Protein AF-A0A4U0WT58-F1 (afdb_monomer)

Mean predicted aligned error: 18.49 Å

Foldseek 3Di:
DDDDDDDDDDDDDDDDDDDDDDDDDDDDDDDDDDDQCLFPPDDQQDPPPPPDVQLVVLLVQLVDPDPVSVVVSVVSVVVVVVVCVVDNDDDDPSSVSSVVVNDDDPVVVVVVCVVQVDPVSVQVVCLVCVQVLLVSLQCLQPPDDLCRNDPVVPDPSVRSRVVSLVSNLVSLQSLLCSLVRHDLVSCVVCVVSVLVRLLDLSLLLLCQPPDQSSVLSSLSSLLSCLVRVVVSCVVNLLSNLCNLQVRNLQHDCANNLVSSVVSVLSCCVRPVCSQPVSHPHPDHSLVSNVVSLVCANRPDPPVRPVCPLVNLVVCCVSPQLVLLLQQLPPDDPPDPDHCDDDCSVVVNLSSLVPCSCQVPVLVSLLVSLVVLLVLLVPQDDPPDPCNVVSLVSLLSSLLSNLQSLLSNVPDPHDPVSLVSSLVSLVSLLVSLLVSCQVRLNARLSSLSNNLSNCVRVVVVQCVDPVSVCSLVCCLQPPLLRSCLYPNVLSSLSSLVSCVPPPCSVVSVVSNVCSLLPDDDDPSSLVNVVSLQDDPDLVSNLVSCQVCLPSCEPDPNLLVLLQVLLVVLLVDDCVVPVPVNVSSVSSNVSSCVSYVCSVVSYDPVSVVSNVVSVLVVCLVCPVLVLVVVLLVLLCQVVVRGDDPVVEDLQDADAPPDPDPSVSVNNVSSNVVLCCCQPVVVSNLVSLVPPPDPSSSVSVQVNLLPRRQLVSLVVQLVLLVVLQVPDPDPQLGWDWDGDSVQSKIWTWDDDPNDIFIKMWGADSSPPSPFIFIDTPDDDPDDPVLVVVLRVVLSVQCVVVSNHNSSSVVSNSCSVVVVVVVVD

Nearest PDB structures (foldseek):
  8aaf-assembly1_e  TM=2.567E-01  e=2.750E-11  Saccharomyces cerevisiae
  5mu7-assembly1_A  TM=3.006E-01  e=4.398E-02  Thermochaetoides thermophila DSM 1495
  8v2d-assembly1_y  TM=2.603E-01  e=2.525E-01  synthetic construct

Radius of gyration: 47.32 Å; Cα contacts (8 Å, |Δi|>4): 865; chains: 1; bounding box: 120×92×134 Å

InterPro domains:
  IPR016024 Armadillo-type fold [SSF48371] (61-532)
  IPR039795 E3 ubiquitin-protein ligase listerin [PTHR12389] (622-819)
  IPR054476 E3 ubiquitin-protein ligase listerin, N-terminal domain [PF22958] (51-103)
  IPR054476 E3 ubiquitin-protein ligase listerin, N-terminal domain [PF22958] (107-306)
  IPR054477 E3 ubiquitin-protein ligase listerin, HEAT repeat region [PF22999] (620-717)
  IPR054478 E3 ubiquitin-protein ligase listerin, ubiquitin conjugating domain [PF23009] (732-813)

Secondary structure (DSSP, 8-state):
------------------------------------TTSTTSPPPP-TT-S-HHHHHHHHHHTSS-HHHHHHHHHHHHHHHHHHHHH-PPPPHHHHHHHHTT--HHHHHHHHHHHS-SHHHHHHHHHHTHHHHHHHHHHHHHT--HHHHS-TTTS-HHHHHHHHHHHHHHHHHHHHHHHHHS-HHHHHHTHHHHHHHHT-HHHHHGGG-SSHHHHHHHHHHHHHHHHH-HHHHHHTHHHHHIIIIIIITTS--TTTHHHHHHHHHHHHHH-GGGGTTT---SS-HHHHHHHHHHHTTSSS-GGG-S--HHHHHHHIIIIIHHHHHHHHSPPPTT-S----STTHHHHHHHHHTTSSSGGGHHHHHHHHHHHHHHHHHHPPPTTSTTHHHHHHHHHHHHHHHHHHHHHHTTS---HHHHHHHHHHHHHHHHHHHHHHHHTTT--HHHHHHHHHHHHHHHHHHHHSHHHHHHHHHIIIIIHHHHSSSTTHHHHHHHHHHTTTSTTHHHHHHHHHHHHHHSPS-HHHHHHHHHHH--S-HHHHHHHHHHTHHHHTT-HHHHHHHHHHHHHHHH--TTT-HHHHHHHHHHHHHHHHH-TTTTTTS-HHHHHHHHHHHHHHIIIIIHHHHHHHHHHHTTTTTT----GGGS-SS---TT-SSSHHHHHHHHHHHHHHHHHHHSHHHHHHHHHH-S-HHHHHHHHHHIIIIIHHHHHHHHHHHHHHHHHT-S-GGG--EEEEETTTTEEEEEEEETTEEEEEEEE--TTTTTSPPEEEEEE--SS-HHHHHHHHHHHHHHHHHTTT-HHHHHHHHHHHHHHHHTTT-

Organism: NCBI:txid331657

Structure (mmCIF, N/CA/C/O backbone):
data_AF-A0A4U0WT58-F1
#
_entry.id   AF-A0A4U0WT58-F1
#
loop_
_atom_site.group_PDB
_atom_site.id
_atom_site.type_symbol
_atom_site.label_atom_id
_atom_site.label_alt_id
_atom_site.label_comp_id
_atom_site.label_asym_id
_atom_site.label_entity_id
_atom_site.label_seq_id
_atom_site.pdbx_PDB_ins_code
_atom_site.Cartn_x
_atom_site.Cartn_y
_atom_site.Cartn_z
_atom_site.occupancy
_atom_site.B_iso_or_equiv
_atom_site.auth_seq_id
_atom_site.auth_comp_id
_atom_site.auth_asym_id
_atom_site.auth_atom_id
_atom_site.pdbx_PDB_model_num
ATOM 1 N N . MET A 1 1 ? -68.059 -13.177 6.221 1.00 30.25 1 MET A N 1
ATOM 2 C CA . MET A 1 1 ? -68.182 -14.614 5.859 1.00 30.25 1 MET A CA 1
ATOM 3 C C . MET A 1 1 ? -67.597 -14.813 4.470 1.00 30.25 1 MET A C 1
ATOM 5 O O . MET A 1 1 ? -67.672 -13.846 3.720 1.00 30.25 1 MET A O 1
ATOM 9 N N . PRO A 1 2 ? -67.068 -15.999 4.106 1.00 37.16 2 PRO A N 1
ATOM 10 C CA . PRO A 1 2 ? -67.041 -17.290 4.832 1.00 37.16 2 PRO A CA 1
ATOM 11 C C . PRO A 1 2 ? -65.618 -17.604 5.372 1.00 37.16 2 PRO A C 1
ATOM 13 O O . PRO A 1 2 ? -64.653 -17.118 4.806 1.00 37.16 2 PRO A O 1
ATOM 16 N N . ARG A 1 3 ? -65.322 -18.268 6.503 1.00 26.27 3 ARG A N 1
ATOM 17 C CA . ARG A 1 3 ? -65.897 -19.353 7.339 1.00 26.27 3 ARG A CA 1
ATOM 18 C C . ARG A 1 3 ? -65.916 -20.749 6.693 1.00 26.27 3 ARG A C 1
ATOM 20 O O . ARG A 1 3 ? -66.761 -20.991 5.840 1.00 26.27 3 ARG A O 1
ATOM 27 N N . LYS A 1 4 ? -65.053 -21.651 7.196 1.00 25.14 4 LYS A N 1
ATOM 28 C CA . LYS A 1 4 ? -65.244 -23.108 7.460 1.00 25.14 4 LYS A CA 1
ATOM 29 C C . LYS A 1 4 ? -63.921 -23.666 8.044 1.00 25.14 4 LYS A C 1
ATOM 31 O O . LYS A 1 4 ? -62.901 -23.508 7.394 1.00 25.14 4 LYS A O 1
ATOM 36 N N . GLN A 1 5 ? -63.784 -24.002 9.337 1.00 23.50 5 GLN A N 1
ATOM 37 C CA . GLN A 1 5 ? -64.259 -25.180 10.108 1.00 23.50 5 GLN A CA 1
ATOM 38 C C . GLN A 1 5 ? -63.820 -26.545 9.556 1.00 23.50 5 GLN A C 1
ATOM 40 O O . GLN A 1 5 ? -64.137 -26.823 8.410 1.00 23.50 5 GLN A O 1
ATOM 45 N N . PHE A 1 6 ? -63.160 -27.355 10.405 1.00 23.86 6 PHE A N 1
ATOM 46 C CA . PHE A 1 6 ? -63.408 -28.783 10.747 1.00 23.86 6 PHE A CA 1
ATOM 47 C C . PHE A 1 6 ? -62.258 -29.247 11.684 1.00 23.86 6 PHE A C 1
ATOM 49 O O . PHE A 1 6 ? -61.106 -29.220 11.273 1.00 23.86 6 PHE A O 1
ATOM 56 N N . THR A 1 7 ? -62.404 -29.305 13.015 1.00 23.08 7 THR A N 1
ATOM 57 C CA . THR A 1 7 ? -62.904 -30.390 13.904 1.00 23.08 7 THR A CA 1
ATOM 58 C C . THR A 1 7 ? -62.309 -31.798 13.737 1.00 23.08 7 THR A C 1
ATOM 60 O O . THR A 1 7 ? -62.298 -32.388 12.664 1.00 23.08 7 THR A O 1
ATOM 63 N N . SER A 1 8 ? -61.880 -32.303 14.898 1.00 25.06 8 SER A N 1
ATOM 64 C CA . SER A 1 8 ? -61.352 -33.611 15.310 1.00 25.06 8 SER A CA 1
ATOM 65 C C . SER A 1 8 ? -62.315 -34.800 15.179 1.00 25.06 8 SER A C 1
ATOM 67 O O . SER A 1 8 ? -63.503 -34.604 15.421 1.00 25.06 8 SER A O 1
ATOM 69 N N . GLN A 1 9 ? -61.799 -36.032 15.017 1.00 23.23 9 GLN A N 1
ATOM 70 C CA . GLN A 1 9 ? -61.766 -37.085 16.067 1.00 23.23 9 GLN A CA 1
ATOM 71 C C . GLN A 1 9 ? -61.331 -38.484 15.559 1.00 23.23 9 GLN A C 1
ATOM 73 O O . GLN A 1 9 ? -61.750 -38.903 14.488 1.00 23.23 9 GLN A O 1
ATOM 78 N N . ALA A 1 10 ? -60.632 -39.198 16.466 1.00 23.28 10 ALA A N 1
ATOM 79 C CA . ALA A 1 10 ? -60.582 -40.658 16.721 1.00 23.28 10 ALA A CA 1
ATOM 80 C C . ALA A 1 10 ? -59.935 -41.589 15.659 1.00 23.28 10 ALA A C 1
ATOM 82 O O . ALA A 1 10 ? -59.946 -41.289 14.479 1.00 23.28 10 ALA A O 1
ATOM 83 N N . SER A 1 11 ? -59.322 -42.738 15.989 1.00 22.12 11 SER A N 1
ATOM 84 C CA . SER A 1 11 ? -59.538 -43.677 17.104 1.00 22.12 11 SER A CA 1
ATOM 85 C C . SER A 1 11 ? -58.255 -44.482 17.426 1.00 22.12 11 SER A C 1
ATOM 87 O O . SER A 1 11 ? -57.470 -44.798 16.542 1.00 22.12 11 SER A O 1
ATOM 89 N N . SER A 1 12 ? -57.974 -44.732 18.708 1.00 23.98 12 SER A N 1
ATOM 90 C CA . SER A 1 12 ? -58.063 -46.037 19.407 1.00 23.98 12 SER A CA 1
ATOM 91 C C . SER A 1 12 ? -56.972 -47.086 19.120 1.00 23.98 12 SER A C 1
ATOM 93 O O . SER A 1 12 ? -56.911 -47.652 18.033 1.00 23.98 12 SER A O 1
ATOM 95 N N . GLY A 1 13 ? -56.241 -47.478 20.168 1.00 25.03 13 GLY A N 1
ATOM 96 C CA . GLY A 1 13 ? -55.407 -48.684 20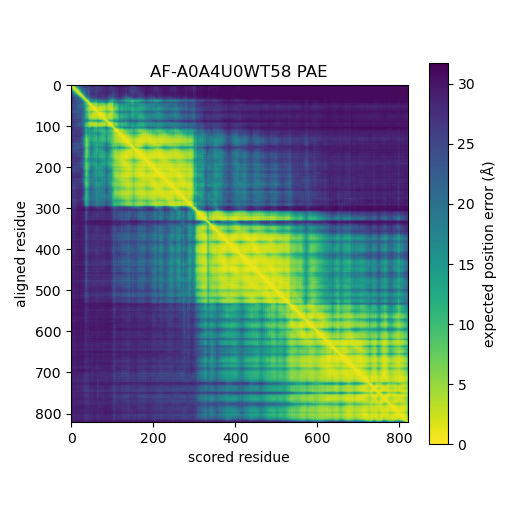.200 1.00 25.03 13 GLY A CA 1
ATOM 97 C C . GLY A 1 13 ? -55.026 -49.048 21.637 1.00 25.03 13 GLY A C 1
ATOM 98 O O . GLY A 1 13 ? -54.228 -48.359 22.255 1.00 25.03 13 GLY A O 1
ATOM 99 N N . ARG A 1 14 ? -55.677 -50.080 22.178 1.00 25.12 14 ARG A N 1
ATOM 100 C CA . ARG A 1 14 ? -55.649 -50.566 23.571 1.00 25.12 14 ARG A CA 1
ATOM 101 C C . ARG A 1 14 ? -54.278 -51.059 24.062 1.00 25.12 14 ARG A C 1
ATOM 103 O O . ARG A 1 14 ? -53.494 -51.610 23.302 1.00 25.12 14 ARG A O 1
ATOM 110 N N . ALA A 1 15 ? -54.110 -50.963 25.382 1.00 25.78 15 ALA A N 1
ATOM 111 C CA . ALA A 1 15 ? -53.078 -51.591 26.199 1.00 25.78 15 ALA A CA 1
ATOM 112 C C . ALA A 1 15 ? -53.101 -53.131 26.165 1.00 25.78 15 ALA A C 1
ATOM 114 O O . ALA A 1 15 ? -54.180 -53.722 26.098 1.00 25.78 15 ALA A O 1
ATOM 115 N N . VAL A 1 16 ? -51.930 -53.752 26.359 1.00 24.81 16 VAL A N 1
ATOM 116 C CA . VAL A 1 16 ? -51.785 -55.079 26.979 1.00 24.81 16 VAL A CA 1
ATOM 117 C C . VAL A 1 16 ? -50.571 -55.075 27.915 1.00 24.81 16 VAL A C 1
ATOM 119 O O . VAL A 1 16 ? -49.475 -54.648 27.566 1.00 24.81 16 VAL A O 1
ATOM 122 N N . THR A 1 17 ? -50.843 -55.543 29.124 1.00 25.23 17 THR A N 1
ATOM 123 C CA . THR A 1 17 ? -49.988 -55.851 30.271 1.00 25.23 17 THR A CA 1
ATOM 124 C C . THR A 1 17 ? -49.015 -57.007 30.021 1.00 25.23 17 THR A C 1
ATOM 126 O O . THR A 1 17 ? -49.393 -57.994 29.396 1.00 25.23 17 THR A O 1
ATOM 129 N N . GLY A 1 18 ? -47.830 -56.961 30.636 1.00 23.88 18 GLY A N 1
ATOM 130 C CA . GLY A 1 18 ? -46.926 -58.109 30.752 1.00 23.88 18 GLY A CA 1
ATOM 131 C C . GLY A 1 18 ? -46.077 -58.021 32.019 1.00 23.88 18 GLY A C 1
ATOM 132 O O . GLY A 1 18 ? -45.059 -57.341 32.036 1.00 23.88 18 GLY A O 1
ATOM 133 N N . PHE A 1 19 ? -46.533 -58.692 33.076 1.00 23.72 19 PHE A N 1
ATOM 134 C CA . PHE A 1 19 ? -45.812 -58.934 34.327 1.00 23.72 19 PHE A CA 1
ATOM 135 C C . PHE A 1 19 ? -45.051 -60.264 34.189 1.00 23.72 19 PHE A C 1
ATOM 137 O O . PHE A 1 19 ? -45.631 -61.242 33.718 1.00 23.72 19 PHE A O 1
ATOM 144 N N . GLY A 1 20 ? -43.786 -60.324 34.609 1.00 24.47 20 GLY A N 1
ATOM 145 C CA . GLY A 1 20 ? -42.996 -61.560 34.638 1.00 24.47 20 GLY A CA 1
ATOM 146 C C . GLY A 1 20 ? -41.584 -61.306 35.160 1.00 24.47 20 GLY A C 1
ATOM 147 O O . GLY A 1 20 ? -40.728 -60.843 34.416 1.00 24.47 20 GLY A O 1
ATOM 148 N N . GLY A 1 21 ? -41.367 -61.555 36.453 1.00 24.09 21 GLY A N 1
ATOM 149 C CA . GLY A 1 21 ? -40.080 -61.369 37.123 1.00 24.09 21 GLY A CA 1
ATOM 150 C C . GLY A 1 21 ? -39.164 -62.593 37.078 1.00 24.09 21 GLY A C 1
ATOM 151 O O . GLY A 1 21 ? -39.610 -63.700 36.789 1.00 24.09 21 GLY A O 1
ATOM 152 N N . ALA A 1 22 ? -37.898 -62.389 37.454 1.00 23.25 22 ALA A N 1
ATOM 153 C CA . ALA A 1 22 ? -37.068 -63.386 38.127 1.00 23.25 22 ALA A CA 1
ATOM 154 C C . ALA A 1 22 ? -35.892 -62.709 38.855 1.00 23.25 22 ALA A C 1
ATOM 156 O O . ALA A 1 22 ? -35.230 -61.821 38.326 1.00 23.25 22 ALA A O 1
ATOM 157 N N . PHE A 1 23 ? -35.697 -63.161 40.091 1.00 24.67 23 PHE A N 1
ATOM 158 C CA . PHE A 1 23 ? -34.719 -62.771 41.101 1.00 24.67 23 PHE A CA 1
ATOM 159 C C . PHE A 1 23 ? -33.257 -63.029 40.700 1.00 24.67 23 PHE A C 1
ATOM 161 O O . PHE A 1 23 ? -32.942 -64.057 40.105 1.00 24.67 23 PHE A O 1
ATOM 168 N N . GLY A 1 24 ? -32.357 -62.177 41.194 1.00 24.56 24 GLY A N 1
ATOM 169 C CA . GLY A 1 24 ? -30.925 -62.452 41.314 1.00 24.56 24 GLY A CA 1
ATOM 170 C C . GLY A 1 24 ? -30.290 -61.482 42.306 1.00 24.56 24 GLY A C 1
ATOM 171 O O . GLY A 1 24 ? -30.022 -60.337 41.967 1.00 24.56 24 GLY A O 1
ATOM 172 N N . ALA A 1 25 ? -30.115 -61.924 43.551 1.00 25.14 25 ALA A N 1
ATOM 173 C CA . ALA A 1 25 ? -29.484 -61.154 44.613 1.00 25.14 25 ALA A CA 1
ATOM 174 C C . ALA A 1 25 ? -27.955 -61.138 44.452 1.00 25.14 25 ALA A C 1
ATOM 176 O O . ALA A 1 25 ? -27.337 -62.192 44.310 1.00 25.14 25 ALA A O 1
ATOM 177 N N . SER A 1 26 ? -27.344 -59.962 44.584 1.00 23.30 26 SER A N 1
ATOM 178 C CA . SER A 1 26 ? -25.958 -59.828 45.030 1.00 23.30 26 SER A CA 1
ATOM 179 C C . SER A 1 26 ? -25.815 -58.554 45.855 1.00 23.30 26 SER A C 1
ATOM 181 O O . SER A 1 26 ? -25.978 -57.441 45.364 1.00 23.30 26 SER A O 1
ATOM 183 N N . THR A 1 27 ? -25.534 -58.757 47.133 1.00 27.47 27 THR A N 1
ATOM 184 C CA . THR A 1 27 ? -25.130 -57.765 48.125 1.00 27.47 27 THR A CA 1
ATOM 185 C C . THR A 1 27 ? -23.850 -57.050 47.695 1.00 27.47 27 THR A C 1
ATOM 187 O O . THR A 1 27 ? -22.835 -57.704 47.462 1.00 27.47 27 THR A O 1
ATOM 190 N N . GLY A 1 28 ? -23.879 -55.719 47.643 1.00 23.08 28 GLY A N 1
ATOM 191 C CA . GLY A 1 28 ? -22.695 -54.895 47.416 1.00 23.08 28 GLY A CA 1
ATOM 192 C C . GLY A 1 28 ? -23.049 -53.413 47.415 1.00 23.08 28 GLY A C 1
ATOM 193 O O . GLY A 1 28 ? -23.623 -52.908 46.459 1.00 23.08 28 GLY A O 1
ATOM 194 N N . SER A 1 29 ? -22.718 -52.727 48.507 1.00 31.50 29 SER A N 1
ATOM 195 C CA . SER A 1 29 ? -22.786 -51.273 48.657 1.00 31.50 29 SER A CA 1
ATOM 196 C C . SER A 1 29 ? -22.220 -50.547 47.436 1.00 31.50 29 SER A C 1
ATOM 198 O O . SER A 1 29 ? -21.038 -50.707 47.144 1.00 31.50 29 SER A O 1
ATOM 200 N N . THR A 1 30 ? -23.008 -49.717 46.756 1.00 22.92 30 THR A N 1
ATOM 201 C CA . THR A 1 30 ? -22.468 -48.674 45.872 1.00 22.92 30 THR A CA 1
ATOM 202 C C . THR A 1 30 ? -23.484 -47.549 45.694 1.00 22.92 30 THR A C 1
ATOM 204 O O . THR A 1 30 ? -24.559 -47.734 45.136 1.00 22.92 30 THR A O 1
ATOM 207 N N . PHE A 1 31 ? -23.109 -46.373 46.201 1.00 30.64 31 PHE A N 1
ATOM 208 C CA . PHE A 1 31 ? -23.599 -45.067 45.771 1.00 30.64 31 PHE A CA 1
ATOM 209 C C . PHE A 1 31 ? -23.680 -45.015 44.237 1.00 30.64 31 PHE A C 1
ATOM 211 O O . PHE A 1 31 ? -22.678 -45.274 43.570 1.00 30.64 31 PHE A O 1
ATOM 218 N N . GLY A 1 32 ? -24.828 -44.646 43.668 1.00 24.64 32 GLY A N 1
ATOM 219 C CA . GLY A 1 32 ? -24.929 -44.469 42.222 1.00 24.64 32 GLY A CA 1
ATOM 220 C C . GLY A 1 32 ? -26.280 -43.941 41.755 1.00 24.64 32 GLY A C 1
ATOM 221 O O . GLY A 1 32 ? -27.277 -44.643 41.850 1.00 24.64 32 GLY A O 1
ATOM 222 N N . ALA A 1 33 ? -26.244 -42.732 41.183 1.00 24.95 33 ALA A N 1
ATOM 223 C CA . ALA A 1 33 ? -27.317 -41.999 40.500 1.00 24.95 33 ALA A CA 1
ATOM 224 C C . ALA A 1 33 ? -28.401 -41.374 41.400 1.00 24.95 33 ALA A C 1
ATOM 226 O O . ALA A 1 33 ? -29.553 -41.799 41.421 1.00 24.95 33 ALA A O 1
ATOM 227 N N . THR A 1 34 ? -28.049 -40.285 42.089 1.00 27.83 34 THR A N 1
ATOM 228 C CA . THR A 1 34 ? -29.036 -39.371 42.673 1.00 27.83 34 THR A CA 1
ATOM 229 C C . THR A 1 34 ? -29.777 -38.621 41.559 1.00 27.83 34 THR A C 1
ATOM 231 O O . THR A 1 34 ? -29.222 -37.763 40.869 1.00 27.83 34 THR A O 1
ATOM 234 N N . LEU A 1 35 ? -31.056 -38.962 41.380 1.00 33.19 35 LEU A N 1
ATOM 235 C CA . LEU A 1 35 ? -32.053 -38.048 40.823 1.00 33.19 35 LEU A CA 1
ATOM 236 C C . LEU A 1 35 ? -32.008 -36.741 41.629 1.00 33.19 35 LEU A C 1
ATOM 238 O O . LEU A 1 35 ? -31.795 -36.769 42.841 1.00 33.19 35 LEU A O 1
ATOM 242 N N . SER A 1 36 ? -32.174 -35.598 40.964 1.00 36.94 36 SER A N 1
ATOM 243 C CA . SER A 1 36 ? -32.206 -34.312 41.658 1.00 36.94 36 SER A CA 1
ATOM 244 C C . SER A 1 36 ? -33.382 -34.295 42.655 1.00 36.94 36 SER A C 1
ATOM 246 O O . SER A 1 36 ? -34.514 -34.583 42.254 1.00 36.94 36 SER A O 1
ATOM 248 N N . PRO A 1 37 ? -33.156 -33.962 43.941 1.00 48.06 37 PRO A N 1
ATOM 249 C CA . PRO A 1 37 ? -34.187 -33.972 44.987 1.00 48.06 37 PRO A CA 1
ATOM 250 C C . PRO A 1 37 ? -35.271 -32.894 44.788 1.00 48.06 37 PRO A C 1
ATOM 252 O O . PRO A 1 37 ? -36.194 -32.776 45.589 1.00 48.06 37 PRO A O 1
ATOM 255 N N . LEU A 1 38 ? -35.156 -32.088 43.730 1.00 49.09 38 LEU A N 1
ATOM 256 C CA . LEU A 1 38 ? -36.085 -31.024 43.353 1.00 49.09 38 LEU A CA 1
ATOM 257 C C . LEU A 1 38 ? -37.219 -31.493 42.440 1.00 49.09 38 LEU A C 1
ATOM 259 O O . LEU A 1 38 ? -38.225 -30.786 42.313 1.00 49.09 38 LEU A O 1
ATOM 263 N N . GLY A 1 39 ? -37.060 -32.656 41.804 1.00 48.72 39 GLY A N 1
ATOM 264 C CA . GLY A 1 39 ? -38.068 -33.197 40.912 1.00 48.72 39 GLY A CA 1
ATOM 265 C C . GLY A 1 39 ? -39.330 -33.588 41.677 1.00 48.72 39 GLY A C 1
ATOM 266 O O . GLY A 1 39 ? -39.251 -34.147 42.767 1.00 48.72 39 GLY A O 1
ATOM 267 N N . TYR A 1 40 ? -40.515 -33.370 41.102 1.00 52.31 40 TYR A N 1
ATOM 268 C CA . TYR A 1 40 ? -41.777 -33.796 41.739 1.00 52.31 40 TYR A CA 1
ATOM 269 C C . TYR A 1 40 ? -41.895 -35.331 41.897 1.00 52.31 40 TYR A C 1
ATOM 271 O O . TYR A 1 40 ? -42.833 -35.824 42.517 1.00 52.31 40 TYR A O 1
ATOM 279 N N . VAL A 1 41 ? -40.957 -36.077 41.304 1.00 42.34 41 VAL A N 1
ATOM 280 C CA . VAL A 1 41 ? -40.849 -37.544 41.304 1.00 42.34 41 VAL A CA 1
ATOM 281 C C . VAL A 1 41 ? -40.094 -38.066 42.544 1.00 42.34 41 VAL A C 1
ATOM 283 O O . VAL A 1 41 ? -39.800 -39.255 42.626 1.00 42.34 41 VAL A O 1
ATOM 286 N N . THR A 1 42 ? -39.768 -37.212 43.520 1.00 46.72 42 THR A N 1
ATOM 287 C CA . THR A 1 42 ? -39.200 -37.652 44.803 1.00 46.72 42 THR A CA 1
ATOM 288 C C . THR A 1 42 ? -40.154 -38.584 45.556 1.00 46.72 42 THR A C 1
ATOM 290 O O . THR A 1 42 ? -41.377 -38.430 45.506 1.00 46.72 42 THR A O 1
ATOM 293 N N . GLU A 1 43 ? -39.592 -39.591 46.234 1.00 46.34 43 GLU A N 1
ATOM 294 C CA . GLU A 1 43 ? -40.369 -40.497 47.083 1.00 46.34 43 GLU A CA 1
ATOM 295 C C . GLU A 1 43 ? -41.104 -39.683 48.168 1.00 46.34 43 GLU A C 1
ATOM 297 O O . GLU A 1 43 ? -40.500 -38.797 48.779 1.00 46.34 43 GLU A O 1
ATOM 302 N N . PRO A 1 44 ? -42.413 -39.918 48.392 1.00 54.72 44 PRO A N 1
ATOM 303 C CA . PRO A 1 44 ? -43.159 -39.202 49.420 1.00 54.72 44 PRO A CA 1
ATOM 304 C C . PRO A 1 44 ? -42.526 -39.446 50.801 1.00 54.72 44 PRO A C 1
ATOM 306 O O . PRO A 1 44 ? -42.077 -40.565 51.052 1.00 54.72 44 PRO A O 1
ATOM 309 N N . PRO A 1 45 ? -42.509 -38.440 51.699 1.00 62.22 45 PRO A N 1
ATOM 310 C CA . PRO A 1 45 ? -41.876 -38.574 53.008 1.00 62.22 45 PRO A CA 1
ATOM 311 C C . PRO A 1 45 ? -42.461 -39.761 53.780 1.00 62.22 45 PRO A C 1
ATOM 313 O O . PRO A 1 45 ? -43.684 -39.899 53.891 1.00 62.22 45 PRO A O 1
ATOM 316 N N . ASP A 1 46 ? -41.582 -40.633 54.282 1.00 64.12 46 ASP A N 1
ATOM 317 C CA . ASP A 1 46 ? -41.986 -41.774 55.095 1.00 64.12 46 ASP A CA 1
ATOM 318 C C . ASP A 1 46 ? -42.360 -41.294 56.500 1.00 64.12 46 ASP A C 1
ATOM 320 O O . ASP A 1 46 ? -41.575 -40.663 57.201 1.00 64.12 46 ASP A O 1
ATOM 324 N N . PHE A 1 47 ? -43.590 -41.592 56.907 1.00 76.12 47 PHE A N 1
ATOM 325 C CA . PHE A 1 47 ? -44.117 -41.239 58.223 1.00 76.12 47 PHE A CA 1
ATOM 326 C C . PHE A 1 47 ? -44.139 -42.439 59.178 1.00 76.12 47 PHE A C 1
ATOM 328 O O . PHE A 1 47 ? -44.697 -42.333 60.269 1.00 76.12 47 PHE A O 1
ATOM 335 N N . SER A 1 48 ? -43.616 -43.598 58.756 1.00 73.81 48 SER A N 1
ATOM 336 C CA . SER A 1 48 ? -43.690 -44.856 59.508 1.00 73.81 48 SER A CA 1
ATOM 337 C C . SER A 1 48 ? -42.913 -44.827 60.828 1.00 73.81 48 SER A C 1
ATOM 339 O O . SER A 1 48 ? -43.252 -45.567 61.751 1.00 73.81 48 SER A O 1
ATOM 341 N N . SER A 1 49 ? -41.915 -43.950 60.924 1.00 73.81 49 SER A N 1
ATOM 342 C CA . SER A 1 49 ? -40.983 -43.801 62.043 1.00 73.81 49 SER A CA 1
ATOM 343 C C . SER A 1 49 ? -41.320 -42.653 63.007 1.00 73.81 49 SER A C 1
ATOM 345 O O . SER A 1 49 ? -40.588 -42.465 63.973 1.00 73.81 49 SER A O 1
ATOM 347 N N . ILE A 1 50 ? -42.411 -41.906 62.782 1.00 80.94 50 ILE A N 1
ATOM 348 C CA . ILE A 1 50 ? -42.861 -40.820 63.674 1.00 80.94 50 ILE A CA 1
ATOM 349 C C . ILE A 1 50 ? -43.756 -41.396 64.780 1.00 80.94 50 ILE A C 1
ATOM 351 O O . ILE A 1 50 ? -44.799 -41.991 64.487 1.00 80.94 50 ILE A O 1
ATOM 355 N N . SER A 1 51 ? -43.394 -41.184 66.047 1.00 78.56 51 SER A N 1
ATOM 356 C CA . SER A 1 51 ? -44.097 -41.803 67.181 1.00 78.56 51 SER A CA 1
ATOM 357 C C . SER A 1 51 ? -45.435 -41.144 67.512 1.00 78.56 51 SER A C 1
ATOM 359 O O . SER A 1 51 ? -46.344 -41.838 67.967 1.00 78.56 51 SER A O 1
ATOM 361 N N . ASP A 1 52 ? -45.580 -39.826 67.309 1.00 80.25 52 ASP A N 1
ATOM 362 C CA . ASP A 1 52 ? -46.826 -39.100 67.595 1.00 80.25 52 ASP A CA 1
ATOM 363 C C . ASP A 1 52 ? -47.820 -39.175 66.416 1.00 80.25 52 ASP A C 1
ATOM 365 O O . ASP A 1 52 ? -47.603 -38.554 65.365 1.00 80.25 52 ASP A O 1
ATOM 369 N N . PRO A 1 53 ? -48.971 -39.859 66.578 1.00 79.12 53 PRO A N 1
ATOM 370 C CA . PRO A 1 53 ? -49.971 -39.971 65.524 1.00 79.12 53 PRO A CA 1
ATOM 371 C C . PRO A 1 53 ? -50.569 -38.622 65.108 1.00 79.12 53 PRO A C 1
ATOM 373 O O . PRO A 1 53 ? -50.980 -38.476 63.955 1.00 79.12 53 PRO A O 1
ATOM 376 N N . ASN A 1 54 ? -50.627 -37.635 66.011 1.00 80.81 54 ASN A N 1
ATOM 377 C CA . ASN A 1 54 ? -51.163 -36.310 65.687 1.00 80.81 54 ASN A CA 1
ATOM 378 C C . ASN A 1 54 ? -50.210 -35.546 64.764 1.00 80.81 54 ASN A C 1
ATOM 380 O O . ASN A 1 54 ? -50.653 -34.981 63.764 1.00 80.81 54 ASN A O 1
ATOM 384 N N . THR A 1 55 ? -48.904 -35.628 65.022 1.00 81.25 55 THR A N 1
ATOM 385 C CA . THR A 1 55 ? -47.855 -35.118 64.129 1.00 81.25 55 THR A CA 1
ATOM 386 C C . THR A 1 55 ? -47.954 -35.742 62.730 1.00 81.25 55 THR A C 1
ATOM 388 O O . THR A 1 55 ? -47.960 -35.020 61.729 1.00 81.25 55 THR A O 1
ATOM 391 N N . VAL A 1 56 ? -48.161 -37.063 62.631 1.00 79.88 56 VAL A N 1
ATOM 392 C CA . VAL A 1 56 ? -48.386 -37.756 61.343 1.00 79.88 56 VAL A CA 1
ATOM 393 C C . VAL A 1 56 ? -49.637 -37.241 60.622 1.00 79.88 56 VAL A C 1
ATOM 395 O O . VAL A 1 56 ? -49.628 -37.053 59.401 1.00 79.88 56 VAL A O 1
ATOM 398 N N . VAL A 1 57 ? -50.736 -37.015 61.345 1.00 82.00 57 VAL A N 1
ATOM 399 C CA . VAL A 1 57 ? -51.981 -36.482 60.766 1.00 82.00 57 VAL A CA 1
ATOM 400 C C . VAL A 1 57 ? -51.777 -35.065 60.238 1.00 82.00 57 VAL A C 1
ATOM 402 O O . VAL A 1 57 ? -52.243 -34.763 59.135 1.00 82.00 57 VAL A O 1
ATOM 405 N N . SER A 1 58 ? -51.049 -34.217 60.961 1.00 81.25 58 SER A N 1
ATOM 406 C CA . SER A 1 58 ? -50.750 -32.857 60.516 1.00 81.25 58 SER A CA 1
ATOM 407 C C . SER A 1 58 ? -49.877 -32.845 59.257 1.00 81.25 58 SER A C 1
ATOM 409 O O . SER A 1 58 ? -50.232 -32.169 58.292 1.00 81.25 58 SER A O 1
ATOM 411 N N . PHE A 1 59 ? -48.837 -33.682 59.163 1.00 77.88 59 PHE A N 1
ATOM 412 C CA . PHE A 1 59 ? -48.056 -33.839 57.922 1.00 77.88 59 PHE A CA 1
ATOM 413 C C . PHE A 1 59 ? -48.883 -34.375 56.742 1.00 77.88 59 PHE A C 1
ATOM 415 O O . PHE A 1 59 ? -48.800 -33.869 55.615 1.00 77.88 59 PHE A O 1
ATOM 422 N N . LYS A 1 60 ? -49.773 -35.345 56.985 1.00 77.56 60 LYS A N 1
ATOM 423 C CA . LYS A 1 60 ? -50.723 -35.819 55.962 1.00 77.56 60 LYS A CA 1
ATOM 424 C C . LYS A 1 60 ? -51.691 -34.723 55.521 1.00 77.56 60 LYS A C 1
ATOM 426 O O . LYS A 1 60 ? -52.078 -34.685 54.355 1.00 77.56 60 LYS A O 1
ATOM 431 N N . ASN A 1 61 ? -52.085 -33.826 56.421 1.00 78.94 61 ASN A N 1
ATOM 432 C CA . ASN A 1 61 ? -52.946 -32.690 56.099 1.00 78.94 61 ASN A CA 1
ATOM 433 C C . ASN A 1 61 ? -52.200 -31.590 55.328 1.00 78.94 61 ASN A C 1
ATOM 435 O O . ASN A 1 61 ? -52.791 -31.010 54.417 1.00 78.94 61 ASN A O 1
ATOM 439 N N . LEU A 1 62 ? -50.904 -31.373 55.586 1.00 71.19 62 LEU A N 1
ATOM 440 C CA . LEU A 1 62 ? -50.046 -30.496 54.771 1.00 71.19 62 LEU A CA 1
ATOM 441 C C . LEU A 1 62 ? -49.909 -30.976 53.318 1.00 71.19 62 LEU A C 1
ATOM 443 O O . LEU A 1 62 ? -49.774 -30.163 52.400 1.00 71.19 62 LEU A O 1
ATOM 447 N N . SER A 1 63 ? -50.020 -32.288 53.102 1.00 68.62 63 SER A N 1
ATOM 448 C CA . SER A 1 63 ? -49.991 -32.921 51.775 1.00 68.62 63 SER A CA 1
ATOM 449 C C . SER A 1 63 ? -51.290 -32.749 50.970 1.00 68.62 63 SER A C 1
ATOM 451 O O . SER A 1 63 ? -51.320 -33.044 49.774 1.00 68.62 63 SER A O 1
ATOM 453 N N . LYS A 1 64 ? -52.391 -32.297 51.589 1.00 72.25 64 LYS A N 1
ATOM 454 C CA . LYS A 1 64 ? -53.698 -32.137 50.917 1.00 72.25 64 LYS A CA 1
ATOM 455 C C . LYS A 1 64 ? -53.746 -30.858 50.082 1.00 72.25 64 LYS A C 1
ATOM 457 O O . LYS A 1 64 ? -53.028 -29.912 50.350 1.00 72.25 64 LYS A O 1
ATOM 462 N N . LYS A 1 65 ? -54.616 -30.793 49.066 1.00 54.81 65 LYS A N 1
ATOM 463 C CA . LYS A 1 65 ? -54.711 -29.628 48.155 1.00 54.81 65 LYS A CA 1
ATOM 464 C C . LYS A 1 65 ? -55.357 -28.380 48.779 1.00 54.81 65 LYS A C 1
ATOM 466 O O . LYS A 1 65 ? -55.085 -27.275 48.328 1.00 54.81 65 LYS A O 1
ATOM 471 N N . ASP A 1 66 ? -56.202 -28.560 49.788 1.00 68.56 66 ASP A N 1
ATOM 472 C CA . ASP A 1 66 ? -57.024 -27.506 50.384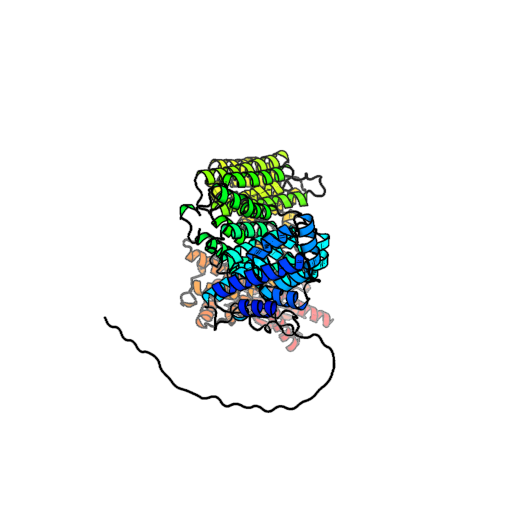 1.00 68.56 66 ASP A CA 1
ATOM 473 C C . ASP A 1 66 ? -56.211 -26.556 51.287 1.00 68.56 66 ASP A C 1
ATOM 475 O O . ASP A 1 66 ? -55.589 -26.990 52.258 1.00 68.56 66 ASP A O 1
ATOM 479 N N . SER A 1 67 ? -56.211 -25.255 50.978 1.00 61.06 67 SER A N 1
ATOM 480 C CA . SER A 1 67 ? -55.399 -24.249 51.683 1.00 61.06 67 SER A CA 1
ATOM 481 C C . SER A 1 67 ? -55.840 -24.029 53.131 1.00 61.06 67 SER A C 1
ATOM 483 O O . SER A 1 67 ? -54.990 -23.841 54.000 1.00 61.06 67 SER A O 1
ATOM 485 N N . THR A 1 68 ? -57.142 -24.121 53.418 1.00 72.75 68 THR A N 1
ATOM 486 C CA . THR A 1 68 ? -57.673 -24.023 54.785 1.00 72.75 68 THR A CA 1
ATOM 487 C C . THR A 1 68 ? -57.249 -25.204 55.658 1.00 72.75 68 THR A C 1
ATOM 489 O O . THR A 1 68 ? -56.912 -25.026 56.827 1.00 72.75 68 THR A O 1
ATOM 492 N N . THR A 1 69 ? -57.162 -26.400 55.075 1.00 76.19 69 THR A N 1
ATOM 493 C CA . THR A 1 69 ? -56.666 -27.614 55.737 1.00 76.19 69 THR A CA 1
ATOM 494 C C . THR A 1 69 ? -55.166 -27.531 56.015 1.00 76.19 69 THR A C 1
ATOM 496 O O . THR A 1 69 ? -54.725 -27.945 57.085 1.00 76.19 69 THR A O 1
ATOM 499 N N . LYS A 1 70 ? -54.381 -26.958 55.091 1.00 72.62 70 LYS A N 1
ATOM 500 C CA . LYS A 1 70 ? -52.944 -26.719 55.304 1.00 72.62 70 LYS A CA 1
ATOM 501 C C . LYS A 1 70 ? -52.682 -25.708 56.418 1.00 72.62 70 LYS A C 1
ATOM 503 O O . LYS A 1 70 ? -51.802 -25.945 57.233 1.00 72.62 70 LYS A O 1
ATOM 508 N N . ALA A 1 71 ? -53.441 -24.612 56.464 1.00 74.25 71 ALA A N 1
ATOM 509 C CA . ALA A 1 71 ? -53.292 -23.587 57.499 1.00 74.25 71 ALA A CA 1
ATOM 510 C C . ALA A 1 71 ? -53.529 -24.169 58.900 1.00 74.25 71 ALA A C 1
ATOM 512 O O . ALA A 1 71 ? -52.674 -24.035 59.770 1.00 74.25 71 ALA A O 1
ATOM 513 N N . LYS A 1 72 ? -54.622 -24.924 59.074 1.00 79.19 72 LYS A N 1
ATOM 514 C CA . LYS A 1 72 ? -54.904 -25.619 60.334 1.00 79.19 72 LYS A CA 1
ATOM 515 C C . LYS A 1 72 ? -53.822 -26.644 60.696 1.00 79.19 72 LYS A C 1
ATOM 517 O O . LYS A 1 72 ? -53.420 -26.728 61.845 1.00 79.19 72 LYS A O 1
ATOM 522 N N . ALA A 1 73 ? -53.302 -27.381 59.714 1.00 81.25 73 ALA A N 1
ATOM 523 C CA . ALA A 1 73 ? -52.219 -28.335 59.948 1.00 81.25 73 ALA A CA 1
ATOM 524 C C . ALA A 1 73 ? -50.906 -27.668 60.404 1.00 81.25 73 ALA A C 1
ATOM 526 O O . ALA A 1 73 ? -50.175 -28.256 61.198 1.00 81.25 73 ALA A O 1
ATOM 527 N N . LEU A 1 74 ? -50.609 -26.452 59.926 1.00 79.12 74 LEU A N 1
ATOM 528 C CA . LEU A 1 74 ? -49.472 -25.657 60.403 1.00 79.12 74 LEU A CA 1
ATOM 529 C C . LEU A 1 74 ? -49.690 -25.156 61.834 1.00 79.12 74 LEU A C 1
ATOM 531 O O . LEU A 1 74 ? -48.756 -25.215 62.625 1.00 79.12 74 LEU A O 1
ATOM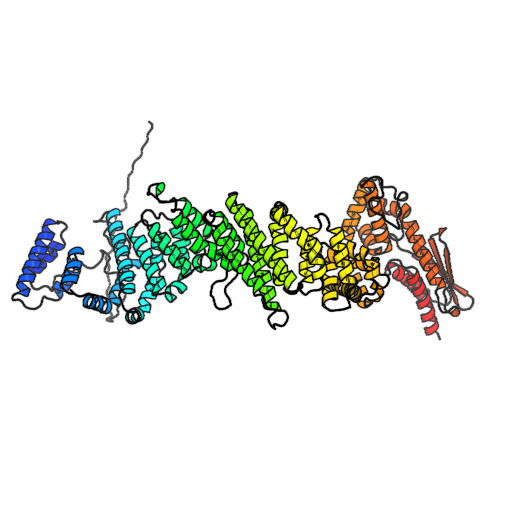 535 N N . GLU A 1 75 ? -50.901 -24.704 62.176 1.00 81.44 75 GLU A N 1
ATOM 536 C CA . GLU A 1 75 ? -51.261 -24.304 63.547 1.00 81.44 75 GLU A CA 1
ATOM 537 C C . GLU A 1 75 ? -51.156 -25.487 64.521 1.00 81.44 75 GLU A C 1
ATOM 539 O O . GLU A 1 75 ? -50.576 -25.354 65.600 1.00 81.44 75 GLU A O 1
ATOM 544 N N . ASP A 1 76 ? -51.640 -26.663 64.112 1.00 82.25 76 ASP A N 1
ATOM 545 C CA . ASP A 1 76 ? -51.551 -27.895 64.895 1.00 82.25 76 ASP A CA 1
ATOM 546 C C . ASP A 1 76 ? -50.076 -28.299 65.112 1.00 82.25 76 ASP A C 1
ATOM 548 O O . ASP A 1 76 ? -49.675 -28.579 66.242 1.00 82.25 76 ASP A O 1
ATOM 552 N N . LEU A 1 77 ? -49.231 -28.262 64.068 1.00 81.31 77 LEU A N 1
ATOM 553 C CA . LEU A 1 77 ? -47.785 -28.521 64.198 1.00 81.31 77 LEU A CA 1
ATOM 554 C C . LEU A 1 77 ? -47.082 -27.484 65.072 1.00 81.31 77 LEU A C 1
ATOM 556 O O . LEU A 1 77 ? -46.231 -27.847 65.881 1.00 81.31 77 LEU A O 1
ATOM 560 N N . GLN A 1 78 ? -47.443 -26.207 64.947 1.00 81.81 78 GLN A N 1
ATOM 561 C CA . GLN A 1 78 ? -46.897 -25.145 65.783 1.00 81.81 78 GLN A CA 1
ATOM 562 C C . GLN A 1 78 ? -47.242 -25.380 67.257 1.00 81.81 78 GLN A C 1
ATOM 564 O O . GLN A 1 78 ? -46.360 -25.277 68.105 1.00 81.81 78 GLN A O 1
ATOM 569 N N . SER A 1 79 ? -48.484 -25.758 67.568 1.00 81.31 79 SER A N 1
ATOM 570 C CA . SER A 1 79 ? -48.891 -26.076 68.939 1.00 81.31 79 SER A CA 1
ATOM 571 C C . SER A 1 79 ? -48.155 -27.299 69.494 1.00 81.31 79 SER A C 1
ATOM 573 O O . SER A 1 79 ? -47.783 -27.292 70.668 1.00 81.31 79 SER A O 1
ATOM 575 N N . ILE A 1 80 ? -47.926 -28.333 68.674 1.00 78.19 80 ILE A N 1
ATOM 576 C CA . ILE A 1 80 ? -47.170 -29.537 69.066 1.00 78.19 80 ILE A CA 1
ATOM 577 C C . ILE A 1 80 ? -45.702 -29.190 69.355 1.00 78.19 80 ILE A C 1
ATOM 579 O O . ILE A 1 80 ? -45.139 -29.660 70.347 1.00 78.19 80 ILE A O 1
ATOM 583 N N . LEU A 1 81 ? -45.095 -28.339 68.524 1.00 76.38 81 LEU A N 1
ATOM 584 C CA . LEU A 1 81 ? -43.719 -27.863 68.689 1.00 76.38 81 LEU A CA 1
ATOM 585 C C . LEU A 1 81 ? -43.571 -26.971 69.926 1.00 76.38 81 LEU A C 1
ATOM 587 O O . LEU A 1 81 ? -42.646 -27.167 70.709 1.00 76.38 81 LEU A O 1
ATOM 591 N N . SER A 1 82 ? -44.494 -26.031 70.149 1.00 77.50 82 SER A N 1
ATOM 592 C CA . SER A 1 82 ? -44.494 -25.182 71.347 1.00 77.50 82 SER A CA 1
ATOM 593 C C . SER A 1 82 ? -44.643 -26.002 72.631 1.00 77.50 82 SER A C 1
ATOM 595 O O . SER A 1 82 ? -43.928 -25.746 73.596 1.00 77.50 82 SER A O 1
ATOM 597 N N . ALA A 1 83 ? -45.486 -27.039 72.626 1.00 73.25 83 ALA A N 1
ATOM 598 C CA . ALA A 1 83 ? -45.620 -27.951 73.762 1.00 73.25 83 ALA A CA 1
ATOM 599 C C . ALA A 1 83 ? -44.345 -28.785 74.019 1.00 73.25 83 ALA A C 1
ATOM 601 O O . ALA A 1 83 ? -43.992 -29.019 75.176 1.00 73.25 83 ALA A O 1
ATOM 602 N N . HIS A 1 84 ? -43.626 -29.197 72.964 1.00 72.25 84 HIS A N 1
ATOM 603 C CA . HIS A 1 84 ? -42.333 -29.887 73.087 1.00 72.25 84 HIS A CA 1
ATOM 604 C C . HIS A 1 84 ? -41.228 -28.978 73.640 1.00 72.25 84 HIS A C 1
ATOM 606 O O . HIS A 1 84 ? -40.452 -29.424 74.480 1.00 72.25 84 HIS A O 1
ATOM 612 N N . ILE A 1 85 ? -41.179 -27.708 73.220 1.00 66.88 85 ILE A N 1
ATOM 613 C CA . ILE A 1 85 ? -40.189 -26.725 73.698 1.00 66.88 85 ILE A CA 1
ATOM 614 C C . ILE A 1 85 ? -40.344 -26.455 75.202 1.00 66.88 85 ILE A C 1
ATOM 616 O O . ILE A 1 85 ? -39.352 -26.206 75.885 1.00 66.88 85 ILE A O 1
ATOM 620 N N . GLU A 1 86 ? -41.570 -26.510 75.727 1.00 65.94 86 GLU A N 1
ATOM 621 C CA . GLU A 1 86 ? -41.829 -26.218 77.137 1.00 65.94 86 GLU A CA 1
ATOM 622 C C . GLU A 1 86 ? -41.568 -27.412 78.073 1.00 65.94 86 GLU A C 1
ATOM 624 O O . GLU A 1 86 ? -41.145 -27.170 79.200 1.00 65.94 86 GLU A O 1
ATOM 629 N N . ASN A 1 87 ? -41.791 -28.675 77.657 1.00 60.31 87 ASN A N 1
ATOM 630 C CA . ASN A 1 87 ? -41.704 -29.845 78.561 1.00 60.31 87 ASN A CA 1
ATOM 631 C C . ASN A 1 87 ? -41.378 -31.223 77.906 1.00 60.31 87 ASN A C 1
ATOM 633 O O . ASN A 1 87 ? -41.572 -32.252 78.558 1.00 60.31 87 ASN A O 1
ATOM 637 N N . GLY A 1 88 ? -40.933 -31.303 76.644 1.00 59.00 88 GLY A N 1
ATOM 638 C CA . GLY A 1 88 ? -40.744 -32.575 75.912 1.00 59.00 88 GLY A CA 1
ATOM 639 C C . GLY A 1 88 ? -39.281 -33.021 75.701 1.00 59.00 88 GLY A C 1
ATOM 640 O O . GLY A 1 88 ? -38.367 -32.215 75.870 1.00 59.00 88 GLY A O 1
ATOM 641 N N . PRO A 1 89 ? -39.030 -34.299 75.330 1.00 61.44 89 PRO A N 1
ATOM 642 C CA . PRO A 1 89 ? -37.733 -34.744 74.798 1.00 61.44 89 PRO A CA 1
ATOM 643 C C . PRO A 1 89 ? -37.412 -34.076 73.444 1.00 61.44 89 PRO A C 1
ATOM 645 O O . PRO A 1 89 ? -38.280 -33.443 72.842 1.00 61.44 89 PRO A O 1
ATOM 648 N N . GLU A 1 90 ? -36.163 -34.201 72.970 1.00 64.75 90 GLU A N 1
ATOM 649 C CA . GLU A 1 90 ? -35.746 -33.693 71.651 1.00 64.75 90 GLU A CA 1
ATOM 650 C C . GLU A 1 90 ? -36.686 -34.175 70.533 1.00 64.75 90 GLU A C 1
ATOM 652 O O . GLU A 1 90 ? -37.168 -35.308 70.552 1.00 64.75 90 GLU A O 1
ATOM 657 N N . ILE A 1 91 ? -36.949 -33.291 69.563 1.00 74.75 91 ILE A N 1
ATOM 658 C CA . ILE A 1 91 ? -37.799 -33.586 68.405 1.00 74.75 91 ILE A CA 1
ATOM 659 C C . ILE A 1 91 ? -37.200 -34.770 67.641 1.00 74.75 91 ILE A C 1
ATOM 661 O O . ILE A 1 91 ? -36.012 -34.770 67.324 1.00 74.75 91 ILE A O 1
ATOM 665 N N . GLU A 1 92 ? -38.036 -35.755 67.322 1.00 77.38 92 GLU A N 1
ATOM 666 C CA . GLU A 1 92 ? -37.620 -36.963 66.613 1.00 77.38 92 GLU A CA 1
ATOM 667 C C . GLU A 1 92 ? -37.018 -36.628 65.238 1.00 77.38 92 GLU A C 1
ATOM 669 O O . GLU A 1 92 ? -37.580 -35.851 64.465 1.00 77.38 92 GLU A O 1
ATOM 674 N N . GLU A 1 93 ? -35.890 -37.253 64.904 1.00 70.81 93 GLU A N 1
ATOM 675 C CA . GLU A 1 93 ? -35.213 -37.089 63.610 1.00 70.81 93 GLU A CA 1
ATOM 676 C C . GLU A 1 93 ? -36.150 -37.342 62.401 1.00 70.81 93 GLU A C 1
ATOM 678 O O . GLU A 1 93 ? -36.190 -36.493 61.508 1.00 70.81 93 GLU A O 1
ATOM 683 N N . PRO A 1 94 ? -37.042 -38.358 62.415 1.00 74.56 94 PRO A N 1
ATOM 684 C CA . PRO A 1 94 ? -38.090 -38.529 61.400 1.00 74.56 94 PRO A CA 1
ATOM 685 C C . PRO A 1 94 ? -39.055 -37.346 61.218 1.00 74.56 94 PRO A C 1
ATOM 687 O O . PRO A 1 94 ? -39.555 -37.107 60.118 1.00 74.56 94 PRO A O 1
ATOM 690 N N . VAL A 1 95 ? -39.343 -36.583 62.280 1.00 73.62 95 VAL A N 1
ATOM 691 C CA . VAL A 1 95 ? -40.198 -35.382 62.206 1.00 73.62 95 VAL A CA 1
ATOM 692 C C . VAL A 1 95 ? -39.463 -34.250 61.490 1.00 73.62 95 VAL A C 1
ATOM 694 O O . VAL A 1 95 ? -40.069 -33.520 60.701 1.00 73.62 95 VAL A O 1
ATOM 697 N N . LEU A 1 96 ? -38.155 -34.123 61.724 1.00 70.06 96 LEU A N 1
ATOM 698 C CA . LEU A 1 96 ? -37.299 -33.161 61.029 1.00 70.06 96 LEU A CA 1
ATOM 699 C C . LEU A 1 96 ? -37.153 -33.525 59.545 1.00 70.06 96 LEU A C 1
ATOM 701 O O . LEU A 1 96 ? -37.315 -32.653 58.691 1.00 70.06 96 LEU A O 1
ATOM 705 N N . GLU A 1 97 ? -36.934 -34.803 59.231 1.00 66.50 97 GLU A N 1
ATOM 706 C CA . GLU A 1 97 ? -36.879 -35.317 57.855 1.00 66.50 97 GLU A CA 1
ATOM 707 C C . GLU A 1 97 ? -38.193 -35.068 57.098 1.00 66.50 97 GLU A C 1
ATOM 709 O O . GLU A 1 97 ? -38.181 -34.557 55.974 1.00 66.50 97 GLU A O 1
ATOM 714 N N . ALA A 1 98 ? -39.339 -35.330 57.736 1.00 67.88 98 ALA A N 1
ATOM 715 C CA . ALA A 1 98 ? -40.653 -35.049 57.164 1.00 67.88 98 ALA A CA 1
ATOM 716 C C . ALA A 1 98 ? -40.882 -33.545 56.922 1.00 67.88 98 ALA A C 1
ATOM 718 O O . ALA A 1 98 ? -41.435 -33.167 55.888 1.00 67.88 98 ALA A O 1
ATOM 719 N N . TRP A 1 99 ? -40.439 -32.671 57.834 1.00 72.44 99 TRP A N 1
ATOM 720 C CA . TRP A 1 99 ? -40.594 -31.214 57.715 1.00 72.44 99 TRP A CA 1
ATOM 721 C C . TRP A 1 99 ? -39.815 -30.608 56.549 1.00 72.44 99 TRP A C 1
ATOM 723 O O . TRP A 1 99 ? -40.334 -29.730 55.851 1.00 72.44 99 TRP A O 1
ATOM 733 N N . VAL A 1 100 ? -38.604 -31.107 56.286 1.00 61.66 100 VAL A N 1
ATOM 734 C CA . VAL A 1 100 ? -37.776 -30.667 55.149 1.00 61.66 100 VAL A CA 1
ATOM 735 C C . VAL A 1 100 ? -38.519 -30.838 53.812 1.00 61.66 100 VAL A C 1
ATOM 737 O O . VAL A 1 100 ? -38.332 -30.027 52.904 1.00 61.66 100 VAL A O 1
ATOM 740 N N . GLY A 1 101 ? -39.450 -31.794 53.713 1.00 57.12 101 GLY A N 1
ATOM 741 C CA . GLY A 1 101 ? -40.294 -32.012 52.533 1.00 57.12 101 GLY A CA 1
ATOM 742 C C . GLY A 1 101 ? -41.412 -30.979 52.278 1.00 57.12 101 GLY A C 1
ATOM 743 O O . GLY A 1 101 ? -41.933 -30.934 51.165 1.00 57.12 101 GLY A O 1
ATOM 744 N N . PHE A 1 102 ? -41.793 -30.132 53.249 1.00 59.06 102 PHE A N 1
ATOM 745 C CA . PHE A 1 102 ? -42.973 -29.231 53.162 1.00 59.06 102 PHE A CA 1
ATOM 746 C C . PHE A 1 102 ? -42.652 -27.720 53.195 1.00 59.06 102 PHE A C 1
ATOM 748 O O . PHE A 1 102 ? -43.537 -26.890 53.407 1.00 59.06 102 PHE A O 1
ATOM 755 N N . TYR A 1 103 ? -41.391 -27.354 52.971 1.00 56.72 103 TYR A N 1
ATOM 756 C CA . TYR A 1 103 ? -40.803 -26.027 53.200 1.00 56.72 103 TYR A CA 1
ATOM 757 C C . TYR A 1 103 ? -41.592 -24.800 52.665 1.00 56.72 103 TYR A C 1
ATOM 759 O O . TYR A 1 103 ? -41.984 -24.750 51.497 1.00 56.72 103 TYR A O 1
ATOM 767 N N . ILE A 1 104 ? -41.741 -23.745 53.492 1.00 55.41 104 ILE A N 1
ATOM 768 C CA . ILE A 1 104 ? -42.392 -22.460 53.141 1.00 55.41 104 ILE A CA 1
ATOM 769 C C . ILE A 1 104 ? -41.366 -21.310 53.149 1.00 55.41 104 ILE A C 1
ATOM 771 O O . ILE A 1 104 ? -40.801 -20.954 54.181 1.00 55.41 104 ILE A O 1
ATOM 775 N N . LEU A 1 105 ? -41.163 -20.685 51.983 1.00 47.66 105 LEU A N 1
ATOM 776 C CA . LEU A 1 105 ? -40.046 -19.772 51.686 1.00 47.66 105 LEU A CA 1
ATOM 777 C C . LEU A 1 105 ? -40.004 -18.474 52.526 1.00 47.66 105 LEU A C 1
ATOM 779 O O . LEU A 1 105 ? -38.924 -17.986 52.851 1.00 47.66 105 LEU A O 1
ATOM 783 N N . GLY A 1 106 ? -41.165 -17.891 52.848 1.00 46.38 106 GLY A N 1
ATOM 784 C CA . GLY A 1 106 ? -41.253 -16.582 53.516 1.00 46.38 106 GLY A CA 1
ATOM 785 C C . GLY A 1 106 ? -40.932 -16.640 55.010 1.00 46.38 106 GLY A C 1
ATOM 786 O O . GLY A 1 106 ? -40.100 -15.877 55.493 1.00 46.38 106 GLY A O 1
ATOM 787 N N . ALA A 1 107 ? -41.526 -17.603 55.719 1.00 56.78 107 ALA A N 1
ATOM 788 C CA . ALA A 1 107 ? -41.258 -17.830 57.137 1.00 56.78 107 ALA A CA 1
ATOM 789 C C . ALA A 1 107 ? -39.789 -18.216 57.373 1.00 56.78 107 ALA A C 1
ATOM 791 O O . ALA A 1 107 ? -39.162 -17.730 58.306 1.00 56.78 107 ALA A O 1
ATOM 792 N N . ALA A 1 108 ? -39.201 -19.003 56.467 1.00 61.28 108 ALA A N 1
ATOM 793 C CA . ALA A 1 108 ? -37.815 -19.434 56.571 1.00 61.28 108 ALA A CA 1
ATOM 794 C C . ALA A 1 108 ? -36.793 -18.285 56.585 1.00 61.28 108 ALA A C 1
ATOM 796 O O . ALA A 1 108 ? -35.822 -18.346 57.335 1.00 61.28 108 ALA A O 1
ATOM 797 N N . GLN A 1 109 ? -36.988 -17.2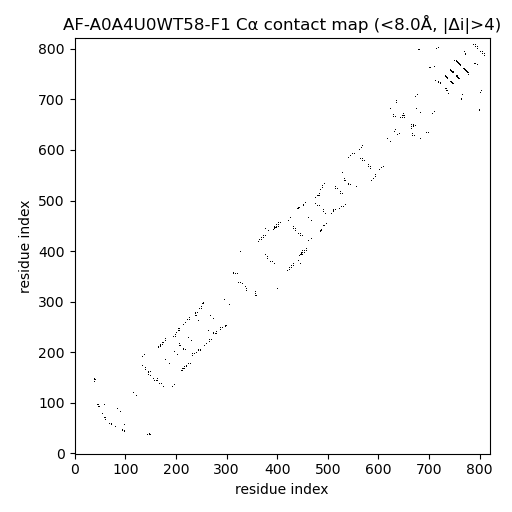32 55.782 1.00 58.53 109 GLN A N 1
ATOM 798 C CA . GLN A 1 109 ? -36.060 -16.093 55.771 1.00 58.53 109 GLN A CA 1
ATOM 799 C C . GLN A 1 109 ? -36.098 -15.304 57.082 1.00 58.53 109 GLN A C 1
ATOM 801 O O . GLN A 1 109 ? -35.060 -14.836 57.553 1.00 58.53 109 GLN A O 1
ATOM 806 N N . GLU A 1 110 ? -37.283 -15.152 57.667 1.00 61.97 110 GLU A N 1
ATOM 807 C CA . GLU A 1 110 ? -37.470 -14.436 58.925 1.00 61.97 110 GLU A CA 1
ATOM 808 C C . GLU A 1 110 ? -36.991 -15.273 60.115 1.00 61.97 110 GLU A C 1
ATOM 810 O O . GLU A 1 110 ? -36.225 -14.778 60.941 1.00 61.97 110 GLU A O 1
ATOM 815 N N . SER A 1 111 ? -37.300 -16.571 60.132 1.00 69.88 111 SER A N 1
ATOM 816 C CA . SER A 1 111 ? -36.776 -17.518 61.118 1.00 69.88 111 SER A CA 1
ATOM 817 C C . SER A 1 111 ? -35.251 -17.644 61.053 1.00 69.88 111 SER A C 1
ATOM 819 O O . SER A 1 111 ? -34.605 -17.646 62.095 1.00 69.88 111 SER A O 1
ATOM 821 N N . LEU A 1 112 ? -34.638 -17.666 59.862 1.00 71.19 112 LEU A N 1
ATOM 822 C CA . LEU A 1 112 ? -33.175 -17.717 59.729 1.00 71.19 112 LEU A CA 1
ATOM 823 C C . LEU A 1 112 ? -32.512 -16.474 60.341 1.00 71.19 112 LEU A C 1
ATOM 825 O O . LEU A 1 112 ? -31.498 -16.594 61.027 1.00 71.19 112 LEU A O 1
ATOM 829 N N . LYS A 1 113 ? -33.102 -15.288 60.142 1.00 70.88 113 LYS A N 1
ATOM 830 C CA . LYS A 1 113 ? -32.631 -14.039 60.765 1.00 70.88 113 LYS A CA 1
ATOM 831 C C . LYS A 1 113 ? -32.862 -14.018 62.276 1.00 70.88 113 LYS A C 1
ATOM 833 O O . LYS A 1 113 ? -32.038 -13.468 62.995 1.00 70.88 113 LYS A O 1
ATOM 838 N N . GLN A 1 114 ? -33.949 -14.612 62.764 1.00 75.75 114 GLN A N 1
ATOM 839 C CA . GLN A 1 114 ? -34.215 -14.723 64.202 1.00 75.75 114 GLN A CA 1
ATOM 840 C C . GLN A 1 114 ? -33.238 -15.687 64.896 1.00 75.75 114 GLN A C 1
ATOM 842 O O . GLN A 1 114 ? -32.729 -15.369 65.969 1.00 75.75 114 GLN A O 1
ATOM 847 N N . VAL A 1 115 ? -32.927 -16.830 64.275 1.00 80.75 115 VAL A N 1
ATOM 848 C CA . VAL A 1 115 ? -31.986 -17.833 64.813 1.00 80.75 115 VAL A CA 1
ATOM 849 C C . VAL A 1 115 ? -30.533 -17.349 64.720 1.00 80.75 115 VAL A C 1
ATOM 851 O O . VAL A 1 115 ? -29.737 -17.560 65.638 1.00 80.75 115 VAL A O 1
ATOM 854 N N . PHE A 1 116 ? -30.180 -16.648 63.640 1.00 81.38 116 PHE A N 1
ATOM 855 C CA . PHE A 1 116 ? -28.846 -16.091 63.413 1.00 81.38 116 PHE A CA 1
ATOM 856 C C . PHE A 1 116 ? -28.913 -14.556 63.298 1.00 81.38 116 PHE A C 1
ATOM 858 O O . PHE A 1 116 ? -28.857 -14.013 62.196 1.00 81.38 116 PHE A O 1
ATOM 865 N N . PRO A 1 117 ? -29.001 -13.832 64.432 1.00 76.25 117 PRO A N 1
ATOM 866 C CA . PRO A 1 117 ? -29.304 -12.398 64.444 1.00 76.25 117 PRO A CA 1
ATOM 867 C C . PRO A 1 117 ? -28.146 -11.497 64.002 1.00 76.25 117 PRO A C 1
ATOM 869 O O . PRO A 1 117 ? -28.356 -10.314 63.746 1.00 76.25 117 PRO A O 1
ATOM 872 N N . THR A 1 118 ? -26.917 -12.019 63.931 1.00 81.94 118 THR A N 1
ATOM 873 C CA . THR A 1 118 ? -25.738 -11.248 63.520 1.00 81.94 118 THR A CA 1
ATOM 874 C C . THR A 1 118 ? -25.259 -11.663 62.135 1.00 81.94 118 THR A C 1
ATOM 876 O O . THR A 1 118 ? -25.296 -12.842 61.775 1.00 81.94 118 THR A O 1
ATOM 879 N N . GLN A 1 119 ? -24.739 -10.693 61.378 1.00 75.50 119 GLN A N 1
ATOM 880 C CA . GLN A 1 119 ? -24.188 -10.939 60.046 1.00 75.50 119 GLN A CA 1
ATOM 881 C C . GLN A 1 119 ? -23.043 -11.965 60.078 1.00 75.50 119 GLN A C 1
ATOM 883 O O . GLN A 1 119 ? -22.964 -12.817 59.200 1.00 75.50 119 GLN A O 1
ATOM 888 N N . ASP A 1 120 ? -22.217 -11.963 61.129 1.00 80.19 120 ASP A N 1
ATOM 889 C CA . ASP A 1 120 ? -21.127 -12.934 61.293 1.00 80.19 120 ASP A CA 1
ATOM 890 C C . ASP A 1 120 ? -21.633 -14.371 61.444 1.00 80.19 120 ASP A C 1
ATOM 892 O O . ASP A 1 120 ? -21.064 -15.301 60.874 1.00 80.19 120 ASP A O 1
ATOM 896 N N . LYS A 1 121 ? -22.738 -14.576 62.175 1.00 82.88 121 LYS A N 1
ATOM 897 C CA . LYS A 1 121 ? -23.351 -15.903 62.310 1.00 82.88 121 LYS A CA 1
ATOM 898 C C . LYS A 1 121 ? -23.942 -16.373 60.984 1.00 82.88 121 LYS A C 1
ATOM 900 O O . LYS A 1 121 ? -23.745 -17.528 60.622 1.00 82.88 121 LYS A O 1
ATOM 905 N N . LEU A 1 122 ? -24.595 -15.484 60.235 1.00 80.69 122 LEU A N 1
ATOM 906 C CA . LEU A 1 122 ? -25.094 -15.792 58.891 1.00 80.69 122 LEU A CA 1
ATOM 907 C C . LEU A 1 122 ? -23.952 -16.126 57.920 1.00 80.69 122 LEU A C 1
ATOM 909 O O . LEU A 1 122 ? -24.055 -17.090 57.164 1.00 80.69 122 LEU A O 1
ATOM 913 N N . ASN A 1 123 ? -22.839 -15.393 57.980 1.00 82.88 123 ASN A N 1
ATOM 914 C CA . ASN A 1 123 ? -21.645 -15.684 57.186 1.00 82.88 123 ASN A CA 1
ATOM 915 C C . ASN A 1 123 ? -21.032 -17.041 57.565 1.00 82.88 123 ASN A C 1
ATOM 917 O O . ASN A 1 123 ? -20.632 -17.796 56.682 1.00 82.88 123 ASN A O 1
ATOM 921 N N . ASN A 1 124 ? -21.029 -17.403 58.851 1.00 85.31 124 ASN A N 1
ATOM 922 C CA . ASN A 1 124 ? -20.587 -18.725 59.302 1.00 85.31 124 ASN A CA 1
ATOM 923 C C . ASN A 1 124 ? -21.490 -19.853 58.783 1.00 85.31 124 ASN A C 1
ATOM 925 O O . ASN A 1 124 ? -20.972 -20.897 58.398 1.00 85.31 124 ASN A O 1
ATOM 929 N N . VAL A 1 125 ? -22.810 -19.645 58.708 1.00 86.19 125 VAL A N 1
ATOM 930 C CA . VAL A 1 125 ? -23.737 -20.605 58.078 1.00 86.19 125 VAL A CA 1
ATOM 931 C C . VAL A 1 125 ? -23.423 -20.747 56.587 1.00 86.19 125 VAL A C 1
ATOM 933 O O . VAL A 1 125 ? -23.258 -21.863 56.099 1.00 86.19 125 VAL A O 1
ATOM 936 N N . LYS A 1 126 ? -23.261 -19.628 55.869 1.00 86.06 126 LYS A N 1
ATOM 937 C CA . LYS A 1 126 ? -22.886 -19.632 54.444 1.00 86.06 126 LYS A CA 1
ATOM 938 C C . LYS A 1 126 ? -21.564 -20.354 54.197 1.00 86.06 126 LYS A C 1
ATOM 940 O O . LYS A 1 126 ? -21.460 -21.094 53.230 1.00 86.06 126 LYS A O 1
ATOM 945 N N . LYS A 1 127 ? -20.584 -20.167 55.080 1.00 88.19 127 LYS A N 1
ATOM 946 C CA . LYS A 1 127 ? -19.280 -20.834 55.035 1.00 88.19 127 LYS A CA 1
ATOM 947 C C . LYS A 1 127 ? -19.384 -22.333 55.320 1.00 88.19 127 LYS A C 1
ATOM 949 O O . LYS A 1 127 ? -18.797 -23.126 54.594 1.00 88.19 127 LYS A O 1
ATOM 954 N N . ALA A 1 128 ? -20.126 -22.726 56.355 1.00 88.44 128 ALA A N 1
ATOM 955 C CA . ALA A 1 128 ? -20.269 -24.126 56.754 1.00 88.44 128 ALA A CA 1
ATOM 956 C C . ALA A 1 128 ? -20.991 -24.967 55.691 1.00 88.44 128 ALA A C 1
ATOM 958 O O . ALA A 1 128 ? -20.598 -26.100 55.434 1.00 88.44 128 ALA A O 1
ATOM 959 N N . TYR A 1 129 ? -22.008 -24.394 55.042 1.00 89.50 129 TYR A N 1
ATOM 960 C CA . TYR A 1 129 ? -22.838 -25.084 54.051 1.00 89.50 129 TYR A CA 1
ATOM 961 C C . TYR A 1 129 ? -22.555 -24.651 52.608 1.00 89.50 129 TYR A C 1
ATOM 963 O O . TYR A 1 129 ? -23.356 -24.925 51.717 1.00 89.50 129 TYR A O 1
ATOM 971 N N . GLN A 1 130 ? -21.418 -23.996 52.353 1.00 92.19 130 GLN A N 1
ATOM 972 C CA . GLN A 1 130 ? -21.083 -23.448 51.036 1.00 92.19 130 GLN A CA 1
ATOM 973 C C . GLN A 1 130 ? -21.149 -24.513 49.936 1.00 92.19 130 GLN A C 1
ATOM 975 O O . GLN A 1 130 ? -21.824 -24.311 48.931 1.00 92.19 130 GLN A O 1
ATOM 980 N N . GLN A 1 131 ? -20.483 -25.653 50.138 1.00 91.69 131 GLN A N 1
ATOM 981 C CA . GLN A 1 131 ? -20.429 -26.729 49.150 1.00 91.69 131 GLN A CA 1
ATOM 982 C C . GLN A 1 131 ? -21.818 -27.332 48.856 1.00 91.69 131 GLN A C 1
ATOM 984 O O . GLN A 1 131 ? -22.211 -27.301 47.690 1.00 91.69 131 GLN A O 1
ATOM 989 N N . PRO A 1 132 ? -22.615 -27.774 49.856 1.00 90.50 132 PRO A N 1
ATOM 990 C CA . PRO A 1 132 ? -23.980 -28.248 49.611 1.00 90.50 132 PRO A CA 1
ATOM 991 C C . PRO A 1 132 ? -24.874 -27.232 48.890 1.00 90.50 132 PRO A C 1
ATOM 993 O O . PRO A 1 132 ? -25.648 -27.600 48.009 1.00 90.50 132 PRO A O 1
ATOM 996 N N . ILE A 1 133 ? -24.761 -25.942 49.232 1.00 90.62 133 ILE A N 1
ATOM 997 C CA . ILE A 1 133 ? -25.539 -24.881 48.576 1.00 90.62 133 ILE A CA 1
ATOM 998 C C . ILE A 1 133 ? -25.143 -24.757 47.099 1.00 90.62 133 ILE A C 1
ATOM 1000 O O . ILE A 1 133 ? -26.017 -24.624 46.240 1.00 90.62 133 ILE A O 1
ATOM 1004 N N . LEU A 1 134 ? -23.844 -24.799 46.791 1.00 92.38 134 LEU A N 1
ATOM 1005 C CA . LEU A 1 134 ? -23.350 -24.727 45.415 1.00 92.38 134 LEU A CA 1
ATOM 1006 C C . LEU A 1 134 ? -23.763 -25.955 44.599 1.00 92.38 134 LEU A C 1
ATOM 1008 O O . LEU A 1 134 ? -24.243 -25.791 43.481 1.00 92.38 134 LEU A O 1
ATOM 1012 N N . GLU A 1 135 ? -23.643 -27.158 45.159 1.00 90.62 135 GLU A N 1
ATOM 1013 C CA . GLU A 1 135 ? -24.063 -28.406 44.508 1.00 90.62 135 GLU A CA 1
ATOM 1014 C C . GLU A 1 135 ? -25.569 -28.414 44.221 1.00 90.62 135 GLU A C 1
ATOM 1016 O O . GLU A 1 135 ? -25.987 -28.777 43.120 1.00 90.62 135 GLU A O 1
ATOM 1021 N N . TYR A 1 136 ? -26.381 -27.921 45.160 1.00 87.69 136 TYR A N 1
ATOM 1022 C CA . TYR A 1 136 ? -27.814 -27.730 44.951 1.00 87.69 136 TYR A CA 1
ATOM 1023 C C . TYR A 1 136 ? -28.100 -26.740 43.814 1.00 87.69 136 TYR A C 1
ATOM 1025 O O . TYR A 1 136 ? -28.901 -27.028 42.925 1.00 87.69 136 TYR A O 1
ATOM 1033 N N . CYS A 1 137 ? -27.426 -25.583 43.800 1.00 91.06 137 CYS A N 1
ATOM 1034 C CA . CYS A 1 137 ? -27.607 -24.586 42.742 1.00 91.06 137 CYS A CA 1
ATOM 1035 C C . CYS A 1 137 ? -27.162 -25.121 41.373 1.00 91.06 137 CYS A C 1
ATOM 1037 O O . CYS A 1 137 ? -27.833 -24.870 40.373 1.00 91.06 137 CYS A O 1
ATOM 1039 N N . ARG A 1 138 ? -26.053 -25.870 41.321 1.00 91.94 138 ARG A N 1
ATOM 1040 C CA . ARG A 1 138 ? -25.562 -26.533 40.107 1.00 91.94 138 ARG A CA 1
ATOM 1041 C C . ARG A 1 138 ? -26.616 -27.480 39.557 1.00 91.94 138 ARG A C 1
ATOM 1043 O O . ARG A 1 138 ? -26.950 -27.399 38.377 1.00 91.94 138 ARG A O 1
ATOM 1050 N N . ASP A 1 139 ? -27.141 -28.364 40.396 1.00 87.44 139 ASP A N 1
ATOM 1051 C CA . ASP A 1 139 ? -28.112 -29.373 39.985 1.00 87.44 139 ASP A CA 1
ATOM 1052 C C . ASP A 1 139 ? -29.428 -28.720 39.535 1.00 87.44 139 ASP A C 1
ATOM 1054 O O . ASP A 1 139 ? -29.949 -29.071 38.477 1.00 87.44 139 ASP A O 1
ATOM 1058 N N . ALA A 1 140 ? -29.891 -27.684 40.241 1.00 87.38 140 ALA A N 1
ATOM 1059 C CA . ALA A 1 140 ? -31.050 -26.892 39.832 1.00 87.38 140 ALA A CA 1
ATOM 1060 C C . ALA A 1 140 ? -30.857 -26.204 38.467 1.00 87.38 140 ALA A C 1
ATOM 1062 O O . ALA A 1 140 ? -31.792 -26.121 37.681 1.00 87.38 140 ALA A O 1
ATOM 1063 N N . ILE A 1 141 ? -29.653 -25.712 38.162 1.00 89.31 141 ILE A N 1
ATOM 1064 C CA . ILE A 1 141 ? -29.361 -25.026 36.892 1.00 89.31 141 ILE A CA 1
ATOM 1065 C C . ILE A 1 141 ? -29.157 -26.007 35.728 1.00 89.31 141 ILE A C 1
ATOM 1067 O O . ILE A 1 141 ? -29.482 -25.688 34.585 1.00 89.31 141 ILE A O 1
ATOM 1071 N N . THR A 1 142 ? -28.572 -27.175 35.989 1.00 85.62 142 THR A N 1
ATOM 1072 C CA . THR A 1 142 ? -28.115 -28.097 34.934 1.00 85.62 142 THR A CA 1
ATOM 1073 C C . THR A 1 142 ? -29.068 -29.254 34.666 1.00 85.62 142 THR A C 1
ATOM 1075 O O . THR A 1 142 ? -29.087 -29.761 33.545 1.00 85.62 142 THR A O 1
ATOM 1078 N N . LYS A 1 143 ? -29.842 -29.687 35.667 1.00 84.56 143 LYS A N 1
ATOM 1079 C CA . LYS A 1 143 ? -30.676 -30.896 35.589 1.00 84.56 143 LYS A CA 1
ATOM 1080 C C . LYS A 1 143 ? -32.172 -30.595 35.590 1.00 84.56 143 LYS A C 1
ATOM 1082 O O . LYS A 1 143 ? -32.935 -31.405 35.071 1.00 84.56 143 LYS A O 1
ATOM 1087 N N . GLU A 1 144 ? -32.597 -29.467 36.160 1.00 84.31 144 GLU A N 1
ATOM 1088 C CA . GLU A 1 144 ? -34.018 -29.133 36.258 1.00 84.31 144 GLU A CA 1
ATOM 1089 C C . GLU A 1 144 ? -34.553 -28.399 35.027 1.00 84.31 144 GLU A C 1
ATOM 1091 O O . GLU A 1 144 ? -33.871 -27.622 34.365 1.00 84.31 144 GLU A O 1
ATOM 1096 N N . THR A 1 145 ? -35.828 -28.636 34.749 1.00 86.19 145 THR A N 1
ATOM 1097 C CA . THR A 1 145 ? -36.642 -28.010 33.708 1.00 86.19 145 THR A CA 1
ATOM 1098 C C . THR A 1 145 ? -38.032 -27.715 34.289 1.00 86.19 145 THR A C 1
ATOM 1100 O O . THR A 1 145 ? -38.378 -28.251 35.349 1.00 86.19 145 THR A O 1
ATOM 1103 N N . PRO A 1 146 ? -38.885 -26.925 33.610 1.00 82.69 146 PRO A N 1
ATOM 1104 C CA . PRO A 1 146 ? -40.262 -26.698 34.059 1.00 82.69 146 PRO A CA 1
ATOM 1105 C C . PRO A 1 146 ? -41.037 -27.996 34.344 1.00 82.69 146 PRO A C 1
ATOM 1107 O O . PRO A 1 146 ? -41.782 -28.066 35.322 1.00 82.69 146 PRO A O 1
ATOM 1110 N N . HIS A 1 147 ? -40.797 -29.035 33.537 1.00 79.12 147 HIS A N 1
ATOM 1111 C CA . HIS A 1 147 ? -41.477 -30.330 33.617 1.00 79.12 147 HIS A CA 1
ATOM 1112 C C . HIS A 1 147 ? -40.924 -31.259 34.700 1.00 79.12 147 HIS A C 1
ATOM 1114 O O . HIS A 1 147 ? -41.650 -32.105 35.205 1.00 79.12 147 HIS A O 1
ATOM 1120 N N . THR A 1 148 ? -39.643 -31.150 35.057 1.00 82.81 148 THR A N 1
ATOM 1121 C CA . THR A 1 148 ? -39.076 -31.979 36.136 1.00 82.81 148 THR A CA 1
ATOM 1122 C C . THR A 1 148 ? -39.427 -31.398 37.500 1.00 82.81 148 THR A C 1
ATOM 1124 O O . THR A 1 148 ? -39.730 -32.145 38.427 1.00 82.81 148 THR A O 1
ATOM 1127 N N . LEU A 1 149 ? -39.488 -30.068 37.604 1.00 76.38 149 LEU A N 1
ATOM 1128 C CA . LEU A 1 149 ? -39.728 -29.345 38.853 1.00 76.38 149 LEU A CA 1
ATOM 1129 C C . LEU A 1 149 ? -41.221 -29.238 39.235 1.00 76.38 149 LEU A C 1
ATOM 1131 O O . LEU A 1 149 ? -41.554 -28.892 40.378 1.00 76.38 149 LEU A O 1
ATOM 1135 N N . SER A 1 150 ? -42.132 -29.492 38.288 1.00 74.81 150 SER A N 1
ATOM 1136 C CA . SER A 1 150 ? -43.588 -29.406 38.476 1.00 74.81 150 SER A CA 1
ATOM 1137 C C . SER A 1 150 ? -44.319 -30.536 37.750 1.00 74.81 150 SER A C 1
ATOM 1139 O O . SER A 1 150 ? -44.025 -30.817 36.595 1.00 74.81 150 SER A O 1
ATOM 1141 N N . ASP A 1 151 ? -45.316 -31.143 38.402 1.00 74.50 151 ASP A N 1
ATOM 1142 C CA . ASP A 1 151 ? -46.182 -32.144 37.765 1.00 74.50 151 ASP A CA 1
ATOM 1143 C C . ASP A 1 151 ? -47.209 -31.457 36.850 1.00 74.50 151 ASP A C 1
ATOM 1145 O O . ASP A 1 151 ? -48.135 -30.794 37.329 1.00 74.50 151 ASP A O 1
ATOM 1149 N N . GLU A 1 152 ? -47.086 -31.656 35.536 1.00 68.69 152 GLU A N 1
ATOM 1150 C CA . GLU A 1 152 ? -48.008 -31.114 34.524 1.00 68.69 152 GLU A CA 1
ATOM 1151 C C . GLU A 1 152 ? -49.463 -31.567 34.706 1.00 68.69 152 GLU A C 1
ATOM 1153 O O . GLU A 1 152 ? -50.391 -30.939 34.196 1.00 68.69 152 GLU A O 1
ATOM 1158 N N . ARG A 1 153 ? -49.699 -32.664 35.437 1.00 68.88 153 ARG A N 1
ATOM 1159 C CA . ARG A 1 153 ? -51.058 -33.138 35.742 1.00 68.88 153 ARG A CA 1
ATOM 1160 C C . ARG A 1 153 ? -51.766 -32.244 36.756 1.00 68.88 153 ARG A C 1
ATOM 1162 O O . ARG A 1 153 ? -52.984 -32.348 36.909 1.00 68.88 153 ARG A O 1
ATOM 1169 N N . VAL A 1 154 ? -51.011 -31.431 37.494 1.00 67.00 154 VAL A N 1
ATOM 1170 C CA . VAL A 1 154 ? -51.494 -30.658 38.646 1.00 67.00 154 VAL A CA 1
ATOM 1171 C C . VAL A 1 154 ? -51.225 -29.163 38.494 1.00 67.00 154 VAL A C 1
ATOM 1173 O O . VAL A 1 154 ? -51.992 -28.370 39.036 1.00 67.00 154 VAL A O 1
ATOM 1176 N N . VAL A 1 155 ? -50.176 -28.783 37.766 1.00 72.56 155 VAL A N 1
ATOM 1177 C CA . VAL A 1 155 ? -49.722 -27.399 37.591 1.00 72.56 155 VAL A CA 1
ATOM 1178 C C . VAL A 1 155 ? -49.818 -27.024 36.116 1.00 72.56 155 VAL A C 1
ATOM 1180 O O . VAL A 1 155 ? -49.421 -27.800 35.248 1.00 72.56 155 VAL A O 1
ATOM 1183 N N . SER A 1 156 ? -50.358 -25.841 35.820 1.00 75.94 156 SER A N 1
ATOM 1184 C CA . SER A 1 156 ? -50.410 -25.356 34.438 1.00 75.94 156 SER A CA 1
ATOM 1185 C C . SER A 1 156 ? -49.005 -25.076 33.890 1.00 75.94 156 SER A C 1
ATOM 1187 O O . SER A 1 156 ? -48.075 -24.798 34.646 1.00 75.94 156 SER A O 1
ATOM 1189 N N . SER A 1 157 ? -48.843 -25.107 32.563 1.00 78.56 157 SER A N 1
ATOM 1190 C CA . SER A 1 157 ? -47.547 -24.825 31.922 1.00 78.56 157 SER A CA 1
ATOM 1191 C C . SER A 1 157 ? -46.971 -23.462 32.332 1.00 78.56 157 SER A C 1
ATOM 1193 O O . SER A 1 157 ? -45.765 -23.350 32.535 1.00 78.56 157 SER A O 1
ATOM 1195 N N . ASP A 1 158 ? -47.820 -22.442 32.484 1.00 72.19 158 ASP A N 1
ATOM 1196 C CA . ASP A 1 158 ? -47.390 -21.090 32.857 1.00 72.19 158 ASP A CA 1
ATOM 1197 C C . ASP A 1 158 ? -46.930 -21.021 34.324 1.00 72.19 158 ASP A C 1
ATOM 1199 O O . ASP A 1 158 ? -45.938 -20.367 34.645 1.00 72.19 158 ASP A O 1
ATOM 1203 N N . GLU A 1 159 ? -47.606 -21.734 35.228 1.00 69.00 159 GLU A N 1
ATOM 1204 C CA . GLU A 1 159 ? -47.212 -21.823 36.640 1.00 69.00 159 GLU A CA 1
ATOM 1205 C C . GLU A 1 159 ? -45.927 -22.641 36.830 1.00 69.00 159 GLU A C 1
ATOM 1207 O O . GLU A 1 159 ? -45.089 -22.290 37.667 1.00 69.00 159 GLU A O 1
ATOM 1212 N N . ALA A 1 160 ? -45.749 -23.708 36.045 1.00 75.38 160 ALA A N 1
ATOM 1213 C CA . ALA A 1 160 ? -44.537 -24.521 36.045 1.00 75.38 160 ALA A CA 1
ATOM 1214 C C . ALA A 1 160 ? -43.320 -23.704 35.577 1.00 75.38 160 ALA A C 1
ATOM 1216 O O . ALA A 1 160 ? -42.276 -23.720 36.236 1.00 75.38 160 ALA A O 1
ATOM 1217 N N . GLU A 1 161 ? -43.480 -22.927 34.501 1.00 81.56 161 GLU A N 1
ATOM 1218 C CA . GLU A 1 161 ? -42.459 -22.003 33.995 1.00 81.56 161 GLU A CA 1
ATOM 1219 C C . GLU A 1 161 ? -42.130 -20.918 35.031 1.00 81.56 161 GLU A C 1
ATOM 1221 O O . GLU A 1 161 ? -40.962 -20.694 35.349 1.00 81.56 161 GLU A O 1
ATOM 1226 N N . ALA A 1 162 ? -43.144 -20.287 35.633 1.00 71.44 162 ALA A N 1
ATOM 1227 C CA . ALA A 1 162 ? -42.942 -19.258 36.653 1.00 71.44 162 ALA A CA 1
ATOM 1228 C C . ALA A 1 162 ? -42.190 -19.790 37.888 1.00 71.44 162 ALA A C 1
ATOM 1230 O O . ALA A 1 162 ? -41.325 -19.102 38.444 1.00 71.44 162 ALA A O 1
ATOM 1231 N N . LYS A 1 163 ? -42.486 -21.026 38.315 1.00 78.44 163 LYS A N 1
ATOM 1232 C CA . LYS A 1 163 ? -41.769 -21.695 39.410 1.00 78.44 163 LYS A CA 1
ATOM 1233 C C . LYS A 1 163 ? -40.313 -21.960 39.028 1.00 78.44 163 LYS A C 1
ATOM 1235 O O . LYS A 1 163 ? -39.422 -21.621 39.807 1.00 78.44 163 LYS A O 1
ATOM 1240 N N . TYR A 1 164 ? -40.070 -22.509 37.839 1.00 85.88 164 TYR A N 1
ATOM 1241 C CA . TYR A 1 164 ? -38.727 -22.781 37.325 1.00 85.88 164 TYR A CA 1
ATOM 1242 C C . TYR A 1 164 ? -37.874 -21.509 37.250 1.00 85.88 164 TYR A C 1
ATOM 1244 O O . TYR A 1 164 ? -36.808 -21.434 37.860 1.00 85.88 164 TYR A O 1
ATOM 1252 N N . VAL A 1 165 ? -38.389 -20.463 36.604 1.00 82.44 165 VAL A N 1
ATOM 1253 C CA . VAL A 1 165 ? -37.742 -19.150 36.480 1.00 82.44 165 VAL A CA 1
ATOM 1254 C C . VAL A 1 165 ? -37.349 -18.581 37.847 1.00 82.44 165 VAL A C 1
ATOM 1256 O O . VAL A 1 165 ? -36.212 -18.138 38.030 1.00 82.44 165 VAL A O 1
ATOM 1259 N N . ARG A 1 166 ? -38.249 -18.638 38.840 1.00 79.94 166 ARG A N 1
ATOM 1260 C CA . ARG A 1 166 ? -37.965 -18.171 40.206 1.00 79.94 166 ARG A CA 1
ATOM 1261 C C . ARG A 1 166 ? -36.852 -18.986 40.870 1.00 79.94 166 ARG A C 1
ATOM 1263 O O . ARG A 1 166 ? -36.000 -18.395 41.537 1.00 79.94 166 ARG A O 1
ATOM 1270 N N . VAL A 1 167 ? -36.841 -20.310 40.702 1.00 85.56 167 VAL A N 1
ATOM 1271 C CA . VAL A 1 167 ? -35.779 -21.182 41.237 1.00 85.56 167 VAL A CA 1
ATOM 1272 C C . VAL A 1 167 ? -34.431 -20.821 40.620 1.00 85.56 167 VAL A C 1
ATOM 1274 O O . VAL A 1 167 ? -33.483 -20.560 41.361 1.00 85.56 167 VAL A O 1
ATOM 1277 N N . ILE A 1 168 ? -34.354 -20.699 39.293 1.00 90.56 168 ILE A N 1
ATOM 1278 C CA . ILE A 1 168 ? -33.117 -20.341 38.585 1.00 90.56 168 ILE A CA 1
ATOM 1279 C C . ILE A 1 168 ? -32.608 -18.959 39.005 1.00 90.56 168 ILE A C 1
ATOM 1281 O O . ILE A 1 168 ? -31.445 -18.819 39.390 1.00 90.56 168 ILE A O 1
ATOM 1285 N N . ALA A 1 169 ? -33.472 -17.938 39.006 1.00 82.81 169 ALA A N 1
ATOM 1286 C CA . ALA A 1 169 ? -33.097 -16.585 39.418 1.00 82.81 169 ALA A CA 1
ATOM 1287 C C . ALA A 1 169 ? -32.561 -16.545 40.860 1.00 82.81 169 ALA A C 1
ATOM 1289 O O . ALA A 1 169 ? -31.632 -15.782 41.153 1.00 82.81 169 ALA A O 1
ATOM 1290 N N . THR A 1 170 ? -33.120 -17.379 41.745 1.00 85.56 170 THR A N 1
ATOM 1291 C CA . THR A 1 170 ? -32.689 -17.505 43.143 1.00 85.56 170 THR A CA 1
ATOM 1292 C C . THR A 1 170 ? -31.345 -18.219 43.247 1.00 85.56 170 THR A C 1
ATOM 1294 O O . THR A 1 170 ? -30.459 -17.705 43.922 1.00 85.56 170 THR A O 1
ATOM 1297 N N . CYS A 1 171 ? -31.144 -19.334 42.538 1.00 91.19 171 CYS A N 1
ATOM 1298 C CA . CYS A 1 171 ? -29.874 -20.070 42.535 1.00 91.19 171 CYS A CA 1
ATOM 1299 C C . CYS A 1 171 ? -28.715 -19.179 42.070 1.00 91.19 171 CYS A C 1
ATOM 1301 O O . CYS A 1 171 ? -27.702 -19.059 42.757 1.00 91.19 171 CYS A O 1
ATOM 1303 N N . LEU A 1 172 ? -28.899 -18.461 40.958 1.00 92.44 172 LEU A N 1
ATOM 1304 C CA . LEU A 1 172 ? -27.913 -17.504 40.445 1.00 92.44 172 LEU A CA 1
ATOM 1305 C C . LEU A 1 172 ? -27.608 -16.387 41.457 1.00 92.44 172 LEU A C 1
ATOM 1307 O O . LEU A 1 172 ? -26.451 -16.011 41.643 1.00 92.44 172 LEU A O 1
ATOM 1311 N N . SER A 1 173 ? -28.635 -15.881 42.148 1.00 86.94 173 SER A N 1
ATOM 1312 C CA . SER A 1 173 ? -28.476 -14.847 43.179 1.00 86.94 173 SER A CA 1
ATOM 1313 C C . SER A 1 173 ? -27.759 -15.359 44.428 1.00 86.94 173 SER A C 1
ATOM 1315 O O . SER A 1 173 ? -26.979 -14.620 45.027 1.00 86.94 173 SER A O 1
ATOM 1317 N N . VAL A 1 174 ? -28.001 -16.611 44.825 1.00 90.25 174 VAL A N 1
ATOM 1318 C CA . VAL A 1 174 ? -27.319 -17.254 45.955 1.00 90.25 174 VAL A CA 1
ATOM 1319 C C . VAL A 1 174 ? -25.841 -17.444 45.635 1.00 90.25 174 VAL A C 1
ATOM 1321 O O . VAL A 1 174 ? -25.005 -17.044 46.441 1.00 90.25 174 VAL A O 1
ATOM 1324 N N . ILE A 1 175 ? -25.504 -17.942 44.441 1.00 94.31 175 ILE A N 1
ATOM 1325 C CA . ILE A 1 175 ? -24.107 -18.055 43.986 1.00 94.31 175 ILE A CA 1
ATOM 1326 C C . ILE A 1 175 ? -23.428 -16.676 44.008 1.00 94.31 175 ILE A C 1
ATOM 1328 O O . ILE A 1 175 ? -22.344 -16.523 44.573 1.00 94.31 175 ILE A O 1
ATOM 1332 N N . ALA A 1 176 ? -24.091 -15.654 43.457 1.00 92.00 176 ALA A N 1
ATOM 1333 C CA . ALA A 1 176 ? -23.606 -14.275 43.453 1.00 92.00 176 ALA A CA 1
ATOM 1334 C C . ALA A 1 176 ? -23.393 -13.714 44.876 1.00 92.00 176 ALA A C 1
ATOM 1336 O O . ALA A 1 176 ? -22.391 -13.048 45.132 1.00 92.00 176 ALA A O 1
ATOM 1337 N N . SER A 1 177 ? -24.307 -13.995 45.813 1.00 89.94 177 SER A N 1
ATOM 1338 C CA . SER A 1 177 ? -24.191 -13.597 47.226 1.00 89.94 177 SER A CA 1
ATOM 1339 C C . SER A 1 177 ? -23.019 -14.294 47.916 1.00 89.94 177 SER A C 1
ATOM 1341 O O . SER A 1 177 ? -22.248 -13.624 48.599 1.00 89.94 177 SER A O 1
ATOM 1343 N N . LEU A 1 178 ? -22.824 -15.601 47.698 1.00 92.25 178 LEU A N 1
ATOM 1344 C CA . LEU A 1 178 ? -21.691 -16.340 48.267 1.00 92.25 178 LEU A CA 1
ATOM 1345 C C . LEU A 1 178 ? -20.349 -15.765 47.794 1.00 92.25 178 LEU A C 1
ATOM 1347 O O . LEU A 1 178 ? -19.473 -15.527 48.620 1.00 92.25 178 LEU A O 1
ATOM 1351 N N . LEU A 1 179 ? -20.211 -15.472 46.496 1.00 93.25 179 LEU A N 1
ATOM 1352 C CA . LEU A 1 179 ? -19.000 -14.856 45.933 1.00 93.25 179 LEU A CA 1
ATOM 1353 C C . LEU A 1 179 ? -18.753 -13.425 46.437 1.00 93.25 179 LEU A C 1
ATOM 1355 O O . LEU A 1 179 ? -17.610 -12.973 46.478 1.00 93.25 179 LEU A O 1
ATOM 1359 N N . SER A 1 180 ? -19.813 -12.696 46.790 1.00 90.00 180 SER A N 1
ATOM 1360 C CA . SER A 1 180 ? -19.706 -11.312 47.258 1.00 90.00 180 SER A CA 1
ATOM 1361 C C . SER A 1 180 ? -19.419 -11.195 48.753 1.00 90.00 180 SER A C 1
ATOM 1363 O O . SER A 1 180 ? -18.791 -10.219 49.159 1.00 90.00 180 SER A O 1
ATOM 1365 N N . GLU A 1 181 ? -19.941 -12.112 49.568 1.00 86.75 181 GLU A N 1
ATOM 1366 C CA . GLU A 1 181 ? -19.982 -11.970 51.031 1.00 86.75 181 GLU A CA 1
ATOM 1367 C C . GLU A 1 181 ? -18.969 -12.856 51.768 1.00 86.75 181 GLU A C 1
ATOM 1369 O O . GLU A 1 181 ? -18.590 -12.528 52.893 1.00 86.75 181 GLU A O 1
ATOM 1374 N N . LEU A 1 182 ? -18.519 -13.965 51.167 1.00 89.50 182 LEU A N 1
ATOM 1375 C CA . LEU A 1 182 ? -17.490 -14.819 51.763 1.00 89.50 182 LEU A CA 1
ATOM 1376 C C . LEU A 1 182 ? -16.080 -14.270 51.518 1.00 89.50 182 LEU A C 1
ATOM 1378 O O . LEU A 1 182 ? -15.818 -13.557 50.548 1.00 89.50 182 LEU A O 1
ATOM 1382 N N . GLN A 1 183 ? -15.159 -14.623 52.416 1.00 88.38 183 GLN A N 1
ATOM 1383 C CA . GLN A 1 183 ? -13.755 -14.244 52.291 1.00 88.38 183 GLN A CA 1
ATOM 1384 C C . GLN A 1 183 ? -13.067 -15.035 51.161 1.00 88.38 183 GLN A C 1
ATOM 1386 O O . GLN A 1 183 ? -13.444 -16.187 50.910 1.00 88.38 183 GLN A O 1
ATOM 1391 N N . PRO A 1 184 ? -12.049 -14.464 50.488 1.00 87.50 184 PRO A N 1
ATOM 1392 C CA . PRO A 1 184 ? -11.367 -15.113 49.365 1.00 87.50 184 PRO A CA 1
ATOM 1393 C C . PRO A 1 184 ? -10.811 -16.505 49.693 1.00 87.50 184 PRO A C 1
ATOM 1395 O O . PRO A 1 184 ? -10.868 -17.410 48.857 1.00 87.50 184 PRO A O 1
ATOM 1398 N N . GLU A 1 185 ? -10.327 -16.718 50.920 1.00 88.00 185 GLU A N 1
ATOM 1399 C CA . GLU A 1 185 ? -9.772 -18.002 51.361 1.00 88.00 185 GLU A CA 1
ATOM 1400 C C . GLU A 1 185 ? -10.839 -19.099 51.427 1.00 88.00 185 GLU A C 1
ATOM 1402 O O . GLU A 1 185 ? -10.541 -20.268 51.193 1.00 88.00 185 GLU A O 1
ATOM 1407 N N . ASP A 1 186 ? -12.083 -18.741 51.748 1.00 89.25 186 ASP A N 1
ATOM 1408 C CA . ASP A 1 186 ? -13.193 -19.692 51.815 1.00 89.25 186 ASP A CA 1
ATOM 1409 C C . ASP A 1 186 ? -13.766 -19.983 50.424 1.00 89.25 186 ASP A C 1
ATOM 1411 O O . ASP A 1 186 ? -14.072 -21.133 50.117 1.00 89.25 186 ASP A O 1
ATOM 1415 N N . ILE A 1 187 ? -13.810 -18.980 49.542 1.00 90.50 187 ILE A N 1
ATOM 1416 C CA . ILE A 1 187 ? -14.169 -19.164 48.127 1.00 90.50 187 ILE A CA 1
ATOM 1417 C C . ILE A 1 187 ? -13.199 -20.145 47.452 1.00 90.50 187 ILE A C 1
ATOM 1419 O O . ILE A 1 187 ? -13.637 -21.101 46.814 1.00 90.50 187 ILE A O 1
ATOM 1423 N N . THR A 1 188 ? -11.893 -19.968 47.675 1.00 90.75 188 THR A N 1
ATOM 1424 C CA . THR A 1 188 ? -10.840 -20.793 47.058 1.00 90.75 188 THR A CA 1
ATOM 1425 C C . THR A 1 188 ? -10.934 -22.272 47.462 1.00 90.75 188 THR A C 1
ATOM 1427 O O . THR A 1 188 ? -10.634 -23.153 46.660 1.00 90.75 188 THR A O 1
ATOM 1430 N N . LYS A 1 189 ? -11.409 -22.587 48.677 1.00 92.50 189 LYS A N 1
ATOM 1431 C CA . LYS A 1 189 ? -11.600 -23.986 49.122 1.00 92.50 189 LYS A CA 1
ATOM 1432 C C . LYS A 1 189 ? -12.612 -24.750 48.272 1.00 92.50 189 LYS A C 1
ATOM 1434 O O . LYS A 1 189 ? -12.512 -25.967 48.178 1.00 92.50 189 LYS A O 1
ATOM 1439 N N . GLN A 1 190 ? -13.573 -24.044 47.680 1.00 92.94 190 GLN A N 1
ATOM 1440 C CA . GLN A 1 190 ? -14.641 -24.614 46.858 1.00 92.94 190 GLN A CA 1
ATOM 1441 C C . GLN A 1 190 ? -14.484 -24.254 45.373 1.00 92.94 190 GLN A C 1
ATOM 1443 O O . GLN A 1 190 ? -15.444 -24.338 44.608 1.00 92.94 190 GLN A O 1
ATOM 1448 N N . GLN A 1 191 ? -13.272 -23.870 44.949 1.00 93.00 191 GLN A N 1
ATOM 1449 C CA . GLN A 1 191 ? -12.999 -23.386 43.594 1.00 93.00 191 GLN A CA 1
ATOM 1450 C C . GLN A 1 191 ? -13.414 -24.389 42.511 1.00 93.00 191 GLN A C 1
ATOM 1452 O O . GLN A 1 191 ? -14.031 -23.993 41.531 1.00 93.00 191 GLN A O 1
ATOM 1457 N N . ALA A 1 192 ? -13.183 -25.689 42.726 1.00 93.00 192 ALA A N 1
ATOM 1458 C CA . ALA A 1 192 ? -13.564 -26.729 41.769 1.00 93.00 192 ALA A CA 1
ATOM 1459 C C . ALA A 1 192 ? -15.073 -26.735 41.456 1.00 93.00 192 ALA A C 1
ATOM 1461 O O . ALA A 1 192 ? -15.463 -26.925 40.306 1.00 93.00 192 ALA A O 1
ATOM 1462 N N . VAL A 1 193 ? -15.923 -26.485 42.460 1.00 92.31 193 VAL A N 1
ATOM 1463 C CA . VAL A 1 193 ? -17.383 -26.431 42.278 1.00 92.31 193 VAL A CA 1
ATOM 1464 C C . VAL A 1 193 ? -17.790 -25.134 41.574 1.00 92.31 193 VAL A C 1
ATOM 1466 O O . VAL A 1 193 ? -18.669 -25.148 40.713 1.00 92.31 193 VAL A O 1
ATOM 1469 N N . TYR A 1 194 ? -17.131 -24.011 41.883 1.00 94.31 194 TYR A N 1
ATOM 1470 C CA . TYR A 1 194 ? -17.338 -22.761 41.146 1.00 94.31 194 TYR A CA 1
ATOM 1471 C C . TYR A 1 194 ? -16.935 -22.890 39.677 1.00 94.31 194 TYR A C 1
ATOM 1473 O O . TYR A 1 194 ? -17.706 -22.480 38.815 1.00 94.31 194 TYR A O 1
ATOM 1481 N N . ASP A 1 195 ? -15.781 -23.488 39.385 1.00 92.94 195 ASP A N 1
ATOM 1482 C CA . ASP A 1 195 ? -15.307 -23.711 38.018 1.00 92.94 195 ASP A CA 1
ATOM 1483 C C . ASP A 1 195 ? -16.257 -24.625 37.241 1.00 92.94 195 ASP A C 1
ATOM 1485 O O . ASP A 1 195 ? -16.572 -24.344 36.084 1.00 92.94 195 ASP A O 1
ATOM 1489 N N . GLU A 1 196 ? -16.779 -25.675 37.884 1.00 92.06 196 GLU A N 1
ATOM 1490 C CA . GLU A 1 196 ? -17.777 -26.560 37.282 1.00 92.06 196 GLU A CA 1
ATOM 1491 C C . GLU A 1 196 ? -19.050 -25.794 36.903 1.00 92.06 196 GLU A C 1
ATOM 1493 O O . GLU A 1 196 ? -19.536 -25.957 35.785 1.00 92.06 196 GLU A O 1
ATOM 1498 N N . ILE A 1 197 ? -19.575 -24.948 37.800 1.00 93.19 197 ILE A N 1
ATOM 1499 C CA . ILE A 1 197 ? -20.788 -24.149 37.562 1.00 93.19 197 ILE A CA 1
ATOM 1500 C C . ILE A 1 197 ? -20.537 -23.086 36.488 1.00 93.19 197 ILE A C 1
ATOM 1502 O O . ILE A 1 197 ? -21.284 -23.003 35.516 1.00 93.19 197 ILE A O 1
ATOM 1506 N N . LEU A 1 198 ? -19.493 -22.270 36.648 1.00 94.06 198 LEU A N 1
ATOM 1507 C CA . LEU A 1 198 ? -19.174 -21.150 35.755 1.00 94.06 198 LEU A CA 1
ATOM 1508 C C . LEU A 1 198 ? -18.690 -21.624 34.374 1.00 94.06 198 LEU A C 1
ATOM 1510 O O . LEU A 1 198 ? -18.785 -20.871 33.404 1.00 94.06 198 LEU A O 1
ATOM 1514 N N . GLY A 1 199 ? -18.222 -22.867 34.260 1.00 91.88 199 GLY A N 1
ATOM 1515 C CA . GLY A 1 199 ? -17.917 -23.516 32.986 1.00 91.88 199 GLY A CA 1
ATOM 1516 C C . GLY A 1 199 ? -19.152 -23.969 32.199 1.00 91.88 199 GLY A C 1
ATOM 1517 O O . GLY A 1 199 ? -19.054 -24.206 30.993 1.00 91.88 199 GLY A O 1
ATOM 1518 N N . GLN A 1 200 ? -20.330 -24.067 32.828 1.00 91.38 200 GLN A N 1
ATOM 1519 C CA . GLN A 1 200 ? -21.550 -24.468 32.125 1.00 91.38 200 GLN A CA 1
ATOM 1520 C C . GLN A 1 200 ? -22.056 -23.355 31.208 1.00 91.38 200 GLN A C 1
ATOM 1522 O O . GLN A 1 200 ? -22.310 -22.225 31.627 1.00 91.38 200 GLN A O 1
ATOM 1527 N N . SER A 1 201 ? -22.309 -23.699 29.947 1.00 92.00 201 SER A N 1
ATOM 1528 C CA . SER A 1 201 ? -22.914 -22.774 28.983 1.00 92.00 201 SER A CA 1
ATOM 1529 C C . SER A 1 201 ? -24.328 -22.348 29.381 1.00 92.00 201 SER A C 1
ATOM 1531 O O . SER A 1 201 ? -24.682 -21.185 29.185 1.00 92.00 201 SER A O 1
ATOM 1533 N N . SER A 1 202 ? -25.106 -23.242 30.002 1.00 89.69 202 SER A N 1
ATOM 1534 C CA . SER A 1 202 ? -26.486 -22.976 30.432 1.00 89.69 202 SER A CA 1
ATOM 1535 C C . SER A 1 202 ? -26.596 -21.774 31.372 1.00 89.69 202 SER A C 1
ATOM 1537 O O . SER A 1 202 ? -27.517 -20.973 31.222 1.00 89.69 202 SER A O 1
ATOM 1539 N N . VAL A 1 203 ? -25.621 -21.587 32.272 1.00 93.81 203 VAL A N 1
ATOM 1540 C CA . VAL A 1 203 ? -25.558 -20.442 33.197 1.00 93.81 203 VAL A CA 1
ATOM 1541 C C . VAL A 1 203 ? -25.557 -19.120 32.435 1.00 93.81 203 VAL A C 1
ATOM 1543 O O . VAL A 1 203 ? -26.302 -18.204 32.775 1.00 93.81 203 VAL A O 1
ATOM 1546 N N . TRP A 1 204 ? -24.736 -19.014 31.391 1.00 95.69 204 TRP A N 1
ATOM 1547 C CA . TRP A 1 204 ? -24.565 -17.771 30.641 1.00 95.69 204 TRP A CA 1
ATOM 1548 C C . TRP A 1 204 ? -25.676 -17.554 29.616 1.00 95.69 204 TRP A C 1
ATOM 1550 O O . TRP A 1 204 ? -26.058 -16.415 29.354 1.00 95.69 204 TRP A O 1
ATOM 1560 N N . GLU A 1 205 ? -26.247 -18.626 29.062 1.00 94.25 205 GLU A N 1
ATOM 1561 C CA . GLU A 1 205 ? -27.343 -18.552 28.087 1.00 94.25 205 GLU A CA 1
ATOM 1562 C C . GLU A 1 205 ? -28.616 -17.905 28.642 1.00 94.25 205 GLU A C 1
ATOM 1564 O O . GLU A 1 205 ? -29.377 -17.291 27.889 1.00 94.25 205 GLU A O 1
ATOM 1569 N N . PHE A 1 206 ? -28.801 -17.930 29.961 1.00 94.44 206 PHE A N 1
ATOM 1570 C CA . PHE A 1 206 ? -29.855 -17.192 30.655 1.00 94.44 206 PHE A CA 1
ATOM 1571 C C . PHE A 1 206 ? -29.780 -15.664 30.471 1.00 94.44 206 PHE A C 1
ATOM 1573 O O . PHE A 1 206 ? -30.783 -14.991 30.702 1.00 94.44 206 PHE A O 1
ATOM 1580 N N . ALA A 1 207 ? -28.671 -15.106 29.965 1.00 94.38 207 ALA A N 1
ATOM 1581 C CA . ALA A 1 207 ? -28.602 -13.721 29.481 1.00 94.38 207 ALA A CA 1
ATOM 1582 C C . ALA A 1 207 ? -29.630 -13.421 28.368 1.00 94.38 207 ALA A C 1
ATOM 1584 O O . ALA A 1 207 ? -30.067 -12.285 28.199 1.00 94.38 207 ALA A O 1
ATOM 1585 N N . ALA A 1 208 ? -30.057 -14.438 27.616 1.00 93.25 208 ALA A N 1
ATOM 1586 C CA . ALA A 1 208 ? -31.092 -14.330 26.589 1.00 93.25 208 ALA A CA 1
ATOM 1587 C C . ALA A 1 208 ? -32.465 -14.871 27.048 1.00 93.25 208 ALA A C 1
ATOM 1589 O O . ALA A 1 208 ? -33.334 -15.120 26.210 1.00 93.25 208 ALA A O 1
ATOM 1590 N N . SER A 1 209 ? -32.667 -15.080 28.358 1.00 91.69 209 SER A N 1
ATOM 1591 C CA . SER A 1 209 ? -33.924 -15.600 28.921 1.00 91.69 209 SER A CA 1
ATOM 1592 C C . SER A 1 209 ? -35.113 -14.678 28.633 1.00 91.69 209 SER A C 1
ATOM 1594 O O . SER A 1 209 ? -34.968 -13.459 28.558 1.00 91.69 209 SER A O 1
ATOM 1596 N N . LYS A 1 210 ? -36.320 -15.244 28.525 1.00 87.50 210 LYS A N 1
ATOM 1597 C CA . LYS A 1 210 ? -37.558 -14.459 28.383 1.00 87.50 210 LYS A CA 1
ATOM 1598 C C . LYS A 1 210 ? -37.899 -13.683 29.658 1.00 87.50 210 LYS A C 1
ATOM 1600 O O . LYS A 1 210 ? -38.459 -12.594 29.574 1.00 87.50 210 LYS A O 1
ATOM 1605 N N . ASP A 1 211 ? -37.514 -14.204 30.820 1.00 87.38 211 ASP A N 1
ATOM 1606 C CA . ASP A 1 211 ? -37.824 -13.590 32.107 1.00 87.38 211 ASP A CA 1
ATOM 1607 C C . ASP A 1 211 ? -36.773 -12.560 32.556 1.00 87.38 211 ASP A C 1
ATOM 1609 O O . ASP A 1 211 ? -35.564 -12.803 32.520 1.00 87.38 211 ASP A O 1
ATOM 1613 N N . VAL A 1 212 ? -37.252 -11.409 33.033 1.00 83.50 212 VAL A N 1
ATOM 1614 C CA . VAL A 1 212 ? -36.421 -10.265 33.443 1.00 83.50 212 VAL A CA 1
ATOM 1615 C C . VAL A 1 212 ? -35.590 -10.572 34.691 1.00 83.50 212 VAL A C 1
ATOM 1617 O O . VAL A 1 212 ? -34.441 -10.135 34.788 1.00 83.50 212 VAL A O 1
ATOM 1620 N N . SER A 1 213 ? -36.152 -11.308 35.653 1.00 81.12 213 SER A N 1
ATOM 1621 C CA . SER A 1 213 ? -35.486 -11.598 36.926 1.00 81.12 213 SER A CA 1
ATOM 1622 C C . SER A 1 213 ? -34.283 -12.517 36.729 1.00 81.12 213 SER A C 1
ATOM 1624 O O . SER A 1 213 ? -33.212 -12.242 37.266 1.00 81.12 213 SER A O 1
ATOM 1626 N N . VAL A 1 214 ? -34.413 -13.530 35.867 1.00 90.31 214 VAL A N 1
ATOM 1627 C CA . VAL A 1 214 ? -33.314 -14.437 35.505 1.00 90.31 214 VAL A CA 1
ATOM 1628 C C . VAL A 1 214 ? -32.184 -13.684 34.801 1.00 90.31 214 VAL A C 1
ATOM 1630 O O . VAL A 1 214 ? -31.023 -13.834 35.188 1.00 90.31 214 VAL A O 1
ATOM 1633 N N . ARG A 1 215 ? -32.510 -12.821 33.824 1.00 93.44 215 ARG A N 1
ATOM 1634 C CA . ARG A 1 215 ? -31.504 -12.006 33.119 1.00 93.44 215 ARG A CA 1
ATOM 1635 C C . ARG A 1 215 ? -30.717 -11.123 34.089 1.00 93.44 215 ARG A C 1
ATOM 1637 O O . ARG A 1 215 ? -29.489 -11.168 34.103 1.00 93.44 215 ARG A O 1
ATOM 1644 N N . ARG A 1 216 ? -31.411 -10.382 34.962 1.00 85.88 216 ARG A N 1
ATOM 1645 C CA . ARG A 1 216 ? -30.773 -9.528 35.982 1.00 85.88 216 ARG A CA 1
ATOM 1646 C C . ARG A 1 216 ? -29.865 -10.317 36.930 1.00 85.88 216 ARG A C 1
ATOM 1648 O O . ARG A 1 216 ? -28.770 -9.846 37.241 1.00 85.88 216 ARG A O 1
ATOM 1655 N N . SER A 1 217 ? -30.278 -11.513 37.355 1.00 89.69 217 SER A N 1
ATOM 1656 C CA . SER A 1 217 ? -29.459 -12.371 38.221 1.00 89.69 217 SER A CA 1
ATOM 1657 C C . SER A 1 217 ? -28.160 -12.812 37.543 1.00 89.69 217 SER A C 1
ATOM 1659 O O . SER A 1 217 ? -27.101 -12.730 38.165 1.00 89.69 217 SER A O 1
ATOM 1661 N N . VAL A 1 218 ? -28.201 -13.200 36.262 1.00 96.44 218 VAL A N 1
ATOM 1662 C CA . VAL A 1 218 ? -26.985 -13.536 35.493 1.00 96.44 218 VAL A CA 1
ATOM 1663 C C . VAL A 1 218 ? -26.073 -12.330 35.302 1.00 96.44 218 VAL A C 1
ATOM 1665 O O . VAL A 1 218 ? -24.861 -12.446 35.458 1.00 96.44 218 VAL A O 1
ATOM 1668 N N . TYR A 1 219 ? -26.630 -11.159 34.998 1.00 94.56 219 TYR A N 1
ATOM 1669 C CA . TYR A 1 219 ? -25.854 -9.927 34.807 1.00 94.56 219 TYR A CA 1
ATOM 1670 C C . TYR A 1 219 ? -25.111 -9.521 36.072 1.00 94.56 219 TYR A C 1
ATOM 1672 O O . TYR A 1 219 ? -23.929 -9.174 36.041 1.00 94.56 219 TYR A O 1
ATOM 1680 N N . ARG A 1 220 ? -25.789 -9.618 37.217 1.00 92.19 220 ARG A N 1
ATOM 1681 C CA . ARG A 1 220 ? -25.166 -9.414 38.523 1.00 92.19 220 ARG A CA 1
ATOM 1682 C C . ARG A 1 220 ? -24.083 -10.455 38.800 1.00 92.19 220 ARG A C 1
ATOM 1684 O O . ARG A 1 220 ? -23.002 -10.078 39.244 1.00 92.19 220 ARG A O 1
ATOM 1691 N N . LEU A 1 221 ? -24.351 -11.733 38.526 1.00 95.81 221 LEU A N 1
ATOM 1692 C CA . LEU A 1 221 ? -23.376 -12.806 38.719 1.00 95.81 221 LEU A CA 1
ATOM 1693 C C . LEU A 1 221 ? -22.107 -12.563 37.893 1.00 95.81 221 LEU A C 1
ATOM 1695 O O . LEU A 1 221 ? -21.015 -12.602 38.456 1.00 95.81 221 LEU A O 1
ATOM 1699 N N . LEU A 1 222 ? -22.235 -12.244 36.599 1.00 96.25 222 LEU A N 1
ATOM 1700 C CA . LEU A 1 222 ? -21.085 -11.980 35.731 1.00 96.25 222 LEU A CA 1
ATOM 1701 C C . LEU A 1 222 ? -20.257 -10.794 36.236 1.00 96.25 222 LEU A C 1
ATOM 1703 O O . LEU A 1 222 ? -19.040 -10.911 36.342 1.00 96.25 222 LEU A O 1
ATOM 1707 N N . ARG A 1 223 ? -20.900 -9.680 36.612 1.00 92.69 223 ARG A N 1
ATOM 1708 C CA . ARG A 1 223 ? -20.199 -8.508 37.168 1.00 92.69 223 ARG A CA 1
ATOM 1709 C C . ARG A 1 223 ? -19.375 -8.855 38.409 1.00 92.69 223 ARG A C 1
ATOM 1711 O O . ARG A 1 223 ? -18.240 -8.407 38.530 1.00 92.69 223 ARG A O 1
ATOM 1718 N N . ILE A 1 224 ? -19.912 -9.681 39.306 1.00 92.69 224 ILE A N 1
ATOM 1719 C CA . ILE A 1 224 ? -19.177 -10.136 40.496 1.00 92.69 224 ILE A CA 1
ATOM 1720 C C . ILE A 1 224 ? -18.019 -11.050 40.089 1.00 92.69 224 ILE A C 1
ATOM 1722 O O . ILE A 1 224 ? -16.897 -10.851 40.560 1.00 92.69 224 ILE A O 1
ATOM 1726 N N . CYS A 1 225 ? -18.251 -11.995 39.175 1.00 94.69 225 CYS A N 1
ATOM 1727 C CA . CYS A 1 225 ? -17.220 -12.920 38.705 1.00 94.69 225 CYS A CA 1
ATOM 1728 C C . CYS A 1 225 ? -16.051 -12.198 38.023 1.00 94.69 225 CYS A C 1
ATOM 1730 O O . CYS A 1 225 ? -14.908 -12.559 38.272 1.00 94.69 225 CYS A O 1
ATOM 1732 N N . LEU A 1 226 ? -16.303 -11.128 37.262 1.00 90.44 226 LEU A N 1
ATOM 1733 C CA . LEU A 1 226 ? -15.240 -10.311 36.657 1.00 90.44 226 LEU A CA 1
ATOM 1734 C C . LEU A 1 226 ? -14.273 -9.722 37.697 1.00 90.44 226 LEU A C 1
ATOM 1736 O O . LEU A 1 226 ? -13.110 -9.496 37.383 1.00 90.44 226 LEU A O 1
ATOM 1740 N N . SER A 1 227 ? -14.735 -9.500 38.932 1.00 87.94 227 SER A N 1
ATOM 1741 C CA . SER A 1 227 ? -13.908 -8.967 40.025 1.00 87.94 227 SER A CA 1
ATOM 1742 C C . SER A 1 227 ? -13.328 -10.030 40.967 1.00 87.94 227 SER A C 1
ATOM 1744 O O . SER A 1 227 ? -12.287 -9.799 41.575 1.00 87.94 227 SER A O 1
ATOM 1746 N N . LYS A 1 228 ? -14.003 -11.175 41.131 1.00 89.38 228 LYS A N 1
ATOM 1747 C CA . LYS A 1 228 ? -13.670 -12.195 42.148 1.00 89.38 228 LYS A CA 1
ATOM 1748 C C . LYS A 1 228 ? -13.170 -13.522 41.576 1.00 89.38 228 LYS A C 1
ATOM 1750 O O . LYS A 1 228 ? -12.599 -14.303 42.322 1.00 89.38 228 LYS A O 1
ATOM 1755 N N . GLN A 1 229 ? -13.427 -13.790 40.300 1.00 90.06 229 GLN A N 1
ATOM 1756 C CA . GLN A 1 229 ? -13.221 -15.078 39.628 1.00 90.06 229 GLN A CA 1
ATOM 1757 C C . GLN A 1 229 ? -12.672 -14.867 38.205 1.00 90.06 229 GLN A C 1
ATOM 1759 O O . GLN A 1 229 ? -13.157 -15.448 37.234 1.00 90.06 229 GLN A O 1
ATOM 1764 N N . TYR A 1 230 ? -11.684 -13.975 38.067 1.00 88.94 230 TYR A N 1
ATOM 1765 C CA . TYR A 1 230 ? -11.144 -13.558 36.768 1.00 88.94 230 TYR A CA 1
ATOM 1766 C C . TYR A 1 230 ? -10.596 -14.739 35.950 1.00 88.94 230 TYR A C 1
ATOM 1768 O O . TYR A 1 230 ? -10.955 -14.896 34.782 1.00 88.94 230 TYR A O 1
ATOM 1776 N N . ASP A 1 231 ? -9.801 -15.615 36.571 1.00 88.31 231 ASP A N 1
ATOM 1777 C CA . ASP A 1 231 ? -9.173 -16.752 35.888 1.00 88.31 231 ASP A CA 1
ATOM 1778 C C . ASP A 1 231 ? -10.222 -17.702 35.286 1.00 88.31 231 ASP A C 1
ATOM 1780 O O . ASP A 1 231 ? -10.170 -18.024 34.099 1.00 88.31 231 ASP A O 1
ATOM 1784 N N . THR A 1 232 ? -11.259 -18.057 36.048 1.00 89.38 232 THR A N 1
ATOM 1785 C CA . THR A 1 232 ? -12.361 -18.907 35.569 1.00 89.38 232 THR A CA 1
ATOM 1786 C C . THR A 1 232 ? -13.136 -18.265 34.416 1.00 89.38 232 THR A C 1
ATOM 1788 O O . THR A 1 232 ? -13.532 -18.951 33.467 1.00 89.38 232 THR A O 1
ATOM 1791 N N . ILE A 1 233 ? -13.350 -16.945 34.464 1.00 92.00 233 ILE A N 1
ATOM 1792 C CA . ILE A 1 233 ? -14.042 -16.205 33.401 1.00 92.00 233 ILE A CA 1
ATOM 1793 C C . ILE A 1 233 ? -13.210 -16.179 32.120 1.00 92.00 233 ILE A C 1
ATOM 1795 O O . ILE A 1 233 ? -13.763 -16.416 31.045 1.00 92.00 233 ILE A O 1
ATOM 1799 N N . THR A 1 234 ? -11.899 -15.946 32.213 1.00 88.88 234 THR A N 1
ATOM 1800 C CA . THR A 1 234 ? -11.031 -15.890 31.026 1.00 88.88 234 THR A CA 1
ATOM 1801 C C . THR A 1 234 ? -10.963 -17.222 30.283 1.00 88.88 234 THR A C 1
ATOM 1803 O O . THR A 1 234 ? -11.047 -17.237 29.055 1.00 88.88 234 THR A O 1
ATOM 1806 N N . VAL A 1 235 ? -10.939 -18.349 31.003 1.00 92.38 235 VAL A N 1
ATOM 1807 C CA . VAL A 1 235 ? -10.996 -19.699 30.407 1.00 92.38 235 VAL A CA 1
ATOM 1808 C C . VAL A 1 235 ? -12.298 -19.927 29.626 1.00 92.38 235 VAL A C 1
ATOM 1810 O O . VAL A 1 235 ? -12.299 -20.601 28.596 1.00 92.38 235 VAL A O 1
ATOM 1813 N N . ASN A 1 236 ? -13.405 -19.328 30.071 1.00 92.38 236 ASN A N 1
ATOM 1814 C CA . ASN A 1 236 ? -14.740 -19.529 29.502 1.00 92.38 236 ASN A CA 1
ATOM 1815 C C . ASN A 1 236 ? -15.226 -18.364 28.617 1.00 92.38 236 ASN A C 1
ATOM 1817 O O . ASN A 1 236 ? -16.406 -18.304 28.251 1.00 92.38 236 ASN A O 1
ATOM 1821 N N . LEU A 1 237 ? -14.331 -17.453 28.216 1.00 92.38 237 LEU A N 1
ATOM 1822 C CA . LEU A 1 237 ? -14.666 -16.238 27.460 1.00 92.38 237 LEU A CA 1
ATOM 1823 C C . LEU A 1 237 ? -15.404 -16.506 26.147 1.00 92.38 237 LEU A C 1
ATOM 1825 O O . LEU A 1 237 ? -16.299 -15.747 25.788 1.00 92.38 237 LEU A O 1
ATOM 1829 N N . THR A 1 238 ? -15.085 -17.591 25.440 1.00 92.88 238 THR A N 1
ATOM 1830 C CA . THR A 1 238 ? -15.766 -17.965 24.187 1.00 92.88 238 THR A CA 1
ATOM 1831 C C . THR A 1 238 ? -17.243 -18.300 24.422 1.00 92.88 238 THR A C 1
ATOM 1833 O O . THR A 1 238 ? -18.117 -17.896 23.649 1.00 92.88 238 THR A O 1
ATOM 1836 N N . THR A 1 239 ? -17.549 -18.986 25.526 1.00 93.62 239 THR A N 1
ATOM 1837 C CA . THR A 1 239 ? -18.922 -19.313 25.934 1.00 93.62 239 THR A CA 1
ATOM 1838 C C . THR A 1 239 ? -19.681 -18.048 26.330 1.00 93.62 239 THR A C 1
ATOM 1840 O O . THR A 1 239 ? -20.804 -17.829 25.871 1.00 93.62 239 THR A O 1
ATOM 1843 N N . ILE A 1 240 ? -19.041 -17.172 27.110 1.00 95.00 240 ILE A N 1
ATOM 1844 C CA . ILE A 1 240 ? -19.614 -15.893 27.553 1.00 95.00 240 ILE A CA 1
ATOM 1845 C C . ILE A 1 240 ? -19.843 -14.956 26.358 1.00 95.00 240 ILE A C 1
ATOM 1847 O O . ILE A 1 240 ? -20.918 -14.371 26.241 1.00 95.00 240 ILE A O 1
ATOM 1851 N N . SER A 1 241 ? -18.893 -14.868 25.422 1.00 93.00 241 SER A N 1
ATOM 1852 C CA . SER A 1 241 ? -19.020 -14.097 24.177 1.00 93.00 241 SER A CA 1
ATOM 1853 C C . SER A 1 241 ? -20.210 -14.580 23.349 1.00 93.00 241 SER A C 1
ATOM 1855 O O . SER A 1 241 ? -21.056 -13.789 22.929 1.00 93.00 241 SER A O 1
ATOM 1857 N N . SER A 1 242 ? -20.351 -15.896 23.172 1.00 93.62 242 SER A N 1
ATOM 1858 C CA . SER A 1 242 ? -21.503 -16.475 22.478 1.00 93.62 242 SER A CA 1
ATOM 1859 C C . SER A 1 242 ? -22.826 -16.123 23.174 1.00 93.62 242 SER A C 1
ATOM 1861 O O . SER A 1 242 ? -23.775 -15.677 22.523 1.00 93.62 242 SER A O 1
ATOM 1863 N N . ALA A 1 243 ? -22.890 -16.244 24.500 1.00 94.75 243 ALA A N 1
ATOM 1864 C CA . ALA A 1 243 ? -24.095 -15.942 25.264 1.00 94.75 243 ALA A CA 1
ATOM 1865 C C . ALA A 1 243 ? -24.472 -14.450 25.228 1.00 94.75 243 ALA A C 1
ATOM 1867 O O . ALA A 1 243 ? -25.608 -14.117 24.891 1.00 94.75 243 ALA A O 1
ATOM 1868 N N . PHE A 1 244 ? -23.534 -13.545 25.511 1.00 94.19 244 PHE A N 1
ATOM 1869 C CA . PHE A 1 244 ? -23.811 -12.111 25.625 1.00 94.19 244 PHE A CA 1
ATOM 1870 C C . PHE A 1 244 ? -23.852 -11.407 24.263 1.00 94.19 244 PHE A C 1
ATOM 1872 O O . PHE A 1 244 ? -24.770 -10.632 23.993 1.00 94.19 244 PHE A O 1
ATOM 1879 N N . LEU A 1 245 ? -22.904 -11.699 23.370 1.00 89.81 245 LEU A N 1
ATOM 1880 C CA . LEU A 1 245 ? -22.747 -10.966 22.110 1.00 89.81 245 LEU A CA 1
ATOM 1881 C C . LEU A 1 245 ? -23.494 -11.615 20.938 1.00 89.81 245 LEU A C 1
ATOM 1883 O O . LEU A 1 245 ? -24.059 -10.919 20.095 1.00 89.81 245 LEU A O 1
ATOM 1887 N N . SER A 1 246 ? -23.529 -12.948 20.857 1.00 87.38 246 SER A N 1
ATOM 1888 C CA . SER A 1 246 ? -24.226 -13.631 19.751 1.00 87.38 246 SER A CA 1
ATOM 1889 C C . SER A 1 246 ? -25.721 -13.810 20.029 1.00 87.38 246 SER A C 1
ATOM 1891 O O . SER A 1 246 ? -26.542 -13.588 19.131 1.00 87.38 246 SER A O 1
ATOM 1893 N N . LYS A 1 247 ? -26.083 -14.191 21.264 1.00 91.31 247 LYS A N 1
ATOM 1894 C CA . LYS A 1 247 ? -27.470 -14.483 21.666 1.00 91.31 247 LYS A CA 1
ATOM 1895 C C . LYS A 1 247 ? -28.159 -13.278 22.321 1.00 91.31 247 LYS A C 1
ATOM 1897 O O . LYS A 1 247 ? -29.159 -12.806 21.781 1.00 91.31 247 LYS A O 1
ATOM 1902 N N . ALA A 1 248 ? -27.631 -12.747 23.427 1.00 90.31 248 ALA A N 1
ATOM 1903 C CA . ALA A 1 248 ? -28.332 -11.751 24.247 1.00 90.31 248 ALA A CA 1
ATOM 1904 C C . ALA A 1 248 ? -28.477 -10.368 23.584 1.00 90.31 248 ALA A C 1
ATOM 1906 O O . ALA A 1 248 ? -29.525 -9.743 23.729 1.00 90.31 248 ALA A O 1
ATOM 1907 N N . LEU A 1 249 ? -27.505 -9.921 22.771 1.00 83.56 249 LEU A N 1
ATOM 1908 C CA . LEU A 1 249 ? -27.651 -8.707 21.939 1.00 83.56 249 LEU A CA 1
ATOM 1909 C C . LEU A 1 249 ? -28.839 -8.794 20.959 1.00 83.56 249 LEU A C 1
ATOM 1911 O O . LEU A 1 249 ? -29.366 -7.780 20.506 1.00 83.56 249 LEU A O 1
ATOM 1915 N N . VAL A 1 250 ? -29.255 -10.006 20.590 1.00 85.25 250 VAL A N 1
ATOM 1916 C CA . VAL A 1 250 ? -30.310 -10.252 19.595 1.00 85.25 250 VAL A CA 1
ATOM 1917 C C . VAL A 1 250 ? -31.622 -10.662 20.254 1.00 85.25 250 VAL A C 1
ATOM 1919 O O . VAL A 1 250 ? -32.658 -10.667 19.581 1.00 85.25 250 VAL A O 1
ATOM 1922 N N . SER A 1 251 ? -31.612 -10.993 21.542 1.00 86.12 251 SER A N 1
ATOM 1923 C CA . SER A 1 251 ? -32.816 -11.321 22.296 1.00 86.12 251 SER A CA 1
ATOM 1924 C C . SER A 1 251 ? -33.556 -10.058 22.739 1.00 86.12 251 SER A C 1
ATOM 1926 O O . SER A 1 251 ? -33.091 -8.933 22.545 1.00 86.12 251 SER A O 1
ATOM 1928 N N . ASP A 1 252 ? -34.755 -10.249 23.278 1.00 80.94 252 ASP A N 1
ATOM 1929 C CA . ASP A 1 252 ? -35.487 -9.185 23.951 1.00 80.94 252 ASP A CA 1
ATOM 1930 C C . ASP A 1 252 ? -34.846 -8.908 25.321 1.00 80.94 252 ASP A C 1
ATOM 1932 O O . ASP A 1 252 ? -34.560 -9.835 26.081 1.00 80.94 252 ASP A O 1
ATOM 1936 N N . GLN A 1 253 ? -34.580 -7.634 25.601 1.00 81.12 253 GLN A N 1
ATOM 1937 C CA . GLN A 1 253 ? -33.969 -7.156 26.843 1.00 81.12 253 GLN A CA 1
ATOM 1938 C C . GLN A 1 253 ? -34.895 -6.197 27.610 1.00 81.12 253 GLN A C 1
ATOM 1940 O O . GLN A 1 253 ? -34.439 -5.486 28.510 1.00 81.12 253 GLN A O 1
ATOM 1945 N N . SER A 1 254 ? -36.195 -6.193 27.292 1.00 75.56 254 SER A N 1
ATOM 1946 C CA . SER A 1 254 ? -37.230 -5.394 27.964 1.00 75.56 254 SER A CA 1
ATOM 1947 C C . SER A 1 254 ? -37.153 -5.530 29.485 1.00 75.56 254 SER A C 1
ATOM 1949 O O . SER A 1 254 ? -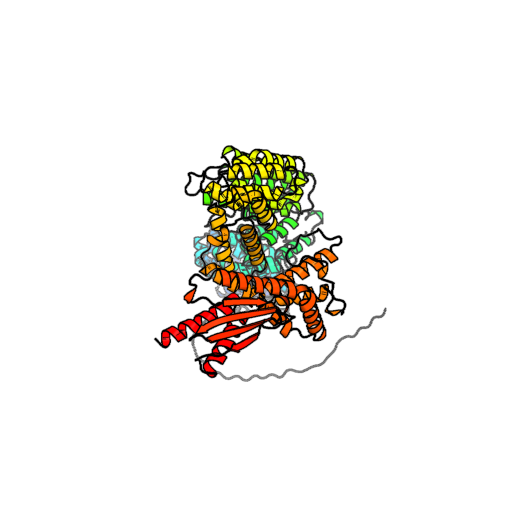37.205 -6.632 30.027 1.00 75.56 254 SER A O 1
ATOM 1951 N N . GLY A 1 255 ? -36.986 -4.414 30.197 1.00 69.50 255 GLY A N 1
ATOM 1952 C CA . GLY A 1 255 ? -36.874 -4.396 31.661 1.00 69.50 255 GLY A CA 1
ATOM 1953 C C . GLY A 1 255 ? -35.503 -4.782 32.244 1.00 69.50 255 GLY A C 1
ATOM 1954 O O . GLY A 1 255 ? -35.324 -4.681 33.455 1.00 69.50 255 GLY A O 1
ATOM 1955 N N . SER A 1 256 ? -34.512 -5.178 31.440 1.00 79.81 256 SER A N 1
ATOM 1956 C CA . SER A 1 256 ? -33.139 -5.488 31.901 1.00 79.81 256 SER A CA 1
ATOM 1957 C C . SER A 1 256 ? -32.040 -4.852 31.044 1.00 79.81 256 SER A C 1
ATOM 1959 O O . SER A 1 256 ? -30.870 -5.193 31.194 1.00 79.81 256 SER A O 1
ATOM 1961 N N . SER A 1 257 ? -32.406 -3.965 30.120 1.00 72.25 257 SER A N 1
ATOM 1962 C CA . SER A 1 257 ? -31.497 -3.341 29.156 1.00 72.25 257 SER A CA 1
ATOM 1963 C C . SER A 1 257 ? -30.386 -2.533 29.826 1.00 72.25 257 SER A C 1
ATOM 1965 O O . SER A 1 257 ? -29.234 -2.647 29.419 1.00 72.25 257 SER A O 1
ATOM 1967 N N . TYR A 1 258 ? -30.704 -1.784 30.886 1.00 68.00 258 TYR A N 1
ATOM 1968 C CA . TYR A 1 258 ? -29.713 -1.036 31.665 1.00 68.00 258 TYR A CA 1
ATOM 1969 C C . TYR A 1 258 ? -28.673 -1.964 32.310 1.00 68.00 258 TYR A C 1
ATOM 1971 O O . TYR A 1 258 ? -27.482 -1.832 32.043 1.00 68.00 258 TYR A O 1
ATOM 1979 N N . ASP A 1 259 ? -29.125 -2.958 33.086 1.00 75.81 259 ASP A N 1
ATOM 1980 C CA . ASP A 1 259 ? -28.242 -3.942 33.726 1.00 75.81 259 ASP A CA 1
ATOM 1981 C C . ASP A 1 259 ? -27.386 -4.703 32.704 1.00 75.81 259 ASP A C 1
ATOM 1983 O O . ASP A 1 259 ? -26.230 -5.039 32.975 1.00 75.81 259 ASP A O 1
ATOM 1987 N N . PHE A 1 260 ? -27.946 -4.977 31.523 1.00 84.38 260 PHE A N 1
ATOM 1988 C CA . PHE A 1 260 ? -27.240 -5.638 30.434 1.00 84.38 260 PHE A CA 1
ATOM 1989 C C . PHE A 1 260 ? -26.119 -4.763 29.871 1.00 84.38 260 PHE A C 1
ATOM 1991 O O . PHE A 1 260 ? -24.995 -5.238 29.738 1.00 84.38 260 PHE A O 1
ATOM 1998 N N . VAL A 1 261 ? -26.393 -3.485 29.588 1.00 74.25 261 VAL A N 1
ATOM 1999 C CA . VAL A 1 261 ? -25.381 -2.538 29.095 1.00 74.25 261 VAL A CA 1
ATOM 2000 C C . VAL A 1 261 ? -24.292 -2.318 30.137 1.00 74.25 261 VAL A C 1
ATOM 2002 O O . VAL A 1 261 ? -23.116 -2.396 29.799 1.00 74.25 261 VAL A O 1
ATOM 2005 N N . GLU A 1 262 ? -24.652 -2.138 31.406 1.00 76.25 262 GLU A N 1
ATOM 2006 C CA . GLU A 1 262 ? -23.680 -2.004 32.496 1.00 76.25 262 GLU A CA 1
ATOM 2007 C C . GLU A 1 262 ? -22.770 -3.241 32.596 1.00 76.25 262 GLU A C 1
ATOM 2009 O O . GLU A 1 262 ? -21.557 -3.135 32.778 1.00 76.25 262 GLU A O 1
ATOM 2014 N N . THR A 1 263 ? -23.344 -4.429 32.401 1.00 85.06 263 THR A N 1
ATOM 2015 C CA . THR A 1 263 ? -22.593 -5.688 32.388 1.00 85.06 263 THR A CA 1
ATOM 2016 C C . THR A 1 263 ? -21.706 -5.816 31.153 1.00 85.06 263 THR A C 1
ATOM 2018 O O . THR A 1 263 ? -20.566 -6.256 31.281 1.00 85.06 263 THR A O 1
ATOM 2021 N N . LEU A 1 264 ? -22.176 -5.404 29.972 1.00 83.38 264 LEU A N 1
ATOM 2022 C CA . LEU A 1 264 ? -21.362 -5.368 28.756 1.00 83.38 264 LEU A CA 1
ATOM 2023 C C . LEU A 1 264 ? -20.189 -4.399 28.897 1.00 83.38 264 LEU A C 1
ATOM 2025 O O . LEU A 1 264 ? -19.086 -4.739 28.481 1.00 83.38 264 LEU A O 1
ATOM 2029 N N . VAL A 1 265 ? -20.389 -3.231 29.510 1.00 70.75 265 VAL A N 1
ATOM 2030 C CA . VAL A 1 265 ? -19.312 -2.269 29.790 1.00 70.75 265 VAL A CA 1
ATOM 2031 C C . VAL A 1 265 ? -18.291 -2.884 30.741 1.00 70.75 265 VAL A C 1
ATOM 2033 O O . VAL A 1 265 ? -17.103 -2.894 30.432 1.00 70.75 265 VAL A O 1
ATOM 2036 N N . ALA A 1 266 ? -18.739 -3.470 31.856 1.00 76.25 266 ALA A N 1
ATOM 2037 C CA . ALA A 1 266 ? -17.847 -4.147 32.795 1.00 76.25 266 ALA A CA 1
ATOM 2038 C C . ALA A 1 266 ? -17.048 -5.272 32.113 1.00 76.25 266 ALA A C 1
ATOM 2040 O O . ALA A 1 266 ? -15.833 -5.356 32.275 1.00 76.25 266 ALA A O 1
ATOM 2041 N N . LEU A 1 267 ? -17.713 -6.091 31.295 1.00 84.88 267 LEU A N 1
ATOM 2042 C CA . LEU A 1 267 ? -17.083 -7.167 30.533 1.00 84.88 267 LEU A CA 1
ATOM 2043 C C . LEU A 1 267 ? -16.094 -6.635 29.490 1.00 84.88 267 LEU A C 1
ATOM 2045 O O . LEU A 1 267 ? -15.041 -7.227 29.307 1.00 84.88 267 LEU A O 1
ATOM 2049 N N . THR A 1 268 ? -16.398 -5.517 28.834 1.00 78.25 268 THR A N 1
ATOM 2050 C CA . THR A 1 268 ? -15.518 -4.890 27.833 1.00 78.25 268 THR A CA 1
ATOM 2051 C C . THR A 1 268 ? -14.282 -4.282 28.477 1.00 78.25 268 THR A C 1
ATOM 2053 O O . THR A 1 268 ? -13.184 -4.426 27.949 1.00 78.25 268 THR A O 1
ATOM 2056 N N . ASN A 1 269 ? -14.450 -3.635 29.630 1.00 70.62 269 ASN A N 1
ATOM 2057 C CA . ASN A 1 269 ? -13.353 -3.013 30.362 1.00 70.62 269 ASN A CA 1
ATOM 2058 C C . ASN A 1 269 ? -12.369 -4.054 30.902 1.00 70.62 269 ASN A C 1
ATOM 2060 O O . ASN A 1 269 ? -11.167 -3.806 30.914 1.00 70.62 269 ASN A O 1
ATOM 2064 N N . VAL A 1 270 ? -12.876 -5.210 31.343 1.00 78.69 270 VAL A N 1
ATOM 2065 C CA . VAL A 1 270 ? -12.061 -6.276 31.944 1.00 78.69 270 VAL A CA 1
ATOM 2066 C C . VAL A 1 270 ? -11.551 -7.272 30.892 1.00 78.69 270 VAL A C 1
ATOM 2068 O O . VAL A 1 270 ? -10.378 -7.628 30.918 1.00 78.69 270 VAL A O 1
ATOM 2071 N N . CYS A 1 271 ? -12.392 -7.684 29.937 1.00 81.75 271 CYS A N 1
ATOM 2072 C CA . CYS A 1 271 ? -12.093 -8.697 28.913 1.00 81.75 271 CYS A CA 1
ATOM 2073 C C . CYS A 1 271 ? -12.495 -8.243 27.488 1.00 81.75 271 CYS A C 1
ATOM 2075 O O . CYS A 1 271 ? -13.407 -8.802 26.880 1.00 81.75 271 CYS A O 1
ATOM 2077 N N . PRO A 1 272 ? -11.812 -7.257 26.897 1.00 67.94 272 PRO A N 1
ATOM 2078 C CA . PRO A 1 272 ? -12.169 -6.661 25.602 1.00 67.94 272 PRO A CA 1
ATOM 2079 C C . PRO A 1 272 ? -12.029 -7.619 24.408 1.00 67.94 272 PRO A C 1
ATOM 2081 O O . PRO A 1 272 ? -12.755 -7.479 23.421 1.00 67.94 272 PRO A O 1
ATOM 2084 N N . THR A 1 273 ? -11.174 -8.645 24.506 1.00 76.69 273 THR A N 1
ATOM 2085 C CA . THR A 1 273 ? -11.039 -9.717 23.497 1.00 76.69 273 THR A CA 1
ATOM 2086 C C . THR A 1 273 ? -12.330 -10.515 23.291 1.00 76.69 273 THR A C 1
ATOM 2088 O O . THR A 1 273 ? -12.479 -11.215 22.286 1.00 76.69 273 THR A O 1
ATOM 2091 N N . VAL A 1 274 ? -13.311 -10.374 24.194 1.00 80.88 274 VAL A N 1
ATOM 2092 C CA . VAL A 1 274 ? -14.655 -10.947 24.053 1.00 80.88 274 VAL A CA 1
ATOM 2093 C C . VAL A 1 274 ? -15.338 -10.527 22.744 1.00 80.88 274 VAL A C 1
ATOM 2095 O O . VAL A 1 274 ? -16.100 -11.316 22.184 1.00 80.88 274 VAL A O 1
ATOM 2098 N N . TRP A 1 275 ? -15.041 -9.321 22.238 1.00 77.06 275 TRP A N 1
ATOM 2099 C CA . TRP A 1 275 ? -15.607 -8.755 21.006 1.00 77.06 275 TRP A CA 1
ATOM 2100 C C . TRP A 1 275 ? -14.876 -9.201 19.734 1.00 77.06 275 TRP A C 1
ATOM 2102 O O . TRP A 1 275 ? -15.411 -9.018 18.639 1.00 77.06 275 TRP A O 1
ATOM 2112 N N . THR A 1 276 ? -13.668 -9.756 19.863 1.00 76.38 276 THR A N 1
ATOM 2113 C CA . THR A 1 276 ? -12.778 -10.078 18.741 1.00 76.38 276 THR A CA 1
ATOM 2114 C C . THR A 1 276 ? -12.455 -11.571 18.711 1.00 76.38 276 THR A C 1
ATOM 2116 O O . THR A 1 276 ? -13.212 -12.341 18.128 1.00 76.38 276 THR A O 1
ATOM 2119 N N . GLU A 1 277 ? -11.368 -11.995 19.354 1.00 80.56 277 GLU A N 1
ATOM 2120 C CA . GLU A 1 277 ? -10.807 -13.352 19.290 1.00 80.56 277 GLU A CA 1
ATOM 2121 C C . GLU A 1 277 ? -11.798 -14.429 19.739 1.00 80.56 277 GLU A C 1
ATOM 2123 O O . GLU A 1 277 ? -11.874 -15.506 19.147 1.00 80.56 277 GLU A O 1
ATOM 2128 N N . HIS A 1 278 ? -12.591 -14.126 20.766 1.00 81.94 278 HIS A N 1
ATOM 2129 C CA . HIS A 1 278 ? -13.533 -15.077 21.354 1.00 81.94 278 HIS A CA 1
ATOM 2130 C C . HIS A 1 278 ? -14.911 -15.061 20.690 1.00 81.94 278 HIS A C 1
ATOM 2132 O O . HIS A 1 278 ? -15.747 -15.923 20.980 1.00 81.94 278 HIS A O 1
ATOM 2138 N N . TYR A 1 279 ? -15.170 -14.112 19.788 1.00 82.31 279 TYR A N 1
ATOM 2139 C CA . TYR A 1 279 ? -16.437 -14.059 19.081 1.00 82.31 279 TYR A CA 1
ATOM 2140 C C . TYR A 1 279 ? -16.420 -14.932 17.825 1.00 82.31 279 TYR A C 1
ATOM 2142 O O . TYR A 1 279 ? -15.720 -14.669 16.852 1.00 82.31 279 TYR A O 1
ATOM 2150 N N . THR A 1 280 ? -17.284 -15.945 17.807 1.00 83.50 280 THR A N 1
ATOM 2151 C CA . THR A 1 280 ? -17.380 -16.930 16.713 1.00 83.50 280 THR A CA 1
ATOM 2152 C C . THR A 1 280 ? -18.695 -16.842 15.927 1.00 83.50 280 THR A C 1
ATOM 2154 O O . THR A 1 280 ? -19.053 -17.743 15.163 1.00 83.50 280 THR A O 1
ATOM 2157 N N . GLY A 1 281 ? -19.465 -15.763 16.104 1.00 77.69 281 GLY A N 1
ATOM 2158 C CA . GLY A 1 281 ? -20.772 -15.611 15.468 1.00 77.69 281 GLY A CA 1
ATOM 2159 C C . GLY A 1 281 ? -20.694 -15.323 13.962 1.00 77.69 281 GLY A C 1
ATOM 2160 O O . GLY A 1 281 ? -19.884 -14.529 13.499 1.00 77.69 281 GLY A O 1
ATOM 2161 N N . LYS A 1 282 ? -21.616 -15.914 13.184 1.00 77.25 282 LYS A N 1
ATOM 2162 C CA . LYS A 1 282 ? -21.682 -15.759 11.711 1.00 77.25 282 LYS A CA 1
ATOM 2163 C C . LYS A 1 282 ? -21.877 -14.315 11.220 1.00 77.25 282 LYS A C 1
ATOM 2165 O O . LYS A 1 282 ? -21.512 -14.005 10.094 1.00 77.25 282 LYS A O 1
ATOM 2170 N N . LYS A 1 283 ? -22.534 -13.461 12.012 1.00 74.00 283 LYS A N 1
ATOM 2171 C CA . LYS A 1 283 ? -22.719 -12.026 11.717 1.00 74.00 283 LYS A CA 1
ATOM 2172 C C . LYS A 1 283 ? -21.758 -11.226 12.584 1.00 74.00 283 LYS A C 1
ATOM 2174 O O . LYS A 1 283 ? -21.564 -11.632 13.722 1.00 74.00 283 LYS A O 1
ATOM 2179 N N . SER A 1 284 ? -21.226 -10.101 12.108 1.00 71.00 284 SER A N 1
ATOM 2180 C CA . SER A 1 284 ? -20.310 -9.286 12.918 1.00 71.00 284 SER A CA 1
ATOM 2181 C C . SER A 1 284 ? -20.955 -8.836 14.233 1.00 71.00 284 SER A C 1
ATOM 2183 O O . SER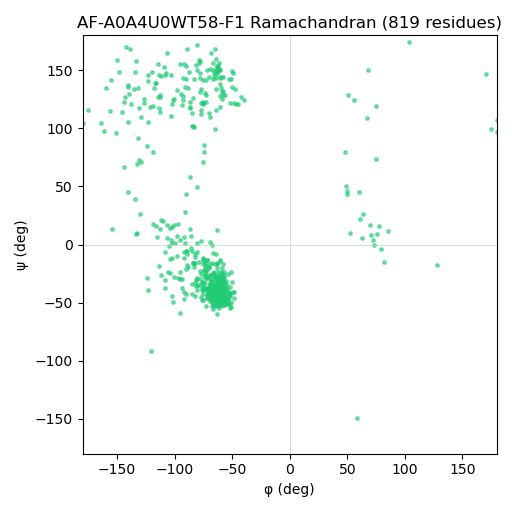 A 1 284 ? -22.160 -8.555 14.282 1.00 71.00 284 SER A O 1
ATOM 2185 N N . VAL A 1 285 ? -20.160 -8.770 15.306 1.00 70.50 285 VAL A N 1
ATOM 2186 C CA . VAL A 1 285 ? -20.643 -8.322 16.622 1.00 70.50 285 VAL A CA 1
ATOM 2187 C C . VAL A 1 285 ? -21.192 -6.910 16.551 1.00 70.50 285 VAL A C 1
ATOM 2189 O O . VAL A 1 285 ? -22.247 -6.621 17.099 1.00 70.50 285 VAL A O 1
ATOM 2192 N N . THR A 1 286 ? -20.519 -6.040 15.814 1.00 53.09 286 THR A N 1
ATOM 2193 C CA . THR A 1 286 ? -20.925 -4.658 15.558 1.00 53.09 286 THR A CA 1
ATOM 2194 C C . THR A 1 286 ? -22.282 -4.569 14.868 1.00 53.09 286 THR A C 1
ATOM 2196 O O . THR A 1 286 ? -23.096 -3.723 15.232 1.00 53.09 286 THR A O 1
ATOM 2199 N N . SER A 1 287 ? -22.607 -5.482 13.944 1.00 65.88 287 SER A N 1
ATOM 2200 C CA . SER A 1 287 ? -23.957 -5.583 13.373 1.00 65.88 287 SER A CA 1
ATOM 2201 C C . SER A 1 287 ? -24.997 -5.957 14.435 1.00 65.88 287 SER A C 1
ATOM 2203 O O . SER A 1 287 ? -26.090 -5.384 14.448 1.00 65.88 287 SER A O 1
ATOM 2205 N N . ARG A 1 288 ? -24.660 -6.878 15.350 1.00 72.44 288 ARG A N 1
ATOM 2206 C CA . ARG A 1 288 ? -25.533 -7.260 16.474 1.00 72.44 288 ARG A CA 1
ATOM 2207 C C . ARG A 1 288 ? -25.713 -6.114 17.465 1.00 72.44 288 ARG A C 1
ATOM 2209 O O . ARG A 1 288 ? -26.845 -5.829 17.834 1.00 72.44 288 ARG A O 1
ATOM 2216 N N . LEU A 1 289 ? -24.636 -5.419 17.819 1.00 67.62 289 LEU A N 1
ATOM 2217 C CA . LEU A 1 289 ? -24.653 -4.257 18.703 1.00 67.62 289 LEU A CA 1
ATOM 2218 C C . LEU A 1 289 ? -25.477 -3.124 18.094 1.00 67.62 289 LEU A C 1
ATOM 2220 O O . LEU A 1 289 ? -26.365 -2.587 18.742 1.00 67.62 289 LEU A O 1
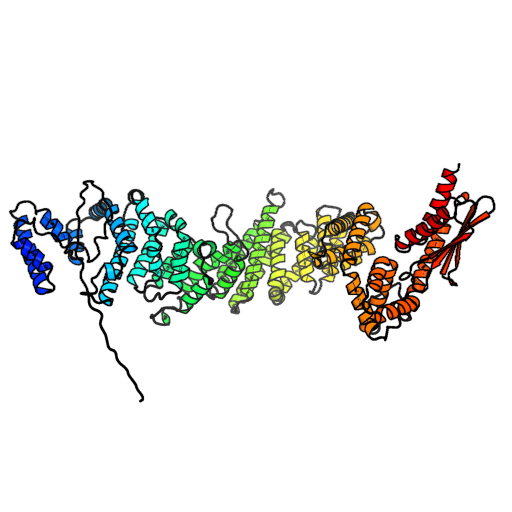ATOM 2224 N N . ARG A 1 290 ? -25.280 -2.826 16.807 1.00 59.38 290 ARG A N 1
ATOM 2225 C CA . ARG A 1 290 ? -26.104 -1.857 16.078 1.00 59.38 290 ARG A CA 1
ATOM 2226 C C . ARG A 1 290 ? -27.577 -2.266 16.069 1.00 59.38 290 ARG A C 1
ATOM 2228 O O . ARG A 1 290 ? -28.441 -1.412 16.217 1.00 59.38 290 ARG A O 1
ATOM 2235 N N . GLN A 1 291 ? -27.885 -3.552 15.888 1.00 66.12 291 GLN A N 1
ATOM 2236 C CA . GLN A 1 291 ? -29.263 -4.048 15.943 1.00 66.12 291 GLN A CA 1
ATOM 2237 C C . GLN A 1 291 ? -29.870 -3.898 17.343 1.00 66.12 291 GLN A C 1
ATOM 2239 O O . GLN A 1 291 ? -31.027 -3.500 17.444 1.00 66.12 291 GLN A O 1
ATOM 2244 N N . PHE A 1 292 ? -29.107 -4.200 18.391 1.00 69.62 292 PHE A N 1
ATOM 2245 C CA . PHE A 1 292 ? -29.508 -4.005 19.781 1.00 69.62 292 PHE A CA 1
ATOM 2246 C C . PHE A 1 292 ? -29.815 -2.528 20.057 1.00 69.62 292 PHE A C 1
ATOM 2248 O O . PHE A 1 292 ? -30.926 -2.196 20.458 1.00 69.62 292 PHE A O 1
ATOM 2255 N N . LEU A 1 293 ? -28.883 -1.636 19.712 1.00 58.75 293 LEU A N 1
ATOM 2256 C CA . LEU A 1 293 ? -29.040 -0.188 19.868 1.00 58.75 293 LEU A CA 1
ATOM 2257 C C . LEU A 1 293 ? -30.236 0.354 19.063 1.00 58.75 293 LEU A C 1
ATOM 2259 O O . LEU A 1 293 ? -30.960 1.219 19.544 1.00 58.75 293 LEU A O 1
ATOM 2263 N N . LYS A 1 294 ? -30.513 -0.204 17.874 1.00 55.53 294 LYS A N 1
ATOM 2264 C CA . LYS A 1 294 ? -31.689 0.153 17.056 1.00 55.53 294 LYS A CA 1
ATOM 2265 C C . LYS A 1 294 ? -33.033 -0.219 17.686 1.00 55.53 294 LYS A C 1
ATOM 2267 O O . LYS A 1 294 ? -34.037 0.376 17.308 1.00 55.53 294 LYS A O 1
ATOM 2272 N N . ARG A 1 295 ? -33.090 -1.215 18.577 1.00 56.12 295 ARG A N 1
ATOM 2273 C CA . ARG A 1 295 ? -34.346 -1.644 19.224 1.00 56.12 295 ARG A CA 1
ATOM 2274 C C . ARG A 1 295 ? -34.776 -0.724 20.365 1.00 56.12 295 ARG A C 1
ATOM 2276 O O . ARG A 1 295 ? -35.935 -0.775 20.762 1.00 56.12 295 ARG A O 1
ATOM 2283 N N . GLY A 1 296 ? -33.879 0.132 20.852 1.00 49.56 296 GLY A N 1
ATOM 2284 C CA . GLY A 1 296 ? -34.186 1.088 21.909 1.00 49.56 296 GLY A CA 1
ATOM 2285 C C . GLY A 1 296 ? -34.676 0.423 23.201 1.00 49.56 296 GLY A C 1
ATOM 2286 O O . GLY A 1 296 ? -34.290 -0.698 23.534 1.00 49.56 296 GLY A O 1
ATOM 2287 N N . SER A 1 297 ? -35.542 1.129 23.931 1.00 49.09 297 SER A N 1
ATOM 2288 C CA . SER A 1 297 ? -35.978 0.799 25.296 1.00 49.09 297 SER A CA 1
ATOM 2289 C C . SER A 1 297 ? -36.663 -0.556 25.462 1.00 49.09 297 SER A C 1
ATOM 2291 O O . SER A 1 297 ? -36.640 -1.076 26.574 1.00 49.09 297 SER A O 1
ATOM 2293 N N . SER A 1 298 ? -37.239 -1.114 24.388 1.00 48.16 298 SER A N 1
ATOM 2294 C CA . SER A 1 298 ? -38.104 -2.301 24.425 1.00 48.16 298 SER A CA 1
ATOM 2295 C C . SER A 1 298 ? -39.180 -2.156 25.527 1.00 48.16 298 SER A C 1
ATOM 2297 O O . SER A 1 298 ? -39.029 -2.648 26.642 1.00 48.16 298 SER A O 1
ATOM 2299 N N . ASP A 1 299 ? -40.237 -1.395 25.199 1.00 42.84 299 ASP A N 1
ATOM 2300 C CA . ASP A 1 299 ? -41.390 -1.005 26.045 1.00 42.84 299 ASP A CA 1
ATOM 2301 C C . ASP A 1 299 ? -41.189 0.118 27.095 1.00 42.84 299 ASP A C 1
ATOM 2303 O O . ASP A 1 299 ? -42.040 0.344 27.955 1.00 42.84 299 ASP A O 1
ATOM 2307 N N . GLY A 1 300 ? -40.120 0.915 26.995 1.00 44.91 300 GLY A N 1
ATOM 2308 C CA . GLY A 1 300 ? -40.036 2.234 27.655 1.00 44.91 300 GLY A CA 1
ATOM 2309 C C . GLY A 1 300 ? -40.446 3.384 26.715 1.00 44.91 300 GLY A C 1
ATOM 2310 O O . GLY A 1 300 ? -40.302 3.226 25.500 1.00 44.91 300 GLY A O 1
ATOM 2311 N N . PRO A 1 301 ? -40.902 4.549 27.224 1.00 38.28 301 PRO A N 1
ATOM 2312 C CA . PRO A 1 301 ? -41.207 5.712 26.390 1.00 38.28 301 PRO A CA 1
ATOM 2313 C C . PRO A 1 301 ? -40.063 6.043 25.411 1.00 38.28 301 PRO A C 1
ATOM 2315 O O . PRO A 1 301 ? -38.894 5.844 25.764 1.00 38.28 301 PRO A O 1
ATOM 2318 N N . PRO A 1 302 ? -40.350 6.572 24.205 1.00 37.47 302 PRO A N 1
ATOM 2319 C CA . PRO A 1 302 ? -39.329 6.971 23.231 1.00 37.47 302 PRO A CA 1
ATOM 2320 C C . PRO A 1 302 ? -38.288 7.942 23.807 1.00 37.47 302 PRO A C 1
ATOM 2322 O O . PRO A 1 302 ? -37.152 7.979 23.334 1.00 37.47 302 PRO A O 1
ATOM 2325 N N . GLU A 1 303 ? -38.651 8.697 24.851 1.00 42.44 303 GLU A N 1
ATOM 2326 C CA . GLU A 1 303 ? -37.743 9.603 25.554 1.00 42.44 303 GLU A CA 1
ATOM 2327 C C . GLU A 1 303 ? -36.647 8.891 26.372 1.00 42.44 303 GLU A C 1
ATOM 2329 O O . GLU A 1 303 ? -35.645 9.517 26.694 1.00 42.44 303 GLU A O 1
ATOM 2334 N N . VAL A 1 304 ? -36.779 7.592 26.677 1.00 39.28 304 VAL A N 1
ATOM 2335 C CA . VAL A 1 304 ? -35.874 6.863 27.595 1.00 39.28 304 VAL A CA 1
ATOM 2336 C C . VAL A 1 304 ? -34.593 6.344 26.916 1.00 39.28 304 VAL A C 1
ATOM 2338 O O . VAL A 1 304 ? -33.639 6.008 27.608 1.00 39.28 304 VAL A O 1
ATOM 2341 N N . TRP A 1 305 ? -34.529 6.293 25.577 1.00 45.16 305 TRP A N 1
ATOM 2342 C CA . TRP A 1 305 ? -33.310 5.906 24.831 1.00 45.16 305 TRP A CA 1
ATOM 2343 C C . TRP A 1 305 ? -32.902 6.869 23.711 1.00 45.16 305 TRP A C 1
ATOM 2345 O O . TRP A 1 305 ? -32.093 6.520 22.849 1.00 45.16 305 TRP A O 1
ATOM 2355 N N . ARG A 1 306 ? -33.270 8.149 23.813 1.00 44.69 306 ARG A N 1
ATOM 2356 C CA . ARG A 1 306 ? -32.169 9.098 23.638 1.00 44.69 306 ARG A CA 1
ATOM 2357 C C . ARG A 1 306 ? -31.271 8.814 24.833 1.00 44.69 306 ARG A C 1
ATOM 2359 O O . ARG A 1 306 ? -31.615 9.229 25.933 1.00 44.69 306 ARG A O 1
ATOM 2366 N N . LEU A 1 307 ? -30.192 8.036 24.643 1.00 48.16 307 LEU A N 1
ATOM 2367 C CA . LEU A 1 307 ? -29.060 8.114 25.570 1.00 48.16 307 LEU A CA 1
ATOM 2368 C C . LEU A 1 307 ? -28.927 9.609 25.863 1.00 48.16 307 LEU A C 1
ATOM 2370 O O . LEU A 1 307 ? -28.906 10.395 24.903 1.00 48.16 307 LEU A O 1
ATOM 2374 N N . SER A 1 308 ? -28.971 10.000 27.137 1.00 55.16 308 SER A N 1
ATOM 2375 C CA . SER A 1 308 ? -28.756 11.402 27.479 1.00 55.16 308 SER A CA 1
ATOM 2376 C C . SER A 1 308 ? -27.473 11.851 26.770 1.00 55.16 308 SER A C 1
ATOM 2378 O O . SER A 1 308 ? -26.591 11.021 26.526 1.00 55.16 308 SER A O 1
ATOM 2380 N N . GLU A 1 309 ? -27.350 13.120 26.379 1.00 56.94 309 GLU A N 1
ATOM 2381 C CA . GLU A 1 309 ? -26.083 13.591 25.789 1.00 56.94 309 GLU A CA 1
ATOM 2382 C C . GLU A 1 309 ? -24.888 13.189 26.673 1.00 56.94 309 GLU A C 1
ATOM 2384 O O . GLU A 1 309 ? -23.829 12.820 26.171 1.00 56.94 309 GLU A O 1
ATOM 2389 N N . GLU A 1 310 ? -25.109 13.130 27.988 1.00 59.75 310 GLU A N 1
ATOM 2390 C CA . GLU A 1 310 ? -24.164 12.641 28.982 1.00 59.75 310 GLU A CA 1
ATOM 2391 C C . GLU A 1 310 ? -23.822 11.146 28.840 1.00 59.75 310 GLU A C 1
ATOM 2393 O O . GLU A 1 310 ? -22.646 10.792 28.867 1.00 59.75 310 GLU A O 1
ATOM 2398 N N . ASP A 1 311 ? -24.788 10.253 28.624 1.00 58.28 311 ASP A N 1
ATOM 2399 C CA . ASP A 1 311 ? -24.515 8.822 28.437 1.00 58.28 311 ASP A CA 1
ATOM 2400 C C . ASP A 1 311 ? -23.950 8.500 27.045 1.00 58.28 311 ASP A C 1
ATOM 2402 O O . ASP A 1 311 ? -23.094 7.622 26.930 1.00 58.28 311 ASP A O 1
ATOM 2406 N N . GLN A 1 312 ? -24.351 9.231 25.994 1.00 59.62 312 GLN A N 1
ATOM 2407 C CA . GLN A 1 312 ? -23.702 9.142 24.672 1.00 59.62 312 GLN A CA 1
ATOM 2408 C C . GLN A 1 312 ? -22.232 9.530 24.784 1.00 59.62 312 GLN A C 1
ATOM 2410 O O . GLN A 1 312 ? -21.355 8.777 24.354 1.00 59.62 312 GLN A O 1
ATOM 2415 N N . ARG A 1 313 ? -21.969 10.654 25.460 1.00 65.81 313 ARG A N 1
ATOM 2416 C CA . ARG A 1 313 ? -20.624 11.119 25.786 1.00 65.81 313 ARG A CA 1
ATOM 2417 C C . ARG A 1 313 ? -19.866 10.072 26.591 1.00 65.81 313 ARG A C 1
ATOM 2419 O O . ARG A 1 313 ? -18.750 9.732 26.223 1.00 65.81 313 ARG A O 1
ATOM 2426 N N . ARG A 1 314 ? -20.453 9.482 27.634 1.00 64.12 314 ARG A N 1
ATOM 2427 C CA . ARG A 1 314 ? -19.786 8.437 28.432 1.00 64.12 314 ARG A CA 1
ATOM 2428 C C . ARG A 1 314 ? -19.413 7.214 27.601 1.00 64.12 314 ARG A C 1
ATOM 2430 O O . ARG A 1 314 ? -18.292 6.737 27.729 1.00 64.12 314 ARG A O 1
ATOM 2437 N N . VAL A 1 315 ? -20.300 6.727 26.736 1.00 61.66 315 VAL A N 1
ATOM 2438 C CA . VAL A 1 315 ? -20.019 5.574 25.863 1.00 61.66 315 VAL A CA 1
ATOM 2439 C C . VAL A 1 315 ? -18.918 5.905 24.851 1.00 61.66 315 VAL A C 1
ATOM 2441 O O . VAL A 1 315 ? -17.993 5.111 24.672 1.00 61.66 315 VAL A O 1
ATOM 2444 N N . ALA A 1 316 ? -18.970 7.085 24.232 1.00 69.69 316 ALA A N 1
ATOM 2445 C CA . ALA A 1 316 ? -17.930 7.549 23.320 1.00 69.69 316 ALA A CA 1
ATOM 2446 C C . ALA A 1 316 ? -16.564 7.637 24.019 1.00 69.69 316 ALA A C 1
ATOM 2448 O O . ALA A 1 316 ? -15.594 7.034 23.557 1.00 69.69 316 ALA A O 1
ATOM 2449 N N . VAL A 1 317 ? -16.512 8.309 25.171 1.00 71.81 317 VAL A N 1
ATOM 2450 C CA . VAL A 1 317 ? -15.305 8.537 25.985 1.00 71.81 317 VAL A CA 1
ATOM 2451 C C . VAL A 1 317 ? -14.720 7.247 26.540 1.00 71.81 317 VAL A C 1
ATOM 2453 O O . VAL A 1 317 ? -13.509 7.056 26.493 1.00 71.81 317 VAL A O 1
ATOM 2456 N N . GLN A 1 318 ? -15.553 6.353 27.067 1.00 69.12 318 GLN A N 1
ATOM 2457 C CA . GLN A 1 318 ? -15.071 5.177 27.795 1.00 69.12 318 GLN A CA 1
ATOM 2458 C C . GLN A 1 318 ? -14.850 3.960 26.899 1.00 69.12 318 GLN A C 1
ATOM 2460 O O . GLN A 1 318 ? -14.099 3.072 27.289 1.00 69.12 318 GLN A O 1
ATOM 2465 N N . MET A 1 319 ? -15.474 3.898 25.717 1.00 63.41 319 MET A N 1
ATOM 2466 C CA . MET A 1 319 ? -15.390 2.713 24.855 1.00 63.41 319 MET A CA 1
ATOM 2467 C C . MET A 1 319 ? -14.849 2.994 23.456 1.00 63.41 319 MET A C 1
ATOM 2469 O O . MET A 1 319 ? -14.102 2.169 22.940 1.00 63.41 319 MET A O 1
ATOM 2473 N N . LEU A 1 320 ? -15.207 4.116 22.820 1.00 71.38 320 LEU A N 1
ATOM 2474 C CA . LEU A 1 320 ? -14.870 4.351 21.409 1.00 71.38 320 LEU A CA 1
ATOM 2475 C C . LEU A 1 320 ? -13.542 5.099 21.230 1.00 71.38 320 LEU A C 1
ATOM 2477 O O . LEU A 1 320 ? -12.694 4.644 20.463 1.00 71.38 320 LEU A O 1
ATOM 2481 N N . PHE A 1 321 ? -13.301 6.183 21.973 1.00 80.38 321 PHE A N 1
ATOM 2482 C CA . PHE A 1 321 ? -12.018 6.898 21.919 1.00 80.38 321 PHE A CA 1
ATOM 2483 C C . PHE A 1 321 ? -10.813 6.045 22.343 1.00 80.38 321 PHE A C 1
ATOM 2485 O O . PHE A 1 321 ? -9.779 6.142 21.679 1.00 80.38 321 PHE A O 1
ATOM 2492 N N . PRO A 1 322 ? -10.907 5.146 23.345 1.00 81.06 322 PRO A N 1
ATOM 2493 C CA . PRO A 1 322 ? -9.816 4.226 23.656 1.00 81.06 322 PRO A CA 1
ATOM 2494 C C . PRO A 1 322 ? -9.435 3.317 22.481 1.00 81.06 322 PRO A C 1
ATOM 2496 O O . PRO A 1 322 ? -8.258 3.010 22.321 1.00 81.06 322 PRO A O 1
ATOM 2499 N N . LEU A 1 323 ? -10.382 2.927 21.616 1.00 75.88 323 LEU A N 1
ATOM 2500 C CA . LEU A 1 323 ? -10.069 2.153 20.405 1.00 75.88 323 LEU A CA 1
ATOM 2501 C C . LEU A 1 323 ? -9.218 2.973 19.428 1.00 75.88 323 LEU A C 1
ATOM 2503 O O . LEU A 1 323 ? -8.231 2.461 18.899 1.00 75.88 323 LEU A O 1
ATOM 2507 N N . LEU A 1 324 ? -9.571 4.248 19.222 1.00 82.31 324 LEU A N 1
ATOM 2508 C CA . LEU A 1 324 ? -8.795 5.166 18.382 1.00 82.31 324 LEU A CA 1
ATOM 2509 C C . LEU A 1 324 ? -7.399 5.397 18.980 1.00 82.31 324 LEU A C 1
ATOM 2511 O O . LEU A 1 324 ? -6.403 5.307 18.265 1.00 82.31 324 LEU A O 1
ATOM 2515 N N . ALA A 1 325 ? -7.315 5.628 20.293 1.00 84.25 325 ALA A N 1
ATOM 2516 C CA . ALA A 1 325 ? -6.058 5.903 20.990 1.00 84.25 325 ALA A CA 1
ATOM 2517 C C . ALA A 1 325 ? -5.092 4.725 20.891 1.00 84.25 325 ALA A C 1
ATOM 2519 O O . ALA A 1 325 ? -3.929 4.904 20.545 1.00 84.25 325 ALA A O 1
ATOM 2520 N N . GLN A 1 326 ? -5.586 3.510 21.112 1.00 79.06 326 GLN A N 1
ATOM 2521 C CA . GLN A 1 326 ? -4.760 2.309 21.057 1.00 79.06 326 GLN A CA 1
ATOM 2522 C C . GLN A 1 326 ? -4.373 1.893 19.639 1.00 79.06 326 GLN A C 1
ATOM 2524 O O . GLN A 1 326 ? -3.329 1.267 19.449 1.00 79.06 326 GLN A O 1
ATOM 2529 N N . TYR A 1 327 ? -5.177 2.245 18.633 1.00 83.31 327 TYR A N 1
ATOM 2530 C CA . TYR A 1 327 ? -4.751 2.108 17.246 1.00 83.31 327 TYR A CA 1
ATOM 2531 C C . TYR A 1 327 ? -3.578 3.043 16.947 1.00 83.31 327 TYR A C 1
ATOM 2533 O O . TYR A 1 327 ? -2.536 2.586 16.470 1.00 83.31 327 TYR A O 1
ATOM 2541 N N . ILE A 1 328 ? -3.727 4.333 17.268 1.00 87.50 328 ILE A N 1
ATOM 2542 C CA . ILE A 1 328 ? -2.712 5.360 17.005 1.00 87.50 328 ILE A CA 1
ATOM 2543 C C . ILE A 1 328 ? -1.420 5.033 17.757 1.00 87.50 328 ILE A C 1
ATOM 2545 O O . ILE A 1 328 ? -0.369 4.900 17.127 1.00 87.50 328 ILE A O 1
ATOM 2549 N N . LYS A 1 329 ? -1.521 4.778 19.064 1.00 84.94 329 LYS A N 1
ATOM 2550 C CA . LYS A 1 329 ? -0.393 4.482 19.948 1.00 84.94 329 LYS A CA 1
ATOM 2551 C C . LYS A 1 329 ? -0.669 3.235 20.804 1.00 84.94 329 LYS A C 1
ATOM 2553 O O . LYS A 1 329 ? -1.231 3.338 21.894 1.00 84.94 329 LYS A O 1
ATOM 2558 N N . PRO A 1 330 ? -0.280 2.036 20.336 1.00 75.94 330 PRO A N 1
ATOM 2559 C CA . PRO A 1 330 ? -0.404 0.811 21.118 1.00 75.94 330 PRO A CA 1
ATOM 2560 C C . PRO A 1 330 ? 0.476 0.874 22.367 1.00 75.94 330 PRO A C 1
ATOM 2562 O O . PRO A 1 330 ? 1.594 1.390 22.314 1.00 75.94 330 PRO A O 1
ATOM 2565 N N . ALA A 1 331 ? -0.002 0.313 23.476 1.00 61.94 331 ALA A N 1
ATOM 2566 C CA . ALA A 1 331 ? 0.796 0.196 24.692 1.00 61.94 331 ALA A CA 1
ATOM 2567 C C . ALA A 1 331 ? 2.022 -0.717 24.468 1.00 61.94 331 ALA A C 1
ATOM 2569 O O . ALA A 1 331 ? 1.989 -1.632 23.642 1.00 61.94 331 ALA A O 1
ATOM 2570 N N . SER A 1 332 ? 3.118 -0.465 25.194 1.00 51.78 332 SER A N 1
ATOM 2571 C CA . SER A 1 332 ? 4.366 -1.233 25.080 1.00 51.78 332 SER A CA 1
ATOM 2572 C C . SER A 1 332 ? 4.189 -2.718 25.436 1.00 51.78 332 SER A C 1
ATOM 2574 O O . SER A 1 332 ? 3.268 -3.090 26.169 1.00 51.78 332 SER A O 1
ATOM 2576 N N . GLU A 1 333 ? 5.091 -3.559 24.913 1.00 40.94 333 GLU A N 1
ATOM 2577 C CA . GLU A 1 333 ? 5.123 -5.015 25.121 1.00 40.94 333 GLU A CA 1
ATOM 2578 C C . GLU A 1 333 ? 4.944 -5.383 26.604 1.00 40.94 333 GLU A C 1
ATOM 2580 O O . GLU A 1 333 ? 5.717 -4.959 27.461 1.00 40.94 333 GLU A O 1
ATOM 2585 N N . GLY A 1 334 ? 3.893 -6.157 26.896 1.00 44.50 334 GLY A N 1
ATOM 2586 C CA . GLY A 1 334 ? 3.493 -6.552 28.254 1.00 44.50 334 GLY A CA 1
ATOM 2587 C C . GLY A 1 334 ? 2.023 -6.268 28.576 1.00 44.50 334 GLY A C 1
ATOM 2588 O O . GLY A 1 334 ? 1.467 -6.872 29.489 1.00 44.50 334 GLY A O 1
ATOM 2589 N N . THR A 1 335 ? 1.364 -5.414 27.795 1.00 42.34 335 THR A N 1
ATOM 2590 C CA . THR A 1 335 ? -0.083 -5.168 27.896 1.00 42.34 335 THR A CA 1
ATOM 2591 C C . THR A 1 335 ? -0.829 -6.098 26.932 1.00 42.34 335 THR A C 1
ATOM 2593 O O . THR A 1 335 ? -0.548 -6.088 25.738 1.00 42.34 335 THR A O 1
ATOM 2596 N N . GLN A 1 336 ? -1.781 -6.902 27.427 1.00 40.88 336 GLN A N 1
ATOM 2597 C CA . GLN A 1 336 ? -2.575 -7.903 26.673 1.00 40.88 336 GLN A CA 1
ATOM 2598 C C . GLN A 1 336 ? -3.482 -7.320 25.557 1.00 40.88 336 GLN A C 1
ATOM 2600 O O . GLN A 1 336 ? -4.364 -8.001 25.043 1.00 40.88 336 GLN A O 1
ATOM 2605 N N . TRP A 1 337 ? -3.301 -6.052 25.187 1.00 43.53 337 TRP A N 1
ATOM 2606 C CA . TRP A 1 337 ? -4.206 -5.261 24.358 1.00 43.53 337 TRP A CA 1
ATOM 2607 C C . TRP A 1 337 ? -3.418 -4.614 23.222 1.00 43.53 337 TRP A C 1
ATOM 2609 O O . TRP A 1 337 ? -2.633 -3.698 23.451 1.00 43.53 337 TRP A O 1
ATOM 2619 N N . THR A 1 338 ? -3.625 -5.062 21.983 1.00 50.38 338 THR A N 1
ATOM 2620 C CA . THR A 1 338 ? -3.201 -4.301 20.802 1.00 50.38 338 THR A CA 1
ATOM 2621 C C . THR A 1 338 ? -4.233 -4.492 19.685 1.00 50.38 338 THR A C 1
ATOM 2623 O O . THR A 1 338 ? -4.528 -5.617 19.288 1.00 50.38 338 THR A O 1
ATOM 2626 N N . LEU A 1 339 ? -4.818 -3.400 19.174 1.00 60.06 339 LEU A N 1
ATOM 2627 C CA . LEU A 1 339 ? -5.712 -3.436 18.006 1.00 60.06 339 LEU A CA 1
ATOM 2628 C C . LEU A 1 339 ? -4.857 -3.613 16.734 1.00 60.06 339 LEU A C 1
ATOM 2630 O O . LEU A 1 339 ? -4.645 -2.668 15.976 1.00 60.06 339 LEU A O 1
ATOM 2634 N N . GLN A 1 340 ? -4.279 -4.802 16.553 1.00 53.94 340 GLN A N 1
ATOM 2635 C CA . GLN A 1 340 ? -3.375 -5.137 15.446 1.00 53.94 340 GLN A CA 1
ATOM 2636 C C . GLN A 1 340 ? -4.047 -6.091 14.455 1.00 53.94 340 GLN A C 1
ATOM 2638 O O . GLN A 1 340 ? -4.929 -6.872 14.805 1.00 53.94 340 GLN A O 1
ATOM 2643 N N . GLY A 1 341 ? -3.608 -6.039 13.197 1.00 57.44 341 GLY A N 1
ATOM 2644 C CA . GLY A 1 341 ? -4.055 -6.948 12.142 1.00 57.44 341 GLY A CA 1
ATOM 2645 C C . GLY A 1 341 ? -5.062 -6.346 11.149 1.00 57.44 341 GLY A C 1
ATOM 2646 O O . GLY A 1 341 ? -5.516 -5.210 11.303 1.00 57.44 341 GLY A O 1
ATOM 2647 N N . PRO A 1 342 ? -5.421 -7.104 10.096 1.00 52.84 342 PRO A N 1
ATOM 2648 C CA . PRO A 1 342 ? -6.134 -6.588 8.921 1.00 52.84 342 PRO A CA 1
ATOM 2649 C C . PRO A 1 342 ? -7.554 -6.072 9.209 1.00 52.84 342 PRO A C 1
ATOM 2651 O O . PRO A 1 342 ? -8.112 -5.335 8.400 1.00 52.84 342 PRO A O 1
ATOM 2654 N N . GLN A 1 343 ? -8.149 -6.429 10.353 1.00 56.19 343 GLN A N 1
ATOM 2655 C CA . GLN A 1 343 ? -9.506 -6.011 10.721 1.00 56.19 343 GLN A CA 1
ATOM 2656 C C . GLN A 1 343 ? -9.564 -4.720 11.553 1.00 56.19 343 GLN A C 1
ATOM 2658 O O . GLN A 1 343 ? -10.647 -4.150 11.675 1.00 56.19 343 GLN A O 1
ATOM 2663 N N . ALA A 1 344 ? -8.436 -4.209 12.066 1.00 64.94 344 ALA A N 1
ATOM 2664 C CA . ALA A 1 344 ? -8.407 -3.040 12.954 1.00 64.94 344 ALA A CA 1
ATOM 2665 C C . ALA A 1 344 ? -9.111 -1.815 12.342 1.00 64.94 344 ALA A C 1
ATOM 2667 O O . ALA A 1 344 ? -10.027 -1.256 12.940 1.00 64.94 344 ALA A O 1
ATOM 2668 N N . MET A 1 345 ? -8.783 -1.468 11.094 1.00 67.19 345 MET A N 1
ATOM 2669 C CA . MET A 1 345 ? -9.434 -0.354 10.391 1.00 67.19 345 MET A CA 1
ATOM 2670 C C . MET A 1 345 ? -10.918 -0.588 10.097 1.00 67.19 345 MET A C 1
ATOM 2672 O O . MET A 1 345 ? -11.681 0.371 10.006 1.00 67.19 345 MET A O 1
ATOM 2676 N N . THR A 1 346 ? -11.349 -1.844 9.967 1.00 65.00 346 THR A N 1
ATOM 2677 C CA . THR A 1 346 ? -12.773 -2.163 9.779 1.00 65.00 346 THR A CA 1
ATOM 2678 C C . THR A 1 346 ? -13.547 -1.865 11.059 1.00 65.00 346 THR A C 1
ATOM 2680 O O . THR A 1 346 ? -14.564 -1.179 11.009 1.00 65.00 346 THR A O 1
ATOM 2683 N N . VAL A 1 347 ? -13.014 -2.287 12.210 1.00 62.50 347 VAL A N 1
ATOM 2684 C CA . VAL A 1 347 ? -13.595 -2.000 13.530 1.00 62.50 347 VAL A CA 1
ATOM 2685 C C . VAL A 1 347 ? -13.647 -0.492 13.792 1.00 62.50 347 VAL A C 1
ATOM 2687 O O . VAL A 1 347 ? -14.673 0.011 14.243 1.00 62.50 347 VAL A O 1
ATOM 2690 N N . LEU A 1 348 ? -12.586 0.249 13.455 1.00 70.62 348 LEU A N 1
ATOM 2691 C CA . LEU A 1 348 ? -12.546 1.705 13.640 1.00 70.62 348 LEU A CA 1
ATOM 2692 C C . LEU A 1 348 ? -13.557 2.437 12.758 1.00 70.62 348 LEU A C 1
ATOM 2694 O O . LEU A 1 348 ? -14.271 3.304 13.253 1.00 70.62 348 LEU A O 1
ATOM 2698 N N . ARG A 1 349 ? -13.679 2.070 11.477 1.00 66.62 349 ARG A N 1
ATOM 2699 C CA . ARG A 1 349 ? -14.713 2.643 10.598 1.00 66.62 349 ARG A CA 1
ATOM 2700 C C . ARG A 1 349 ? -16.112 2.378 11.131 1.00 66.62 349 ARG A C 1
ATOM 2702 O O . ARG A 1 349 ? -16.957 3.266 11.112 1.00 66.62 349 ARG A O 1
ATOM 2709 N N . GLU A 1 350 ? -16.363 1.170 11.623 1.00 61.38 350 GLU A N 1
ATOM 2710 C CA . GLU A 1 350 ? -17.659 0.825 12.201 1.00 61.38 350 GLU A CA 1
ATOM 2711 C C . GLU A 1 350 ? -17.946 1.595 13.496 1.00 61.38 350 GLU A C 1
ATOM 2713 O O . GLU A 1 350 ? -19.092 1.998 13.702 1.00 61.38 350 GLU A O 1
ATOM 2718 N N . ALA A 1 351 ? -16.927 1.841 14.327 1.00 64.94 351 ALA A N 1
ATOM 2719 C CA . ALA A 1 351 ? -17.021 2.687 15.516 1.00 64.94 351 ALA A CA 1
ATOM 2720 C C . ALA A 1 351 ? -17.329 4.149 15.148 1.00 64.94 351 ALA A C 1
ATOM 2722 O O . ALA A 1 351 ? -18.247 4.745 15.713 1.00 64.94 351 ALA A O 1
ATOM 2723 N N . LEU A 1 352 ? -16.622 4.700 14.158 1.00 68.50 352 LEU A N 1
ATOM 2724 C CA . LEU A 1 352 ? -16.828 6.054 13.630 1.00 68.50 352 LEU A CA 1
ATOM 2725 C C . LEU A 1 352 ? -18.240 6.248 13.056 1.00 68.50 352 LEU A C 1
ATOM 2727 O O . LEU A 1 352 ? -18.867 7.273 13.282 1.00 68.50 352 LEU A O 1
ATOM 2731 N N . GLN A 1 353 ? -18.800 5.227 12.408 1.00 67.62 353 GLN A N 1
ATOM 2732 C CA . GLN A 1 353 ? -20.157 5.257 11.844 1.00 67.62 353 GLN A CA 1
ATOM 2733 C C . GLN A 1 353 ? -21.286 5.097 12.878 1.00 67.62 353 GLN A C 1
ATOM 2735 O O . GLN A 1 353 ? -22.454 4.990 12.496 1.00 67.62 353 GLN A O 1
ATOM 2740 N N . THR A 1 354 ? -20.980 5.010 14.176 1.00 64.88 354 THR A N 1
ATOM 2741 C CA . THR A 1 354 ? -22.023 4.910 15.213 1.00 64.88 354 THR A CA 1
ATOM 2742 C C . THR A 1 354 ? -22.742 6.232 15.477 1.00 64.88 354 THR A C 1
ATOM 2744 O O . THR A 1 354 ? -23.853 6.193 16.000 1.00 64.88 354 THR A O 1
ATOM 2747 N N . GLY A 1 355 ? -22.127 7.374 15.141 1.00 66.50 355 GLY A N 1
ATOM 2748 C CA . GLY A 1 355 ? -22.633 8.720 15.449 1.00 66.50 355 GLY A CA 1
ATOM 2749 C C . GLY A 1 355 ? -22.516 9.123 16.927 1.00 66.50 355 GLY A C 1
ATOM 2750 O O . GLY A 1 355 ? -22.902 10.221 17.308 1.00 66.50 355 GLY A O 1
ATOM 2751 N N . LEU A 1 356 ? -21.995 8.242 17.792 1.00 66.88 356 LEU A N 1
ATOM 2752 C CA . LEU A 1 356 ? -21.901 8.487 19.238 1.00 66.88 356 LEU A CA 1
ATOM 2753 C C . LEU A 1 356 ? -20.747 9.425 19.610 1.00 66.88 356 LEU A C 1
ATOM 2755 O O . LEU A 1 356 ? -20.790 10.063 20.656 1.00 66.88 356 LEU A O 1
ATOM 2759 N N . MET A 1 357 ? -19.704 9.482 18.777 1.00 70.25 357 MET A N 1
ATOM 2760 C CA . MET A 1 357 ? -18.540 10.336 19.020 1.00 70.25 357 MET A CA 1
ATOM 2761 C C . MET A 1 357 ? -18.764 11.773 18.561 1.00 70.25 357 MET A C 1
ATOM 2763 O O . MET A 1 357 ? -18.060 12.649 19.053 1.00 70.25 357 MET A O 1
ATOM 2767 N N . ASP A 1 358 ? -19.734 12.018 17.675 1.00 74.62 358 ASP A N 1
ATOM 2768 C CA . ASP A 1 358 ? -19.912 13.278 16.951 1.00 74.62 358 ASP A CA 1
ATOM 2769 C C . ASP A 1 358 ? -19.913 14.479 17.906 1.00 74.62 358 ASP A C 1
ATOM 2771 O O . ASP A 1 358 ? -19.128 15.408 17.735 1.00 74.62 358 ASP A O 1
ATOM 2775 N N . ALA A 1 359 ? -20.704 14.434 18.980 1.00 73.44 359 ALA A N 1
ATOM 2776 C CA . ALA A 1 359 ? -20.836 15.540 19.934 1.00 73.44 359 ALA A CA 1
ATOM 2777 C C . ALA A 1 359 ? -19.545 15.900 20.701 1.00 73.44 359 ALA A C 1
ATOM 2779 O O . ALA A 1 359 ? -19.481 16.965 21.304 1.00 73.44 359 ALA A O 1
ATOM 2780 N N . THR A 1 360 ? -18.542 15.020 20.717 1.00 80.56 360 THR A N 1
ATOM 2781 C CA . THR A 1 360 ? -17.302 15.197 21.499 1.00 80.56 360 THR A CA 1
ATOM 2782 C C . THR A 1 360 ? -16.029 14.926 20.707 1.00 80.56 360 THR A C 1
ATOM 2784 O O . THR A 1 360 ? -14.948 14.789 21.292 1.00 80.56 360 THR A O 1
ATOM 2787 N N . ILE A 1 361 ? -16.165 14.767 19.389 1.00 84.62 361 ILE A N 1
ATOM 2788 C CA . ILE A 1 361 ? -15.070 14.373 18.508 1.00 84.62 361 ILE A CA 1
ATOM 2789 C C . ILE A 1 361 ? -14.010 15.457 18.438 1.00 84.62 361 ILE A C 1
ATOM 2791 O O . ILE A 1 361 ? -12.834 15.136 18.468 1.00 84.62 361 ILE A O 1
ATOM 2795 N N . ASP A 1 362 ? -14.407 16.722 18.431 1.00 81.88 362 ASP A N 1
ATOM 2796 C CA . ASP A 1 362 ? -13.514 17.873 18.431 1.00 81.88 362 ASP A CA 1
ATOM 2797 C C . ASP A 1 362 ? -12.622 17.922 19.683 1.00 81.88 362 ASP A C 1
ATOM 2799 O O . ASP A 1 362 ? -11.400 17.995 19.557 1.00 81.88 362 ASP A O 1
ATOM 2803 N N . GLU A 1 363 ? -13.205 17.805 20.880 1.00 83.75 363 GLU A N 1
ATOM 2804 C CA . GLU A 1 363 ? -12.488 17.857 22.162 1.00 83.75 363 GLU A CA 1
ATOM 2805 C C . GLU A 1 363 ? -11.476 16.709 22.293 1.00 83.75 363 GLU A C 1
ATOM 2807 O O . GLU A 1 363 ? -10.296 16.928 22.574 1.00 83.75 363 GLU A O 1
ATOM 2812 N N . HIS A 1 364 ? -11.920 15.470 22.075 1.00 87.62 364 HIS A N 1
ATOM 2813 C CA . HIS A 1 364 ? -11.074 14.294 22.293 1.00 87.62 364 HIS A CA 1
ATOM 2814 C C . HIS A 1 364 ? -10.048 14.125 21.180 1.00 87.62 364 HIS A C 1
ATOM 2816 O O . HIS A 1 364 ? -8.907 13.746 21.444 1.00 87.62 364 HIS A O 1
ATOM 2822 N N . TRP A 1 365 ? -10.409 14.453 19.940 1.00 92.69 365 TRP A N 1
ATOM 2823 C CA . TRP A 1 365 ? -9.453 14.423 18.844 1.00 92.69 365 TRP A CA 1
ATOM 2824 C C . TRP A 1 365 ? -8.353 15.473 19.019 1.00 92.69 365 TRP A C 1
ATOM 2826 O O . TRP A 1 365 ? -7.185 15.182 18.744 1.00 92.69 365 TRP A O 1
ATOM 2836 N N . ALA A 1 366 ? -8.679 16.653 19.557 1.00 92.56 366 ALA A N 1
ATOM 2837 C CA . ALA A 1 366 ? -7.677 17.648 19.927 1.00 92.56 366 ALA A CA 1
ATOM 2838 C C . ALA A 1 366 ? -6.696 17.105 20.983 1.00 92.56 366 ALA A C 1
ATOM 2840 O O . ALA A 1 366 ? -5.489 17.249 20.806 1.00 92.56 366 ALA A O 1
ATOM 2841 N N . GLN A 1 367 ? -7.174 16.403 22.018 1.00 91.88 367 GLN A N 1
ATOM 2842 C CA . GLN A 1 367 ? -6.311 15.779 23.041 1.00 91.88 367 GLN A CA 1
ATOM 2843 C C . GLN A 1 367 ? -5.389 14.690 22.465 1.00 91.88 367 GLN A C 1
ATOM 2845 O O . GLN A 1 367 ? -4.211 14.592 22.819 1.00 91.88 367 GLN A O 1
ATOM 2850 N N . MET A 1 368 ? -5.902 13.865 21.551 1.00 92.56 368 MET A N 1
ATOM 2851 C CA . MET A 1 368 ? -5.096 12.846 20.867 1.00 92.56 368 MET A CA 1
ATOM 2852 C C . MET A 1 368 ? -4.036 13.486 19.964 1.00 92.56 368 MET A C 1
ATOM 2854 O O . MET A 1 368 ? -2.900 13.020 19.906 1.00 92.56 368 MET A O 1
ATOM 2858 N N . SER A 1 369 ? -4.392 14.588 19.303 1.00 96.50 369 SER A N 1
ATOM 2859 C CA . SER A 1 369 ? -3.464 15.388 18.501 1.00 96.50 369 SER A CA 1
ATOM 2860 C C . SER A 1 369 ? -2.385 16.037 19.371 1.00 96.50 369 SER A C 1
ATOM 2862 O O . SER A 1 369 ? -1.222 16.063 18.979 1.00 96.50 369 SER A O 1
ATOM 2864 N N . ASP A 1 370 ? -2.735 16.495 20.576 1.00 96.00 370 ASP A N 1
ATOM 2865 C CA . ASP A 1 370 ? -1.783 17.042 21.552 1.00 96.00 370 ASP A CA 1
ATOM 2866 C C . ASP A 1 370 ? -0.771 16.001 22.020 1.00 96.00 370 ASP A C 1
ATOM 2868 O O . ASP A 1 370 ? 0.409 16.316 22.168 1.00 96.00 370 ASP A O 1
ATOM 2872 N N . THR A 1 371 ? -1.217 14.756 22.191 1.00 94.94 371 THR A N 1
ATOM 2873 C CA . THR A 1 371 ? -0.334 13.636 22.536 1.00 94.94 371 THR A CA 1
ATOM 2874 C C . THR A 1 371 ? 0.706 13.415 21.435 1.00 94.94 371 THR A C 1
ATOM 2876 O O . THR A 1 371 ? 1.902 13.458 21.718 1.00 94.94 371 THR A O 1
ATOM 2879 N N . LEU A 1 372 ? 0.271 13.318 20.172 1.00 97.19 372 LEU A N 1
ATOM 2880 C CA . LEU A 1 372 ? 1.179 13.190 19.026 1.00 97.19 372 LEU A CA 1
ATOM 2881 C C . LEU A 1 372 ? 2.143 14.384 18.915 1.00 97.19 372 LEU A C 1
ATOM 2883 O O . LEU A 1 372 ? 3.329 14.208 18.637 1.00 97.19 372 LEU A O 1
ATOM 2887 N N . ILE A 1 373 ? 1.653 15.610 19.128 1.00 98.00 373 ILE A N 1
ATOM 2888 C CA . ILE A 1 373 ? 2.485 16.822 19.120 1.00 98.00 373 ILE A CA 1
ATOM 2889 C C . ILE A 1 373 ? 3.580 16.734 20.186 1.00 98.00 373 ILE A C 1
ATOM 2891 O O . ILE A 1 373 ? 4.726 17.103 19.915 1.00 98.00 373 ILE A O 1
ATOM 2895 N N . GLU A 1 374 ? 3.247 16.263 21.386 1.00 97.38 374 GLU A N 1
ATOM 2896 C CA . GLU A 1 374 ? 4.224 16.092 22.456 1.00 97.38 374 GLU A CA 1
ATOM 2897 C C . GLU A 1 374 ? 5.255 15.021 22.091 1.00 97.38 374 GLU A C 1
ATOM 2899 O O . GLU A 1 374 ? 6.453 15.282 22.189 1.00 97.38 374 GLU A O 1
ATOM 2904 N N . ASP A 1 375 ? 4.828 13.877 21.549 1.00 96.25 375 ASP A N 1
ATOM 2905 C CA . ASP A 1 375 ? 5.728 12.814 21.081 1.00 96.25 375 ASP A CA 1
ATOM 2906 C C . ASP A 1 375 ? 6.696 13.297 19.988 1.00 96.25 375 ASP A C 1
ATOM 2908 O O . ASP A 1 375 ? 7.893 12.986 20.010 1.00 96.25 375 ASP A O 1
ATOM 2912 N N . VAL A 1 376 ? 6.217 14.133 19.062 1.00 97.25 376 VAL A N 1
ATOM 2913 C CA . VAL A 1 376 ? 7.053 14.798 18.050 1.00 97.25 376 VAL A CA 1
ATOM 2914 C C . VAL A 1 376 ? 8.109 15.694 18.706 1.00 97.25 376 VAL A C 1
ATOM 2916 O O . VAL A 1 376 ? 9.287 15.642 18.324 1.00 97.25 376 VAL A O 1
ATOM 2919 N N . LYS A 1 377 ? 7.722 16.491 19.711 1.00 96.44 377 LYS A N 1
ATOM 2920 C CA . LYS A 1 377 ? 8.616 17.417 20.429 1.00 96.44 377 LYS A CA 1
ATOM 2921 C C . LYS A 1 377 ? 9.691 16.694 21.231 1.00 96.44 377 LYS A C 1
ATOM 2923 O O . LYS A 1 377 ? 10.856 17.092 21.160 1.00 96.44 377 LYS A O 1
ATOM 2928 N N . ILE A 1 378 ? 9.319 15.638 21.952 1.00 94.62 378 ILE A N 1
ATOM 2929 C CA . ILE A 1 378 ? 10.229 14.884 22.830 1.00 94.62 378 ILE A CA 1
ATOM 2930 C C . ILE A 1 378 ? 11.020 13.794 22.096 1.00 94.62 378 ILE A C 1
ATOM 2932 O O . ILE A 1 378 ? 11.867 13.139 22.705 1.00 94.62 378 ILE A O 1
ATOM 2936 N N . SER A 1 379 ? 10.772 13.598 20.795 1.00 94.00 379 SER A N 1
ATOM 2937 C CA . SER A 1 379 ? 11.477 12.613 19.973 1.00 94.00 379 SER A CA 1
ATOM 2938 C C . SER A 1 379 ? 13.001 12.734 20.108 1.00 94.00 379 SER A C 1
ATOM 2940 O O . SER A 1 379 ? 13.571 13.834 20.081 1.00 94.00 379 SER A O 1
ATOM 2942 N N . LEU A 1 380 ? 13.691 11.599 20.260 1.00 92.44 380 LEU A N 1
ATOM 2943 C CA . LEU A 1 380 ? 15.093 11.589 20.688 1.00 92.44 380 LEU A CA 1
ATOM 2944 C C . LEU A 1 380 ? 16.015 12.324 19.695 1.00 92.44 380 LEU A C 1
ATOM 2946 O O . LEU A 1 380 ? 15.720 12.387 18.497 1.00 92.44 380 LEU A O 1
ATOM 2950 N N . PRO A 1 381 ? 17.127 12.922 20.162 1.00 90.69 381 PRO A N 1
ATOM 2951 C CA . PRO A 1 381 ? 18.122 13.552 19.302 1.00 90.69 381 PRO A CA 1
ATOM 2952 C C . PRO A 1 381 ? 19.042 12.545 18.624 1.00 90.69 381 PRO A C 1
ATOM 2954 O O . PRO A 1 381 ? 19.210 11.430 19.101 1.00 90.69 381 PRO A O 1
ATOM 2957 N N . GLU A 1 382 ? 19.649 12.969 17.513 1.00 86.56 382 GLU A N 1
ATOM 2958 C CA . GLU A 1 382 ? 20.517 12.143 16.659 1.00 86.56 382 GLU A CA 1
ATOM 2959 C C . GLU A 1 382 ? 21.707 11.538 17.425 1.00 86.56 382 GLU A C 1
ATOM 2961 O O . GLU A 1 382 ? 22.227 10.501 17.039 1.00 86.56 382 GLU A O 1
ATOM 2966 N N . GLN A 1 383 ? 22.126 12.145 18.545 1.00 89.00 383 GLN A N 1
ATOM 2967 C CA . GLN A 1 383 ? 23.181 11.585 19.398 1.00 89.00 383 GLN A CA 1
ATOM 2968 C C . GLN A 1 383 ? 22.725 10.380 20.241 1.00 89.00 383 GLN A C 1
ATOM 2970 O O . GLN A 1 383 ? 23.561 9.700 20.837 1.00 89.00 383 GLN A O 1
ATOM 2975 N N . SER A 1 384 ? 21.418 10.130 20.345 1.00 92.25 384 SER A N 1
ATOM 2976 C CA . SER A 1 384 ? 20.876 9.005 21.104 1.00 92.25 384 SER A CA 1
ATOM 2977 C C . SER A 1 384 ? 21.069 7.688 20.356 1.00 92.25 384 SER A C 1
ATOM 2979 O O . SER A 1 384 ? 20.859 7.611 19.149 1.00 92.25 384 SER A O 1
ATOM 2981 N N . LYS A 1 385 ? 21.382 6.616 21.089 1.00 92.06 385 LYS A N 1
ATOM 2982 C CA . LYS A 1 385 ? 21.482 5.259 20.523 1.00 92.06 385 LYS A CA 1
ATOM 2983 C C . LYS A 1 385 ? 20.142 4.736 20.003 1.00 92.06 385 LYS A C 1
ATOM 2985 O O . LYS A 1 385 ? 20.122 3.967 19.052 1.00 92.06 385 LYS A O 1
ATOM 2990 N N . ASP A 1 386 ? 19.042 5.187 20.602 1.00 92.00 386 ASP A N 1
ATOM 2991 C CA . ASP A 1 386 ? 17.677 4.805 20.227 1.00 92.00 386 ASP A CA 1
ATOM 2992 C C . ASP A 1 386 ? 17.017 5.835 19.298 1.00 92.00 386 ASP A C 1
ATOM 2994 O O . ASP A 1 386 ? 15.791 5.855 19.167 1.00 92.00 386 ASP A O 1
ATOM 2998 N N . PHE A 1 387 ? 17.810 6.712 18.668 1.00 92.56 387 PHE A N 1
ATOM 2999 C CA . PHE A 1 387 ? 17.311 7.739 17.756 1.00 92.56 387 PHE A CA 1
ATOM 3000 C C . PHE A 1 387 ? 16.391 7.140 16.692 1.00 92.56 387 PHE A C 1
ATOM 3002 O O . PHE A 1 387 ? 15.234 7.545 16.594 1.00 92.56 387 PHE A O 1
ATOM 3009 N N . ASP A 1 388 ? 16.859 6.120 15.968 1.00 91.25 388 ASP A N 1
ATOM 3010 C CA . ASP A 1 388 ? 16.085 5.552 14.866 1.00 91.25 388 ASP A CA 1
ATOM 3011 C C . ASP A 1 388 ? 14.785 4.891 15.322 1.00 91.25 388 ASP A C 1
ATOM 3013 O O . ASP A 1 388 ? 13.727 5.060 14.711 1.00 91.25 388 ASP A O 1
ATOM 3017 N N . LYS A 1 389 ? 14.838 4.186 16.454 1.00 92.94 389 LYS A N 1
ATOM 3018 C CA . LYS A 1 389 ? 13.659 3.568 17.064 1.00 92.94 389 LYS A CA 1
ATOM 3019 C C . LYS A 1 389 ? 12.631 4.627 17.468 1.00 92.94 389 LYS A C 1
ATOM 3021 O O . LYS A 1 389 ? 11.446 4.460 17.191 1.00 92.94 389 LYS A O 1
ATOM 3026 N N . SER A 1 390 ? 13.081 5.720 18.086 1.00 95.00 390 SER A N 1
ATOM 3027 C CA . SER A 1 390 ? 12.220 6.833 18.499 1.00 95.00 390 SER A CA 1
ATOM 3028 C C . SER A 1 390 ? 11.585 7.537 17.301 1.00 95.00 390 SER A C 1
ATOM 3030 O O . SER A 1 390 ? 10.372 7.724 17.280 1.00 95.00 390 SER A O 1
ATOM 3032 N N . GLN A 1 391 ? 12.369 7.881 16.281 1.00 95.81 391 GLN A N 1
ATOM 3033 C CA . GLN A 1 391 ? 11.859 8.579 15.100 1.00 95.81 391 GLN A CA 1
ATOM 3034 C C . GLN A 1 391 ? 10.900 7.700 14.281 1.00 95.81 391 GLN A C 1
ATOM 3036 O O . GLN A 1 391 ? 9.849 8.175 13.854 1.00 95.81 391 GLN A O 1
ATOM 3041 N N . THR A 1 392 ? 11.202 6.406 14.128 1.00 94.06 392 THR A N 1
ATOM 3042 C CA . THR A 1 392 ? 10.313 5.443 13.453 1.00 94.06 392 THR A CA 1
ATOM 3043 C C . THR A 1 392 ? 8.990 5.269 14.201 1.00 94.06 392 THR A C 1
ATOM 3045 O O . THR A 1 392 ? 7.933 5.204 13.569 1.00 94.06 392 THR A O 1
ATOM 3048 N N . ALA A 1 393 ? 9.023 5.227 15.538 1.00 93.25 393 ALA A N 1
ATOM 3049 C CA . ALA A 1 393 ? 7.814 5.151 16.355 1.00 93.25 393 ALA A CA 1
ATOM 3050 C C . ALA A 1 393 ? 6.913 6.375 16.133 1.00 93.25 393 ALA A C 1
ATOM 3052 O O . ALA A 1 393 ? 5.737 6.203 15.821 1.00 93.25 393 ALA A O 1
ATOM 3053 N N . VAL A 1 394 ? 7.483 7.585 16.174 1.00 96.12 394 VAL A N 1
ATOM 3054 C CA . VAL A 1 394 ? 6.745 8.840 15.936 1.00 96.12 394 VAL A CA 1
ATOM 3055 C C . VAL A 1 394 ? 6.186 8.912 14.510 1.00 96.12 394 VAL A C 1
ATOM 3057 O O . VAL A 1 394 ? 5.025 9.264 14.328 1.00 96.12 394 VAL A O 1
ATOM 3060 N N . ALA A 1 395 ? 6.960 8.528 13.487 1.00 95.25 395 ALA A N 1
ATOM 3061 C CA . ALA A 1 395 ? 6.463 8.481 12.106 1.00 95.25 395 ALA A CA 1
ATOM 3062 C C . ALA A 1 395 ? 5.290 7.496 11.944 1.00 95.25 395 ALA A C 1
ATOM 3064 O O . ALA A 1 395 ? 4.312 7.779 11.245 1.00 95.25 395 ALA A O 1
ATOM 3065 N N . THR A 1 396 ? 5.378 6.335 12.599 1.00 93.75 396 THR A N 1
ATOM 3066 C CA . THR A 1 396 ? 4.331 5.305 12.569 1.00 93.75 396 THR A CA 1
ATOM 3067 C C . THR A 1 396 ? 3.067 5.791 13.271 1.00 93.75 396 THR A C 1
ATOM 3069 O O . THR A 1 396 ? 1.970 5.633 12.734 1.00 93.75 396 THR A O 1
ATOM 3072 N N . GLU A 1 397 ? 3.214 6.415 14.439 1.00 94.44 397 GLU A N 1
ATOM 3073 C CA . GLU A 1 397 ? 2.116 7.034 15.183 1.00 94.44 397 GLU A CA 1
ATOM 3074 C C . GLU A 1 397 ? 1.426 8.121 14.347 1.00 94.44 397 GLU A C 1
ATOM 3076 O O . GLU A 1 397 ? 0.212 8.068 14.149 1.00 94.44 397 GLU A O 1
ATOM 3081 N N . GLY A 1 398 ? 2.205 9.026 13.744 1.00 96.06 398 GLY A N 1
ATOM 3082 C CA . GLY A 1 398 ? 1.711 10.059 12.831 1.00 96.06 398 GLY A CA 1
ATOM 3083 C C . GLY A 1 398 ? 0.943 9.504 11.636 1.00 96.06 398 GLY A C 1
ATOM 3084 O O . GLY A 1 398 ? -0.122 10.009 11.288 1.00 96.06 398 GLY A O 1
ATOM 3085 N N . THR A 1 399 ? 1.435 8.416 11.040 1.00 95.00 399 THR A N 1
ATOM 3086 C CA . THR A 1 399 ? 0.755 7.744 9.921 1.00 95.00 399 THR A CA 1
ATOM 3087 C C . THR A 1 399 ? -0.607 7.195 10.336 1.00 95.00 399 THR A C 1
ATOM 3089 O O . THR A 1 399 ? -1.597 7.343 9.614 1.00 95.00 399 THR A O 1
ATOM 3092 N N . ARG A 1 400 ? -0.689 6.573 11.516 1.00 92.88 400 ARG A N 1
ATOM 3093 C CA . ARG A 1 400 ? -1.948 6.029 12.040 1.00 92.88 400 ARG A CA 1
ATOM 3094 C C . ARG A 1 400 ? -2.922 7.134 12.421 1.00 92.88 400 ARG A C 1
ATOM 3096 O O . ARG A 1 400 ? -4.102 7.015 12.099 1.00 92.88 400 ARG A O 1
ATOM 3103 N N . TRP A 1 401 ? -2.429 8.211 13.027 1.00 95.75 401 TRP A N 1
ATOM 3104 C CA . TRP A 1 401 ? -3.219 9.403 13.322 1.00 95.75 401 TRP A CA 1
ATOM 3105 C C . TRP A 1 401 ? -3.815 10.008 12.044 1.00 95.75 401 TRP A C 1
ATOM 3107 O O . TRP A 1 401 ? -5.032 10.157 11.958 1.00 95.75 401 TRP A O 1
ATOM 3117 N N . ALA A 1 402 ? -3.000 10.237 11.008 1.00 95.31 402 ALA A N 1
ATOM 3118 C CA . ALA A 1 402 ? -3.458 10.785 9.728 1.00 95.31 402 ALA A CA 1
ATOM 3119 C C . ALA A 1 402 ? -4.447 9.849 9.009 1.00 95.31 402 ALA A C 1
ATOM 3121 O O . ALA A 1 402 ? -5.402 10.303 8.383 1.00 95.31 402 ALA A O 1
ATOM 3122 N N . THR A 1 403 ? -4.278 8.531 9.153 1.00 92.69 403 THR A N 1
ATOM 3123 C CA . THR A 1 403 ? -5.238 7.544 8.631 1.00 92.69 403 THR A CA 1
ATOM 3124 C C . THR A 1 403 ? -6.607 7.694 9.293 1.00 92.69 403 THR A C 1
ATOM 3126 O O . THR A 1 403 ? -7.627 7.699 8.608 1.00 92.69 403 THR A O 1
ATOM 3129 N N . VAL A 1 404 ? -6.647 7.824 10.621 1.00 91.12 404 VAL A N 1
ATOM 3130 C CA . VAL A 1 404 ? -7.906 8.008 11.355 1.00 91.12 404 VAL A CA 1
ATOM 3131 C C . VAL A 1 404 ? -8.517 9.379 11.048 1.00 91.12 404 VAL A C 1
ATOM 3133 O O . VAL A 1 404 ? -9.713 9.437 10.778 1.00 91.12 404 VAL A O 1
ATOM 3136 N N . GLN A 1 405 ? -7.714 10.448 10.980 1.00 93.38 405 GLN A N 1
ATOM 3137 C CA . GLN A 1 405 ? -8.146 11.782 10.536 1.00 93.38 405 GLN A CA 1
ATOM 3138 C C . GLN A 1 405 ? -8.863 11.712 9.179 1.00 93.38 405 GLN A C 1
ATOM 3140 O O . GLN A 1 405 ? -9.978 12.213 9.040 1.00 93.38 405 GLN A O 1
ATOM 3145 N N . ALA A 1 406 ? -8.250 11.059 8.188 1.00 92.06 406 ALA A N 1
ATOM 3146 C CA . ALA A 1 406 ? -8.815 10.925 6.849 1.00 92.06 406 ALA A CA 1
ATOM 3147 C C . ALA A 1 406 ? -10.138 10.142 6.838 1.00 92.06 406 ALA A C 1
ATOM 3149 O O . ALA A 1 406 ? -11.009 10.420 6.019 1.00 92.06 406 ALA A O 1
ATOM 3150 N N . GLU A 1 407 ? -10.318 9.166 7.732 1.00 87.88 407 GLU A N 1
ATOM 3151 C CA . GLU A 1 407 ? -11.588 8.444 7.878 1.00 87.88 407 GLU A CA 1
ATOM 3152 C C . GLU A 1 407 ? -12.653 9.268 8.615 1.00 87.88 407 GLU A C 1
ATOM 3154 O O . GLU A 1 407 ? -13.814 9.235 8.212 1.00 87.88 407 GLU A O 1
ATOM 3159 N N . ILE A 1 408 ? -12.278 10.050 9.634 1.00 88.69 408 ILE A N 1
ATOM 3160 C CA . ILE A 1 408 ? -13.194 10.965 10.334 1.00 88.69 408 ILE A CA 1
ATOM 3161 C C . ILE A 1 408 ? -13.733 12.029 9.369 1.00 88.69 408 ILE A C 1
ATOM 3163 O O . ILE A 1 408 ? -14.927 12.314 9.372 1.00 88.69 408 ILE A O 1
ATOM 3167 N N . LEU A 1 409 ? -12.883 12.590 8.502 1.00 88.38 409 LEU A N 1
ATOM 3168 C CA . LEU A 1 409 ? -13.276 13.634 7.545 1.00 88.38 409 LEU A CA 1
ATOM 3169 C C . LEU A 1 409 ? -14.314 13.173 6.503 1.00 88.38 409 LEU A C 1
ATOM 3171 O O . LEU A 1 409 ? -14.945 14.022 5.870 1.00 88.38 409 LEU A O 1
ATOM 3175 N N . LYS A 1 410 ? -14.514 11.854 6.350 1.00 86.75 410 LYS A N 1
ATOM 3176 C CA . LYS A 1 410 ? -15.547 11.249 5.489 1.00 86.75 410 LYS A CA 1
ATOM 3177 C C . LYS A 1 410 ? -16.929 11.182 6.150 1.00 86.75 410 LYS A C 1
ATOM 3179 O O . LYS A 1 410 ? -17.879 10.780 5.484 1.00 86.75 410 LYS A O 1
ATOM 3184 N N . LEU A 1 411 ? -17.041 11.495 7.443 1.00 81.38 411 LEU A N 1
ATOM 3185 C CA . LEU A 1 411 ? -18.312 11.505 8.168 1.00 81.38 411 LEU A CA 1
ATOM 3186 C C . LEU A 1 411 ? -19.120 12.778 7.866 1.00 81.38 411 LEU A C 1
ATOM 3188 O O . LEU A 1 411 ? -18.567 13.814 7.480 1.00 81.38 411 LEU A O 1
ATOM 3192 N N . ASP A 1 412 ? -20.432 12.708 8.101 1.00 80.50 412 ASP A N 1
ATOM 3193 C CA . ASP A 1 412 ? -21.346 13.853 8.017 1.00 80.50 412 ASP A CA 1
ATOM 3194 C C . ASP A 1 412 ? -21.164 14.773 9.237 1.00 80.50 412 ASP A C 1
ATOM 3196 O O . ASP A 1 412 ? -21.912 14.726 10.211 1.00 80.50 412 ASP A O 1
ATOM 3200 N N . LEU A 1 413 ? -20.115 15.595 9.191 1.00 81.75 413 LEU A N 1
ATOM 3201 C CA . LEU A 1 413 ? -19.719 16.504 10.268 1.00 81.75 413 LEU A CA 1
ATOM 3202 C C . LEU A 1 413 ? -20.373 17.885 10.130 1.00 81.75 413 LEU A C 1
ATOM 3204 O O . LEU A 1 413 ? -20.447 18.445 9.034 1.00 81.75 413 LEU A O 1
ATOM 3208 N N . THR A 1 414 ? -20.747 18.480 11.263 1.00 84.50 414 THR A N 1
ATOM 3209 C CA . THR A 1 414 ? -21.121 19.901 11.365 1.00 84.50 414 THR A CA 1
ATOM 3210 C C . THR A 1 414 ? -19.934 20.816 11.039 1.00 84.50 414 THR A C 1
ATOM 3212 O O . THR A 1 414 ? -18.772 20.420 11.163 1.00 84.50 414 THR A O 1
ATOM 3215 N N . GLU A 1 415 ? -20.207 22.074 10.677 1.00 85.25 415 GLU A N 1
ATOM 3216 C CA . GLU A 1 415 ? -19.157 23.070 10.406 1.00 85.25 415 GLU A CA 1
ATOM 3217 C C . GLU A 1 415 ? -18.208 23.263 11.600 1.00 85.25 415 GLU A C 1
ATOM 3219 O O . GLU A 1 415 ? -16.995 23.316 11.413 1.00 85.25 415 GLU A O 1
ATOM 3224 N N . SER A 1 416 ? -18.739 23.279 12.830 1.00 85.00 416 SER A N 1
ATOM 3225 C CA . SER A 1 416 ? -17.936 23.415 14.055 1.00 85.00 416 SER A CA 1
ATOM 3226 C C . SER A 1 416 ? -16.974 22.240 14.250 1.00 85.00 416 SER A C 1
ATOM 3228 O O . SER A 1 416 ? -15.795 22.441 14.536 1.00 85.00 416 SER A O 1
ATOM 3230 N N . GLN A 1 417 ? -17.445 21.006 14.048 1.00 85.06 417 GLN A N 1
ATOM 3231 C CA . GLN A 1 417 ? -16.599 19.812 14.154 1.00 85.06 417 GLN A CA 1
ATOM 3232 C C . GLN A 1 417 ? -15.528 19.799 13.061 1.00 85.06 417 GLN A C 1
ATOM 3234 O O . GLN A 1 417 ? -14.360 19.528 13.339 1.00 85.06 417 GLN A O 1
ATOM 3239 N N . ARG A 1 418 ? -15.899 20.141 11.819 1.00 88.06 418 ARG A N 1
ATOM 3240 C CA . ARG A 1 418 ? -14.947 20.239 10.704 1.00 88.06 418 ARG A CA 1
ATOM 3241 C C . ARG A 1 418 ? -13.876 21.295 10.980 1.00 88.06 418 ARG A C 1
ATOM 3243 O O . ARG A 1 418 ? -12.701 21.035 10.723 1.00 88.06 418 ARG A O 1
ATOM 3250 N N . ALA A 1 419 ? -14.252 22.433 11.561 1.00 87.69 419 ALA A N 1
ATOM 3251 C CA . ALA A 1 419 ? -13.311 23.464 11.988 1.00 87.69 419 ALA A CA 1
ATOM 3252 C C . ALA A 1 419 ? -12.360 22.956 13.087 1.00 87.69 419 ALA A C 1
ATOM 3254 O O . ALA A 1 419 ? -11.150 23.131 12.961 1.00 87.69 419 ALA A O 1
ATOM 3255 N N . GLY A 1 420 ? -12.862 22.255 14.112 1.00 88.81 420 GLY A N 1
ATOM 3256 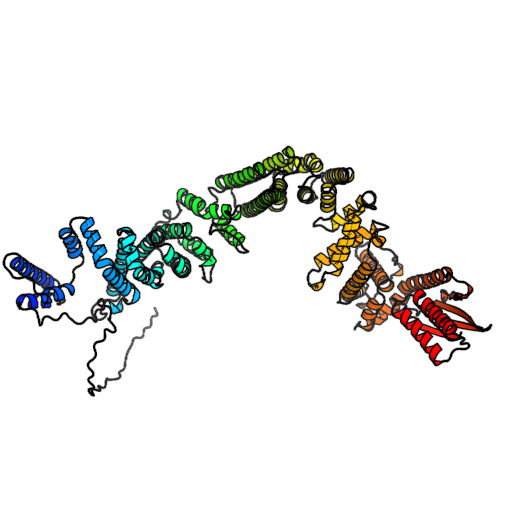C CA . GLY A 1 420 ? -12.027 21.677 15.180 1.00 88.81 420 GLY A CA 1
ATOM 3257 C C . GLY A 1 420 ? -11.034 20.616 14.681 1.00 88.81 420 GLY A C 1
ATOM 3258 O O . GLY A 1 420 ? -9.868 20.587 15.087 1.00 88.81 420 GLY A O 1
ATOM 3259 N N . LEU A 1 421 ? -11.455 19.778 13.731 1.00 90.50 421 LEU A N 1
ATOM 3260 C CA . LEU A 1 421 ? -10.583 18.799 13.075 1.00 90.50 421 LEU A CA 1
ATOM 3261 C C . LEU A 1 421 ? -9.523 19.468 12.193 1.00 90.50 421 LEU A C 1
ATOM 3263 O O . LEU A 1 421 ? -8.368 19.045 12.199 1.00 90.50 421 LEU A O 1
ATOM 3267 N N . THR A 1 422 ? -9.898 20.522 11.467 1.00 90.62 422 THR A N 1
ATOM 3268 C CA . THR A 1 422 ? -8.970 21.310 10.641 1.00 90.62 422 THR A CA 1
ATOM 3269 C C . THR A 1 422 ? -7.944 22.025 11.512 1.00 90.62 422 THR A C 1
ATOM 3271 O O . THR A 1 422 ? -6.748 21.939 11.248 1.00 90.62 422 THR A O 1
ATOM 3274 N N . GLN A 1 423 ? -8.379 22.608 12.631 1.00 92.12 423 GLN A N 1
ATOM 3275 C CA . GLN A 1 423 ? -7.494 23.207 13.627 1.00 92.12 423 GLN A CA 1
ATOM 3276 C C . GLN A 1 423 ? -6.520 22.178 14.222 1.00 92.12 423 GLN A C 1
ATOM 3278 O O . GLN A 1 423 ? -5.347 22.484 14.433 1.00 92.12 423 GLN A O 1
ATOM 3283 N N . SER A 1 424 ? -6.974 20.948 14.478 1.00 94.19 424 SER A N 1
ATOM 3284 C CA . SER A 1 424 ? -6.102 19.871 14.961 1.00 94.19 424 SER A CA 1
ATOM 3285 C C . SER A 1 424 ? -5.022 19.514 13.931 1.00 94.19 424 SER A C 1
ATOM 3287 O O . SER A 1 424 ? -3.845 19.453 14.290 1.00 94.19 424 SER A O 1
ATOM 3289 N N . MET A 1 425 ? -5.385 19.381 12.646 1.00 93.75 425 MET A N 1
ATOM 3290 C CA . MET A 1 425 ? -4.418 19.189 11.551 1.00 93.75 425 MET A CA 1
ATOM 3291 C C . MET A 1 425 ? -3.419 20.348 11.454 1.00 93.75 425 MET A C 1
ATOM 3293 O O . MET A 1 425 ? -2.213 20.112 11.358 1.00 93.75 425 MET A O 1
ATOM 3297 N N . GLU A 1 426 ? -3.896 21.592 11.530 1.00 95.50 426 GLU A N 1
ATOM 3298 C CA . GLU A 1 426 ? -3.045 22.785 11.485 1.00 95.50 426 GLU A CA 1
ATOM 3299 C C . GLU A 1 426 ? -2.011 22.778 12.613 1.00 95.50 426 GLU A C 1
ATOM 3301 O O . GLU A 1 426 ? -0.825 23.018 12.379 1.00 95.50 426 GLU A O 1
ATOM 3306 N N . ARG A 1 427 ? -2.438 22.468 13.843 1.00 96.62 427 ARG A N 1
ATOM 3307 C CA . ARG A 1 427 ? -1.559 22.411 15.020 1.00 96.62 427 ARG A CA 1
ATOM 3308 C C . ARG A 1 427 ? -0.493 21.329 14.869 1.00 96.62 427 ARG A C 1
ATOM 3310 O O . ARG A 1 427 ? 0.680 21.614 15.110 1.00 96.62 427 ARG A O 1
ATOM 3317 N N . VAL A 1 428 ? -0.876 20.130 14.427 1.00 97.75 428 VAL A N 1
ATOM 3318 C CA . VAL A 1 428 ? 0.058 19.015 14.192 1.00 97.75 428 VAL A CA 1
ATOM 3319 C C . VAL A 1 428 ? 1.115 19.397 13.153 1.00 97.75 428 VAL A C 1
ATOM 3321 O O . VAL A 1 428 ? 2.312 19.231 13.409 1.00 97.75 428 VAL A O 1
ATOM 3324 N N . LEU A 1 429 ? 0.710 19.977 12.018 1.00 97.75 429 LEU A N 1
ATOM 3325 C CA . LEU A 1 429 ? 1.643 20.425 10.979 1.00 97.75 429 LEU A CA 1
ATOM 3326 C C . LEU A 1 429 ? 2.541 21.560 11.469 1.00 97.75 429 LEU A C 1
ATOM 3328 O O . LEU A 1 429 ? 3.762 21.482 11.344 1.00 97.75 429 LEU A O 1
ATOM 3332 N N . ARG A 1 430 ? 1.964 22.594 12.086 1.00 97.81 430 ARG A N 1
ATOM 3333 C CA . ARG A 1 430 ? 2.696 23.769 12.576 1.00 97.81 430 ARG A CA 1
ATOM 3334 C C . ARG A 1 430 ? 3.767 23.389 13.597 1.00 97.81 430 ARG A C 1
ATOM 3336 O O . ARG A 1 430 ? 4.887 23.896 13.515 1.00 97.81 430 ARG A O 1
ATOM 3343 N N . GLU A 1 431 ? 3.454 22.512 14.547 1.00 98.25 431 GLU A N 1
ATOM 3344 C CA . GLU A 1 431 ? 4.425 22.053 15.546 1.00 98.25 431 GLU A CA 1
ATOM 3345 C C . GLU A 1 431 ? 5.477 21.117 14.933 1.00 98.25 431 GLU A C 1
ATOM 3347 O O . GLU A 1 431 ? 6.664 21.267 15.230 1.00 98.25 431 GLU A O 1
ATOM 3352 N N . SER A 1 432 ? 5.091 20.242 13.999 1.00 98.19 432 SER A N 1
ATOM 3353 C CA . SER A 1 432 ? 6.043 19.393 13.264 1.00 98.19 432 SER A CA 1
ATOM 3354 C C . SER A 1 432 ? 7.028 20.226 12.435 1.00 98.19 432 SER A C 1
ATOM 3356 O O . SER A 1 432 ? 8.238 19.996 12.495 1.00 98.19 432 SER A O 1
ATOM 3358 N N . PHE A 1 433 ? 6.557 21.273 11.747 1.00 98.12 433 PHE A N 1
ATOM 3359 C CA . PHE A 1 433 ? 7.412 22.221 11.025 1.00 98.12 433 PHE A CA 1
ATOM 3360 C C . PHE A 1 433 ? 8.371 22.970 11.955 1.00 98.12 433 PHE A C 1
ATOM 3362 O O . PHE A 1 433 ? 9.544 23.143 11.619 1.00 98.12 433 PHE A O 1
ATOM 3369 N N . LYS A 1 434 ? 7.919 23.395 13.144 1.00 97.56 434 LYS A N 1
ATOM 3370 C CA . LYS A 1 434 ? 8.797 24.025 14.149 1.00 97.56 434 LYS A CA 1
ATOM 3371 C C . LYS A 1 434 ? 9.903 23.075 14.608 1.00 97.56 434 LYS A C 1
ATOM 3373 O O . LYS A 1 434 ? 11.057 23.496 14.716 1.00 97.56 434 LYS A O 1
ATOM 3378 N N . VAL A 1 435 ? 9.582 21.805 14.856 1.00 97.25 435 VAL A N 1
ATOM 3379 C CA . VAL A 1 435 ? 10.567 20.788 15.262 1.00 97.25 435 VAL A CA 1
ATOM 3380 C C . VAL A 1 435 ? 11.567 20.511 14.139 1.00 97.25 435 VAL A C 1
ATOM 3382 O O . VAL A 1 435 ? 12.772 20.502 14.392 1.00 97.25 435 VAL A O 1
ATOM 3385 N N . LEU A 1 436 ? 11.103 20.379 12.893 1.00 97.12 436 LEU A N 1
ATOM 3386 C CA . LEU A 1 436 ? 11.979 20.200 11.731 1.00 97.12 436 LEU A CA 1
ATOM 3387 C C . LEU A 1 436 ? 12.940 21.376 11.556 1.00 97.12 436 LEU A C 1
ATOM 3389 O O . LEU A 1 436 ? 14.140 21.158 11.407 1.00 97.12 436 LEU A O 1
ATOM 3393 N N . LYS A 1 437 ? 12.447 22.614 11.648 1.00 96.44 437 LYS A N 1
ATOM 3394 C CA . LYS A 1 437 ? 13.284 23.816 11.537 1.00 96.44 437 LYS A CA 1
ATOM 3395 C C . LYS A 1 437 ? 14.290 23.947 12.672 1.00 96.44 437 LYS A C 1
ATOM 3397 O O . LYS A 1 437 ? 15.483 24.071 12.427 1.00 96.44 437 LYS A O 1
ATOM 3402 N N . SER A 1 438 ? 13.825 23.881 13.918 1.00 95.44 438 SER A N 1
ATOM 3403 C CA . SER A 1 438 ? 14.688 24.062 15.098 1.00 95.44 438 SER A CA 1
ATOM 3404 C C . SER A 1 438 ? 15.794 23.012 15.207 1.00 95.44 438 SER A C 1
ATOM 3406 O O . SER A 1 438 ? 16.842 23.275 15.794 1.00 95.44 438 SER A O 1
ATOM 3408 N N . ARG A 1 439 ? 15.580 21.824 14.631 1.00 94.94 439 ARG A N 1
ATOM 3409 C CA . ARG A 1 439 ? 16.529 20.706 14.660 1.00 94.94 439 ARG A CA 1
ATOM 3410 C C . ARG A 1 439 ? 17.135 20.403 13.286 1.00 94.94 439 ARG A C 1
ATOM 3412 O O . ARG A 1 439 ? 17.650 19.301 13.096 1.00 94.94 439 ARG A O 1
ATOM 3419 N N . ASN A 1 440 ? 17.112 21.365 12.357 1.00 94.56 440 ASN A N 1
ATOM 3420 C CA . ASN A 1 440 ? 17.748 21.304 11.030 1.00 94.56 440 ASN A CA 1
ATOM 3421 C C . ASN A 1 440 ? 17.423 20.021 10.242 1.00 94.56 440 ASN A C 1
ATOM 3423 O O . ASN A 1 440 ? 18.312 19.343 9.731 1.00 94.56 440 ASN A O 1
ATOM 3427 N N . GLY A 1 441 ? 16.149 19.630 10.218 1.00 93.81 441 GLY A N 1
ATOM 3428 C CA . GLY A 1 441 ? 15.653 18.484 9.458 1.00 93.81 441 GLY A CA 1
ATOM 3429 C C . GLY A 1 441 ? 16.051 17.122 10.029 1.00 93.81 441 GLY A C 1
ATOM 3430 O O . GLY A 1 441 ? 15.724 16.099 9.444 1.00 93.81 441 GLY A O 1
ATOM 3431 N N . LYS A 1 442 ? 16.733 17.048 11.177 1.00 94.56 442 LYS A N 1
ATOM 3432 C CA . LYS A 1 442 ? 17.141 15.760 11.763 1.00 94.56 442 LYS A CA 1
ATOM 3433 C C . LYS A 1 442 ? 15.971 14.858 12.178 1.00 94.56 442 LYS A C 1
ATOM 3435 O O . LYS A 1 442 ? 16.065 13.663 11.919 1.00 94.56 442 LYS A O 1
ATOM 3440 N N . PRO A 1 443 ? 14.887 15.359 12.804 1.00 96.00 443 PRO A N 1
ATOM 3441 C CA . PRO A 1 443 ? 13.804 14.501 13.289 1.00 96.00 443 PRO A CA 1
ATOM 3442 C C . PRO A 1 443 ? 12.912 13.967 12.156 1.00 96.00 443 PRO A C 1
ATOM 3444 O O . PRO A 1 443 ? 11.866 14.542 11.851 1.00 96.00 443 PRO A O 1
ATOM 3447 N N . TYR A 1 444 ? 13.296 12.849 11.538 1.00 95.06 444 TYR A N 1
ATOM 3448 C CA . TYR A 1 444 ? 12.519 12.254 10.444 1.00 95.06 444 TYR A CA 1
ATOM 3449 C C . TYR A 1 444 ? 11.157 11.697 10.877 1.00 95.06 444 TYR A C 1
ATOM 3451 O O . TYR A 1 444 ? 10.278 11.531 10.035 1.00 95.06 444 TYR A O 1
ATOM 3459 N N . GLY A 1 445 ? 10.935 11.492 12.178 1.00 96.38 445 GLY A N 1
ATOM 3460 C CA . GLY A 1 445 ? 9.618 11.229 12.754 1.00 96.38 445 GLY A CA 1
ATOM 3461 C C . GLY A 1 445 ? 8.649 12.388 12.522 1.00 96.38 445 GLY A C 1
ATOM 3462 O O . GLY A 1 445 ? 7.538 12.175 12.044 1.00 96.38 445 GLY A O 1
ATOM 3463 N N . ALA A 1 446 ? 9.102 13.624 12.763 1.00 97.69 446 ALA A N 1
ATOM 3464 C CA . ALA A 1 446 ? 8.320 14.834 12.501 1.00 97.69 446 ALA A CA 1
ATOM 3465 C C . ALA A 1 446 ? 8.045 15.016 10.999 1.00 97.69 446 ALA A C 1
ATOM 3467 O O . ALA A 1 446 ? 6.932 15.363 10.611 1.00 97.69 446 ALA A O 1
ATOM 3468 N N . ALA A 1 447 ? 9.034 14.728 10.143 1.00 97.38 447 ALA A N 1
ATOM 3469 C CA . ALA A 1 447 ? 8.824 14.715 8.695 1.00 97.38 447 ALA A CA 1
ATOM 3470 C C . ALA A 1 447 ? 7.791 13.652 8.289 1.00 97.38 447 ALA A C 1
ATOM 3472 O O . ALA A 1 447 ? 6.950 13.922 7.440 1.00 97.38 447 ALA A O 1
ATOM 3473 N N . GLY A 1 448 ? 7.817 12.472 8.919 1.00 97.00 448 GLY A N 1
ATOM 3474 C CA . GLY A 1 448 ? 6.859 11.389 8.672 1.00 97.00 448 GLY A CA 1
ATOM 3475 C C . GLY A 1 448 ? 5.420 11.775 9.006 1.00 97.00 448 GLY A C 1
ATOM 3476 O O . GLY A 1 448 ? 4.511 11.454 8.246 1.00 97.00 448 GLY A O 1
ATOM 3477 N N . VAL A 1 449 ? 5.214 12.518 10.096 1.00 98.06 449 VAL A N 1
ATOM 3478 C CA . VAL A 1 449 ? 3.897 13.064 10.469 1.00 98.06 449 VAL A CA 1
ATOM 3479 C C . VAL A 1 449 ? 3.378 14.025 9.396 1.00 98.06 449 VAL A C 1
ATOM 3481 O O . VAL A 1 449 ? 2.223 13.916 8.979 1.00 98.06 449 VAL A O 1
ATOM 3484 N N . VAL A 1 450 ? 4.229 14.940 8.917 1.00 97.75 450 VAL A N 1
ATOM 3485 C CA . VAL A 1 450 ? 3.881 15.886 7.842 1.00 97.75 450 VAL A CA 1
ATOM 3486 C C . VAL A 1 450 ? 3.527 15.141 6.556 1.00 97.75 450 VAL A C 1
ATOM 3488 O O . VAL A 1 450 ? 2.456 15.370 5.998 1.00 97.75 450 VAL A O 1
ATOM 3491 N N . ASP A 1 451 ? 4.400 14.237 6.109 1.00 95.69 451 ASP A N 1
ATOM 3492 C CA . ASP A 1 451 ? 4.209 13.453 4.887 1.00 95.69 451 ASP A CA 1
ATOM 3493 C C . ASP A 1 451 ? 2.897 12.664 4.914 1.00 95.69 451 ASP A C 1
ATOM 3495 O O . ASP A 1 451 ? 2.091 12.764 3.989 1.00 95.69 451 ASP A O 1
ATOM 3499 N N . ALA A 1 452 ? 2.638 11.931 5.999 1.00 96.12 452 ALA A N 1
ATOM 3500 C CA . ALA A 1 452 ? 1.412 11.156 6.129 1.00 96.12 452 ALA A CA 1
ATOM 3501 C C . ALA A 1 452 ? 0.160 12.045 6.121 1.00 96.12 452 ALA A C 1
ATOM 3503 O O . ALA A 1 452 ? -0.840 11.684 5.503 1.00 96.12 452 ALA A O 1
ATOM 3504 N N . THR A 1 453 ? 0.219 13.213 6.764 1.00 96.25 453 THR A N 1
ATOM 3505 C CA . THR A 1 453 ? -0.900 14.165 6.787 1.00 96.25 453 THR A CA 1
ATOM 3506 C C . THR A 1 453 ? -1.190 14.709 5.387 1.00 96.25 453 THR A C 1
ATOM 3508 O O . THR A 1 453 ? -2.344 14.710 4.968 1.00 96.25 453 THR A O 1
ATOM 3511 N N . ILE A 1 454 ? -0.164 15.105 4.626 1.00 93.81 454 ILE A N 1
ATOM 3512 C CA . ILE A 1 454 ? -0.333 15.607 3.251 1.00 93.81 454 ILE A CA 1
ATOM 3513 C C . ILE A 1 454 ? -0.859 14.499 2.330 1.00 93.81 454 ILE A C 1
ATOM 3515 O O . ILE A 1 454 ? -1.831 14.714 1.610 1.00 93.81 454 ILE A O 1
ATOM 3519 N N . ARG A 1 455 ? -0.277 13.294 2.372 1.00 92.12 455 ARG A N 1
ATOM 3520 C CA . ARG A 1 455 ? -0.686 12.197 1.478 1.00 92.12 455 ARG A CA 1
ATOM 3521 C C . ARG A 1 455 ? -2.095 11.677 1.756 1.00 92.12 455 ARG A C 1
ATOM 3523 O O . ARG A 1 455 ? -2.794 11.308 0.818 1.00 92.12 455 ARG A O 1
ATOM 3530 N N . LEU A 1 456 ? -2.510 11.612 3.023 1.00 93.69 456 LEU A N 1
ATOM 3531 C CA . LEU A 1 456 ? -3.800 11.021 3.407 1.00 93.69 456 LEU A CA 1
ATOM 3532 C C . LEU A 1 456 ? -4.935 12.047 3.507 1.00 93.69 456 LEU A C 1
ATOM 3534 O O . LEU A 1 456 ? -6.085 11.690 3.256 1.00 93.69 456 LEU A O 1
ATOM 3538 N N . CYS A 1 457 ? -4.628 13.304 3.841 1.00 93.56 457 CYS A N 1
ATOM 3539 C CA . CYS A 1 457 ? -5.617 14.369 4.040 1.00 93.56 457 CYS A CA 1
ATOM 3540 C C . CYS A 1 457 ? -5.498 15.517 3.020 1.00 93.56 457 CYS A C 1
ATOM 3542 O O . CYS A 1 457 ? -6.204 16.514 3.160 1.00 93.56 457 CYS A O 1
ATOM 3544 N N . GLY A 1 458 ? -4.642 15.392 1.997 1.00 89.25 458 GLY A N 1
ATOM 3545 C CA . GLY A 1 458 ? -4.297 16.465 1.056 1.00 89.25 458 GLY A CA 1
ATOM 3546 C C . GLY A 1 458 ? -5.493 17.167 0.414 1.00 89.25 458 GLY A C 1
ATOM 3547 O O . GLY A 1 458 ? -5.522 18.388 0.378 1.00 89.25 458 GLY A O 1
ATOM 3548 N N . HIS A 1 459 ? -6.520 16.422 -0.008 1.00 87.31 459 HIS A N 1
ATOM 3549 C CA . HIS A 1 459 ? -7.720 17.015 -0.614 1.00 87.31 459 HIS A CA 1
ATOM 3550 C C . HIS A 1 459 ? -8.385 18.053 0.300 1.00 87.31 459 HIS A C 1
ATOM 3552 O O . HIS A 1 459 ? -8.640 19.168 -0.126 1.00 87.31 459 HIS A O 1
ATOM 3558 N N . THR A 1 460 ? -8.634 17.710 1.566 1.00 87.12 460 THR A N 1
ATOM 3559 C CA . THR A 1 460 ? -9.244 18.637 2.535 1.00 87.12 460 THR A CA 1
ATOM 3560 C C . THR A 1 460 ? -8.256 19.701 3.004 1.00 87.12 460 THR A C 1
ATOM 3562 O O . THR A 1 460 ? -8.649 20.827 3.284 1.00 87.12 460 THR A O 1
ATOM 3565 N N . LEU A 1 461 ? -6.971 19.351 3.098 1.00 90.31 461 LEU A N 1
ATOM 3566 C CA . LEU A 1 461 ? -5.916 20.267 3.518 1.00 90.31 461 LEU A CA 1
ATOM 3567 C C . LEU A 1 461 ? -5.763 21.433 2.539 1.00 90.31 461 LEU A C 1
ATOM 3569 O O . LEU A 1 461 ? -5.708 22.576 2.975 1.00 90.31 461 LEU A O 1
ATOM 3573 N N . PHE A 1 462 ? -5.695 21.147 1.238 1.00 90.19 462 PHE A N 1
ATOM 3574 C CA . PHE A 1 462 ? -5.456 22.154 0.202 1.00 90.19 462 PHE A CA 1
ATOM 3575 C C . PHE A 1 462 ? -6.726 22.916 -0.219 1.00 90.19 462 PHE A C 1
ATOM 3577 O O . PHE A 1 462 ? -6.631 23.928 -0.905 1.00 90.19 462 PHE A O 1
ATOM 3584 N N . GLU A 1 463 ? -7.912 22.469 0.207 1.00 89.56 463 GLU A N 1
ATOM 3585 C CA . GLU A 1 463 ? -9.153 23.253 0.108 1.00 89.56 463 GLU A CA 1
ATOM 3586 C C . GLU A 1 463 ? -9.204 24.403 1.129 1.00 89.56 463 GLU A C 1
ATOM 3588 O O . GLU A 1 463 ? -9.867 25.412 0.879 1.00 89.56 463 GLU A O 1
ATOM 3593 N N . ASP A 1 464 ? -8.515 24.272 2.270 1.00 89.94 464 ASP A N 1
ATOM 3594 C CA . ASP A 1 464 ? -8.433 25.316 3.292 1.00 89.94 464 ASP A CA 1
ATOM 3595 C C . ASP A 1 464 ? -7.282 26.300 2.982 1.00 89.94 464 ASP A C 1
ATOM 3597 O O . ASP A 1 464 ? -6.111 25.904 2.983 1.00 89.94 464 ASP A O 1
ATOM 3601 N N . PRO A 1 465 ? -7.563 27.602 2.761 1.00 90.94 465 PRO A N 1
ATOM 3602 C CA . PRO A 1 465 ? -6.535 28.564 2.359 1.00 90.94 465 PRO A CA 1
ATOM 3603 C C . PRO A 1 465 ? -5.423 28.783 3.393 1.00 90.94 465 PRO A C 1
ATOM 3605 O O . PRO A 1 465 ? -4.293 29.116 3.030 1.00 90.94 465 PRO A O 1
ATOM 3608 N N . ALA A 1 466 ? -5.721 28.645 4.689 1.00 90.44 466 ALA A N 1
ATOM 3609 C CA . ALA A 1 466 ? -4.729 28.848 5.741 1.00 90.44 466 ALA A CA 1
ATOM 3610 C C . ALA A 1 466 ? -3.762 27.658 5.816 1.00 90.44 466 ALA A C 1
ATOM 3612 O O . ALA A 1 466 ? -2.554 27.850 5.993 1.00 90.44 466 ALA A O 1
ATOM 3613 N N . MET A 1 467 ? -4.283 26.444 5.641 1.00 91.81 467 MET A N 1
ATOM 3614 C CA . MET A 1 467 ? -3.506 25.208 5.572 1.00 91.81 467 MET A CA 1
ATOM 3615 C C . MET A 1 467 ? -2.666 25.117 4.299 1.00 91.81 467 MET A C 1
ATOM 3617 O O . MET A 1 467 ? -1.478 24.796 4.389 1.00 91.81 467 MET A O 1
ATOM 3621 N N . ASP A 1 468 ? -3.242 25.451 3.142 1.00 92.44 468 ASP A N 1
ATOM 3622 C CA . ASP A 1 468 ? -2.515 25.512 1.871 1.00 92.44 468 ASP A CA 1
ATOM 3623 C C . ASP A 1 468 ? -1.337 26.490 1.962 1.00 92.44 468 ASP A C 1
ATOM 3625 O O . ASP A 1 468 ? -0.196 26.122 1.681 1.00 92.44 468 ASP A O 1
ATOM 3629 N N . HIS A 1 469 ? -1.565 27.700 2.484 1.00 93.31 469 HIS A N 1
ATOM 3630 C CA . HIS A 1 469 ? -0.491 28.666 2.717 1.00 93.31 469 HIS A CA 1
ATOM 3631 C C . HIS A 1 469 ? 0.569 28.137 3.700 1.00 93.31 469 HIS A C 1
ATOM 3633 O O . HIS A 1 469 ? 1.768 28.347 3.498 1.00 93.31 469 HIS A O 1
ATOM 3639 N N . LEU A 1 470 ? 0.160 27.457 4.778 1.00 94.88 470 LEU A N 1
ATOM 3640 C CA . LEU A 1 470 ? 1.081 26.892 5.770 1.00 94.88 470 LEU A CA 1
ATOM 3641 C C . LEU A 1 470 ? 2.019 25.846 5.145 1.00 94.88 470 LEU A C 1
ATOM 3643 O O . LEU A 1 470 ? 3.226 25.891 5.396 1.00 94.88 470 LEU A O 1
ATOM 3647 N N . VAL A 1 471 ? 1.482 24.925 4.339 1.00 94.75 471 VAL A N 1
ATOM 3648 C CA . VAL A 1 471 ? 2.270 23.881 3.663 1.00 94.75 471 VAL A CA 1
ATOM 3649 C C . VAL A 1 471 ? 3.105 24.472 2.531 1.00 94.75 471 VAL A C 1
ATOM 3651 O O . VAL A 1 471 ? 4.308 24.216 2.485 1.00 94.75 471 VAL A O 1
ATOM 3654 N N . SER A 1 472 ? 2.517 25.321 1.685 1.00 94.56 472 SER A N 1
ATOM 3655 C CA . SER A 1 472 ? 3.211 25.994 0.579 1.00 94.56 472 SER A CA 1
ATOM 3656 C C . SER A 1 472 ? 4.410 26.801 1.076 1.00 94.56 472 SER A C 1
ATOM 3658 O O . SER A 1 472 ? 5.521 26.646 0.569 1.00 94.56 472 SER A O 1
ATOM 3660 N N . SER A 1 473 ? 4.239 27.581 2.150 1.00 95.12 473 SER A N 1
ATOM 3661 C CA . SER A 1 473 ? 5.336 28.340 2.760 1.00 95.12 473 SER A CA 1
ATOM 3662 C C . SER A 1 473 ? 6.471 27.437 3.247 1.00 95.12 473 SER A C 1
ATOM 3664 O O . SER A 1 473 ? 7.635 27.810 3.102 1.00 95.12 473 SER A O 1
ATOM 3666 N N . PHE A 1 474 ? 6.167 26.279 3.842 1.00 96.50 474 PHE A N 1
ATOM 3667 C CA . PHE A 1 474 ? 7.196 25.343 4.296 1.00 96.50 474 PHE A CA 1
ATOM 3668 C C . PHE A 1 474 ? 7.932 24.705 3.112 1.00 96.50 474 PHE A C 1
ATOM 3670 O O . PHE A 1 474 ? 9.164 24.679 3.096 1.00 96.50 474 PHE A O 1
ATOM 3677 N N . VAL A 1 475 ? 7.194 24.217 2.112 1.00 96.00 475 VAL A N 1
ATOM 3678 C CA . VAL A 1 475 ? 7.769 23.555 0.932 1.00 96.00 475 VAL A CA 1
ATOM 3679 C C . VAL A 1 475 ? 8.665 24.517 0.156 1.00 96.00 475 VAL A C 1
ATOM 3681 O O . VAL A 1 475 ? 9.788 24.155 -0.176 1.00 96.00 475 VAL A O 1
ATOM 3684 N N . MET A 1 476 ? 8.229 25.756 -0.066 1.00 95.00 476 MET A N 1
ATOM 3685 C CA . MET A 1 476 ? 8.972 26.725 -0.876 1.00 95.00 476 MET A CA 1
ATOM 3686 C C . MET A 1 476 ? 10.179 27.342 -0.167 1.00 95.00 476 MET A C 1
ATOM 3688 O O . MET A 1 476 ? 11.208 27.579 -0.798 1.00 95.00 476 MET A O 1
ATOM 3692 N N . HIS A 1 477 ? 10.065 27.644 1.130 1.00 94.56 477 HIS A N 1
ATOM 3693 C CA . HIS A 1 477 ? 11.066 28.461 1.827 1.00 94.56 477 HIS A CA 1
ATOM 3694 C C . HIS A 1 477 ? 11.929 27.681 2.817 1.00 94.56 477 HIS A C 1
ATOM 3696 O O . HIS A 1 477 ? 13.089 28.038 3.017 1.00 94.56 477 HIS A O 1
ATOM 3702 N N . ASP A 1 478 ? 11.397 26.619 3.424 1.00 96.19 478 ASP A N 1
ATOM 3703 C CA . ASP A 1 478 ? 12.093 25.882 4.478 1.00 96.19 478 ASP A CA 1
ATOM 3704 C C . ASP A 1 478 ? 12.708 24.579 3.936 1.00 96.19 478 ASP A C 1
ATOM 3706 O O . ASP A 1 478 ? 13.900 24.328 4.134 1.00 96.19 478 ASP A O 1
ATOM 3710 N N . LEU A 1 479 ? 11.929 23.766 3.209 1.00 96.69 479 LEU A N 1
ATOM 3711 C CA . LEU A 1 479 ? 12.304 22.418 2.756 1.00 96.69 479 LEU A CA 1
ATOM 3712 C C . LEU A 1 479 ? 13.650 22.346 2.010 1.00 96.69 479 LEU A C 1
ATOM 3714 O O . LEU A 1 479 ? 14.435 21.456 2.358 1.00 96.69 479 LEU A O 1
ATOM 3718 N N . PRO A 1 480 ? 13.995 23.252 1.066 1.00 95.25 480 PRO A N 1
ATOM 3719 C CA . PRO A 1 480 ? 15.270 23.172 0.351 1.00 95.25 480 PRO A CA 1
ATOM 3720 C C . PRO A 1 480 ? 16.486 23.221 1.280 1.00 95.25 480 PRO A C 1
ATOM 3722 O O . PRO A 1 480 ? 17.453 22.494 1.071 1.00 95.25 480 PRO A O 1
ATOM 3725 N N . SER A 1 481 ? 16.412 24.002 2.362 1.00 95.19 481 SER A N 1
ATOM 3726 C CA . SER A 1 481 ? 17.488 24.099 3.357 1.00 95.19 481 SER A CA 1
ATOM 3727 C C . SER A 1 481 ? 17.599 22.867 4.265 1.00 95.19 481 SER A C 1
ATOM 3729 O O . SER A 1 481 ? 18.647 22.625 4.863 1.00 95.19 481 SER A O 1
ATOM 3731 N N . LEU A 1 482 ? 16.532 22.067 4.355 1.00 96.56 482 LEU A N 1
ATOM 3732 C CA . LEU A 1 482 ? 16.434 20.897 5.228 1.00 96.56 482 LEU A CA 1
ATOM 3733 C C . LEU A 1 482 ? 16.729 19.579 4.501 1.00 96.56 482 LEU A C 1
ATOM 3735 O O . LEU A 1 482 ? 16.863 18.545 5.159 1.00 96.56 482 LEU A O 1
ATOM 3739 N N . ILE A 1 483 ? 16.835 19.583 3.166 1.00 94.50 483 ILE A N 1
ATOM 3740 C CA . ILE A 1 483 ? 16.922 18.350 2.370 1.00 94.50 483 ILE A CA 1
ATOM 3741 C C . ILE A 1 483 ? 18.189 17.533 2.647 1.00 94.50 483 ILE A C 1
ATOM 3743 O O . ILE A 1 483 ? 18.181 16.312 2.531 1.00 94.50 483 ILE A O 1
ATOM 3747 N N . LEU A 1 484 ? 19.275 18.181 3.074 1.00 93.75 484 LEU A N 1
ATOM 3748 C CA . LEU A 1 484 ? 20.525 17.525 3.464 1.00 93.75 484 LEU A CA 1
ATOM 3749 C C . LEU A 1 484 ? 20.490 17.108 4.941 1.00 93.75 484 LEU A C 1
ATOM 3751 O O . LEU A 1 484 ? 21.330 17.512 5.745 1.00 93.75 484 LEU A O 1
ATOM 3755 N N . SER A 1 485 ? 19.511 16.280 5.298 1.00 94.31 485 SER A N 1
ATOM 3756 C CA . SER A 1 485 ? 19.308 15.768 6.656 1.00 94.31 485 SER A CA 1
ATOM 3757 C C . SER A 1 485 ? 18.839 14.304 6.646 1.00 94.31 485 SER A C 1
ATOM 3759 O O . SER A 1 485 ? 18.462 13.784 5.592 1.00 94.31 485 SER A O 1
ATOM 3761 N N . PRO A 1 486 ? 18.806 13.618 7.806 1.00 92.31 486 PRO A N 1
ATOM 3762 C CA . PRO A 1 486 ? 18.163 12.308 7.936 1.00 92.31 486 PRO A CA 1
ATOM 3763 C C . PRO A 1 486 ? 16.719 12.240 7.404 1.00 92.31 486 PRO A C 1
ATOM 3765 O O . PRO A 1 486 ? 16.279 11.169 7.004 1.00 92.31 486 PRO A O 1
ATOM 3768 N N . SER A 1 487 ? 15.997 13.367 7.329 1.00 95.12 487 SER A N 1
ATOM 3769 C CA . SER A 1 487 ? 14.634 13.425 6.775 1.00 95.12 487 SER A CA 1
ATOM 3770 C C . SER A 1 487 ? 14.565 13.484 5.245 1.00 95.12 487 SER A C 1
ATOM 3772 O O . SER A 1 487 ? 13.464 13.587 4.712 1.00 95.12 487 SER A O 1
ATOM 3774 N N . CYS A 1 488 ? 15.693 13.446 4.525 1.00 92.19 488 CYS A N 1
ATOM 3775 C CA . CYS A 1 488 ? 15.755 13.666 3.072 1.00 92.19 488 CYS A CA 1
ATOM 3776 C C . CYS A 1 488 ? 14.725 12.858 2.265 1.00 92.19 488 CYS A C 1
ATOM 3778 O O . CYS A 1 488 ? 14.030 13.427 1.428 1.00 92.19 488 CYS A O 1
ATOM 3780 N N . THR A 1 489 ? 14.563 11.564 2.555 1.00 89.06 489 THR A N 1
ATOM 3781 C CA . THR A 1 489 ? 13.594 10.694 1.872 1.00 89.06 489 THR A CA 1
ATOM 3782 C C . THR A 1 489 ? 12.159 11.178 2.059 1.00 89.06 489 THR A C 1
ATOM 3784 O O . THR A 1 489 ? 11.405 11.302 1.097 1.00 89.06 489 THR A O 1
ATOM 3787 N N . THR A 1 490 ? 11.789 11.506 3.294 1.00 92.31 490 THR A N 1
ATOM 3788 C CA . THR A 1 490 ? 10.439 11.959 3.629 1.00 92.31 490 THR A CA 1
ATOM 3789 C C . THR A 1 490 ? 10.166 13.371 3.112 1.00 92.31 490 THR A C 1
ATOM 3791 O O . THR A 1 490 ? 9.085 13.645 2.604 1.00 92.31 490 THR A O 1
ATOM 3794 N N . LEU A 1 491 ? 11.158 14.263 3.170 1.00 94.62 491 LEU A N 1
ATOM 3795 C CA . LEU A 1 491 ? 11.067 15.607 2.592 1.00 94.62 491 LEU A CA 1
ATOM 3796 C C . LEU A 1 491 ? 10.915 15.558 1.065 1.00 94.62 491 LEU A C 1
ATOM 3798 O O . LEU A 1 491 ? 10.145 16.337 0.514 1.00 94.62 491 LEU A O 1
ATOM 3802 N N . MET A 1 492 ? 11.576 14.619 0.381 1.00 90.31 492 MET A N 1
ATOM 3803 C CA . MET A 1 492 ? 11.345 14.400 -1.050 1.00 90.31 492 MET A CA 1
ATOM 3804 C C . MET A 1 492 ? 9.921 13.919 -1.342 1.00 90.31 492 MET A C 1
ATOM 3806 O O . MET A 1 492 ? 9.304 14.408 -2.284 1.00 90.31 492 MET A O 1
ATOM 3810 N N . SER A 1 493 ? 9.374 13.013 -0.524 1.00 89.31 493 SER A N 1
ATOM 3811 C CA . SER A 1 493 ? 7.973 12.576 -0.641 1.00 89.31 493 SER A CA 1
ATOM 3812 C C . SER A 1 493 ? 6.989 13.745 -0.482 1.00 89.31 493 SER A C 1
ATOM 3814 O O . SER A 1 493 ? 6.061 13.895 -1.280 1.00 89.31 493 SER A O 1
ATOM 3816 N N . ILE A 1 494 ? 7.244 14.639 0.481 1.00 92.00 494 ILE A N 1
ATOM 3817 C CA . ILE A 1 494 ? 6.467 15.874 0.674 1.00 92.00 494 ILE A CA 1
ATOM 3818 C C . ILE A 1 494 ? 6.558 16.778 -0.562 1.00 92.00 494 ILE A C 1
ATOM 3820 O O . ILE A 1 494 ? 5.530 17.236 -1.057 1.00 92.00 494 ILE A O 1
ATOM 3824 N N . LEU A 1 495 ? 7.766 17.007 -1.087 1.00 90.69 495 LEU A N 1
ATOM 3825 C CA . LEU A 1 495 ? 7.980 17.835 -2.277 1.00 90.69 495 LEU A CA 1
ATOM 3826 C C . LEU A 1 495 ? 7.220 17.289 -3.493 1.00 90.69 495 LEU A C 1
ATOM 3828 O O . LEU A 1 495 ? 6.582 18.057 -4.206 1.00 90.69 495 LEU A O 1
ATOM 3832 N N . TYR A 1 496 ? 7.246 15.974 -3.724 1.00 85.88 496 TYR A N 1
ATOM 3833 C CA . TYR A 1 496 ? 6.518 15.363 -4.840 1.00 85.88 496 TYR A CA 1
ATOM 3834 C C . TYR A 1 496 ? 5.005 15.329 -4.630 1.00 85.88 496 TYR A C 1
ATOM 3836 O O . TYR A 1 496 ? 4.259 15.461 -5.596 1.00 85.88 496 TYR A O 1
ATOM 3844 N N . SER A 1 497 ? 4.534 15.244 -3.386 1.00 86.00 497 SER A N 1
ATOM 3845 C CA . SER A 1 497 ? 3.107 15.422 -3.084 1.00 86.00 497 SER A CA 1
ATOM 3846 C C . SER A 1 497 ? 2.619 16.840 -3.423 1.00 86.00 497 SER A C 1
ATOM 3848 O O . SER A 1 497 ? 1.431 17.041 -3.646 1.00 86.00 497 SER A O 1
ATOM 3850 N N . PHE A 1 498 ? 3.539 17.807 -3.524 1.00 84.88 498 PHE A N 1
ATOM 3851 C CA . PHE A 1 498 ? 3.290 19.190 -3.934 1.00 84.88 498 PHE A CA 1
ATOM 3852 C C . PHE A 1 498 ? 3.460 19.423 -5.454 1.00 84.88 498 PHE A C 1
ATOM 3854 O O . PHE A 1 498 ? 3.375 20.557 -5.914 1.00 84.88 498 PHE A O 1
ATOM 3861 N N . ALA A 1 499 ? 3.683 18.379 -6.267 1.00 83.50 499 ALA A N 1
ATOM 3862 C CA . ALA A 1 499 ? 4.056 18.520 -7.685 1.00 83.50 499 ALA A CA 1
ATOM 3863 C C . ALA A 1 499 ? 3.041 19.271 -8.564 1.00 83.50 499 ALA A C 1
ATOM 3865 O O . ALA A 1 499 ? 3.415 19.847 -9.584 1.00 83.50 499 ALA A O 1
ATOM 3866 N N . VAL A 1 500 ? 1.763 19.262 -8.179 1.00 83.00 500 VAL A N 1
ATOM 3867 C CA . VAL A 1 500 ? 0.674 19.930 -8.913 1.00 83.00 500 VAL A CA 1
ATOM 3868 C C . VAL A 1 500 ? 0.453 21.387 -8.493 1.00 83.00 500 VAL A C 1
ATOM 3870 O O . VAL A 1 500 ? -0.364 22.070 -9.107 1.00 83.00 500 VAL A O 1
ATOM 3873 N N . HIS A 1 501 ? 1.153 21.865 -7.462 1.00 84.38 501 HIS A N 1
ATOM 3874 C CA . HIS A 1 501 ? 0.970 23.204 -6.908 1.00 84.38 501 HIS A CA 1
ATOM 3875 C C . HIS A 1 501 ? 1.906 24.233 -7.554 1.00 84.38 501 HIS A C 1
ATOM 3877 O O . HIS A 1 501 ? 2.981 23.909 -8.074 1.00 84.38 501 HIS A O 1
ATOM 3883 N N . GLU A 1 502 ? 1.499 25.503 -7.505 1.00 85.00 502 GLU A N 1
ATOM 3884 C CA . GLU A 1 502 ? 2.307 26.604 -8.023 1.00 85.00 502 GLU A CA 1
ATOM 3885 C C . GLU A 1 502 ? 3.655 26.697 -7.295 1.00 85.00 502 GLU A C 1
ATOM 3887 O O . GLU A 1 502 ? 3.751 26.544 -6.080 1.00 85.00 502 GLU A O 1
ATOM 3892 N N . GLY A 1 503 ? 4.717 26.938 -8.066 1.00 83.88 503 GLY A N 1
ATOM 3893 C CA . GLY A 1 503 ? 6.084 27.094 -7.575 1.00 83.88 503 GLY A CA 1
ATOM 3894 C C . GLY A 1 503 ? 6.813 25.807 -7.165 1.00 83.88 503 GLY A C 1
ATOM 3895 O O . GLY A 1 503 ? 7.934 25.861 -6.637 1.00 83.88 503 GLY A O 1
ATOM 3896 N N . PHE A 1 504 ? 6.227 24.638 -7.448 1.00 87.31 504 PHE A N 1
ATOM 3897 C CA . PHE A 1 504 ? 6.952 23.367 -7.432 1.00 87.31 504 PHE A CA 1
ATOM 3898 C C . PHE A 1 504 ? 8.219 23.392 -8.311 1.00 87.31 504 PHE A C 1
ATOM 3900 O O . PHE A 1 504 ? 9.265 23.000 -7.794 1.00 87.31 504 PHE A O 1
ATOM 3907 N N . PRO A 1 505 ? 8.208 23.868 -9.578 1.00 82.56 505 PRO A N 1
ATOM 3908 C CA . PRO A 1 505 ? 9.401 23.836 -10.431 1.00 82.56 505 PRO A CA 1
ATOM 3909 C C . PRO A 1 505 ? 10.599 24.594 -9.843 1.00 82.56 505 PRO A C 1
ATOM 3911 O O . PRO A 1 505 ? 11.729 24.102 -9.868 1.00 82.56 505 PRO A O 1
ATOM 3914 N N . GLU A 1 506 ? 10.360 25.775 -9.276 1.00 88.00 506 GLU A N 1
ATOM 3915 C CA . GLU A 1 506 ? 11.367 26.631 -8.647 1.00 88.00 506 GLU A CA 1
ATOM 3916 C C . GLU A 1 506 ? 11.915 25.991 -7.370 1.00 88.00 506 GLU A C 1
ATOM 3918 O O . GLU A 1 506 ? 13.132 25.947 -7.156 1.00 88.00 506 GLU A O 1
ATOM 3923 N N . THR A 1 507 ? 11.023 25.449 -6.539 1.00 90.31 507 THR A N 1
ATOM 3924 C CA . THR A 1 507 ? 11.393 24.756 -5.299 1.00 90.31 507 THR A CA 1
ATOM 3925 C C . THR A 1 507 ? 12.201 23.500 -5.603 1.00 90.31 507 THR A C 1
ATOM 3927 O O . THR A 1 507 ? 13.269 23.286 -5.028 1.00 90.31 507 THR A O 1
ATOM 3930 N N . TRP A 1 508 ? 11.730 22.694 -6.554 1.00 87.62 508 TRP A N 1
ATOM 3931 C CA . TRP A 1 508 ? 12.386 21.475 -7.004 1.00 87.62 508 TRP A CA 1
ATOM 3932 C C . TRP A 1 508 ? 13.783 21.770 -7.550 1.00 87.62 508 TRP A C 1
ATOM 3934 O O . TRP A 1 508 ? 14.755 21.143 -7.127 1.00 87.62 508 TRP A O 1
ATOM 3944 N N . LYS A 1 509 ? 13.917 22.796 -8.399 1.00 84.12 509 LYS A N 1
ATOM 3945 C CA . LYS A 1 509 ? 15.222 23.262 -8.882 1.00 84.12 509 LYS A CA 1
ATOM 3946 C C . LYS A 1 509 ? 16.148 23.658 -7.727 1.00 84.12 509 LYS A C 1
ATOM 3948 O O . LYS A 1 509 ? 17.297 23.232 -7.696 1.00 84.12 509 LYS A O 1
ATOM 3953 N N . THR A 1 510 ? 15.646 24.414 -6.752 1.00 90.62 510 THR A N 1
ATOM 3954 C CA . THR A 1 510 ? 16.436 24.850 -5.585 1.00 90.62 510 THR A CA 1
ATOM 3955 C C . THR A 1 510 ? 16.921 23.665 -4.746 1.00 90.62 510 THR A C 1
ATOM 3957 O O . THR A 1 510 ? 18.075 23.634 -4.313 1.00 90.62 510 THR A O 1
ATOM 3960 N N . VAL A 1 511 ? 16.064 22.661 -4.535 1.00 90.81 511 VAL A N 1
ATOM 3961 C CA . VAL A 1 511 ? 16.410 21.410 -3.840 1.00 90.81 511 VAL A CA 1
ATOM 3962 C C . VAL A 1 511 ? 17.526 20.675 -4.577 1.00 90.81 511 VAL A C 1
ATOM 3964 O O . VAL A 1 511 ? 18.520 20.275 -3.970 1.00 90.81 511 VAL A O 1
ATOM 3967 N N . VAL A 1 512 ? 17.388 20.537 -5.891 1.00 85.06 512 VAL A N 1
ATOM 3968 C CA . VAL A 1 512 ? 18.376 19.888 -6.751 1.00 85.06 512 VAL A CA 1
ATOM 3969 C C . VAL A 1 512 ? 19.723 20.606 -6.705 1.00 85.06 512 VAL A C 1
ATOM 3971 O O . VAL A 1 512 ? 20.743 19.965 -6.447 1.00 85.06 512 VAL A O 1
ATOM 3974 N N . ASP A 1 513 ? 19.730 21.928 -6.882 1.00 85.06 513 ASP A N 1
ATOM 3975 C CA . ASP A 1 513 ? 20.946 22.745 -6.828 1.00 85.06 513 ASP A CA 1
ATOM 3976 C C . ASP A 1 513 ? 21.638 22.607 -5.461 1.00 85.06 513 ASP A C 1
ATOM 3978 O O . ASP A 1 513 ? 22.864 22.472 -5.389 1.00 85.06 513 ASP A O 1
ATOM 3982 N N . THR A 1 514 ? 20.855 22.550 -4.378 1.00 90.44 514 THR A N 1
ATOM 3983 C CA . THR A 1 514 ? 21.349 22.351 -3.007 1.00 90.44 514 THR A CA 1
ATOM 3984 C C . THR A 1 514 ? 22.013 20.984 -2.832 1.00 90.44 514 THR A C 1
ATOM 3986 O O . THR A 1 514 ? 23.119 20.896 -2.294 1.00 90.44 514 THR A O 1
ATOM 3989 N N . VAL A 1 515 ? 21.377 19.906 -3.305 1.00 88.31 515 VAL A N 1
ATOM 3990 C CA . VAL A 1 515 ? 21.919 18.542 -3.181 1.00 88.31 515 VAL A CA 1
ATOM 3991 C C . VAL A 1 515 ? 23.174 18.357 -4.032 1.00 88.31 515 VAL A C 1
ATOM 3993 O O . VAL A 1 515 ? 24.145 17.747 -3.576 1.00 88.31 515 VAL A O 1
ATOM 3996 N N . LEU A 1 516 ? 23.188 18.889 -5.255 1.00 83.19 516 LEU A N 1
ATOM 3997 C CA . LEU A 1 516 ? 24.329 18.763 -6.164 1.00 83.19 516 LEU A CA 1
ATOM 3998 C C . LEU A 1 516 ? 25.545 19.560 -5.689 1.00 83.19 516 LEU A C 1
ATOM 4000 O O . LEU A 1 516 ? 26.669 19.063 -5.783 1.00 83.19 516 LEU A O 1
ATOM 4004 N N . SER A 1 517 ? 25.315 20.750 -5.131 1.00 86.56 517 SER A N 1
ATOM 4005 C CA . SER A 1 517 ? 26.373 21.637 -4.627 1.00 86.56 517 SER A CA 1
ATOM 4006 C C . SER A 1 517 ? 26.974 21.180 -3.291 1.00 86.56 517 SER A C 1
ATOM 4008 O O . SER A 1 517 ? 28.011 21.695 -2.871 1.00 86.56 517 SER A O 1
ATOM 4010 N N . ALA A 1 518 ? 26.353 20.215 -2.607 1.00 86.75 518 ALA A N 1
ATOM 4011 C CA . ALA A 1 518 ? 26.846 19.681 -1.342 1.00 86.75 518 ALA A CA 1
ATOM 4012 C C . ALA A 1 518 ? 28.138 18.863 -1.507 1.00 86.75 518 ALA A C 1
ATOM 4014 O O . ALA A 1 518 ? 28.358 18.189 -2.519 1.00 86.75 518 ALA A O 1
ATOM 4015 N N . SER A 1 519 ? 28.975 18.841 -0.468 1.00 84.75 519 SER A N 1
ATOM 4016 C CA . SER A 1 519 ? 30.123 17.935 -0.401 1.00 84.75 519 SER A CA 1
ATOM 4017 C C . SER A 1 519 ? 29.677 16.472 -0.293 1.00 84.75 519 SER A C 1
ATOM 4019 O O . SER A 1 519 ? 28.614 16.152 0.250 1.00 84.75 519 SER A O 1
ATOM 4021 N N . ASP A 1 520 ? 30.494 15.563 -0.828 1.00 80.31 520 ASP A N 1
ATOM 4022 C CA . ASP A 1 520 ? 30.194 14.133 -0.796 1.00 80.31 520 ASP A CA 1
ATOM 4023 C C . ASP A 1 520 ? 30.078 13.624 0.645 1.00 80.31 520 ASP A C 1
ATOM 4025 O O . ASP A 1 520 ? 31.016 13.673 1.438 1.00 80.31 520 ASP A O 1
ATOM 4029 N N . SER A 1 521 ? 28.887 13.131 0.978 1.00 83.12 521 SER A N 1
ATOM 4030 C CA . SER A 1 521 ? 28.527 12.636 2.302 1.00 83.12 521 SER A CA 1
ATOM 4031 C C . SER A 1 521 ? 27.464 11.537 2.184 1.00 83.12 521 SER A C 1
ATOM 4033 O O . SER A 1 521 ? 26.738 11.491 1.185 1.00 83.12 521 SER A O 1
ATOM 4035 N N . PRO A 1 522 ? 27.310 10.660 3.195 1.00 83.25 522 PRO A N 1
ATOM 4036 C CA . PRO A 1 522 ? 26.225 9.677 3.217 1.00 83.25 522 PRO A CA 1
ATOM 4037 C C . PRO A 1 522 ? 24.835 10.314 3.076 1.00 83.25 522 PRO A C 1
ATOM 4039 O O . PRO A 1 522 ? 23.963 9.742 2.430 1.00 83.25 522 PRO A O 1
ATOM 4042 N N . VAL A 1 523 ? 24.651 11.524 3.619 1.00 85.62 523 VAL A N 1
ATOM 4043 C CA . VAL A 1 523 ? 23.394 12.283 3.546 1.00 85.62 523 VAL A CA 1
ATOM 4044 C C . VAL A 1 523 ? 23.137 12.809 2.134 1.00 85.62 523 VAL A C 1
ATOM 4046 O O . VAL A 1 523 ? 22.032 12.642 1.628 1.00 85.62 523 VAL A O 1
ATOM 4049 N N . LYS A 1 524 ? 24.153 13.352 1.444 1.00 85.38 524 LYS A N 1
ATOM 4050 C CA . LYS A 1 524 ? 24.041 13.713 0.018 1.00 85.38 524 LYS A CA 1
ATOM 4051 C C . LYS A 1 524 ? 23.681 12.496 -0.831 1.00 85.38 524 LYS A C 1
ATOM 4053 O O . LYS A 1 524 ? 22.817 12.589 -1.695 1.00 85.38 524 LYS A O 1
ATOM 4058 N N . LEU A 1 525 ? 24.310 11.345 -0.578 1.00 81.38 525 LEU A N 1
ATOM 4059 C CA . LEU A 1 525 ? 23.985 10.100 -1.283 1.00 81.38 525 LEU A CA 1
ATOM 4060 C C . LEU A 1 525 ? 22.538 9.656 -1.023 1.00 81.38 525 LEU A C 1
ATOM 4062 O O . LEU A 1 525 ? 21.871 9.216 -1.956 1.00 81.38 525 LEU A O 1
ATOM 4066 N N . ALA A 1 526 ? 22.048 9.780 0.213 1.00 83.44 526 ALA A N 1
ATOM 4067 C CA . ALA A 1 526 ? 20.660 9.483 0.558 1.00 83.44 526 ALA A CA 1
ATOM 4068 C C . ALA A 1 526 ? 19.675 10.452 -0.122 1.00 83.44 526 ALA A C 1
ATOM 4070 O O . ALA A 1 526 ? 18.705 9.997 -0.720 1.00 83.44 526 ALA A O 1
ATOM 4071 N N . ALA A 1 527 ? 19.967 11.756 -0.131 1.00 85.31 527 ALA A N 1
ATOM 4072 C CA . ALA A 1 527 ? 19.152 12.767 -0.804 1.00 85.31 527 ALA A CA 1
ATOM 4073 C C . ALA A 1 527 ? 19.135 12.584 -2.332 1.00 85.31 527 ALA A C 1
ATOM 4075 O O . ALA A 1 527 ? 18.071 12.630 -2.943 1.00 85.31 527 ALA A O 1
ATOM 4076 N N . LEU A 1 528 ? 20.287 12.294 -2.952 1.00 80.44 528 LEU A N 1
ATOM 4077 C CA . LEU A 1 528 ? 20.364 11.951 -4.377 1.00 80.44 528 LEU A CA 1
ATOM 4078 C C . LEU A 1 528 ? 19.547 10.701 -4.698 1.00 80.44 528 LEU A C 1
ATOM 4080 O O . LEU A 1 528 ? 18.876 10.664 -5.720 1.00 80.44 528 LEU A O 1
ATOM 4084 N N . ARG A 1 529 ? 19.564 9.683 -3.832 1.00 79.25 529 ARG A N 1
ATOM 4085 C CA . ARG A 1 529 ? 18.684 8.522 -4.004 1.00 79.25 529 ARG A CA 1
ATOM 4086 C C . ARG A 1 529 ? 17.219 8.907 -3.888 1.00 79.25 529 ARG A C 1
ATOM 4088 O O . ARG A 1 529 ? 16.454 8.536 -4.755 1.00 79.25 529 ARG A O 1
ATOM 4095 N N . ALA A 1 530 ? 16.828 9.666 -2.874 1.00 81.31 530 ALA A N 1
ATOM 4096 C CA . ALA A 1 530 ? 15.441 10.095 -2.725 1.00 81.31 530 ALA A CA 1
ATOM 4097 C C . ALA A 1 530 ? 14.943 10.925 -3.929 1.00 81.31 530 ALA A C 1
ATOM 4099 O O . ALA A 1 530 ? 13.788 10.806 -4.322 1.00 81.31 530 ALA A O 1
ATOM 4100 N N . LEU A 1 531 ? 15.824 11.715 -4.555 1.00 78.00 531 LEU A N 1
ATOM 4101 C CA . LEU A 1 531 ? 15.548 12.411 -5.817 1.00 78.00 531 LEU A CA 1
ATOM 4102 C C . LEU A 1 531 ? 15.363 11.447 -7.001 1.00 78.00 531 LEU A C 1
ATOM 4104 O O . LEU A 1 531 ? 14.489 11.674 -7.833 1.00 78.00 531 LEU A O 1
ATOM 4108 N N . LEU A 1 532 ? 16.186 10.395 -7.066 1.00 72.50 532 LEU A N 1
ATOM 4109 C CA . LEU A 1 532 ? 16.248 9.408 -8.152 1.00 72.50 532 LEU A CA 1
ATOM 4110 C C . LEU A 1 532 ? 15.326 8.193 -7.972 1.00 72.50 532 LEU A C 1
ATOM 4112 O O . LEU A 1 532 ? 15.286 7.340 -8.847 1.00 72.50 532 LEU A O 1
ATOM 4116 N N . TYR A 1 533 ? 14.648 8.053 -6.840 1.00 68.06 533 TYR A N 1
ATOM 4117 C CA . TYR A 1 533 ? 13.769 6.928 -6.537 1.00 68.06 533 TYR A CA 1
ATOM 4118 C C . TYR A 1 533 ? 12.431 7.484 -6.035 1.00 68.06 533 TYR A C 1
ATOM 4120 O O . TYR A 1 533 ? 12.137 7.432 -4.842 1.00 68.06 533 TYR A O 1
ATOM 4128 N N . SER A 1 534 ? 11.632 8.059 -6.942 1.00 65.88 534 SER A N 1
ATOM 4129 C CA . SER A 1 534 ? 10.231 8.411 -6.665 1.00 65.88 534 SER A CA 1
ATOM 4130 C C . SER A 1 534 ? 9.294 7.250 -7.011 1.00 65.88 534 SER A C 1
ATOM 4132 O O . SER A 1 534 ? 9.594 6.448 -7.896 1.00 65.88 534 SER A O 1
ATOM 4134 N N . GLU A 1 535 ? 8.129 7.165 -6.352 1.00 64.31 535 GLU A N 1
ATOM 4135 C CA . GLU A 1 535 ? 7.089 6.186 -6.728 1.00 64.31 535 GLU A CA 1
ATOM 4136 C C . GLU A 1 535 ? 6.639 6.355 -8.188 1.00 64.31 535 GLU A C 1
ATOM 4138 O O . GLU A 1 535 ? 6.303 5.373 -8.859 1.00 64.31 535 GLU A O 1
ATOM 4143 N N . ASP A 1 536 ? 6.684 7.595 -8.683 1.00 72.25 536 ASP A N 1
ATOM 4144 C CA . ASP A 1 536 ? 6.481 7.916 -10.086 1.00 72.25 536 ASP A CA 1
ATOM 4145 C C . ASP A 1 536 ? 7.780 7.751 -10.888 1.00 72.25 536 ASP A C 1
ATOM 4147 O O . ASP A 1 536 ? 8.677 8.600 -10.880 1.00 72.25 536 ASP A O 1
ATOM 4151 N N . THR A 1 537 ? 7.859 6.642 -11.615 1.00 78.06 537 THR A N 1
ATOM 4152 C CA . THR A 1 537 ? 8.975 6.313 -12.502 1.00 78.06 537 THR A CA 1
ATOM 4153 C C . THR A 1 537 ? 9.180 7.342 -13.615 1.00 78.06 537 THR A C 1
ATOM 4155 O O . THR A 1 537 ? 10.322 7.581 -14.010 1.00 78.06 537 THR A O 1
ATOM 4158 N N . ILE A 1 538 ? 8.114 7.974 -14.114 1.00 77.62 538 ILE A N 1
ATOM 4159 C CA . ILE A 1 538 ? 8.208 8.948 -15.210 1.00 77.62 538 ILE A CA 1
ATOM 4160 C C . ILE A 1 538 ? 8.914 10.205 -14.712 1.00 77.62 538 ILE A C 1
ATOM 4162 O O . ILE A 1 538 ? 9.882 10.650 -15.331 1.00 77.62 538 ILE A O 1
ATOM 4166 N N . SER A 1 539 ? 8.485 10.719 -13.557 1.00 72.06 539 SER A N 1
ATOM 4167 C CA . SER A 1 539 ? 9.140 11.847 -12.893 1.00 72.06 539 SER A CA 1
ATOM 4168 C C . SER A 1 539 ? 10.620 11.560 -12.642 1.00 72.06 539 SER A C 1
ATOM 4170 O O . SER A 1 539 ? 11.470 12.357 -13.033 1.00 72.06 539 SER A O 1
ATOM 4172 N N . THR A 1 540 ? 10.960 10.376 -12.118 1.00 77.38 540 THR A N 1
ATOM 4173 C CA . THR A 1 540 ? 12.364 9.969 -11.934 1.00 77.38 540 THR A CA 1
ATOM 4174 C C . THR A 1 540 ? 13.176 10.044 -13.236 1.00 77.38 540 THR A C 1
ATOM 4176 O O . THR A 1 540 ? 14.253 10.643 -13.251 1.00 77.38 540 THR A O 1
ATOM 4179 N N . VAL A 1 541 ? 12.679 9.483 -14.346 1.00 81.19 541 VAL A N 1
ATOM 4180 C CA . VAL A 1 541 ? 13.393 9.525 -15.638 1.00 81.19 541 VAL A CA 1
ATOM 4181 C C . VAL A 1 541 ? 13.523 10.954 -16.167 1.00 81.19 541 VAL A C 1
ATOM 4183 O O . VAL A 1 541 ? 14.579 11.322 -16.695 1.00 81.19 541 VAL A O 1
ATOM 4186 N N . ALA A 1 542 ? 12.493 11.784 -15.995 1.00 76.75 542 ALA A N 1
ATOM 4187 C CA . ALA A 1 542 ? 12.549 13.198 -16.354 1.00 76.75 542 ALA A CA 1
ATOM 4188 C C . ALA A 1 542 ? 13.653 13.925 -15.569 1.00 76.75 542 ALA A C 1
ATOM 4190 O O . ALA A 1 542 ? 14.453 14.656 -16.158 1.00 76.75 542 ALA A O 1
ATOM 4191 N N . TYR A 1 543 ? 13.774 13.655 -14.267 1.00 73.75 543 TYR A N 1
ATOM 4192 C CA . TYR A 1 543 ? 14.821 14.231 -13.420 1.00 73.75 543 TYR A CA 1
ATOM 4193 C C . TYR A 1 543 ? 16.212 13.759 -13.806 1.00 73.75 543 TYR A C 1
ATOM 4195 O O . TYR A 1 543 ? 17.123 14.574 -13.914 1.00 73.75 543 TYR A O 1
ATOM 4203 N N . MET A 1 544 ? 16.387 12.470 -14.085 1.00 77.38 544 MET A N 1
ATOM 4204 C CA . MET A 1 544 ? 17.660 11.936 -14.570 1.00 77.38 544 MET A CA 1
ATOM 4205 C C . MET A 1 544 ? 18.089 12.580 -15.886 1.00 77.38 544 MET A C 1
ATOM 4207 O O . MET A 1 544 ? 19.263 12.899 -16.062 1.00 77.38 544 MET A O 1
ATOM 4211 N N . THR A 1 545 ? 17.132 12.811 -16.783 1.00 82.06 545 THR A N 1
ATOM 4212 C CA . THR A 1 545 ? 17.370 13.468 -18.072 1.00 82.06 545 THR A CA 1
ATOM 4213 C C . THR A 1 545 ? 17.758 14.934 -17.873 1.00 82.06 545 THR A C 1
ATOM 4215 O O . THR A 1 545 ? 18.755 15.394 -18.433 1.00 82.06 545 THR A O 1
ATOM 4218 N N . GLY A 1 546 ? 17.032 15.661 -17.016 1.00 76.56 546 GLY A N 1
ATOM 4219 C CA . GLY A 1 546 ? 17.358 17.044 -16.651 1.00 76.56 546 GLY A CA 1
ATOM 4220 C C . GLY A 1 546 ? 18.711 17.177 -15.943 1.00 76.56 546 GLY A C 1
ATOM 4221 O O . GLY A 1 546 ? 19.430 18.151 -16.154 1.00 76.56 546 GLY A O 1
ATOM 4222 N N . LEU A 1 547 ? 19.100 16.165 -15.162 1.00 76.25 547 LEU A N 1
ATOM 4223 C CA . LEU A 1 547 ? 20.335 16.128 -14.375 1.00 76.25 547 LEU A CA 1
ATOM 4224 C C . LEU A 1 547 ? 21.460 15.319 -15.020 1.00 76.25 547 LEU A C 1
ATOM 4226 O O . LEU A 1 547 ? 22.449 15.008 -14.355 1.00 76.25 547 LEU A O 1
ATOM 4230 N N . ARG A 1 548 ? 21.363 15.025 -16.320 1.00 80.62 548 ARG A N 1
ATOM 4231 C CA . ARG A 1 548 ? 22.337 14.189 -17.039 1.00 80.62 548 ARG A CA 1
ATOM 4232 C C . ARG A 1 548 ? 23.790 14.635 -16.851 1.00 80.62 548 ARG A C 1
ATOM 4234 O O . ARG A 1 548 ? 24.657 13.798 -16.629 1.00 80.62 548 ARG A O 1
ATOM 4241 N N . GLN A 1 549 ? 24.052 15.948 -16.892 1.00 80.19 549 GLN A N 1
ATOM 4242 C CA . GLN A 1 549 ? 25.402 16.503 -16.754 1.00 80.19 549 GLN A CA 1
ATOM 4243 C C . GLN A 1 549 ? 25.920 16.406 -15.308 1.00 80.19 549 GLN A C 1
ATOM 4245 O O . GLN A 1 549 ? 26.985 15.826 -15.121 1.00 80.19 549 GLN A O 1
ATOM 4250 N N . PRO A 1 550 ? 25.196 16.888 -14.276 1.00 73.31 550 PRO A N 1
ATOM 4251 C CA . PRO A 1 550 ? 25.633 16.725 -12.885 1.00 73.31 550 PRO A CA 1
ATOM 4252 C C . PRO A 1 550 ? 25.735 15.275 -12.399 1.00 73.31 550 PRO A C 1
ATOM 4254 O O . PRO A 1 550 ? 26.526 14.983 -11.504 1.00 73.31 550 PRO A O 1
ATOM 4257 N N . LEU A 1 551 ? 24.922 14.367 -12.948 1.00 75.50 551 LEU A N 1
ATOM 4258 C CA . LEU A 1 551 ? 24.933 12.951 -12.570 1.00 75.50 551 LEU A CA 1
ATOM 4259 C C . LEU A 1 551 ? 26.021 12.145 -13.287 1.00 75.50 551 LEU A C 1
ATOM 4261 O O . LEU A 1 551 ? 26.346 11.051 -12.812 1.00 75.50 551 LEU A O 1
ATOM 4265 N N . ALA A 1 552 ? 26.593 12.681 -14.371 1.00 77.88 552 ALA A N 1
ATOM 4266 C CA . ALA A 1 552 ? 27.636 12.038 -15.161 1.00 77.88 552 ALA A CA 1
ATOM 4267 C C . ALA A 1 552 ? 28.808 11.568 -14.288 1.00 77.88 552 ALA A C 1
ATOM 4269 O O . ALA A 1 552 ? 29.418 12.351 -13.561 1.00 77.88 552 ALA A O 1
ATOM 4270 N N . GLY A 1 553 ? 29.104 10.266 -14.329 1.00 72.44 553 GLY A N 1
ATOM 4271 C CA . GLY A 1 553 ? 30.239 9.675 -13.607 1.00 72.44 553 GLY A CA 1
ATOM 4272 C C . GLY A 1 553 ? 30.087 9.619 -12.080 1.00 72.44 553 GLY A C 1
ATOM 4273 O O . GLY A 1 553 ? 31.030 9.255 -11.372 1.00 72.44 553 GLY A O 1
ATOM 4274 N N . THR A 1 554 ? 28.912 9.944 -11.529 1.00 76.25 554 THR A N 1
ATOM 4275 C CA . THR A 1 554 ? 28.686 9.839 -10.082 1.00 76.25 554 THR A CA 1
ATOM 4276 C C . THR A 1 554 ? 28.630 8.377 -9.627 1.00 76.25 554 THR A C 1
ATOM 4278 O O . THR A 1 554 ? 28.075 7.489 -10.285 1.00 76.25 554 THR A O 1
ATOM 4281 N N . LYS A 1 555 ? 29.150 8.099 -8.424 1.00 77.25 555 LYS A N 1
ATOM 4282 C CA . LYS A 1 555 ? 29.053 6.757 -7.817 1.00 77.25 555 LYS A CA 1
ATOM 4283 C C . LYS A 1 555 ? 27.597 6.324 -7.604 1.00 77.25 555 LYS A C 1
ATOM 4285 O O . LYS A 1 555 ? 27.311 5.131 -7.647 1.00 77.25 555 LYS A O 1
ATOM 4290 N N . THR A 1 556 ? 26.683 7.275 -7.394 1.00 74.88 556 THR A N 1
ATOM 4291 C CA . THR A 1 556 ? 25.253 7.014 -7.182 1.00 74.88 556 THR A CA 1
ATOM 4292 C C . THR A 1 556 ? 24.589 6.443 -8.426 1.00 74.88 556 THR A C 1
ATOM 4294 O O . THR A 1 556 ? 23.968 5.387 -8.320 1.00 74.88 556 THR A O 1
ATOM 4297 N N . ILE A 1 557 ? 24.739 7.081 -9.594 1.00 77.88 557 ILE A N 1
ATOM 4298 C CA . ILE A 1 557 ? 24.101 6.603 -10.831 1.00 77.88 557 ILE A CA 1
ATOM 4299 C C . ILE A 1 557 ? 24.698 5.262 -11.271 1.00 77.88 557 ILE A C 1
ATOM 4301 O O . ILE A 1 557 ? 23.969 4.345 -11.636 1.00 77.88 557 ILE A O 1
ATOM 4305 N N . THR A 1 558 ? 26.013 5.098 -11.095 1.00 80.88 558 THR A N 1
ATOM 4306 C CA . THR A 1 558 ? 26.736 3.849 -11.375 1.00 80.88 558 THR A CA 1
ATOM 4307 C C . THR A 1 558 ? 26.244 2.696 -10.496 1.00 80.88 558 THR A C 1
ATOM 4309 O O . THR A 1 558 ? 25.997 1.585 -10.975 1.00 80.88 558 THR A O 1
ATOM 4312 N N . ARG A 1 559 ? 26.071 2.952 -9.192 1.00 82.12 559 ARG A N 1
ATOM 4313 C CA . ARG A 1 559 ? 25.547 1.970 -8.237 1.00 82.12 559 ARG A CA 1
ATOM 4314 C C . ARG A 1 559 ? 24.084 1.631 -8.524 1.00 82.12 559 ARG A C 1
ATOM 4316 O O . ARG A 1 559 ? 23.762 0.453 -8.563 1.00 82.12 559 ARG A O 1
ATOM 4323 N N . THR A 1 560 ? 23.254 2.640 -8.781 1.00 80.69 560 THR A N 1
ATOM 4324 C CA . THR A 1 560 ? 21.830 2.502 -9.149 1.00 80.69 560 THR A CA 1
ATOM 4325 C C . THR A 1 560 ? 21.681 1.642 -10.404 1.00 80.69 560 THR A C 1
ATOM 4327 O O . THR A 1 560 ? 20.913 0.689 -10.412 1.00 80.69 560 THR A O 1
ATOM 4330 N N . CYS A 1 561 ? 22.488 1.899 -11.436 1.00 86.00 561 CYS A N 1
ATOM 4331 C CA . CYS A 1 561 ? 22.516 1.093 -12.656 1.00 86.00 561 CYS A CA 1
ATOM 4332 C C . CYS A 1 561 ? 22.851 -0.379 -12.365 1.00 86.00 561 CYS A C 1
ATOM 4334 O O . CYS A 1 561 ? 22.159 -1.285 -12.821 1.00 86.00 561 CYS A O 1
ATOM 4336 N N . ASN A 1 562 ? 23.881 -0.627 -11.549 1.00 87.25 562 ASN A N 1
ATOM 4337 C CA . ASN A 1 562 ? 24.285 -1.980 -11.167 1.00 87.25 562 ASN A CA 1
ATOM 4338 C C . ASN A 1 562 ? 23.252 -2.707 -10.286 1.00 87.25 562 ASN A C 1
ATOM 4340 O O . ASN A 1 562 ? 23.115 -3.923 -10.418 1.00 87.25 562 ASN A O 1
ATOM 4344 N N . GLU A 1 563 ? 22.565 -1.989 -9.393 1.00 86.56 563 GLU A N 1
ATOM 4345 C CA . GLU A 1 563 ? 21.473 -2.506 -8.555 1.00 86.56 563 GLU A CA 1
ATOM 4346 C C . GLU A 1 563 ? 20.268 -2.886 -9.427 1.00 86.56 563 GLU A C 1
ATOM 4348 O O . GLU A 1 563 ? 19.859 -4.042 -9.393 1.00 86.56 563 GLU A O 1
ATOM 4353 N N . LEU A 1 564 ? 19.807 -1.998 -10.317 1.00 88.38 564 LEU A N 1
ATOM 4354 C CA . LEU A 1 564 ? 18.707 -2.282 -11.253 1.00 88.38 564 LEU A CA 1
ATOM 4355 C C . LEU A 1 564 ? 18.988 -3.502 -12.136 1.00 88.38 564 LEU A C 1
ATOM 4357 O O . LEU A 1 564 ? 18.114 -4.338 -12.344 1.00 88.38 564 LEU A O 1
ATOM 4361 N N . VAL A 1 565 ? 20.217 -3.643 -12.644 1.00 89.62 565 VAL A N 1
ATOM 4362 C CA . VAL A 1 565 ? 20.611 -4.828 -13.422 1.00 89.62 565 VAL A CA 1
ATOM 4363 C C . VAL A 1 565 ? 20.542 -6.093 -12.565 1.00 89.62 565 VAL A C 1
ATOM 4365 O O . VAL A 1 565 ? 20.071 -7.121 -13.044 1.00 89.62 565 VAL A O 1
ATOM 4368 N N . ALA A 1 566 ? 21.009 -6.042 -11.314 1.00 87.31 566 ALA A N 1
ATOM 4369 C CA . ALA A 1 566 ? 20.956 -7.189 -10.411 1.00 87.31 566 ALA A CA 1
ATOM 4370 C C . ALA A 1 566 ? 19.506 -7.574 -10.074 1.00 87.31 566 ALA A C 1
ATOM 4372 O O . ALA A 1 566 ? 19.149 -8.750 -10.176 1.00 87.31 566 ALA A O 1
ATOM 4373 N N . ASP A 1 567 ? 18.661 -6.596 -9.764 1.00 87.00 567 ASP A N 1
ATOM 4374 C CA . ASP A 1 567 ? 17.258 -6.813 -9.416 1.00 87.00 567 ASP A CA 1
ATOM 4375 C C . ASP A 1 567 ? 16.478 -7.391 -10.603 1.00 87.00 567 ASP A C 1
ATOM 4377 O O . ASP A 1 567 ? 15.840 -8.439 -10.476 1.00 87.00 567 ASP A O 1
ATOM 4381 N N . LEU A 1 568 ? 16.635 -6.815 -11.799 1.00 88.75 568 LEU A N 1
ATOM 4382 C CA . LEU A 1 568 ? 16.027 -7.332 -13.029 1.00 88.75 568 LEU A CA 1
ATOM 4383 C C . LEU A 1 568 ? 16.473 -8.763 -13.362 1.00 88.75 568 LEU A C 1
ATOM 4385 O O . LEU A 1 568 ? 15.689 -9.530 -13.920 1.00 88.75 568 LEU A O 1
ATOM 4389 N N . THR A 1 569 ? 17.700 -9.164 -13.004 1.00 86.38 569 THR A N 1
ATOM 4390 C CA . THR A 1 569 ? 18.141 -10.562 -13.181 1.00 86.38 569 THR A CA 1
ATOM 4391 C C . THR A 1 569 ? 17.516 -11.545 -12.190 1.00 86.38 569 THR A C 1
ATOM 4393 O O . THR A 1 569 ? 17.548 -12.745 -12.452 1.00 86.38 569 THR A O 1
ATOM 4396 N N . GLY A 1 570 ? 16.956 -11.071 -11.073 1.00 80.38 570 GLY A N 1
ATOM 4397 C CA . GLY A 1 570 ? 16.287 -11.898 -10.061 1.00 80.38 570 GLY A CA 1
ATOM 4398 C C . GLY A 1 570 ? 14.755 -11.866 -10.118 1.00 80.38 570 GLY A C 1
ATOM 4399 O O . GLY A 1 570 ? 14.102 -12.668 -9.447 1.00 80.38 570 GLY A O 1
ATOM 4400 N N . LEU A 1 571 ? 14.166 -10.950 -10.892 1.00 81.94 571 LEU A N 1
ATOM 4401 C CA . LEU A 1 571 ? 12.720 -10.744 -10.950 1.00 81.94 571 LEU A CA 1
ATOM 4402 C C . LEU A 1 571 ? 12.003 -11.709 -11.905 1.00 81.94 571 LEU A C 1
ATOM 4404 O O . LEU A 1 571 ? 12.455 -12.011 -13.008 1.00 81.94 571 LEU A O 1
ATOM 4408 N N . ASN A 1 572 ? 10.810 -12.144 -11.487 1.00 79.69 572 ASN A N 1
ATOM 4409 C CA . ASN A 1 572 ? 9.881 -12.899 -12.323 1.00 79.69 572 ASN A CA 1
ATOM 4410 C C . ASN A 1 572 ? 8.745 -11.985 -12.805 1.00 79.69 572 ASN A C 1
ATOM 4412 O O . ASN A 1 572 ? 7.874 -11.602 -12.018 1.00 79.69 572 ASN A O 1
ATOM 4416 N N . ILE A 1 573 ? 8.732 -11.694 -14.109 1.00 80.00 573 ILE A N 1
ATOM 4417 C CA . ILE A 1 573 ? 7.757 -10.795 -14.741 1.00 80.00 573 ILE A CA 1
ATOM 4418 C C . ILE A 1 573 ? 6.299 -11.238 -14.551 1.00 80.00 573 ILE A C 1
ATOM 4420 O O . ILE A 1 573 ? 5.419 -10.394 -14.419 1.00 80.00 573 ILE A O 1
ATOM 4424 N N . ASN A 1 574 ? 6.036 -12.544 -14.432 1.00 80.56 574 ASN A N 1
ATOM 4425 C CA . ASN A 1 574 ? 4.675 -13.064 -14.264 1.00 80.56 574 ASN A CA 1
ATOM 4426 C C . ASN A 1 574 ? 4.100 -12.795 -12.864 1.00 80.56 574 ASN A C 1
ATOM 4428 O O . ASN A 1 574 ? 2.886 -12.833 -12.688 1.00 80.56 574 ASN A O 1
ATOM 4432 N N . GLY A 1 575 ? 4.953 -12.561 -11.860 1.00 83.62 575 GLY A N 1
ATOM 4433 C CA . GLY A 1 575 ? 4.520 -12.276 -10.489 1.00 83.62 575 GLY A CA 1
ATOM 4434 C C . GLY A 1 575 ? 4.441 -10.784 -10.164 1.00 83.62 575 GLY A C 1
ATOM 4435 O O . GLY A 1 575 ? 3.644 -10.391 -9.315 1.00 83.62 575 GLY A O 1
ATOM 4436 N N . LYS A 1 576 ? 5.280 -9.960 -10.806 1.00 84.69 576 LYS A N 1
ATOM 4437 C CA . LYS A 1 576 ? 5.396 -8.516 -10.541 1.00 84.69 576 LYS A CA 1
ATOM 4438 C C . LYS A 1 576 ? 5.670 -7.724 -11.835 1.00 84.69 576 LYS A C 1
ATOM 4440 O O . LYS A 1 576 ? 6.764 -7.173 -11.980 1.00 84.69 576 LYS A O 1
ATOM 4445 N N . PRO A 1 577 ? 4.721 -7.674 -12.788 1.00 83.81 577 PRO A N 1
ATOM 4446 C CA . PRO A 1 577 ? 4.944 -7.042 -14.090 1.00 83.81 577 PRO A CA 1
ATOM 4447 C C . PRO A 1 577 ? 5.224 -5.537 -13.976 1.00 83.81 577 PRO A C 1
ATOM 4449 O O . PRO A 1 577 ? 6.148 -5.048 -14.624 1.00 83.81 577 PRO A O 1
ATOM 4452 N N . ASP A 1 578 ? 4.501 -4.828 -13.103 1.00 82.50 578 ASP A N 1
ATOM 4453 C CA . ASP A 1 578 ? 4.666 -3.381 -12.917 1.00 82.50 578 ASP A CA 1
ATOM 4454 C C . ASP A 1 578 ? 6.056 -3.035 -12.379 1.00 82.50 578 ASP A C 1
ATOM 4456 O O . ASP A 1 578 ? 6.710 -2.135 -12.890 1.00 82.50 578 ASP A O 1
ATOM 4460 N N . GLU A 1 579 ? 6.549 -3.791 -11.395 1.00 83.81 579 GLU A N 1
ATOM 4461 C CA . GLU A 1 579 ? 7.889 -3.590 -10.831 1.00 83.81 579 GLU A CA 1
ATOM 4462 C C . GLU A 1 579 ? 8.981 -3.827 -11.881 1.00 83.81 579 GLU A C 1
ATOM 4464 O O . GLU A 1 579 ? 9.908 -3.030 -12.013 1.00 83.81 579 GLU A O 1
ATOM 4469 N N . CYS A 1 580 ? 8.840 -4.888 -12.685 1.00 86.88 580 CYS A N 1
ATOM 4470 C CA . CYS A 1 580 ? 9.776 -5.167 -13.773 1.00 86.88 580 CYS A CA 1
ATOM 4471 C C . CYS A 1 580 ? 9.797 -4.022 -14.791 1.00 86.88 580 CYS A C 1
ATOM 4473 O O . CYS A 1 580 ? 10.869 -3.585 -15.208 1.00 86.88 580 CYS A O 1
ATOM 4475 N N . LEU A 1 581 ? 8.621 -3.519 -15.180 1.00 86.19 581 LEU A N 1
ATOM 4476 C CA . LEU A 1 581 ? 8.514 -2.425 -16.138 1.00 86.19 581 LEU A CA 1
ATOM 4477 C C . LEU A 1 581 ? 9.121 -1.134 -15.583 1.00 86.19 581 LEU A C 1
ATOM 4479 O O . LEU A 1 581 ? 9.899 -0.490 -16.284 1.00 86.19 581 LEU A O 1
ATOM 4483 N N . LYS A 1 582 ? 8.830 -0.789 -14.323 1.00 85.75 582 LYS A N 1
ATOM 4484 C CA . LYS A 1 582 ? 9.413 0.382 -13.653 1.00 85.75 582 LYS A CA 1
ATOM 4485 C C . LYS A 1 582 ? 10.938 0.329 -13.687 1.00 85.75 582 LYS A C 1
ATOM 4487 O O . LYS A 1 582 ? 11.575 1.268 -14.155 1.00 85.75 582 LYS A O 1
ATOM 4492 N N . GLN A 1 583 ? 11.529 -0.793 -13.283 1.00 87.88 583 GLN A N 1
ATOM 4493 C CA . GLN A 1 583 ? 12.984 -0.951 -13.271 1.00 87.88 583 GLN A CA 1
ATOM 4494 C C . GLN A 1 583 ? 13.607 -0.925 -14.674 1.00 87.88 583 GLN A C 1
ATOM 4496 O O . GLN A 1 583 ? 14.678 -0.346 -14.848 1.00 87.88 583 GLN A O 1
ATOM 4501 N N . LEU A 1 584 ? 12.940 -1.492 -15.687 1.00 89.56 584 LEU A N 1
ATOM 4502 C CA . LEU A 1 584 ? 13.390 -1.407 -17.083 1.00 89.56 584 LEU A CA 1
ATOM 4503 C C . LEU A 1 584 ? 13.379 0.034 -17.604 1.00 89.56 584 LEU A C 1
ATOM 4505 O O . LEU A 1 584 ? 14.336 0.452 -18.253 1.00 89.56 584 LEU A O 1
ATOM 4509 N N . VAL A 1 585 ? 12.322 0.794 -17.309 1.00 89.12 585 VAL A N 1
ATOM 4510 C CA . VAL A 1 585 ? 12.201 2.205 -17.706 1.00 89.12 585 VAL A CA 1
ATOM 4511 C C . VAL A 1 585 ? 13.287 3.046 -17.035 1.00 89.12 585 VAL A C 1
ATOM 4513 O O . VAL A 1 585 ? 13.958 3.822 -17.715 1.00 89.12 585 VAL A O 1
ATOM 4516 N N . LEU A 1 586 ? 13.530 2.838 -15.737 1.00 86.38 586 LEU A N 1
ATOM 4517 C CA . LEU A 1 586 ? 14.616 3.499 -15.006 1.00 86.38 586 LEU A CA 1
ATOM 4518 C C . LEU A 1 586 ? 15.987 3.156 -15.586 1.00 86.38 586 LEU A C 1
ATOM 4520 O O . LEU A 1 586 ? 16.788 4.053 -15.850 1.00 86.38 586 LEU A O 1
ATOM 4524 N N . LEU A 1 587 ? 16.256 1.870 -15.826 1.00 88.94 587 LEU A N 1
ATOM 4525 C CA . LEU A 1 587 ? 17.525 1.420 -16.391 1.00 88.94 587 LEU A CA 1
ATOM 4526 C C . LEU A 1 587 ? 17.758 2.031 -17.776 1.00 88.94 587 LEU A C 1
ATOM 4528 O O . LEU A 1 587 ? 18.853 2.519 -18.050 1.00 88.94 587 LEU A O 1
ATOM 4532 N N . ASN A 1 588 ? 16.727 2.057 -18.625 1.00 88.75 588 ASN A N 1
ATOM 4533 C CA . ASN A 1 588 ? 16.802 2.695 -19.934 1.00 88.75 588 ASN A CA 1
ATOM 4534 C C . ASN A 1 588 ? 17.075 4.204 -19.808 1.00 88.75 588 ASN A C 1
ATOM 4536 O O . ASN A 1 588 ? 17.933 4.730 -20.514 1.00 88.75 588 ASN A O 1
ATOM 4540 N N . GLY A 1 589 ? 16.425 4.877 -18.854 1.00 86.31 589 GLY A N 1
ATOM 4541 C CA . GLY A 1 589 ? 16.686 6.279 -18.529 1.00 86.31 589 GLY A CA 1
ATOM 4542 C C . GLY A 1 589 ? 18.129 6.544 -18.086 1.00 86.31 589 GLY A C 1
ATOM 4543 O O . GLY A 1 589 ? 18.689 7.572 -18.457 1.00 86.31 589 GLY A O 1
ATOM 4544 N N . ILE A 1 590 ? 18.767 5.623 -17.348 1.00 85.06 590 ILE A N 1
ATOM 4545 C CA . ILE A 1 590 ? 20.198 5.737 -1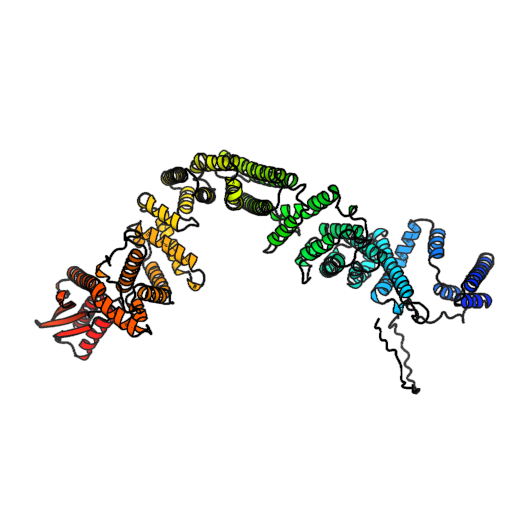7.008 1.00 85.06 590 ILE A CA 1
ATOM 4546 C C . ILE A 1 590 ? 21.044 5.605 -18.269 1.00 85.06 590 ILE A C 1
ATOM 4548 O O . ILE A 1 590 ? 21.852 6.485 -18.552 1.00 85.06 590 ILE A O 1
ATOM 4552 N N . ILE A 1 591 ? 20.869 4.504 -19.004 1.00 87.06 591 ILE A N 1
ATOM 4553 C CA . ILE A 1 591 ? 21.731 4.137 -20.135 1.00 87.06 591 ILE A CA 1
ATOM 4554 C C . ILE A 1 591 ? 21.694 5.216 -21.221 1.00 87.06 591 ILE A C 1
ATOM 4556 O O . ILE A 1 591 ? 22.732 5.566 -21.767 1.00 87.06 591 ILE A O 1
ATOM 4560 N N . GLN A 1 592 ? 20.522 5.788 -21.506 1.00 83.50 592 GLN A N 1
ATOM 4561 C CA . GLN A 1 592 ? 20.392 6.842 -22.517 1.00 83.50 592 GLN A CA 1
ATOM 4562 C C . GLN A 1 592 ? 21.053 8.166 -22.113 1.00 83.50 592 GLN A C 1
ATOM 4564 O O . GLN A 1 592 ? 21.442 8.943 -22.981 1.00 83.50 592 GLN A O 1
ATOM 4569 N N . ASN A 1 593 ? 21.178 8.439 -20.814 1.00 79.75 593 ASN A N 1
ATOM 4570 C CA . ASN A 1 593 ? 21.697 9.706 -20.299 1.00 79.75 593 ASN A CA 1
ATOM 4571 C C . ASN A 1 593 ? 23.156 9.619 -19.814 1.00 79.75 593 ASN A C 1
ATOM 4573 O O . ASN A 1 593 ? 23.674 10.611 -19.298 1.00 79.75 593 ASN A O 1
ATOM 4577 N N . GLN A 1 594 ? 23.809 8.456 -19.921 1.00 79.75 594 GLN A N 1
ATOM 4578 C CA . GLN A 1 594 ? 25.149 8.191 -19.387 1.00 79.75 594 GLN A CA 1
ATOM 4579 C C . GLN A 1 594 ? 25.964 7.342 -20.375 1.00 79.75 594 GLN A C 1
ATOM 4581 O O . GLN A 1 594 ? 25.753 6.134 -20.464 1.00 79.75 594 GLN A O 1
ATOM 4586 N N . GLU A 1 595 ? 26.920 7.959 -21.077 1.00 72.06 595 GLU A N 1
ATOM 4587 C CA . GLU A 1 595 ? 27.719 7.299 -22.129 1.00 72.06 595 GLU A CA 1
ATOM 4588 C C . GLU A 1 595 ? 28.484 6.061 -21.612 1.00 72.06 595 GLU A C 1
ATOM 4590 O O . GLU A 1 595 ? 28.477 5.021 -22.267 1.00 72.06 595 GLU A O 1
ATOM 4595 N N . ASP A 1 596 ? 29.018 6.112 -20.384 1.00 75.56 596 ASP A N 1
ATOM 4596 C CA . ASP A 1 596 ? 29.831 5.029 -19.800 1.00 75.56 596 ASP A CA 1
ATOM 4597 C C . ASP A 1 596 ? 29.032 4.051 -18.911 1.00 75.56 596 ASP A C 1
ATOM 4599 O O . ASP A 1 596 ? 29.601 3.151 -18.278 1.00 75.56 596 ASP A O 1
ATOM 4603 N N . ALA A 1 597 ? 27.703 4.198 -18.809 1.00 74.44 597 ALA A N 1
ATOM 4604 C CA . ALA A 1 597 ? 26.905 3.405 -17.864 1.00 74.44 597 ALA A CA 1
ATOM 4605 C C . ALA A 1 597 ? 27.051 1.898 -18.101 1.00 74.44 597 ALA A C 1
ATOM 4607 O O . ALA A 1 597 ? 27.164 1.128 -17.145 1.00 74.44 597 ALA A O 1
ATOM 4608 N N . THR A 1 598 ? 27.112 1.471 -19.363 1.00 73.50 598 THR A N 1
ATOM 4609 C CA . THR A 1 598 ? 27.263 0.058 -19.722 1.00 73.50 598 THR A CA 1
ATOM 4610 C C . THR A 1 598 ? 28.651 -0.499 -19.426 1.00 73.50 598 THR A C 1
ATOM 4612 O O . THR A 1 598 ? 28.769 -1.690 -19.142 1.00 73.50 598 THR A O 1
ATOM 4615 N N . GLU A 1 599 ? 29.693 0.337 -19.442 1.00 82.25 599 GLU A N 1
ATOM 4616 C CA . GLU A 1 599 ? 31.066 -0.084 -19.127 1.00 82.25 599 GLU A CA 1
ATOM 4617 C C . GLU A 1 599 ? 31.234 -0.408 -17.641 1.00 82.25 599 GLU A C 1
ATOM 4619 O O . GLU A 1 599 ? 32.013 -1.284 -17.262 1.00 82.25 599 GLU A O 1
ATOM 4624 N N . SER A 1 600 ? 30.442 0.253 -16.796 1.00 81.75 600 SER A N 1
ATOM 4625 C CA . SER A 1 600 ? 30.433 0.031 -15.351 1.00 81.75 600 SER A CA 1
ATOM 4626 C C . SER A 1 600 ? 29.795 -1.297 -14.918 1.00 81.75 600 SER A C 1
ATOM 4628 O O . SER A 1 600 ? 29.928 -1.700 -13.758 1.00 81.75 600 SER A O 1
ATOM 4630 N N . ILE A 1 601 ? 29.084 -1.982 -15.821 1.00 84.81 601 ILE A N 1
ATOM 4631 C CA . ILE A 1 601 ? 28.374 -3.227 -15.526 1.00 84.81 601 ILE A CA 1
ATOM 4632 C C . ILE A 1 601 ? 29.269 -4.411 -15.895 1.00 84.81 601 ILE A C 1
ATOM 4634 O O . ILE A 1 601 ? 29.764 -4.539 -17.014 1.00 84.81 601 ILE A O 1
ATOM 4638 N N . ALA A 1 602 ? 29.429 -5.358 -14.970 1.00 87.38 602 ALA A N 1
ATOM 4639 C CA . ALA A 1 602 ? 30.164 -6.586 -15.255 1.00 87.38 602 ALA A CA 1
ATOM 4640 C C . ALA A 1 602 ? 29.538 -7.353 -16.440 1.00 87.38 602 ALA A C 1
ATOM 4642 O O . ALA A 1 602 ? 28.350 -7.681 -16.409 1.00 87.38 602 ALA A O 1
ATOM 4643 N N . LYS A 1 603 ? 30.348 -7.730 -17.445 1.00 86.69 603 LYS A N 1
ATOM 4644 C CA . LYS A 1 603 ? 29.887 -8.405 -18.681 1.00 86.69 603 LYS A CA 1
ATOM 4645 C C . LYS A 1 603 ? 28.956 -9.597 -18.426 1.00 86.69 603 LYS A C 1
ATOM 4647 O O . LYS A 1 603 ? 27.954 -9.754 -19.114 1.00 86.69 603 LYS A O 1
ATOM 4652 N N . GLN A 1 604 ? 29.251 -10.418 -17.414 1.00 87.00 604 GLN A N 1
ATOM 4653 C CA . GLN A 1 604 ? 28.401 -11.559 -17.051 1.00 87.00 604 GLN A CA 1
ATOM 4654 C C . GLN A 1 604 ? 26.982 -11.133 -16.646 1.00 87.00 604 GLN A C 1
ATOM 4656 O O . GLN A 1 604 ? 26.022 -11.789 -17.039 1.00 87.00 604 GLN A O 1
ATOM 4661 N N . ARG A 1 605 ? 26.826 -10.022 -15.914 1.00 87.38 605 ARG A N 1
ATOM 4662 C CA . ARG A 1 605 ? 25.512 -9.501 -15.503 1.00 87.38 605 ARG A CA 1
ATOM 4663 C C . ARG A 1 605 ? 24.692 -9.028 -16.697 1.00 87.38 605 ARG A C 1
ATOM 4665 O O . ARG A 1 605 ? 23.509 -9.337 -16.764 1.00 87.38 605 ARG A O 1
ATOM 4672 N N . VAL A 1 606 ? 25.330 -8.373 -17.669 1.00 88.00 606 VAL A N 1
ATOM 4673 C CA . VAL A 1 606 ? 24.678 -7.988 -18.933 1.00 88.00 606 VAL A CA 1
ATOM 4674 C C . VAL A 1 606 ? 24.169 -9.226 -19.672 1.00 88.00 606 VAL A C 1
ATOM 4676 O O . VAL A 1 606 ? 23.020 -9.257 -20.100 1.00 88.00 606 VAL A O 1
ATOM 4679 N N . VAL A 1 607 ? 24.982 -10.285 -19.760 1.00 87.88 607 VAL A N 1
ATOM 4680 C CA . VAL A 1 607 ? 24.573 -11.552 -20.391 1.00 87.88 607 VAL A CA 1
ATOM 4681 C C . VAL A 1 607 ? 23.361 -12.167 -19.684 1.00 87.88 607 VAL A C 1
ATOM 4683 O O . VAL A 1 607 ? 22.420 -12.598 -20.353 1.00 87.88 607 VAL A O 1
ATOM 4686 N N . PHE A 1 608 ? 23.346 -12.192 -18.347 1.00 89.06 608 PHE A N 1
ATOM 4687 C CA . PHE A 1 608 ? 22.195 -12.692 -17.589 1.00 89.06 608 PHE A CA 1
ATOM 4688 C C . PHE A 1 608 ? 20.943 -11.838 -17.800 1.00 89.06 608 PHE A C 1
ATOM 4690 O O . PHE A 1 608 ? 19.873 -12.400 -18.040 1.00 89.06 608 PHE A O 1
ATOM 4697 N N . LEU A 1 609 ? 21.077 -10.510 -17.784 1.00 90.69 609 LEU A N 1
ATOM 4698 C CA . LEU A 1 609 ? 19.968 -9.588 -18.016 1.00 90.69 609 LEU A CA 1
ATOM 4699 C C . LEU A 1 609 ? 19.362 -9.797 -19.406 1.00 90.69 609 LEU A C 1
ATOM 4701 O O . LEU A 1 609 ? 18.159 -10.011 -19.527 1.00 90.69 609 LEU A O 1
ATOM 4705 N N . VAL A 1 610 ? 20.194 -9.823 -20.451 1.00 89.00 610 VAL A N 1
ATOM 4706 C CA . VAL A 1 610 ? 19.747 -10.060 -21.833 1.00 89.00 610 VAL A CA 1
ATOM 4707 C C . VAL A 1 610 ? 19.063 -11.419 -21.959 1.00 89.00 610 VAL A C 1
ATOM 4709 O O . VAL A 1 610 ? 18.014 -11.519 -22.597 1.00 89.00 610 VAL A O 1
ATOM 4712 N N . LYS A 1 611 ? 19.598 -12.468 -21.319 1.00 87.31 611 LYS A N 1
ATOM 4713 C CA . LYS A 1 611 ? 18.970 -13.797 -21.303 1.00 87.31 611 LYS A CA 1
ATOM 4714 C C . LYS A 1 611 ? 17.580 -13.759 -20.658 1.00 87.31 611 LYS A C 1
ATOM 4716 O O . LYS A 1 611 ? 16.661 -14.382 -21.188 1.00 87.31 611 LYS A O 1
ATOM 4721 N N . HIS A 1 612 ? 17.413 -13.038 -19.550 1.00 88.56 612 HIS A N 1
ATOM 4722 C CA . HIS A 1 612 ? 16.116 -12.883 -18.888 1.00 88.56 612 HIS A CA 1
ATOM 4723 C C . HIS A 1 612 ? 15.128 -12.059 -19.714 1.00 88.56 612 HIS A C 1
ATOM 4725 O O . HIS A 1 612 ? 14.038 -12.558 -19.987 1.00 88.56 612 HIS A O 1
ATOM 4731 N N . ILE A 1 613 ? 15.525 -10.890 -20.223 1.00 89.12 613 ILE A N 1
ATOM 4732 C CA . ILE A 1 613 ? 14.678 -10.066 -21.102 1.00 89.12 613 ILE A CA 1
ATOM 4733 C C . ILE A 1 613 ? 14.237 -10.869 -22.332 1.00 89.12 613 ILE A C 1
ATOM 4735 O O . ILE A 1 613 ? 13.057 -10.887 -22.673 1.00 89.12 613 ILE A O 1
ATOM 4739 N N . THR A 1 614 ? 15.156 -11.608 -22.959 1.00 87.62 614 THR A N 1
ATOM 4740 C CA . THR A 1 614 ? 14.838 -12.477 -24.105 1.00 87.62 614 THR A CA 1
ATOM 4741 C C . THR A 1 614 ? 13.807 -13.539 -23.727 1.00 87.62 614 THR A C 1
ATOM 4743 O O . THR A 1 614 ? 12.879 -13.789 -24.495 1.00 87.62 614 THR A O 1
ATOM 4746 N N . SER A 1 615 ? 13.930 -14.144 -22.541 1.00 87.38 615 SER A N 1
ATOM 4747 C CA . SER A 1 615 ? 12.946 -15.116 -22.058 1.00 87.38 615 SER A CA 1
ATOM 4748 C C . SER A 1 615 ? 11.573 -14.483 -21.826 1.00 87.38 615 SER A C 1
ATOM 4750 O O . SER A 1 615 ? 10.568 -15.091 -22.171 1.00 87.38 615 SER A O 1
ATOM 4752 N N . TRP A 1 616 ? 11.504 -13.244 -21.331 1.00 88.06 616 TRP A N 1
ATOM 4753 C CA . TRP A 1 616 ? 10.233 -12.536 -21.171 1.00 88.06 616 TRP A CA 1
ATOM 4754 C C . TRP A 1 616 ? 9.588 -12.269 -22.529 1.00 88.06 616 TRP A C 1
ATOM 4756 O O . TRP A 1 616 ? 8.432 -12.618 -22.735 1.00 88.06 616 TRP A O 1
ATOM 4766 N N . LEU A 1 617 ? 10.352 -11.763 -23.500 1.00 87.31 617 LEU A N 1
ATOM 4767 C CA . LEU A 1 617 ? 9.858 -11.536 -24.862 1.00 87.31 617 LEU A CA 1
ATOM 4768 C C . LEU A 1 617 ? 9.348 -12.826 -25.531 1.00 87.31 617 LEU A C 1
ATOM 4770 O O . LEU A 1 617 ? 8.386 -12.769 -26.298 1.00 87.31 617 LEU A O 1
ATOM 4774 N N . GLN A 1 618 ? 9.947 -13.980 -25.215 1.00 84.00 618 GLN A N 1
ATOM 4775 C CA . GLN A 1 618 ? 9.492 -15.302 -25.668 1.00 84.00 618 GLN A CA 1
ATOM 4776 C C . GLN A 1 618 ? 8.158 -15.737 -25.046 1.00 84.00 618 GLN A C 1
ATOM 4778 O O . GLN A 1 618 ? 7.377 -16.413 -25.715 1.00 84.00 618 GLN A O 1
ATOM 4783 N N . VAL A 1 619 ? 7.862 -15.347 -23.800 1.00 74.12 619 VAL A N 1
ATOM 4784 C CA . VAL A 1 619 ? 6.626 -15.700 -23.068 1.00 74.12 619 VAL A CA 1
ATOM 4785 C C . VAL A 1 619 ? 5.462 -14.791 -23.505 1.00 74.12 619 VAL A C 1
ATOM 4787 O O . VAL A 1 619 ? 4.750 -14.196 -22.707 1.00 74.12 619 VAL A O 1
ATOM 4790 N N . GLY A 1 620 ? 5.264 -14.657 -24.817 1.00 73.00 620 GLY A N 1
ATOM 4791 C CA . GLY A 1 620 ? 4.070 -14.055 -25.417 1.00 73.00 620 GLY A CA 1
ATOM 4792 C C . GLY A 1 620 ? 4.025 -12.526 -25.498 1.00 73.00 620 GLY A C 1
ATOM 4793 O O . GLY A 1 620 ? 3.231 -12.022 -26.286 1.00 73.00 620 GLY A O 1
ATOM 4794 N N . TYR A 1 621 ? 4.873 -11.775 -24.784 1.00 85.19 621 TYR A N 1
ATOM 4795 C CA . TYR A 1 621 ? 4.844 -10.302 -24.835 1.00 85.19 621 TYR A CA 1
ATOM 4796 C C . TYR A 1 621 ? 5.144 -9.751 -26.234 1.00 85.19 621 TYR A C 1
ATOM 4798 O O . TYR A 1 621 ? 4.383 -8.932 -26.750 1.00 85.19 621 TYR A O 1
ATOM 4806 N N . LEU A 1 622 ? 6.212 -10.231 -26.886 1.00 90.50 622 LEU A N 1
ATOM 4807 C CA . LEU A 1 622 ? 6.534 -9.792 -28.247 1.00 90.50 622 LEU A CA 1
ATOM 4808 C C . LEU A 1 622 ? 5.486 -10.282 -29.252 1.00 90.50 622 LEU A C 1
ATOM 4810 O O . LEU A 1 622 ? 5.084 -9.528 -30.129 1.00 90.50 622 LEU A O 1
ATOM 4814 N N . ALA A 1 623 ? 5.014 -11.523 -29.113 1.00 91.12 623 ALA A N 1
ATOM 4815 C CA . ALA A 1 623 ? 3.986 -12.070 -29.995 1.00 91.12 623 ALA A CA 1
ATOM 4816 C C . ALA A 1 623 ? 2.683 -11.252 -29.927 1.00 91.12 623 ALA A C 1
ATOM 4818 O O . ALA A 1 623 ? 2.151 -10.874 -30.967 1.00 91.12 623 ALA A O 1
ATOM 4819 N N . GLY A 1 624 ? 2.224 -10.904 -28.719 1.00 91.69 624 GLY A N 1
ATOM 4820 C CA . GLY A 1 624 ? 1.053 -10.051 -28.517 1.00 91.69 624 GLY A CA 1
ATOM 4821 C C . GLY A 1 624 ? 1.233 -8.647 -29.098 1.00 91.69 624 GLY A C 1
ATOM 4822 O O . GLY A 1 624 ? 0.326 -8.137 -29.757 1.00 91.69 624 GLY A O 1
ATOM 4823 N N . LEU A 1 625 ? 2.419 -8.046 -28.931 1.00 93.81 625 LEU A N 1
ATOM 4824 C CA . LEU A 1 625 ? 2.752 -6.760 -29.549 1.00 93.81 625 LEU A CA 1
ATOM 4825 C C . LEU A 1 625 ? 2.715 -6.836 -31.081 1.00 93.81 625 LEU A C 1
ATOM 4827 O O . LEU A 1 625 ? 2.170 -5.937 -31.718 1.00 93.81 625 LEU A O 1
ATOM 4831 N N . LEU A 1 626 ? 3.276 -7.890 -31.680 1.00 94.81 626 LEU A N 1
ATOM 4832 C CA . LEU A 1 626 ? 3.305 -8.065 -33.135 1.00 94.81 626 LEU A CA 1
ATOM 4833 C C . LEU A 1 626 ? 1.908 -8.348 -33.699 1.00 94.81 626 LEU A C 1
ATOM 4835 O O . LEU A 1 626 ? 1.543 -7.785 -34.730 1.00 94.81 626 LEU A O 1
ATOM 4839 N N . ASP A 1 627 ? 1.088 -9.141 -33.009 1.00 93.19 627 ASP A N 1
ATOM 4840 C CA . ASP A 1 627 ? -0.307 -9.353 -33.401 1.00 93.19 627 ASP A CA 1
ATOM 4841 C C . ASP A 1 627 ? -1.088 -8.036 -33.424 1.00 93.19 627 ASP A C 1
ATOM 4843 O O . ASP A 1 627 ? -1.699 -7.718 -34.450 1.00 93.19 627 ASP A O 1
ATOM 4847 N N . PHE A 1 628 ? -0.991 -7.236 -32.354 1.00 95.31 628 PHE A N 1
ATOM 4848 C CA . PHE A 1 628 ? -1.584 -5.898 -32.299 1.00 95.31 628 PHE A CA 1
ATOM 4849 C C . PHE A 1 628 ? -1.037 -4.986 -33.402 1.00 95.31 628 PHE A C 1
ATOM 4851 O O . PHE A 1 628 ? -1.815 -4.365 -34.124 1.00 95.31 628 PHE A O 1
ATOM 4858 N N . THR A 1 629 ? 0.287 -4.952 -33.574 1.00 96.19 629 THR A N 1
ATOM 4859 C CA . THR A 1 629 ? 0.975 -4.144 -34.591 1.00 96.19 629 THR A CA 1
ATOM 4860 C C . THR A 1 629 ? 0.389 -4.388 -35.972 1.00 96.19 629 THR A C 1
ATOM 4862 O O . THR A 1 629 ? -0.054 -3.456 -36.640 1.00 96.19 629 THR A O 1
ATOM 4865 N N . PHE A 1 630 ? 0.330 -5.644 -36.407 1.00 95.50 630 PHE A N 1
ATOM 4866 C CA . PHE A 1 630 ? -0.103 -5.959 -37.765 1.00 95.50 630 PHE A CA 1
ATOM 4867 C C . PHE A 1 630 ? -1.620 -5.898 -37.958 1.00 95.50 630 PHE A C 1
ATOM 4869 O O . PHE A 1 630 ? -2.084 -5.673 -39.081 1.00 95.50 630 PHE A O 1
ATOM 4876 N N . ASP A 1 631 ? -2.403 -6.040 -36.891 1.00 92.44 631 ASP A N 1
ATOM 4877 C CA . ASP A 1 631 ? -3.839 -5.769 -36.943 1.00 92.44 631 ASP A CA 1
ATOM 4878 C C . ASP A 1 631 ? -4.109 -4.262 -37.079 1.00 92.44 631 ASP A C 1
ATOM 4880 O O . ASP A 1 631 ? -4.907 -3.865 -37.936 1.00 92.44 631 ASP A O 1
ATOM 4884 N N . PHE A 1 632 ? -3.396 -3.425 -36.316 1.00 95.81 632 PHE A N 1
ATOM 4885 C CA . PHE A 1 632 ? -3.507 -1.963 -36.356 1.00 95.81 632 PHE A CA 1
ATOM 4886 C C . PHE A 1 632 ? -3.012 -1.379 -37.682 1.00 95.81 632 PHE A C 1
ATOM 4888 O O . PHE A 1 632 ? -3.698 -0.567 -38.298 1.00 95.81 632 PHE A O 1
ATOM 4895 N N . LEU A 1 633 ? -1.876 -1.865 -38.191 1.00 95.81 633 LEU A N 1
ATOM 4896 C CA . LEU A 1 633 ? -1.329 -1.470 -39.493 1.00 95.81 633 LEU A CA 1
ATOM 4897 C C . LEU A 1 633 ? -2.165 -1.975 -40.684 1.00 95.81 633 LEU A C 1
ATOM 4899 O O . LEU A 1 633 ? -1.791 -1.747 -41.831 1.00 95.81 633 LEU A O 1
ATOM 4903 N N . GLY A 1 634 ? -3.292 -2.658 -40.450 1.00 91.88 634 GLY A N 1
ATOM 4904 C CA . GLY A 1 634 ? -4.272 -2.991 -41.486 1.00 91.88 634 GLY A CA 1
ATOM 4905 C C . GLY A 1 634 ? -3.977 -4.265 -42.281 1.00 91.88 634 GLY A C 1
ATOM 4906 O O . GLY A 1 634 ? -4.664 -4.541 -43.273 1.00 91.88 634 GLY A O 1
ATOM 4907 N N . HIS A 1 635 ? -3.018 -5.095 -41.854 1.00 92.25 635 HIS A N 1
ATOM 4908 C CA . HIS A 1 635 ? -2.657 -6.321 -42.577 1.00 92.25 635 HIS A CA 1
ATOM 4909 C C . HIS A 1 635 ? -3.768 -7.370 -42.530 1.00 92.25 635 HIS A C 1
ATOM 4911 O O . HIS A 1 635 ? -4.030 -8.022 -43.542 1.00 92.25 635 HIS A O 1
ATOM 4917 N N . ALA A 1 636 ? -4.476 -7.495 -41.403 1.00 82.12 636 ALA A N 1
ATOM 4918 C CA . ALA A 1 636 ? -5.633 -8.387 -41.288 1.00 82.12 636 ALA A CA 1
ATOM 4919 C C . ALA A 1 636 ? -6.790 -7.988 -42.223 1.00 82.12 636 ALA A C 1
ATOM 4921 O O . ALA A 1 636 ? -7.540 -8.843 -42.687 1.00 82.12 636 ALA A O 1
ATOM 4922 N N . ARG A 1 637 ? -6.909 -6.691 -42.539 1.00 82.94 637 ARG A N 1
ATOM 4923 C CA . ARG A 1 637 ? -7.945 -6.126 -43.422 1.00 82.94 637 ARG A CA 1
ATOM 4924 C C . ARG A 1 637 ? -7.511 -6.061 -44.892 1.00 82.94 637 ARG A C 1
ATOM 4926 O O . ARG A 1 637 ? -8.260 -5.556 -45.725 1.00 82.94 637 ARG A O 1
ATOM 4933 N N . GLY A 1 638 ? -6.303 -6.535 -45.213 1.00 83.69 638 GLY A N 1
ATOM 4934 C CA . GLY A 1 638 ? -5.745 -6.516 -46.569 1.00 83.69 638 GLY A CA 1
ATOM 4935 C C . GLY A 1 638 ? -5.388 -5.121 -47.093 1.00 83.69 638 GLY A C 1
ATOM 4936 O O . GLY A 1 638 ? -5.223 -4.956 -48.298 1.00 83.69 638 GLY A O 1
ATOM 4937 N N . ARG A 1 639 ? -5.282 -4.117 -46.215 1.00 88.75 639 ARG A N 1
ATOM 4938 C CA . ARG A 1 639 ? -4.927 -2.732 -46.563 1.00 88.75 639 ARG A CA 1
ATOM 4939 C C . ARG A 1 639 ? -3.789 -2.251 -45.658 1.00 88.75 639 ARG A C 1
ATOM 4941 O O . ARG A 1 639 ? -4.048 -1.458 -44.756 1.00 88.75 639 ARG A O 1
ATOM 4948 N N . PRO A 1 640 ? -2.566 -2.778 -45.842 1.00 93.12 640 PRO A N 1
ATOM 4949 C CA . PRO A 1 640 ? -1.434 -2.395 -45.015 1.00 93.12 640 PRO A CA 1
ATOM 4950 C C . PRO A 1 640 ? -1.055 -0.925 -45.234 1.00 93.12 640 PRO A C 1
ATOM 4952 O O . PRO A 1 640 ? -1.142 -0.415 -46.355 1.00 93.12 640 PRO A O 1
ATOM 4955 N N . VAL A 1 641 ? -0.621 -0.260 -44.166 1.00 93.88 641 VAL A N 1
ATOM 4956 C CA . VAL A 1 641 ? -0.096 1.113 -44.210 1.00 93.88 641 VAL A CA 1
ATOM 4957 C C . VAL A 1 641 ? 1.175 1.175 -45.063 1.00 93.88 641 VAL A C 1
ATOM 4959 O O . VAL A 1 641 ? 1.961 0.234 -45.111 1.00 93.88 641 VAL A O 1
ATOM 4962 N N . ASP A 1 642 ? 1.388 2.294 -45.750 1.00 93.50 642 ASP A N 1
ATOM 4963 C CA . ASP A 1 642 ? 2.593 2.536 -46.545 1.00 93.50 642 ASP A CA 1
ATOM 4964 C C . ASP A 1 642 ? 3.744 3.049 -45.662 1.00 93.50 642 ASP A C 1
ATOM 4966 O O . ASP A 1 642 ? 3.777 4.229 -45.305 1.00 93.50 642 ASP A O 1
ATOM 4970 N N . ALA A 1 643 ? 4.677 2.161 -45.302 1.00 93.19 643 ALA A N 1
ATOM 4971 C CA . ALA A 1 643 ? 5.764 2.466 -44.368 1.00 93.19 643 ALA A CA 1
ATOM 4972 C C . ALA A 1 643 ? 6.850 3.390 -44.930 1.00 93.19 643 ALA A C 1
ATOM 4974 O O . ALA A 1 643 ? 7.616 3.943 -44.148 1.00 93.19 643 ALA A O 1
ATOM 4975 N N . SER A 1 644 ? 6.911 3.637 -46.247 1.00 91.12 644 SER A N 1
ATOM 4976 C CA . SER A 1 644 ? 7.891 4.591 -46.800 1.00 91.12 644 SER A CA 1
ATOM 4977 C C . SER A 1 644 ? 7.638 6.041 -46.378 1.00 91.12 644 SER A C 1
ATOM 4979 O O . SER A 1 644 ? 8.418 6.927 -46.711 1.00 91.12 644 SER A O 1
ATOM 4981 N N . LYS A 1 645 ? 6.517 6.299 -45.700 1.00 88.25 645 LYS A N 1
ATOM 4982 C CA . LYS A 1 645 ? 6.149 7.610 -45.160 1.00 88.25 645 LYS A CA 1
ATOM 4983 C C . LYS A 1 645 ? 6.754 7.885 -43.784 1.00 88.25 645 LYS A C 1
ATOM 4985 O O . LYS A 1 645 ? 6.572 8.986 -43.280 1.00 88.25 645 LYS A O 1
ATOM 4990 N N . PHE A 1 646 ? 7.430 6.902 -43.196 1.00 91.62 646 PHE A N 1
ATOM 4991 C CA . PHE A 1 646 ? 7.984 6.959 -41.851 1.00 91.62 646 PHE A CA 1
ATOM 4992 C C . PHE A 1 646 ? 9.501 6.771 -41.880 1.00 91.62 646 PHE A C 1
ATOM 4994 O O . PHE A 1 646 ? 10.021 6.031 -42.718 1.00 91.62 646 PHE A O 1
ATOM 5001 N N . ASP A 1 647 ? 10.213 7.395 -40.941 1.00 92.38 647 ASP A N 1
ATOM 5002 C CA . ASP A 1 647 ? 11.597 7.011 -40.661 1.00 92.38 647 ASP A CA 1
ATOM 5003 C C . ASP A 1 647 ? 11.593 5.698 -39.873 1.00 92.38 647 ASP A C 1
ATOM 5005 O O . ASP A 1 647 ? 11.014 5.589 -38.801 1.00 92.38 647 ASP A O 1
ATOM 5009 N N . LEU A 1 648 ? 12.227 4.660 -40.404 1.00 91.38 648 LEU A N 1
ATOM 5010 C CA . LEU A 1 648 ? 12.264 3.362 -39.734 1.00 91.38 648 LEU A CA 1
ATOM 5011 C C . LEU A 1 648 ? 13.255 3.338 -38.573 1.00 91.38 648 LEU A C 1
ATOM 5013 O O . LEU A 1 648 ? 13.078 2.576 -37.627 1.00 91.38 648 LEU A O 1
ATOM 5017 N N . SER A 1 649 ? 14.318 4.133 -38.664 1.00 90.69 649 SER A N 1
ATOM 5018 C CA . SER A 1 649 ? 15.475 4.069 -37.774 1.00 90.69 649 SER A CA 1
ATOM 5019 C C . SER A 1 649 ? 15.331 4.923 -36.522 1.00 90.69 649 SER A C 1
ATOM 5021 O O . SER A 1 649 ? 15.999 4.648 -35.525 1.00 90.69 649 SER A O 1
ATOM 5023 N N . SER A 1 650 ? 14.429 5.901 -36.552 1.00 91.88 650 SER A N 1
ATOM 5024 C CA . SER A 1 650 ? 14.133 6.785 -35.434 1.00 91.88 650 SER A CA 1
ATOM 5025 C C . SER A 1 650 ? 12.626 6.934 -35.233 1.00 91.88 650 SER A C 1
ATOM 5027 O O . SER A 1 650 ? 11.835 6.685 -36.141 1.00 91.88 650 SER A O 1
ATOM 5029 N N . TYR A 1 651 ? 12.237 7.325 -34.024 1.00 93.56 651 TYR A N 1
ATOM 5030 C CA . TYR A 1 651 ? 10.868 7.676 -33.674 1.00 93.56 651 TYR A CA 1
ATOM 5031 C C . TYR A 1 651 ? 10.890 8.880 -32.739 1.00 93.56 651 TYR A C 1
ATOM 5033 O O . TYR A 1 651 ? 11.695 8.932 -31.808 1.00 93.56 651 TYR A O 1
ATOM 5041 N N . THR A 1 652 ? 10.016 9.852 -32.983 1.00 90.81 652 THR A N 1
ATOM 5042 C CA . THR A 1 652 ? 9.809 10.995 -32.089 1.00 90.81 652 THR A CA 1
ATOM 5043 C C . THR A 1 652 ? 8.308 11.162 -31.857 1.00 90.81 652 THR A C 1
ATOM 5045 O O . THR A 1 652 ? 7.589 11.400 -32.827 1.00 90.81 652 THR A O 1
ATOM 5048 N N . PRO A 1 653 ? 7.826 11.023 -30.610 1.00 88.25 653 PRO A N 1
ATOM 5049 C CA . PRO A 1 653 ? 6.397 11.082 -30.317 1.00 88.25 653 PRO A CA 1
ATOM 5050 C C . PRO A 1 653 ? 5.795 12.453 -30.643 1.00 88.25 653 PRO A C 1
ATOM 5052 O O . PRO A 1 653 ? 6.494 13.467 -30.588 1.00 88.25 653 PRO A O 1
ATOM 5055 N N . ASP A 1 654 ? 4.496 12.468 -30.950 1.00 88.31 654 ASP A N 1
ATOM 5056 C CA . ASP A 1 654 ? 3.662 13.670 -31.126 1.00 88.31 654 ASP A CA 1
ATOM 5057 C C . ASP A 1 654 ? 4.102 14.618 -32.260 1.00 88.31 654 ASP A C 1
ATOM 5059 O O . ASP A 1 654 ? 3.757 15.803 -32.273 1.00 88.31 654 ASP A O 1
ATOM 5063 N N . THR A 1 655 ? 4.860 14.120 -33.238 1.00 89.56 655 THR A N 1
ATOM 5064 C CA . THR A 1 655 ? 5.302 14.939 -34.385 1.00 89.56 655 THR A CA 1
ATOM 5065 C C . THR A 1 655 ? 4.393 14.793 -35.600 1.00 89.56 655 THR A C 1
ATOM 5067 O O . THR A 1 655 ? 4.342 15.685 -36.452 1.00 89.56 655 THR A O 1
ATOM 5070 N N . GLU A 1 656 ? 3.670 13.678 -35.704 1.00 91.81 656 GLU A N 1
ATOM 5071 C CA . GLU A 1 656 ? 2.789 13.425 -36.829 1.00 91.81 656 GLU A CA 1
ATOM 5072 C C . GLU A 1 656 ? 1.445 14.145 -36.702 1.00 91.81 656 GLU A C 1
ATOM 5074 O O . GLU A 1 656 ? 0.889 14.351 -35.629 1.00 91.81 656 GLU A O 1
ATOM 5079 N N . SER A 1 657 ? 0.872 14.483 -37.856 1.00 88.81 657 SER A N 1
ATOM 5080 C CA . SER A 1 657 ? -0.371 15.272 -37.961 1.00 88.81 657 SER A CA 1
ATOM 5081 C C . SER A 1 657 ? -1.606 14.679 -37.263 1.00 88.81 657 SER A C 1
ATOM 5083 O O . SER A 1 657 ? -2.597 15.383 -37.076 1.00 88.81 657 SER A O 1
ATOM 5085 N N . SER A 1 658 ? -1.591 13.388 -36.921 1.00 93.56 658 SER A N 1
ATOM 5086 C CA . SER A 1 658 ? -2.697 12.728 -36.224 1.00 93.56 658 SER A CA 1
ATOM 5087 C C . SER A 1 658 ? -2.182 11.613 -35.308 1.00 93.56 658 SER A C 1
ATOM 5089 O O . SER A 1 658 ? -1.228 10.931 -35.695 1.00 93.56 658 SER A O 1
ATOM 5091 N N . PRO A 1 659 ? -2.853 11.341 -34.170 1.00 93.81 659 PRO A N 1
ATOM 5092 C CA . PRO A 1 659 ? -2.463 10.263 -33.256 1.00 93.81 659 PRO A CA 1
ATOM 5093 C C . PRO A 1 659 ? -2.430 8.878 -33.915 1.00 93.81 659 PRO A C 1
ATOM 5095 O O . PRO A 1 659 ? -1.603 8.036 -33.574 1.00 93.81 659 PRO A O 1
ATOM 5098 N N . GLU A 1 660 ? -3.314 8.633 -34.890 1.00 93.56 660 GLU A N 1
ATOM 5099 C CA . GLU A 1 660 ? -3.322 7.382 -35.653 1.00 93.56 660 GLU A CA 1
ATOM 5100 C C . GLU A 1 660 ? -2.027 7.222 -36.456 1.00 93.56 660 GLU A C 1
ATOM 5102 O O . GLU A 1 660 ? -1.389 6.173 -36.393 1.00 93.56 660 GLU A O 1
ATOM 5107 N N . LYS A 1 661 ? -1.619 8.267 -37.185 1.00 94.00 661 LYS A N 1
ATOM 5108 C CA . LYS A 1 661 ? -0.402 8.249 -38.003 1.00 94.00 661 LYS A CA 1
ATOM 5109 C C . LYS A 1 661 ? 0.864 8.166 -37.142 1.00 94.00 661 LYS A C 1
ATOM 5111 O O . LYS A 1 661 ? 1.778 7.431 -37.502 1.00 94.00 661 LYS A O 1
ATOM 5116 N N . ASP A 1 662 ? 0.878 8.841 -35.995 1.00 94.69 662 ASP A N 1
ATOM 5117 C CA . ASP A 1 662 ? 1.965 8.754 -35.009 1.00 94.69 662 ASP A CA 1
ATOM 5118 C C . ASP A 1 662 ? 2.100 7.321 -34.458 1.00 94.69 662 ASP A C 1
ATOM 5120 O O . ASP A 1 662 ? 3.179 6.729 -34.470 1.00 94.69 662 ASP A O 1
ATOM 5124 N N . THR A 1 663 ? 0.971 6.683 -34.125 1.00 95.31 663 THR A N 1
ATOM 5125 C CA . THR A 1 663 ? 0.934 5.273 -33.698 1.00 95.31 663 THR A CA 1
ATOM 5126 C C . THR A 1 663 ? 1.406 4.327 -34.809 1.00 95.31 663 THR A C 1
ATOM 5128 O O . THR A 1 663 ? 2.136 3.371 -34.546 1.00 95.31 663 THR A O 1
ATOM 5131 N N . GLN A 1 664 ? 1.025 4.575 -36.068 1.00 95.69 664 GLN A N 1
ATOM 5132 C CA . GLN A 1 664 ? 1.509 3.792 -37.213 1.00 95.69 664 GLN A CA 1
ATOM 5133 C C . GLN A 1 664 ? 3.034 3.895 -37.361 1.00 95.69 664 GLN A C 1
ATOM 5135 O O . GLN A 1 664 ? 3.682 2.877 -37.627 1.00 95.69 664 GLN A O 1
ATOM 5140 N N . TRP A 1 665 ? 3.609 5.085 -37.156 1.00 96.62 665 TRP A N 1
ATOM 5141 C CA . TRP A 1 665 ? 5.058 5.278 -37.151 1.00 96.62 665 TRP A CA 1
ATOM 5142 C C . TRP A 1 665 ? 5.717 4.492 -36.014 1.00 96.62 665 TRP A C 1
ATOM 5144 O O . TRP A 1 665 ? 6.604 3.677 -36.278 1.00 96.62 665 TRP A O 1
ATOM 5154 N N . LEU A 1 666 ? 5.227 4.648 -34.779 1.00 96.81 666 LEU A N 1
ATOM 5155 C CA . LEU A 1 666 ? 5.740 3.941 -33.604 1.00 96.81 666 LEU A CA 1
ATOM 5156 C C . LEU A 1 666 ? 5.771 2.425 -33.817 1.00 96.81 666 LEU A C 1
ATOM 5158 O O . LEU A 1 666 ? 6.801 1.785 -33.621 1.00 96.81 666 LEU A O 1
ATOM 5162 N N . LEU A 1 667 ? 4.655 1.836 -34.247 1.00 97.12 667 LEU A N 1
ATOM 5163 C CA . LEU A 1 667 ? 4.553 0.387 -34.436 1.00 97.12 667 LEU A CA 1
ATOM 5164 C C . LEU A 1 667 ? 5.453 -0.110 -35.576 1.00 97.12 667 LEU A C 1
ATOM 5166 O O . LEU A 1 667 ? 6.056 -1.179 -35.470 1.00 97.12 667 LEU A O 1
ATOM 5170 N N . THR A 1 668 ? 5.596 0.683 -36.641 1.00 96.69 668 THR A N 1
ATOM 5171 C CA . THR A 1 668 ? 6.531 0.394 -37.738 1.00 96.69 668 THR A CA 1
ATOM 5172 C C . THR A 1 668 ? 7.980 0.400 -37.239 1.00 96.69 668 THR A C 1
ATOM 5174 O O . THR A 1 668 ? 8.738 -0.530 -37.528 1.00 96.69 668 THR A O 1
ATOM 5177 N N . HIS A 1 669 ? 8.354 1.403 -36.441 1.00 96.62 669 HIS A N 1
ATOM 5178 C CA . HIS A 1 669 ? 9.675 1.515 -35.826 1.00 96.62 669 HIS A CA 1
ATOM 5179 C C . HIS A 1 669 ? 9.955 0.359 -34.849 1.00 96.62 669 HIS A C 1
ATOM 5181 O O . HIS A 1 669 ? 10.998 -0.289 -34.934 1.00 96.62 669 HIS A O 1
ATOM 5187 N N . LEU A 1 670 ? 9.001 0.017 -33.976 1.00 96.44 670 LEU A N 1
ATOM 5188 C CA . LEU A 1 670 ? 9.123 -1.108 -33.039 1.00 96.44 670 LEU A CA 1
ATOM 5189 C C . LEU A 1 670 ? 9.271 -2.454 -33.758 1.00 96.44 670 LEU A C 1
ATOM 5191 O O . LEU A 1 670 ? 10.053 -3.307 -33.323 1.00 96.44 670 LEU A O 1
ATOM 5195 N N . TYR A 1 671 ? 8.572 -2.656 -34.877 1.00 96.88 671 TYR A N 1
ATOM 5196 C CA . TYR A 1 671 ? 8.758 -3.848 -35.702 1.00 96.88 671 TYR A CA 1
ATOM 5197 C C . TYR A 1 671 ? 10.153 -3.895 -36.340 1.00 96.88 671 TYR A C 1
ATOM 5199 O O . TYR A 1 671 ? 10.809 -4.941 -36.299 1.00 96.88 671 TYR A O 1
ATOM 5207 N N . TYR A 1 672 ? 10.647 -2.770 -36.866 1.00 96.38 672 TYR A N 1
ATOM 5208 C CA . TYR A 1 672 ? 12.021 -2.663 -37.361 1.00 96.38 672 TYR A CA 1
ATOM 5209 C C . TYR A 1 672 ? 13.048 -3.008 -36.268 1.00 96.38 672 TYR A C 1
ATOM 5211 O O . TYR A 1 672 ? 13.915 -3.854 -36.497 1.00 96.38 672 TYR A O 1
ATOM 5219 N N . LEU A 1 673 ? 12.913 -2.447 -35.060 1.00 94.94 673 LEU A N 1
ATOM 5220 C CA . LEU A 1 673 ? 13.780 -2.770 -33.921 1.00 94.94 673 LEU A CA 1
ATOM 5221 C C . LEU A 1 673 ? 13.698 -4.251 -33.535 1.00 94.94 673 LEU A C 1
ATOM 5223 O O . LEU A 1 673 ? 14.721 -4.870 -33.234 1.00 94.94 673 LEU A O 1
ATOM 5227 N N . SER A 1 674 ? 12.504 -4.844 -33.594 1.00 94.31 674 SER A N 1
ATOM 5228 C CA . SER A 1 674 ? 12.306 -6.273 -33.337 1.00 94.31 674 SER A CA 1
ATOM 5229 C C . SER A 1 674 ? 13.085 -7.123 -34.341 1.00 94.31 674 SER A C 1
ATOM 5231 O O . SER A 1 674 ? 13.818 -8.027 -33.946 1.00 94.31 674 SER A O 1
ATOM 5233 N N . LEU A 1 675 ? 13.012 -6.799 -35.635 1.00 93.94 675 LEU A N 1
ATOM 5234 C CA . LEU A 1 675 ? 13.791 -7.488 -36.665 1.00 93.94 675 LEU A CA 1
ATOM 5235 C C . LEU A 1 675 ? 15.297 -7.222 -36.569 1.00 93.94 675 LEU A C 1
ATOM 5237 O O . LEU A 1 675 ? 16.073 -8.104 -36.921 1.00 93.94 675 LEU A O 1
ATOM 5241 N N . LYS A 1 676 ? 15.728 -6.050 -36.100 1.00 92.25 676 LYS A N 1
ATOM 5242 C CA . LYS A 1 676 ? 17.151 -5.708 -35.953 1.00 92.25 676 LYS A CA 1
ATOM 5243 C C . LYS A 1 676 ? 17.791 -6.400 -34.747 1.00 92.25 676 LYS A C 1
ATOM 5245 O O . LYS A 1 676 ? 18.852 -7.009 -34.865 1.00 92.25 676 LYS A O 1
ATOM 5250 N N . HIS A 1 677 ? 17.141 -6.350 -33.587 1.00 90.06 677 HIS A N 1
ATOM 5251 C CA . HIS A 1 677 ? 17.737 -6.767 -32.311 1.00 90.06 677 HIS A CA 1
ATOM 5252 C C . HIS A 1 677 ? 17.254 -8.132 -31.806 1.00 90.06 677 HIS A C 1
ATOM 5254 O O . HIS A 1 677 ? 17.973 -8.793 -31.062 1.00 90.06 677 HIS A O 1
ATOM 5260 N N . THR A 1 678 ? 16.060 -8.578 -32.207 1.00 89.69 678 THR A N 1
ATOM 5261 C CA . THR A 1 678 ? 15.449 -9.845 -31.754 1.00 89.69 678 THR A CA 1
ATOM 5262 C C . THR A 1 678 ? 14.856 -10.644 -32.919 1.00 89.69 678 THR A C 1
ATOM 5264 O O . THR A 1 678 ? 13.807 -11.282 -32.805 1.00 89.69 678 THR A O 1
ATOM 5267 N N . SER A 1 679 ? 15.563 -10.646 -34.054 1.00 90.62 679 SER A N 1
ATOM 5268 C CA . SER A 1 679 ? 15.108 -11.198 -35.339 1.00 90.62 679 SER A CA 1
ATOM 5269 C C . SER A 1 679 ? 14.538 -12.616 -35.240 1.00 90.62 679 SER A C 1
ATOM 5271 O O . SER A 1 679 ? 13.504 -12.918 -35.834 1.00 90.62 679 SER A O 1
ATOM 5273 N N . ASN A 1 680 ? 15.178 -13.478 -34.446 1.00 88.44 680 ASN A N 1
ATOM 5274 C CA . ASN A 1 680 ? 14.757 -14.861 -34.253 1.00 88.44 680 ASN A CA 1
ATOM 5275 C C . ASN A 1 680 ? 13.390 -14.964 -33.564 1.00 88.44 680 ASN A C 1
ATOM 5277 O O . ASN A 1 680 ? 12.596 -15.815 -33.948 1.00 88.44 680 ASN A O 1
ATOM 5281 N N . LEU A 1 681 ? 13.081 -14.087 -32.604 1.00 90.44 681 LEU A N 1
ATOM 5282 C CA . LEU A 1 681 ? 11.781 -14.085 -31.929 1.00 90.44 681 LEU A CA 1
ATOM 5283 C C . LEU A 1 681 ? 10.668 -13.619 -32.870 1.00 90.44 681 LEU A C 1
ATOM 5285 O O . LEU A 1 681 ? 9.629 -14.271 -32.971 1.00 90.44 681 LEU A O 1
ATOM 5289 N N . ALA A 1 682 ? 10.914 -12.533 -33.607 1.00 92.75 682 ALA A N 1
ATOM 5290 C CA . ALA A 1 682 ? 9.981 -12.028 -34.611 1.00 92.75 682 ALA A CA 1
ATOM 5291 C C . ALA A 1 682 ? 9.732 -13.062 -35.724 1.00 92.75 682 ALA A C 1
ATOM 5293 O O . ALA A 1 682 ? 8.602 -13.244 -36.174 1.00 92.75 682 ALA A O 1
ATOM 5294 N N . LYS A 1 683 ? 10.774 -13.792 -36.135 1.00 92.69 683 LYS A N 1
ATOM 5295 C CA . LYS A 1 683 ? 10.661 -14.889 -37.099 1.00 92.69 683 LYS A CA 1
ATOM 5296 C C . LYS A 1 683 ? 9.846 -16.061 -36.553 1.00 92.69 683 LYS A C 1
ATOM 5298 O O . LYS A 1 683 ? 9.018 -16.584 -37.290 1.00 92.69 683 LYS A O 1
ATOM 5303 N N . THR A 1 684 ? 10.052 -16.468 -35.299 1.00 91.81 684 THR A N 1
ATOM 5304 C CA . THR A 1 684 ? 9.236 -17.515 -34.658 1.00 91.81 684 THR A CA 1
ATOM 5305 C C . THR A 1 684 ? 7.762 -17.122 -34.654 1.00 91.81 684 THR A C 1
ATOM 5307 O O . THR A 1 684 ? 6.938 -17.892 -35.134 1.00 91.81 684 THR A O 1
ATOM 5310 N N . TRP A 1 685 ? 7.433 -15.890 -34.244 1.00 93.81 685 TRP A N 1
ATOM 5311 C CA . TRP A 1 685 ? 6.060 -15.376 -34.330 1.00 93.81 685 TRP A CA 1
ATOM 5312 C C . TRP A 1 685 ? 5.502 -15.432 -35.762 1.00 93.81 685 TRP A C 1
ATOM 5314 O O . TRP A 1 685 ? 4.377 -15.881 -35.969 1.00 93.81 685 TRP A O 1
ATOM 5324 N N . TRP A 1 686 ? 6.289 -15.023 -36.761 1.00 94.56 686 TRP A N 1
ATOM 5325 C CA . TRP A 1 686 ? 5.864 -15.045 -38.164 1.00 94.56 686 TRP A CA 1
ATOM 5326 C C . TRP A 1 686 ? 5.593 -16.471 -38.673 1.00 94.56 686 TRP A C 1
ATOM 5328 O O . TRP A 1 686 ? 4.610 -16.681 -39.381 1.00 94.56 686 TRP A O 1
ATOM 5338 N N . ILE A 1 687 ? 6.417 -17.451 -38.281 1.00 93.06 687 ILE A N 1
ATOM 5339 C CA . ILE A 1 687 ? 6.227 -18.877 -38.609 1.00 93.06 687 ILE A CA 1
ATOM 5340 C C . ILE A 1 687 ? 4.973 -19.437 -37.929 1.00 93.06 687 ILE A C 1
ATOM 5342 O O . ILE A 1 687 ? 4.200 -20.155 -38.563 1.00 93.06 687 ILE A O 1
ATOM 5346 N N . ASP A 1 688 ? 4.762 -19.092 -36.661 1.00 92.56 688 ASP A N 1
ATOM 5347 C CA . ASP A 1 688 ? 3.655 -19.603 -35.846 1.00 92.56 688 ASP A CA 1
ATOM 5348 C C . ASP A 1 688 ? 2.323 -18.876 -36.122 1.00 92.56 688 ASP A C 1
ATOM 5350 O O . ASP A 1 688 ? 1.260 -19.270 -35.624 1.00 92.56 688 ASP A O 1
ATOM 5354 N N . CYS A 1 689 ? 2.349 -17.817 -36.937 1.00 90.56 689 CYS A N 1
ATOM 5355 C CA . CYS A 1 689 ? 1.174 -17.030 -37.272 1.00 90.56 689 CYS A CA 1
ATOM 5356 C C . CYS A 1 689 ? 0.147 -17.870 -38.050 1.00 90.56 689 CYS A C 1
ATOM 5358 O O . CYS A 1 689 ? 0.346 -18.279 -39.194 1.00 90.56 689 CYS A O 1
ATOM 5360 N N . ARG A 1 690 ? -1.026 -18.079 -37.441 1.00 88.69 690 ARG A N 1
ATOM 5361 C CA . ARG A 1 690 ? -2.089 -18.939 -37.996 1.00 88.69 690 ARG A CA 1
ATOM 5362 C C . ARG A 1 690 ? -2.746 -18.377 -39.259 1.00 88.69 690 ARG A C 1
ATOM 5364 O O . ARG A 1 690 ? -3.299 -19.131 -40.058 1.00 88.69 690 ARG A O 1
ATOM 5371 N N . SER A 1 691 ? -2.740 -17.055 -39.433 1.00 90.56 691 SER A N 1
ATOM 5372 C CA . SER A 1 691 ? -3.388 -16.408 -40.575 1.00 90.56 691 SER A CA 1
ATOM 5373 C C . SER A 1 691 ? -2.453 -16.383 -41.777 1.00 90.56 691 SER A C 1
ATOM 5375 O O . SER A 1 691 ? -1.591 -15.514 -41.894 1.00 90.56 691 SER A O 1
ATOM 5377 N N . ARG A 1 692 ? -2.683 -17.295 -42.727 1.00 88.44 692 ARG A N 1
ATOM 5378 C CA . ARG A 1 692 ? -1.918 -17.356 -43.983 1.00 88.44 692 ARG A CA 1
ATOM 5379 C C . ARG A 1 692 ? -1.917 -16.024 -44.742 1.00 88.44 692 ARG A C 1
ATOM 5381 O O . ARG A 1 692 ? -0.892 -15.637 -45.292 1.00 88.44 692 ARG A O 1
ATOM 5388 N N . GLN A 1 693 ? -3.045 -15.311 -44.751 1.00 88.44 693 GLN A N 1
ATOM 5389 C CA . GLN A 1 693 ? -3.141 -13.998 -45.393 1.00 88.44 693 GLN A CA 1
ATOM 5390 C C . GLN A 1 693 ? -2.265 -12.954 -44.688 1.00 88.44 693 GLN A C 1
ATOM 5392 O O . GLN A 1 693 ? -1.597 -12.167 -45.359 1.00 88.44 693 GLN A O 1
ATOM 5397 N N . LYS A 1 694 ? -2.240 -12.964 -43.346 1.00 90.62 694 LYS A N 1
ATOM 5398 C CA . LYS A 1 694 ? -1.383 -12.073 -42.552 1.00 90.62 694 LYS A CA 1
ATOM 5399 C C . LYS A 1 694 ? 0.090 -12.366 -42.845 1.00 90.62 694 LYS A C 1
ATOM 5401 O O . LYS A 1 694 ? 0.813 -11.442 -43.181 1.00 90.62 694 LYS A O 1
ATOM 5406 N N . VAL A 1 695 ? 0.500 -13.636 -42.836 1.00 92.31 695 VAL A N 1
ATOM 5407 C CA . VAL A 1 695 ? 1.880 -14.077 -43.132 1.00 92.31 695 VAL A CA 1
ATOM 5408 C C . VAL A 1 695 ? 2.373 -13.565 -44.487 1.00 92.31 695 VAL A C 1
ATOM 5410 O O . VAL A 1 695 ? 3.441 -12.961 -44.550 1.00 92.31 695 VAL A O 1
ATOM 5413 N N . ILE A 1 696 ? 1.583 -13.756 -45.551 1.00 92.88 696 ILE A N 1
ATOM 5414 C CA . ILE A 1 696 ? 1.934 -13.312 -46.914 1.00 92.88 696 ILE A CA 1
ATOM 5415 C C . ILE A 1 696 ? 2.018 -11.782 -46.983 1.00 92.88 696 ILE A C 1
ATOM 5417 O O . ILE A 1 696 ? 2.955 -11.225 -47.555 1.00 92.88 696 ILE A O 1
ATOM 5421 N N . SER A 1 697 ? 1.037 -11.098 -46.387 1.00 95.00 697 SER A N 1
ATOM 5422 C CA . SER A 1 697 ? 0.993 -9.635 -46.343 1.00 95.00 697 SER A CA 1
ATOM 5423 C C . SER A 1 697 ? 2.212 -9.063 -45.617 1.00 95.00 697 SER A C 1
ATOM 5425 O O . SER A 1 697 ? 2.902 -8.211 -46.169 1.00 95.00 697 SER A O 1
ATOM 5427 N N . VAL A 1 698 ? 2.523 -9.576 -44.424 1.00 95.94 698 VAL A N 1
ATOM 5428 C CA . VAL A 1 698 ? 3.682 -9.163 -43.622 1.00 95.94 698 VAL A CA 1
ATOM 5429 C C . VAL A 1 698 ? 4.986 -9.435 -44.363 1.00 95.94 698 VAL A C 1
ATOM 5431 O O . VAL A 1 698 ? 5.798 -8.530 -44.470 1.00 95.94 698 VAL A O 1
ATOM 5434 N N . GLU A 1 699 ? 5.176 -10.624 -44.941 1.00 96.31 699 GLU A N 1
ATOM 5435 C CA . GLU A 1 699 ? 6.404 -10.960 -45.678 1.00 96.31 699 GLU A CA 1
ATOM 5436 C C . GLU A 1 699 ? 6.670 -9.979 -46.829 1.00 96.31 699 GLU A C 1
ATOM 5438 O O . GLU A 1 699 ? 7.751 -9.395 -46.902 1.00 96.31 699 GLU A O 1
ATOM 5443 N N . SER A 1 700 ? 5.672 -9.755 -47.691 1.00 96.25 700 SER A N 1
ATOM 5444 C CA . SER A 1 700 ? 5.804 -8.849 -48.843 1.00 96.25 700 SER A CA 1
ATOM 5445 C C . SER A 1 700 ? 6.008 -7.386 -48.435 1.00 96.25 700 SER A C 1
ATOM 5447 O O . SER A 1 700 ? 6.736 -6.640 -49.092 1.00 96.25 700 SER A O 1
ATOM 5449 N N . TRP A 1 701 ? 5.385 -6.969 -47.334 1.00 96.88 701 TRP A N 1
ATOM 5450 C CA . TRP A 1 701 ? 5.517 -5.624 -46.793 1.00 96.88 701 TRP A CA 1
ATOM 5451 C C . TRP A 1 701 ? 6.897 -5.401 -46.168 1.00 96.88 701 TRP A C 1
ATOM 5453 O O . TRP A 1 701 ? 7.546 -4.394 -46.453 1.00 96.88 701 TRP A O 1
ATOM 5463 N N . THR A 1 702 ? 7.390 -6.372 -45.400 1.00 97.44 702 THR A N 1
ATOM 5464 C CA . THR A 1 702 ? 8.737 -6.363 -44.821 1.00 97.44 702 THR A CA 1
ATOM 5465 C C . THR A 1 702 ? 9.798 -6.337 -45.913 1.00 97.44 702 THR A C 1
ATOM 5467 O O . THR A 1 702 ? 10.679 -5.484 -45.860 1.00 97.44 702 THR A O 1
ATOM 5470 N N . GLU A 1 703 ? 9.675 -7.188 -46.937 1.00 97.38 703 GLU A N 1
ATOM 5471 C CA . GLU A 1 703 ? 10.569 -7.210 -48.104 1.00 97.38 703 GLU A CA 1
ATOM 5472 C C . GLU A 1 703 ? 10.669 -5.842 -48.788 1.00 97.38 703 GLU A C 1
ATOM 5474 O O . GLU A 1 703 ? 11.755 -5.413 -49.181 1.00 97.38 703 GLU A O 1
ATOM 5479 N N . ARG A 1 704 ? 9.536 -5.149 -48.926 1.00 96.31 704 ARG A N 1
ATOM 5480 C CA . ARG A 1 704 ? 9.469 -3.869 -49.629 1.00 96.31 704 ARG A CA 1
ATOM 5481 C C . ARG A 1 704 ? 10.001 -2.703 -48.803 1.00 96.31 704 ARG A C 1
ATOM 5483 O O . ARG A 1 704 ? 10.696 -1.856 -49.358 1.00 96.31 704 ARG A O 1
ATOM 5490 N N . PHE A 1 705 ? 9.625 -2.621 -47.530 1.00 96.50 705 PHE A N 1
ATOM 5491 C CA . PHE A 1 705 ? 9.825 -1.406 -46.739 1.00 96.50 705 PHE A CA 1
ATOM 5492 C C . PHE A 1 705 ? 10.915 -1.536 -45.680 1.00 96.50 705 PHE A C 1
ATOM 5494 O O . PHE A 1 705 ? 11.658 -0.586 -45.482 1.00 96.50 705 PHE A O 1
ATOM 5501 N N . ILE A 1 706 ? 11.047 -2.691 -45.023 1.00 96.31 706 ILE A N 1
ATOM 5502 C CA . ILE A 1 706 ? 11.896 -2.831 -43.828 1.00 96.31 706 ILE A CA 1
ATOM 5503 C C . ILE A 1 706 ? 13.235 -3.513 -44.146 1.00 96.31 706 ILE A C 1
ATOM 5505 O O . ILE A 1 706 ? 14.298 -3.059 -43.719 1.00 96.31 706 ILE A O 1
ATOM 5509 N N . SER A 1 707 ? 13.198 -4.595 -44.929 1.00 96.31 707 SER A N 1
ATOM 5510 C CA . SER A 1 707 ? 14.369 -5.391 -45.310 1.00 96.31 707 SER A CA 1
ATOM 5511 C C . SER A 1 707 ? 15.489 -4.593 -45.988 1.00 96.31 707 SER A C 1
ATOM 5513 O O . SER A 1 707 ? 16.642 -4.873 -45.664 1.00 96.31 707 SER A O 1
ATOM 5515 N N . PRO A 1 708 ? 15.236 -3.604 -46.876 1.00 95.62 708 PRO A N 1
ATOM 5516 C CA . PRO A 1 708 ? 16.313 -2.841 -47.512 1.00 95.62 708 PRO A CA 1
ATOM 5517 C C . PRO A 1 708 ? 17.249 -2.160 -46.506 1.00 95.62 708 PRO A C 1
ATOM 5519 O O . PRO A 1 708 ? 18.466 -2.226 -46.671 1.00 95.62 708 PRO A O 1
ATOM 5522 N N . THR A 1 709 ? 16.692 -1.580 -45.439 1.00 94.50 709 THR A N 1
ATOM 5523 C CA . THR A 1 709 ? 17.457 -0.913 -44.375 1.00 94.50 709 THR A CA 1
ATOM 5524 C C . THR A 1 709 ? 18.266 -1.919 -43.560 1.00 94.50 709 THR A C 1
ATOM 5526 O O . THR A 1 709 ? 19.466 -1.744 -43.381 1.00 94.50 709 THR A O 1
ATOM 5529 N N . ILE A 1 710 ? 17.651 -3.031 -43.138 1.00 95.19 710 ILE A N 1
ATOM 5530 C CA . ILE A 1 710 ? 18.345 -4.077 -42.362 1.00 95.19 710 ILE A CA 1
ATOM 5531 C C . ILE A 1 710 ? 19.468 -4.728 -43.179 1.00 95.19 710 ILE A C 1
ATOM 5533 O O . ILE A 1 710 ? 20.541 -5.020 -42.654 1.00 95.19 710 ILE A O 1
ATOM 5537 N N . VAL A 1 711 ? 19.237 -4.961 -44.472 1.00 96.38 711 VAL A N 1
ATOM 5538 C CA . VAL A 1 711 ? 20.250 -5.503 -45.383 1.00 96.38 711 VAL A CA 1
ATOM 5539 C C . VAL A 1 711 ? 21.407 -4.522 -45.545 1.00 96.38 711 VAL A C 1
ATOM 5541 O O . VAL A 1 711 ? 22.556 -4.950 -45.478 1.00 96.38 711 VAL A O 1
ATOM 5544 N N . ALA A 1 712 ? 21.134 -3.229 -45.733 1.00 95.38 712 ALA A N 1
ATOM 5545 C CA . ALA A 1 712 ? 22.182 -2.217 -45.823 1.00 95.38 712 ALA A CA 1
ATOM 5546 C C . ALA A 1 712 ? 23.055 -2.197 -44.557 1.00 95.38 712 ALA A C 1
ATOM 5548 O O . ALA A 1 712 ? 24.278 -2.276 -44.671 1.00 95.38 712 ALA A O 1
ATOM 5549 N N . ASP A 1 713 ? 22.440 -2.197 -43.371 1.00 93.75 713 ASP A N 1
ATOM 5550 C CA . ASP A 1 713 ? 23.144 -2.264 -42.083 1.00 93.75 713 ASP A CA 1
ATOM 5551 C C . ASP A 1 713 ? 24.004 -3.535 -41.967 1.00 93.75 713 ASP A C 1
ATOM 5553 O O . ASP A 1 713 ? 25.188 -3.473 -41.629 1.00 93.75 713 ASP A O 1
ATOM 5557 N N . ALA A 1 714 ? 23.442 -4.702 -42.300 1.00 95.19 714 ALA A N 1
ATOM 5558 C CA . ALA A 1 714 ? 24.153 -5.977 -42.227 1.00 95.19 714 ALA A CA 1
ATOM 5559 C C . ALA A 1 714 ? 25.371 -6.013 -43.167 1.00 95.19 714 ALA A C 1
ATOM 5561 O O . ALA A 1 714 ? 26.448 -6.467 -42.777 1.00 95.19 714 ALA A O 1
ATOM 5562 N N . LEU A 1 715 ? 25.227 -5.509 -44.392 1.00 96.44 715 LEU A N 1
ATOM 5563 C CA . LEU A 1 715 ? 26.317 -5.441 -45.365 1.00 96.44 715 LEU A CA 1
ATOM 5564 C C . LEU A 1 715 ? 27.405 -4.444 -44.946 1.00 96.44 715 LEU A C 1
ATOM 5566 O O . LEU A 1 715 ? 28.587 -4.757 -45.085 1.00 96.44 715 LEU A O 1
ATOM 5570 N N . THR A 1 716 ? 27.022 -3.295 -44.382 1.00 96.00 716 THR A N 1
ATOM 5571 C CA . THR A 1 716 ? 27.964 -2.324 -43.804 1.00 96.00 716 THR A CA 1
ATOM 5572 C C . THR A 1 716 ? 28.772 -2.959 -42.676 1.00 96.00 716 THR A C 1
ATOM 5574 O O . THR A 1 716 ? 29.999 -2.895 -42.706 1.00 96.00 716 THR A O 1
ATOM 5577 N N . SER A 1 717 ? 28.124 -3.697 -41.766 1.00 95.19 717 SER A N 1
ATOM 5578 C CA . SER A 1 717 ? 28.828 -4.392 -40.675 1.00 95.19 717 SER A CA 1
ATOM 5579 C C . SER A 1 717 ? 29.863 -5.410 -41.179 1.00 95.19 717 SER A C 1
ATOM 5581 O O . SER A 1 717 ? 30.930 -5.569 -40.589 1.00 95.19 717 SER A O 1
ATOM 5583 N N . ALA A 1 718 ? 29.589 -6.079 -42.307 1.00 95.44 718 ALA A N 1
ATOM 5584 C CA . ALA A 1 718 ? 30.537 -6.998 -42.933 1.00 95.44 718 ALA A CA 1
ATOM 5585 C C . ALA A 1 718 ? 31.748 -6.262 -43.532 1.00 95.44 718 ALA A C 1
ATOM 5587 O O . ALA A 1 718 ? 32.873 -6.754 -43.427 1.00 95.44 718 ALA A O 1
ATOM 5588 N N . SER A 1 719 ? 31.532 -5.090 -44.138 1.00 95.06 719 SER A N 1
ATOM 5589 C CA . SER A 1 719 ? 32.606 -4.220 -44.634 1.00 95.06 719 SER A CA 1
ATOM 5590 C C . SER A 1 719 ? 33.481 -3.679 -43.503 1.00 95.06 719 SER A C 1
ATOM 5592 O O . SER A 1 719 ? 34.705 -3.724 -43.612 1.00 95.06 719 SER A O 1
ATOM 5594 N N . GLU A 1 720 ? 32.873 -3.214 -42.413 1.00 95.25 720 GLU A N 1
ATOM 5595 C CA . GLU A 1 720 ? 33.583 -2.713 -41.230 1.00 95.25 720 GLU A CA 1
ATOM 5596 C C . GLU A 1 720 ? 34.425 -3.812 -40.578 1.00 95.25 720 GLU A C 1
ATOM 5598 O O . GLU A 1 720 ? 35.616 -3.621 -40.332 1.00 95.25 720 GLU A O 1
ATOM 5603 N N . TRP A 1 721 ? 33.845 -5.000 -40.382 1.00 94.69 721 TRP A N 1
ATOM 5604 C CA . TRP A 1 721 ? 34.576 -6.155 -39.860 1.00 94.69 721 TRP A CA 1
ATOM 5605 C C . TRP A 1 721 ? 35.762 -6.537 -40.748 1.00 94.69 721 TRP A C 1
ATOM 5607 O O . TRP A 1 721 ? 36.841 -6.844 -40.246 1.00 94.69 721 TRP A O 1
ATOM 5617 N N . ALA A 1 722 ? 35.580 -6.502 -42.071 1.00 92.50 722 ALA A N 1
ATOM 5618 C CA . ALA A 1 722 ? 36.646 -6.823 -43.009 1.00 92.50 722 ALA A CA 1
ATOM 5619 C C . ALA A 1 722 ? 37.819 -5.837 -42.919 1.00 92.50 722 ALA A C 1
ATOM 5621 O O . ALA A 1 722 ? 38.967 -6.270 -43.033 1.00 92.50 722 ALA A O 1
ATOM 5622 N N . ALA A 1 723 ? 37.535 -4.549 -42.695 1.00 91.69 723 ALA A N 1
ATOM 5623 C CA . ALA A 1 723 ? 38.536 -3.495 -42.532 1.00 91.69 723 ALA A CA 1
ATOM 5624 C C . ALA A 1 723 ? 39.276 -3.564 -41.184 1.00 91.69 723 ALA A C 1
ATOM 5626 O O . ALA A 1 723 ? 40.432 -3.161 -41.106 1.00 91.69 723 ALA A O 1
ATOM 5627 N N . ALA A 1 724 ? 38.637 -4.101 -40.143 1.00 92.44 724 ALA A N 1
ATOM 5628 C CA . ALA A 1 724 ? 39.182 -4.196 -38.787 1.00 92.44 724 ALA A CA 1
ATOM 5629 C C . ALA A 1 724 ? 40.041 -5.455 -38.527 1.00 92.44 724 ALA A C 1
ATOM 5631 O O . ALA A 1 724 ? 40.300 -5.798 -37.377 1.00 92.44 724 ALA A O 1
ATOM 5632 N N . GLN A 1 725 ? 40.453 -6.200 -39.559 1.00 90.44 725 GLN A N 1
ATOM 5633 C CA . GLN A 1 725 ? 41.246 -7.423 -39.377 1.00 90.44 725 GLN A CA 1
ATOM 5634 C C . GLN A 1 725 ? 42.721 -7.109 -39.053 1.00 90.44 725 GLN A C 1
ATOM 5636 O O . GLN A 1 725 ? 43.418 -6.516 -39.869 1.00 90.44 725 GLN A O 1
ATOM 5641 N N . ASP A 1 726 ? 43.222 -7.594 -37.910 1.00 80.19 726 ASP A N 1
ATOM 5642 C CA . ASP A 1 726 ? 44.565 -7.252 -37.395 1.00 80.19 726 ASP A CA 1
ATOM 5643 C C . ASP A 1 726 ? 45.758 -7.880 -38.149 1.00 80.19 726 ASP A C 1
ATOM 5645 O O . ASP A 1 726 ? 46.875 -7.375 -38.063 1.00 80.19 726 ASP A O 1
ATOM 5649 N N . ASN A 1 727 ? 45.555 -9.001 -38.858 1.00 82.38 727 ASN A N 1
ATOM 5650 C CA . ASN A 1 727 ? 46.631 -9.761 -39.513 1.00 82.38 727 ASN A CA 1
ATOM 5651 C C . ASN A 1 727 ? 46.368 -9.915 -41.023 1.00 82.38 727 ASN A C 1
ATOM 5653 O O . ASN A 1 727 ? 45.526 -10.745 -41.382 1.00 82.38 727 ASN A O 1
ATOM 5657 N N . PRO A 1 728 ? 47.083 -9.170 -41.891 1.00 79.50 728 PRO A N 1
ATOM 5658 C CA . PRO A 1 728 ? 46.892 -9.202 -43.342 1.00 79.50 728 PRO A CA 1
ATOM 5659 C C . PRO A 1 728 ? 47.118 -10.579 -43.983 1.00 79.50 728 PRO A C 1
ATOM 5661 O O . PRO A 1 728 ? 46.376 -10.941 -44.892 1.00 79.50 728 PRO A O 1
ATOM 5664 N N . ASP A 1 729 ? 48.075 -11.370 -43.484 1.00 79.12 729 ASP A N 1
ATOM 5665 C CA . ASP A 1 729 ? 48.431 -12.681 -44.062 1.00 79.12 729 ASP A CA 1
ATOM 5666 C C . ASP A 1 729 ? 47.387 -13.768 -43.745 1.00 79.12 729 ASP A C 1
ATOM 5668 O O . ASP A 1 729 ? 47.246 -14.770 -44.446 1.00 79.12 729 ASP A O 1
ATOM 5672 N N . GLU A 1 730 ? 46.611 -13.560 -42.681 1.00 83.44 730 GLU A N 1
ATOM 5673 C CA . GLU A 1 730 ? 45.514 -14.436 -42.265 1.00 83.44 730 GLU A CA 1
ATOM 5674 C C . GLU A 1 730 ? 44.132 -13.825 -42.559 1.00 83.44 730 GLU A C 1
ATOM 5676 O O . GLU A 1 730 ? 43.112 -14.372 -42.116 1.00 83.44 730 GLU A O 1
ATOM 5681 N N . ALA A 1 731 ? 44.078 -12.678 -43.242 1.00 86.50 731 ALA A N 1
ATOM 5682 C CA . ALA A 1 731 ? 42.848 -11.932 -43.477 1.00 86.50 731 ALA A CA 1
ATOM 5683 C C . ALA A 1 731 ? 42.002 -12.558 -44.592 1.00 86.50 731 ALA A C 1
ATOM 5685 O O . ALA A 1 731 ? 42.501 -13.021 -45.618 1.00 86.50 731 ALA A O 1
ATOM 5686 N N . LEU A 1 732 ? 40.679 -12.519 -44.417 1.00 91.62 732 LEU A N 1
ATOM 5687 C CA . LEU A 1 732 ? 39.756 -12.785 -45.517 1.00 91.62 732 LEU A CA 1
ATOM 5688 C C . LEU A 1 732 ? 39.664 -11.549 -46.408 1.00 91.62 732 LEU A C 1
ATOM 5690 O O . LEU A 1 732 ? 39.391 -10.450 -45.922 1.00 91.62 732 LEU A O 1
ATOM 5694 N N . THR A 1 733 ? 39.794 -11.741 -47.719 1.00 93.50 733 THR A N 1
ATOM 5695 C CA . THR A 1 733 ? 39.410 -10.714 -48.692 1.00 93.50 733 THR A CA 1
ATOM 5696 C C . THR A 1 733 ? 37.890 -10.720 -48.806 1.00 93.50 733 THR A C 1
ATOM 5698 O O . THR A 1 733 ? 37.313 -11.718 -49.230 1.00 93.50 733 THR A O 1
ATOM 5701 N N . VAL A 1 734 ? 37.225 -9.633 -48.411 1.00 95.69 734 VAL A N 1
ATOM 5702 C CA . VAL A 1 734 ? 35.756 -9.536 -48.413 1.00 95.69 734 VAL A CA 1
ATOM 5703 C C . VAL A 1 734 ? 35.300 -8.490 -49.421 1.00 95.69 734 VAL A C 1
ATOM 5705 O O . VAL A 1 734 ? 35.724 -7.338 -49.383 1.00 95.69 734 VAL A O 1
ATOM 5708 N N . LYS A 1 735 ? 34.391 -8.887 -50.311 1.00 96.38 735 LYS A N 1
ATOM 5709 C CA . LYS A 1 735 ? 33.731 -8.021 -51.286 1.00 96.38 735 LYS A CA 1
ATOM 5710 C C . LYS A 1 735 ? 32.229 -8.014 -51.034 1.00 96.38 735 LYS A C 1
ATOM 5712 O O . LYS A 1 735 ? 31.561 -9.038 -51.150 1.00 96.38 735 LYS A O 1
ATOM 5717 N N . VAL A 1 736 ? 31.693 -6.835 -50.745 1.00 96.94 736 VAL A N 1
ATOM 5718 C CA . VAL A 1 736 ? 30.264 -6.616 -50.505 1.00 96.94 736 VAL A CA 1
ATOM 5719 C C . VAL A 1 736 ? 29.599 -6.098 -51.781 1.00 96.94 736 VAL A C 1
ATOM 5721 O O . VAL A 1 736 ? 30.111 -5.188 -52.431 1.00 96.94 736 VAL A O 1
ATOM 5724 N N . SER A 1 737 ? 28.455 -6.677 -52.147 1.00 95.88 737 SER A N 1
ATOM 5725 C CA . SER A 1 737 ? 27.681 -6.326 -53.344 1.00 95.88 737 SER A CA 1
ATOM 5726 C C . SER A 1 737 ? 26.237 -5.952 -52.970 1.00 95.88 737 SER A C 1
ATOM 5728 O O . SER A 1 737 ? 25.339 -6.795 -53.053 1.00 95.88 737 SER A O 1
ATOM 5730 N N . PRO A 1 738 ? 25.967 -4.683 -52.594 1.00 93.50 738 PRO A N 1
ATOM 5731 C CA . PRO A 1 738 ? 24.664 -4.270 -52.061 1.00 93.50 738 PRO A CA 1
ATOM 5732 C C . PRO A 1 738 ? 23.486 -4.476 -53.011 1.00 93.50 738 PRO A C 1
ATOM 5734 O O . PRO A 1 738 ? 22.419 -4.906 -52.585 1.00 93.50 738 PRO A O 1
ATOM 5737 N N . ARG A 1 739 ? 23.686 -4.245 -54.317 1.00 92.38 739 ARG A N 1
ATOM 5738 C CA . ARG A 1 739 ? 22.619 -4.354 -55.331 1.00 92.38 739 ARG A CA 1
ATOM 5739 C C . ARG A 1 739 ? 22.006 -5.752 -55.429 1.00 92.38 739 ARG A C 1
ATOM 5741 O O . ARG A 1 739 ? 20.821 -5.871 -55.711 1.00 92.38 739 ARG A O 1
ATOM 5748 N N . VAL A 1 740 ? 22.811 -6.791 -55.215 1.00 94.50 740 VAL A N 1
ATOM 5749 C CA . VAL A 1 740 ? 22.377 -8.198 -55.258 1.00 94.50 740 VAL A CA 1
ATOM 5750 C C . VAL A 1 740 ? 22.256 -8.821 -53.863 1.00 94.50 740 VAL A C 1
ATOM 5752 O O . VAL A 1 740 ? 21.796 -9.952 -53.744 1.00 94.50 740 VAL A O 1
ATOM 5755 N N . ARG A 1 741 ? 22.578 -8.055 -52.807 1.00 96.69 741 ARG A N 1
ATOM 5756 C CA . ARG A 1 741 ? 22.546 -8.464 -51.393 1.00 96.69 741 ARG A CA 1
ATOM 5757 C C . ARG A 1 741 ? 23.474 -9.646 -51.094 1.00 96.69 741 ARG A C 1
ATOM 5759 O O . ARG A 1 741 ? 23.089 -10.608 -50.429 1.00 96.69 741 ARG A O 1
ATOM 5766 N N . GLU A 1 742 ? 24.695 -9.575 -51.614 1.00 96.88 742 GLU A N 1
ATOM 5767 C CA . GLU A 1 742 ? 25.685 -10.649 -51.504 1.00 96.88 742 GLU A CA 1
ATOM 5768 C C . GLU A 1 742 ? 26.982 -10.173 -50.842 1.00 96.88 742 GLU A C 1
ATOM 5770 O O . GLU A 1 742 ? 27.426 -9.041 -51.051 1.00 96.88 742 GLU A O 1
ATOM 5775 N N . VAL A 1 743 ? 27.612 -11.067 -50.079 1.00 97.75 743 VAL A N 1
ATOM 5776 C CA . VAL A 1 743 ? 28.968 -10.910 -49.540 1.00 97.75 743 VAL A CA 1
ATOM 5777 C C . VAL A 1 743 ? 29.816 -12.069 -50.043 1.00 97.75 743 VAL A C 1
ATOM 5779 O O . VAL A 1 743 ? 29.529 -13.228 -49.752 1.00 97.75 743 VAL A O 1
ATOM 5782 N N . THR A 1 744 ? 30.864 -11.767 -50.799 1.00 97.12 744 THR A N 1
ATOM 5783 C CA . THR A 1 744 ? 31.848 -12.751 -51.253 1.00 97.12 744 THR A CA 1
ATOM 5784 C C . THR A 1 744 ? 33.080 -12.653 -50.370 1.00 97.12 744 THR A C 1
ATOM 5786 O O . THR A 1 744 ? 33.654 -11.573 -50.251 1.00 97.12 744 THR A O 1
ATOM 5789 N N . SER A 1 745 ? 33.505 -13.758 -49.765 1.00 96.19 745 SER A N 1
ATOM 5790 C CA . SER A 1 745 ? 34.770 -13.826 -49.034 1.00 96.19 745 SER A CA 1
ATOM 5791 C C . SER A 1 745 ? 35.717 -14.822 -49.685 1.00 96.19 745 SER A C 1
ATOM 5793 O O . SER A 1 745 ? 35.299 -15.889 -50.138 1.00 96.19 745 SER A O 1
ATOM 5795 N N . SER A 1 746 ? 36.997 -14.466 -49.756 1.00 93.94 746 SER A N 1
ATOM 5796 C CA . SER A 1 746 ? 38.030 -15.316 -50.332 1.00 93.94 746 SER A CA 1
ATOM 5797 C C . SER A 1 746 ? 39.295 -15.387 -49.486 1.00 93.94 746 SER A C 1
ATOM 5799 O O . SER A 1 746 ? 39.666 -14.420 -48.819 1.00 93.94 746 SER A O 1
ATOM 5801 N N . TYR A 1 747 ? 39.961 -16.538 -49.542 1.00 92.88 747 TYR A N 1
ATOM 5802 C CA . TYR A 1 747 ? 41.240 -16.806 -48.886 1.00 92.88 747 TYR A CA 1
ATOM 5803 C C . TYR A 1 747 ? 42.186 -17.519 -49.856 1.00 92.88 747 TYR A C 1
ATOM 5805 O O . TYR A 1 747 ? 41.767 -18.468 -50.522 1.00 92.88 747 TYR A O 1
ATOM 5813 N N . VAL A 1 748 ? 43.438 -17.069 -49.937 1.00 88.62 748 VAL A N 1
ATOM 5814 C CA . VAL A 1 748 ? 44.447 -17.627 -50.850 1.00 88.62 748 VAL A CA 1
ATOM 5815 C C . VAL A 1 748 ? 45.098 -18.856 -50.205 1.00 88.62 748 VAL A C 1
ATOM 5817 O O . VAL A 1 748 ? 45.616 -18.769 -49.097 1.00 88.62 748 VAL A O 1
ATOM 5820 N N . LEU A 1 749 ? 45.087 -19.992 -50.901 1.00 85.06 749 LEU A N 1
ATOM 5821 C CA . LEU A 1 749 ? 45.745 -21.243 -50.521 1.00 85.06 749 LEU A CA 1
ATOM 5822 C C . LEU A 1 749 ? 46.413 -21.856 -51.762 1.00 85.06 749 LEU A C 1
ATOM 5824 O O . LEU A 1 749 ? 45.725 -22.126 -52.744 1.00 85.06 749 LEU A O 1
ATOM 5828 N N . ASP A 1 750 ? 47.733 -22.063 -51.726 1.00 79.88 750 ASP A N 1
ATOM 5829 C CA . ASP A 1 750 ? 48.530 -22.631 -52.832 1.00 79.88 750 ASP A CA 1
ATOM 5830 C C . ASP A 1 750 ? 48.257 -21.964 -54.200 1.00 79.88 750 ASP A C 1
ATOM 5832 O O . ASP A 1 750 ? 47.940 -22.627 -55.186 1.00 79.88 750 ASP A O 1
ATOM 5836 N N . GLU A 1 751 ? 48.314 -20.626 -54.246 1.00 82.00 751 GLU A N 1
ATOM 5837 C CA . GLU A 1 751 ? 48.030 -19.793 -55.437 1.00 82.00 751 GLU A CA 1
ATOM 5838 C C . GLU A 1 751 ? 46.588 -19.892 -55.989 1.00 82.00 751 GLU A C 1
ATOM 5840 O O . GLU A 1 751 ? 46.260 -19.277 -57.006 1.00 82.00 751 GLU A O 1
ATOM 5845 N N . GLN A 1 752 ? 45.684 -20.602 -55.305 1.00 85.31 752 GLN A N 1
ATOM 5846 C CA . GLN A 1 752 ? 44.258 -20.679 -55.630 1.00 85.31 752 GLN A CA 1
ATOM 5847 C C . GLN A 1 752 ? 43.396 -20.052 -54.527 1.00 85.31 752 GLN A C 1
ATOM 5849 O O . GLN A 1 752 ? 43.783 -19.970 -53.368 1.00 85.31 752 GLN A O 1
ATOM 5854 N N . ASN A 1 753 ? 42.187 -19.604 -54.873 1.00 88.62 753 ASN A N 1
ATOM 5855 C CA . ASN A 1 753 ? 41.289 -18.953 -53.917 1.00 88.62 753 ASN A CA 1
ATOM 5856 C C . ASN A 1 753 ? 40.195 -19.902 -53.429 1.00 88.62 753 ASN A C 1
ATOM 5858 O O . ASN A 1 753 ? 39.391 -20.378 -54.229 1.00 88.62 753 ASN A O 1
ATOM 5862 N N . LEU A 1 754 ? 40.087 -20.089 -52.117 1.00 91.94 754 LEU A N 1
ATOM 5863 C CA . LEU A 1 754 ? 38.862 -20.568 -51.481 1.00 91.94 754 LEU A CA 1
ATOM 5864 C C . LEU A 1 754 ? 37.842 -19.440 -51.497 1.00 91.94 754 LEU A C 1
ATOM 5866 O O . LEU A 1 754 ? 38.143 -18.372 -50.976 1.00 91.94 754 LEU A O 1
ATOM 5870 N N . VAL A 1 755 ? 36.661 -19.652 -52.081 1.00 94.88 755 VAL A N 1
ATOM 5871 C CA . VAL A 1 755 ? 35.654 -18.589 -52.241 1.00 94.88 755 VAL A CA 1
ATOM 5872 C C . VAL A 1 755 ? 34.308 -19.024 -51.676 1.00 94.88 755 VAL A C 1
ATOM 5874 O O . VAL A 1 755 ? 33.738 -20.037 -52.093 1.00 94.88 755 VAL A O 1
ATOM 5877 N N . PHE A 1 756 ? 33.784 -18.211 -50.765 1.00 96.19 756 PHE A N 1
ATOM 5878 C CA . PHE A 1 756 ? 32.479 -18.352 -50.132 1.00 96.19 756 PHE A CA 1
ATOM 5879 C C . PHE A 1 756 ? 31.573 -17.200 -50.558 1.00 96.19 756 PHE A C 1
ATOM 5881 O O . PHE A 1 756 ? 32.021 -16.066 -50.736 1.00 96.19 756 PHE A O 1
ATOM 5888 N N . LEU A 1 757 ? 30.285 -17.489 -50.686 1.00 97.31 757 LEU A N 1
ATOM 5889 C CA . LEU A 1 757 ? 29.251 -16.523 -51.020 1.00 97.31 757 LEU A CA 1
ATOM 5890 C C . LEU A 1 757 ? 28.144 -16.587 -49.974 1.00 97.31 757 LEU A C 1
ATOM 5892 O O . LEU A 1 757 ? 27.525 -17.628 -49.782 1.00 97.31 757 LEU A O 1
ATOM 5896 N N . ILE A 1 758 ? 27.875 -15.464 -49.319 1.00 97.94 758 ILE A N 1
ATOM 5897 C CA . ILE A 1 758 ? 26.716 -15.290 -48.448 1.00 97.94 758 ILE A CA 1
ATOM 5898 C C . ILE A 1 758 ? 25.680 -14.486 -49.227 1.00 97.94 758 ILE A C 1
ATOM 5900 O O . ILE A 1 758 ? 25.959 -13.358 -49.635 1.00 97.94 758 ILE A O 1
ATOM 5904 N N . ARG A 1 759 ? 24.485 -15.044 -49.422 1.00 97.69 759 ARG A N 1
ATOM 5905 C CA . ARG A 1 759 ? 23.367 -14.377 -50.103 1.00 97.69 759 ARG A CA 1
ATOM 5906 C C . ARG A 1 759 ? 22.239 -14.094 -49.122 1.00 97.69 759 ARG A C 1
ATOM 5908 O O . ARG A 1 759 ? 21.746 -15.011 -48.455 1.00 97.69 759 ARG A O 1
ATOM 5915 N N . LEU A 1 760 ? 21.808 -12.835 -49.069 1.00 97.56 760 LEU A N 1
ATOM 5916 C CA . LEU A 1 760 ? 20.670 -12.403 -48.261 1.00 97.56 760 LEU A CA 1
ATOM 5917 C C . LEU A 1 760 ? 19.383 -12.430 -49.104 1.00 97.56 760 LEU A C 1
ATOM 5919 O O . LEU A 1 760 ? 19.342 -11.852 -50.199 1.00 97.56 760 LEU A O 1
ATOM 5923 N N . PRO A 1 761 ? 18.315 -13.089 -48.622 1.00 96.81 761 PRO A N 1
ATOM 5924 C CA . PRO A 1 761 ? 17.027 -13.090 -49.301 1.00 96.81 761 PRO A CA 1
ATOM 5925 C C . PRO A 1 761 ? 16.374 -11.705 -49.259 1.00 96.81 761 PRO A C 1
ATOM 5927 O O . PRO A 1 761 ? 16.739 -10.838 -48.469 1.00 96.81 761 PRO A O 1
ATOM 5930 N N . SER A 1 762 ? 15.365 -11.499 -50.101 1.00 95.94 762 SER A N 1
ATOM 5931 C CA . SER A 1 762 ? 14.656 -10.222 -50.175 1.00 95.94 762 SER A CA 1
ATOM 5932 C C . SER A 1 762 ? 13.855 -9.882 -48.919 1.00 95.94 762 SER A C 1
ATOM 5934 O O . SER A 1 762 ? 13.851 -8.730 -48.506 1.00 95.94 762 SER A O 1
ATOM 5936 N N . ALA A 1 763 ? 13.284 -10.892 -48.262 1.00 95.81 763 ALA A N 1
ATOM 5937 C CA . ALA A 1 763 ? 12.612 -10.778 -46.967 1.00 95.81 763 ALA A CA 1
ATOM 5938 C C . ALA A 1 763 ? 13.557 -11.015 -45.765 1.00 95.81 763 ALA A C 1
ATOM 5940 O O . ALA A 1 763 ? 13.135 -11.530 -44.728 1.00 95.81 763 ALA A O 1
ATOM 5941 N N . PHE A 1 764 ? 14.858 -10.737 -45.886 1.00 96.00 764 PHE A N 1
ATOM 5942 C CA . PHE A 1 764 ? 15.787 -10.823 -44.750 1.00 96.00 764 PHE A CA 1
ATOM 5943 C C . PHE A 1 764 ? 15.403 -9.791 -43.666 1.00 96.00 764 PHE A C 1
ATOM 5945 O O . PHE A 1 764 ? 15.133 -8.643 -44.024 1.00 96.00 764 PHE A O 1
ATOM 5952 N N . PRO A 1 765 ? 15.356 -10.139 -42.362 1.00 95.00 765 PRO A N 1
ATOM 5953 C CA . PRO A 1 765 ? 15.819 -11.384 -41.736 1.00 95.00 765 PRO A CA 1
ATOM 5954 C C . PRO A 1 765 ? 14.730 -12.447 -41.470 1.00 95.00 765 PRO A C 1
ATOM 5956 O O . PRO A 1 765 ? 15.022 -13.472 -40.850 1.00 95.00 765 PRO A O 1
ATOM 5959 N N . LEU A 1 766 ? 13.484 -12.258 -41.934 1.00 94.62 766 LEU A N 1
ATOM 5960 C CA . LEU A 1 766 ? 12.435 -13.292 -41.814 1.00 94.62 766 LEU A CA 1
ATOM 5961 C C . LEU A 1 766 ? 12.870 -14.584 -42.517 1.00 94.62 766 LEU A C 1
ATOM 5963 O O . LEU A 1 766 ? 12.759 -15.685 -41.969 1.00 94.62 766 LEU A O 1
ATOM 5967 N N . LYS A 1 767 ? 13.447 -14.439 -43.714 1.00 93.88 767 LYS A N 1
ATOM 5968 C CA . LYS A 1 767 ? 14.160 -15.514 -44.406 1.00 93.88 767 LYS A CA 1
ATOM 5969 C C . LYS A 1 767 ? 15.647 -15.473 -44.071 1.00 93.88 767 LYS A C 1
ATOM 5971 O O . LYS A 1 767 ? 16.249 -14.412 -43.940 1.00 93.88 767 LYS A O 1
ATOM 5976 N N . GLN A 1 768 ? 16.230 -16.660 -43.948 1.00 91.88 768 GLN A N 1
ATOM 5977 C CA . GLN A 1 768 ? 17.621 -16.838 -43.540 1.00 91.88 768 GLN A CA 1
ATOM 5978 C C . GLN A 1 768 ? 18.590 -16.564 -44.685 1.00 91.88 768 GLN A C 1
ATOM 5980 O O . GLN A 1 768 ? 18.292 -16.867 -45.842 1.00 91.88 768 GLN A O 1
ATOM 5985 N N . ALA A 1 769 ? 19.766 -16.045 -44.336 1.00 95.06 769 ALA A N 1
ATOM 5986 C CA . ALA A 1 769 ? 20.898 -15.998 -45.247 1.00 95.06 769 ALA A CA 1
ATOM 5987 C C . ALA A 1 769 ? 21.309 -17.418 -45.672 1.00 95.06 769 ALA A C 1
ATOM 5989 O O . ALA A 1 769 ? 21.149 -18.385 -44.923 1.00 95.06 769 ALA A O 1
ATOM 5990 N N . THR A 1 770 ? 21.853 -17.529 -46.877 1.00 96.31 770 THR A N 1
ATOM 5991 C CA . THR A 1 770 ? 22.373 -18.789 -47.428 1.00 96.31 770 THR A CA 1
ATOM 5992 C C . THR A 1 770 ? 23.870 -18.665 -47.652 1.00 96.31 770 THR A C 1
ATOM 5994 O O . THR A 1 770 ? 24.331 -17.610 -48.089 1.00 96.31 770 THR A O 1
ATOM 5997 N N . CYS A 1 771 ? 24.617 -19.724 -47.334 1.00 95.88 771 CYS A N 1
ATOM 5998 C CA . CYS A 1 771 ? 26.061 -19.778 -47.548 1.00 95.88 771 CYS A CA 1
ATOM 5999 C C . CYS A 1 771 ? 26.384 -20.817 -48.621 1.00 95.88 771 CYS A C 1
ATOM 6001 O O . CYS A 1 771 ? 26.189 -22.016 -48.423 1.00 95.88 771 CYS A O 1
ATOM 6003 N N . GLU A 1 772 ? 26.898 -20.351 -49.751 1.00 94.88 772 GLU A N 1
ATOM 6004 C CA . GLU A 1 772 ? 27.245 -21.150 -50.920 1.00 94.88 772 GLU A CA 1
ATOM 6005 C C . GLU A 1 772 ? 28.765 -21.167 -51.117 1.00 94.88 772 GLU A C 1
ATOM 6007 O O . GLU A 1 772 ? 29.469 -20.193 -50.842 1.00 94.88 772 GLU A O 1
ATOM 6012 N N . GLY A 1 773 ? 29.285 -22.296 -51.592 1.00 92.31 773 GLY A N 1
ATOM 6013 C CA . GLY A 1 773 ? 30.686 -22.419 -51.968 1.00 92.31 773 GLY A CA 1
ATOM 6014 C C . GLY A 1 773 ? 30.871 -22.140 -53.452 1.00 92.31 773 GLY A C 1
ATOM 6015 O O . GLY A 1 773 ? 30.306 -22.861 -54.269 1.00 92.31 773 GLY A O 1
ATOM 6016 N N . VAL A 1 774 ? 31.669 -21.129 -53.798 1.00 92.75 774 VAL A N 1
ATOM 6017 C CA . VAL A 1 774 ? 31.939 -20.757 -55.198 1.00 92.75 774 VAL A CA 1
ATOM 6018 C C . VAL A 1 774 ? 33.176 -21.477 -55.725 1.00 92.75 774 VAL A C 1
ATOM 6020 O O . VAL A 1 774 ? 33.171 -21.947 -56.858 1.00 92.75 774 VAL A O 1
ATOM 6023 N N . ASN A 1 775 ? 34.227 -21.594 -54.907 1.00 91.62 775 ASN A N 1
ATOM 6024 C CA . ASN A 1 775 ? 35.439 -22.323 -55.275 1.00 91.62 775 ASN A CA 1
ATOM 6025 C C . ASN A 1 775 ? 36.024 -23.074 -54.071 1.00 91.62 775 ASN A C 1
ATOM 6027 O O . ASN A 1 775 ? 36.263 -22.469 -53.022 1.00 91.62 775 ASN A O 1
ATOM 6031 N N . ARG A 1 776 ? 36.263 -24.383 -54.234 1.00 91.12 776 ARG A N 1
ATOM 6032 C CA . ARG A 1 776 ? 36.824 -25.290 -53.218 1.00 91.12 776 ARG A CA 1
ATOM 6033 C C . ARG A 1 776 ? 38.217 -25.748 -53.651 1.00 91.12 776 ARG A C 1
ATOM 6035 O O . ARG A 1 776 ? 38.370 -26.292 -54.737 1.00 91.12 776 ARG A O 1
ATOM 6042 N N . VAL A 1 777 ? 39.200 -25.608 -52.764 1.00 86.88 777 VAL A N 1
ATOM 6043 C CA . VAL A 1 777 ? 40.620 -25.926 -52.996 1.00 86.88 777 VAL A CA 1
ATOM 6044 C C . VAL A 1 777 ? 41.142 -26.764 -51.825 1.00 86.88 777 VAL A C 1
ATOM 6046 O O . VAL A 1 777 ? 40.835 -26.454 -50.680 1.00 86.88 777 VAL A O 1
ATOM 6049 N N . ALA A 1 778 ? 41.888 -27.843 -52.090 1.00 81.75 778 ALA A N 1
ATOM 6050 C CA . ALA A 1 778 ? 42.621 -28.655 -51.095 1.00 81.75 778 ALA A CA 1
ATOM 6051 C C . ALA A 1 778 ? 41.835 -29.199 -49.866 1.00 81.75 778 ALA A C 1
ATOM 6053 O O . ALA A 1 778 ? 42.421 -29.755 -48.939 1.00 81.75 778 ALA A O 1
ATOM 6054 N N . ILE A 1 779 ? 40.502 -29.102 -49.845 1.00 87.12 779 ILE A N 1
ATOM 6055 C CA . ILE A 1 779 ? 39.636 -29.527 -48.730 1.00 87.12 779 ILE A CA 1
ATOM 6056 C C . ILE A 1 779 ? 38.623 -30.547 -49.239 1.00 87.12 779 ILE A C 1
ATOM 6058 O O . ILE A 1 779 ? 38.076 -30.374 -50.325 1.00 87.12 779 ILE A O 1
ATOM 6062 N N . SER A 1 780 ? 38.323 -31.593 -48.464 1.00 89.94 780 SER A N 1
ATOM 6063 C CA . SER A 1 780 ? 37.311 -32.591 -48.836 1.00 89.94 780 SER A CA 1
ATOM 6064 C C . SER A 1 780 ? 35.900 -31.991 -48.919 1.00 89.94 780 SER A C 1
ATOM 6066 O O . SER A 1 780 ? 35.545 -31.090 -48.160 1.00 89.94 780 SER A O 1
ATOM 6068 N N . GLU A 1 781 ? 35.058 -32.528 -49.807 1.00 91.44 781 GLU A N 1
ATOM 6069 C CA . GLU A 1 781 ? 33.669 -32.068 -49.977 1.00 91.44 781 GLU A CA 1
ATOM 6070 C C . GLU A 1 781 ? 32.878 -32.135 -48.662 1.00 91.44 781 GLU A C 1
ATOM 6072 O O . GLU A 1 781 ? 32.163 -31.205 -48.302 1.00 91.44 781 GLU A O 1
ATOM 6077 N N . GLN A 1 782 ? 33.067 -33.199 -47.879 1.00 91.56 782 GLN A N 1
ATOM 6078 C CA . GLN A 1 782 ? 32.395 -33.364 -46.590 1.00 91.56 782 GLN A CA 1
ATOM 6079 C C . GLN A 1 782 ? 32.745 -32.240 -45.601 1.00 91.56 782 GLN A C 1
ATOM 6081 O O . GLN A 1 782 ? 31.859 -31.703 -44.930 1.00 91.56 782 GLN A O 1
ATOM 6086 N N . LYS A 1 783 ? 34.028 -31.865 -45.522 1.00 90.75 783 LYS A N 1
ATOM 6087 C CA . LYS A 1 783 ? 34.511 -30.801 -44.634 1.00 90.75 783 LYS A CA 1
ATOM 6088 C C . LYS A 1 783 ? 34.066 -29.423 -45.129 1.00 90.75 783 LYS A C 1
ATOM 6090 O O . LYS A 1 783 ? 33.606 -28.616 -44.329 1.00 90.75 783 LYS A O 1
ATOM 6095 N N . TRP A 1 784 ? 34.093 -29.203 -46.441 1.00 92.31 784 TRP A N 1
ATOM 6096 C CA . TRP A 1 784 ? 33.583 -27.992 -47.085 1.00 92.31 784 TRP A CA 1
ATOM 6097 C C . TRP A 1 784 ? 32.098 -27.752 -46.800 1.00 92.31 784 TRP A C 1
ATOM 6099 O O . TRP A 1 784 ? 31.716 -26.698 -46.295 1.00 92.31 784 TRP A O 1
ATOM 6109 N N . GLN A 1 785 ? 31.263 -28.770 -47.012 1.00 93.88 785 GLN A N 1
ATOM 6110 C CA . GLN A 1 785 ? 29.835 -28.711 -46.702 1.00 93.88 785 GLN A CA 1
ATOM 6111 C C . GLN A 1 785 ? 29.579 -28.482 -45.206 1.00 93.88 785 GLN A C 1
ATOM 6113 O O . GLN A 1 785 ? 28.623 -27.803 -44.828 1.00 93.88 785 GLN A O 1
ATOM 6118 N N . SER A 1 786 ? 30.441 -29.017 -44.335 1.00 94.38 786 SER A N 1
ATOM 6119 C CA . SER A 1 786 ? 30.384 -28.731 -42.899 1.00 94.38 786 SER A CA 1
ATOM 6120 C C . SER A 1 786 ? 30.659 -27.259 -42.591 1.00 94.38 786 SER A C 1
ATOM 6122 O O . SER A 1 786 ? 29.990 -26.699 -41.727 1.00 94.38 786 SER A O 1
ATOM 6124 N N . TRP A 1 787 ? 31.607 -26.621 -43.280 1.00 94.62 787 TRP A N 1
ATOM 6125 C CA . TRP A 1 787 ? 31.919 -25.202 -43.091 1.00 94.62 787 TRP A CA 1
ATOM 6126 C C . TRP A 1 787 ? 30.811 -24.286 -43.594 1.00 94.62 787 TRP A C 1
ATOM 6128 O O . TRP A 1 787 ? 30.462 -23.338 -42.896 1.00 94.62 787 TRP A O 1
ATOM 6138 N N . LEU A 1 788 ? 30.214 -24.591 -44.750 1.00 95.19 788 LEU A N 1
ATOM 6139 C CA . LEU A 1 788 ? 29.074 -23.835 -45.278 1.00 95.19 788 LEU A CA 1
ATOM 6140 C C . LEU A 1 788 ? 27.885 -23.878 -44.311 1.00 95.19 788 LEU A C 1
ATOM 6142 O O . LEU A 1 788 ? 27.353 -22.832 -43.937 1.00 95.19 788 LEU A O 1
ATOM 6146 N N . ARG A 1 789 ? 27.527 -25.075 -43.820 1.00 94.50 789 ARG A N 1
ATOM 6147 C CA . ARG A 1 789 ? 26.476 -25.233 -42.801 1.00 94.50 789 ARG A CA 1
ATOM 6148 C C . ARG A 1 789 ? 26.830 -24.555 -41.483 1.00 94.50 789 ARG A C 1
ATOM 6150 O O . ARG A 1 789 ? 25.946 -23.987 -40.852 1.00 94.50 789 ARG A O 1
ATOM 6157 N N . ASN A 1 790 ? 28.093 -24.614 -41.058 1.00 94.50 790 ASN A N 1
ATOM 6158 C CA . ASN A 1 790 ? 28.543 -23.944 -39.841 1.00 94.50 790 ASN A CA 1
ATOM 6159 C C . ASN A 1 790 ? 28.428 -22.423 -39.970 1.00 94.50 790 ASN A C 1
ATOM 6161 O O . ASN A 1 790 ? 27.847 -21.810 -39.087 1.00 94.50 790 ASN A O 1
ATOM 6165 N N . CYS A 1 791 ? 28.886 -21.835 -41.077 1.00 95.31 791 CYS A N 1
ATOM 6166 C CA . CYS A 1 791 ? 28.750 -20.404 -41.339 1.00 95.31 791 CYS A CA 1
ATOM 6167 C C . CYS A 1 791 ? 27.277 -19.978 -41.352 1.00 95.31 791 CYS A C 1
ATOM 6169 O O . CYS A 1 791 ? 26.892 -19.071 -40.617 1.00 95.31 791 CYS A O 1
ATOM 6171 N N . GLN A 1 792 ? 26.434 -20.687 -42.111 1.00 95.12 792 GLN A N 1
ATOM 6172 C CA . GLN A 1 792 ? 24.999 -20.408 -42.167 1.00 95.12 792 GLN A CA 1
ATOM 6173 C C . GLN A 1 792 ? 24.332 -20.548 -40.790 1.00 95.12 792 GLN A C 1
ATOM 6175 O O . GLN A 1 792 ? 23.515 -19.714 -40.408 1.00 95.12 792 GLN A O 1
ATOM 6180 N N . GLY A 1 793 ? 24.704 -21.578 -40.024 1.00 93.31 793 GLY A N 1
ATOM 6181 C CA . GLY A 1 793 ? 24.230 -21.784 -38.659 1.00 93.31 793 GLY A CA 1
ATOM 6182 C C . GLY A 1 793 ? 24.669 -20.668 -37.713 1.00 93.31 793 GLY A C 1
ATOM 6183 O O . GLY A 1 793 ? 23.843 -20.146 -36.976 1.00 93.31 793 GLY A O 1
ATOM 6184 N N . VAL A 1 794 ? 25.938 -20.254 -37.757 1.00 94.50 794 VAL A N 1
ATOM 6185 C CA . VAL A 1 794 ? 26.463 -19.154 -36.933 1.00 94.50 794 VAL A CA 1
ATOM 6186 C C . VAL A 1 794 ? 25.720 -17.857 -37.233 1.00 94.50 794 VAL A C 1
ATOM 6188 O O . VAL A 1 794 ? 25.287 -17.199 -36.296 1.00 94.50 794 VAL A O 1
ATOM 6191 N N . ILE A 1 795 ? 25.485 -17.527 -38.506 1.00 93.81 795 ILE A N 1
ATOM 6192 C CA . ILE A 1 795 ? 24.679 -16.352 -38.874 1.00 93.81 795 ILE A CA 1
ATOM 6193 C C . ILE A 1 795 ? 23.275 -16.468 -38.261 1.00 93.81 795 ILE A C 1
ATOM 6195 O O . ILE A 1 795 ? 22.822 -15.545 -37.589 1.00 93.81 795 ILE A O 1
ATOM 6199 N N . ALA A 1 796 ? 22.607 -17.615 -38.417 1.00 89.81 796 ALA A N 1
ATOM 6200 C CA . ALA A 1 796 ? 21.259 -17.835 -37.890 1.00 89.81 796 ALA A CA 1
ATOM 6201 C C . ALA A 1 796 ? 21.171 -17.711 -36.352 1.00 89.81 796 ALA A C 1
ATOM 6203 O O . ALA A 1 796 ? 20.238 -17.102 -35.821 1.00 89.81 796 ALA A O 1
ATOM 6204 N N . PHE A 1 797 ? 22.137 -18.276 -35.621 1.00 87.44 797 PHE A N 1
ATOM 6205 C CA . PHE A 1 797 ? 22.145 -18.275 -34.154 1.00 87.44 797 PHE A CA 1
ATOM 6206 C C . PHE A 1 797 ? 22.646 -16.956 -33.555 1.00 87.44 797 PHE A C 1
ATOM 6208 O O . PHE A 1 797 ? 22.167 -16.555 -32.496 1.00 87.44 797 PHE A O 1
ATOM 6215 N N . SER A 1 798 ? 23.533 -16.241 -34.246 1.00 87.75 798 SER A N 1
ATOM 6216 C CA . SER A 1 798 ? 24.084 -14.950 -33.816 1.00 87.75 798 SER A CA 1
ATOM 6217 C C . SER A 1 798 ? 23.244 -13.766 -34.310 1.00 87.75 798 SER A C 1
ATOM 6219 O O . SER A 1 798 ? 23.787 -12.782 -34.806 1.00 87.75 798 SER A O 1
ATOM 6221 N N . ASN A 1 799 ? 21.912 -13.869 -34.210 1.00 86.25 799 ASN A N 1
ATOM 6222 C CA . ASN A 1 799 ? 20.952 -12.820 -34.593 1.00 86.25 799 ASN A CA 1
ATOM 6223 C C . ASN A 1 799 ? 21.203 -12.237 -36.005 1.00 86.25 799 ASN A C 1
ATOM 6225 O O . ASN A 1 799 ? 21.154 -11.028 -36.208 1.00 86.25 799 ASN A O 1
ATOM 6229 N N . ASN A 1 800 ? 21.486 -13.103 -36.983 1.00 90.69 800 ASN A N 1
ATOM 6230 C CA . ASN A 1 800 ? 21.788 -12.747 -38.373 1.00 90.69 800 ASN A CA 1
ATOM 6231 C C . ASN A 1 800 ? 23.071 -11.906 -38.582 1.00 90.69 800 ASN A C 1
ATOM 6233 O O . ASN A 1 800 ? 23.199 -11.209 -39.589 1.00 90.69 800 ASN A O 1
ATOM 6237 N N . SER A 1 801 ? 24.048 -12.010 -37.674 1.00 93.06 801 SER A N 1
ATOM 6238 C CA . SER A 1 801 ? 25.351 -11.336 -37.781 1.00 93.06 801 SER A CA 1
ATOM 6239 C C . SER A 1 801 ? 26.230 -11.922 -38.895 1.00 93.06 801 SER A C 1
ATOM 6241 O O . SER A 1 801 ? 26.714 -13.055 -38.800 1.00 93.06 801 SER A O 1
ATOM 6243 N N . LEU A 1 802 ? 26.482 -11.130 -39.945 1.00 95.38 802 LEU A N 1
ATOM 6244 C CA . LEU A 1 802 ? 27.426 -11.486 -41.013 1.00 95.38 802 LEU A CA 1
ATOM 6245 C C . LEU A 1 802 ? 28.887 -11.516 -40.539 1.00 95.38 802 LEU A C 1
ATOM 6247 O O . LEU A 1 802 ? 29.586 -12.457 -40.924 1.00 95.38 802 LEU A O 1
ATOM 6251 N N . PRO A 1 803 ? 29.358 -10.577 -39.689 1.00 95.81 803 PRO A N 1
ATOM 6252 C CA . PRO A 1 803 ? 30.701 -10.641 -39.110 1.00 95.81 803 PRO A CA 1
ATOM 6253 C C . PRO A 1 803 ? 31.004 -11.965 -38.401 1.00 95.81 803 PRO A C 1
ATOM 6255 O O . PRO A 1 803 ? 32.051 -12.561 -38.642 1.00 95.81 803 PRO A O 1
ATOM 6258 N N . GLU A 1 804 ? 30.073 -12.487 -37.596 1.00 95.06 804 GLU A N 1
ATOM 6259 C CA . GLU A 1 804 ? 30.245 -13.784 -36.920 1.00 95.06 804 GLU A CA 1
ATOM 6260 C C . GLU A 1 804 ? 30.316 -14.946 -37.922 1.00 95.06 804 GLU A C 1
ATOM 6262 O O . GLU A 1 804 ? 31.139 -15.859 -37.788 1.00 95.06 804 GLU A O 1
ATOM 6267 N N . GLY A 1 805 ? 29.501 -14.886 -38.980 1.00 95.56 805 GLY A N 1
ATOM 6268 C CA . GLY A 1 805 ? 29.567 -15.820 -40.102 1.00 95.56 805 GLY A CA 1
ATOM 6269 C C . GLY A 1 805 ? 30.936 -15.819 -40.787 1.00 95.56 805 GLY A C 1
ATOM 6270 O O . GLY A 1 805 ? 31.536 -16.882 -40.964 1.00 95.56 805 GLY A O 1
ATOM 6271 N N . LEU A 1 806 ? 31.467 -14.642 -41.122 1.00 95.56 806 LEU A N 1
ATOM 6272 C CA . LEU A 1 806 ? 32.785 -14.479 -41.749 1.00 95.56 806 LEU A CA 1
ATOM 6273 C C . LEU A 1 806 ? 33.926 -14.907 -40.816 1.00 95.56 806 LEU A C 1
ATOM 6275 O O . LEU A 1 806 ? 34.840 -15.622 -41.236 1.00 95.56 806 LEU A O 1
ATOM 6279 N N . ALA A 1 807 ? 33.845 -14.559 -39.533 1.00 94.19 807 ALA A N 1
ATOM 6280 C CA . ALA A 1 807 ? 34.804 -14.984 -38.520 1.00 94.19 807 ALA A CA 1
ATOM 6281 C C . ALA A 1 807 ? 34.822 -16.512 -38.355 1.00 94.19 807 ALA A C 1
ATOM 6283 O O . ALA A 1 807 ? 35.892 -17.101 -38.189 1.00 94.19 807 ALA A O 1
ATOM 6284 N N . SER A 1 808 ? 33.664 -17.177 -38.448 1.00 94.81 808 SER A N 1
ATOM 6285 C CA . SER A 1 808 ? 33.590 -18.643 -38.421 1.00 94.81 808 SER A CA 1
ATOM 6286 C C . SER A 1 808 ? 34.297 -19.285 -39.621 1.00 94.81 808 SER A C 1
ATOM 6288 O O . SER A 1 808 ? 35.043 -20.248 -39.436 1.00 94.81 808 SER A O 1
ATOM 6290 N N . ILE A 1 809 ? 34.153 -18.710 -40.825 1.00 93.38 809 ILE A N 1
ATOM 6291 C CA . ILE A 1 809 ? 34.876 -19.148 -42.030 1.00 93.38 809 ILE A CA 1
ATOM 6292 C C . ILE A 1 809 ? 36.383 -19.013 -41.804 1.00 93.38 809 ILE A C 1
ATOM 6294 O O . ILE A 1 809 ? 37.115 -19.992 -41.957 1.00 93.38 809 ILE A O 1
ATOM 6298 N N . ARG A 1 810 ? 36.841 -17.831 -41.370 1.00 92.62 810 ARG A N 1
ATOM 6299 C CA . ARG A 1 810 ? 38.260 -17.563 -41.092 1.00 92.62 810 ARG A CA 1
ATOM 6300 C C . ARG A 1 810 ? 38.829 -18.562 -40.083 1.00 92.62 810 ARG A C 1
ATOM 6302 O O . ARG A 1 810 ? 39.869 -19.166 -40.325 1.00 92.62 810 ARG A O 1
ATOM 6309 N N . ARG A 1 811 ? 38.115 -18.800 -38.979 1.00 92.06 811 ARG A N 1
ATOM 6310 C CA . ARG A 1 811 ? 38.518 -19.749 -37.928 1.00 92.06 811 ARG A CA 1
ATOM 6311 C C . ARG A 1 811 ? 38.640 -21.181 -38.451 1.00 92.06 811 ARG A C 1
ATOM 6313 O O . ARG A 1 811 ? 39.599 -21.868 -38.111 1.00 92.06 811 ARG A O 1
ATOM 6320 N N . ASN A 1 812 ? 37.698 -21.624 -39.282 1.00 91.69 812 ASN A N 1
ATOM 6321 C CA . ASN A 1 812 ? 37.701 -22.967 -39.865 1.00 91.69 812 ASN A CA 1
ATOM 6322 C C . ASN A 1 812 ? 38.886 -23.187 -40.824 1.00 91.69 812 ASN A C 1
ATOM 6324 O O . ASN A 1 812 ? 39.513 -24.253 -40.786 1.00 91.69 812 ASN A O 1
ATOM 6328 N N . ILE A 1 813 ? 39.215 -22.172 -41.634 1.00 90.50 813 ILE A N 1
ATOM 6329 C CA . ILE A 1 813 ? 40.378 -22.171 -42.533 1.00 90.50 813 ILE A CA 1
ATOM 6330 C C . ILE A 1 813 ? 41.668 -22.257 -41.712 1.00 90.50 813 ILE A C 1
ATOM 6332 O O . ILE A 1 813 ? 42.394 -23.245 -41.819 1.00 90.50 813 ILE A O 1
ATOM 6336 N N . LEU A 1 814 ? 41.908 -21.290 -40.821 1.00 88.56 814 LEU A N 1
ATOM 6337 C CA . LEU A 1 814 ? 43.142 -21.216 -40.029 1.00 88.56 814 LEU A CA 1
ATOM 6338 C C . LEU A 1 814 ? 43.333 -22.442 -39.128 1.00 88.56 814 LEU A C 1
ATOM 6340 O O . LEU A 1 814 ? 44.441 -22.960 -39.009 1.00 88.56 814 LEU A O 1
ATOM 6344 N N . GLY A 1 815 ? 42.256 -22.949 -38.522 1.00 86.75 815 GLY A N 1
ATOM 6345 C CA . GLY A 1 815 ? 42.305 -24.160 -37.701 1.00 86.75 815 GLY A CA 1
ATOM 6346 C C . GLY A 1 815 ? 42.678 -25.415 -38.493 1.00 86.75 815 GLY A C 1
ATOM 6347 O O . GLY A 1 815 ? 43.267 -26.338 -37.941 1.00 86.75 815 GLY A O 1
ATOM 6348 N N . THR A 1 816 ? 42.375 -25.454 -39.792 1.00 85.69 816 THR A N 1
ATOM 6349 C CA . THR A 1 816 ? 42.755 -26.577 -40.661 1.00 85.69 816 THR A CA 1
ATOM 6350 C C . THR A 1 816 ? 44.194 -26.482 -41.127 1.00 85.69 816 THR A C 1
ATOM 6352 O O . THR A 1 816 ? 44.874 -27.501 -41.121 1.00 85.69 816 THR A O 1
ATOM 6355 N N . LEU A 1 817 ? 44.663 -25.277 -41.451 1.00 80.50 817 LEU A N 1
ATOM 6356 C CA . LEU A 1 817 ? 46.057 -25.041 -41.828 1.00 80.50 817 LEU A CA 1
ATOM 6357 C C . LEU A 1 817 ? 47.010 -25.358 -40.666 1.00 80.50 817 LEU A C 1
ATOM 6359 O O . LEU A 1 817 ? 48.013 -26.030 -40.869 1.00 80.50 817 LEU A O 1
ATOM 6363 N N . LYS A 1 818 ? 46.638 -24.998 -39.429 1.00 77.12 818 LYS A N 1
ATOM 6364 C CA . LYS A 1 818 ? 47.395 -25.344 -38.206 1.00 77.12 818 LYS A CA 1
ATOM 6365 C C . LYS A 1 818 ? 47.347 -26.830 -37.827 1.00 77.12 818 LYS A C 1
ATOM 6367 O O . LYS A 1 818 ? 48.160 -27.280 -37.034 1.00 77.12 818 LYS A O 1
ATOM 6372 N N . GLY A 1 819 ? 46.368 -27.584 -38.330 1.00 62.47 819 GLY A N 1
ATOM 6373 C CA . GLY A 1 819 ? 46.251 -29.030 -38.100 1.00 62.47 819 GLY A CA 1
ATOM 6374 C C . GLY A 1 819 ? 46.933 -29.890 -39.170 1.00 62.47 819 GLY A C 1
ATOM 6375 O O . GLY A 1 819 ? 46.947 -31.111 -39.036 1.00 62.47 819 GLY A O 1
ATOM 6376 N N . GLN A 1 820 ? 47.436 -29.267 -40.241 1.00 52.69 820 GLN A N 1
ATOM 6377 C CA . GLN A 1 820 ? 48.168 -29.907 -41.340 1.00 52.69 820 GLN A CA 1
ATOM 6378 C C . GLN A 1 820 ? 49.674 -29.581 -41.331 1.00 52.69 820 GLN A C 1
ATOM 6380 O O . GLN A 1 820 ? 50.402 -30.157 -42.137 1.00 52.69 820 GLN A O 1
ATOM 6385 N N . SER A 1 821 ? 50.120 -28.684 -40.440 1.00 41.66 821 SER A N 1
ATOM 6386 C CA . SER A 1 821 ? 51.520 -28.291 -40.219 1.00 41.66 821 SER A CA 1
ATOM 6387 C C . SER A 1 821 ? 52.263 -29.205 -39.256 1.00 41.66 821 SER A C 1
ATOM 6389 O O . SER A 1 821 ? 51.663 -29.506 -38.196 1.00 41.66 821 SER A O 1
#

pLDDT: mean 81.44, std 17.18, range [22.12, 98.25]

Solvent-accessible surface area (backbone atoms only — not comparable to full-atom values): 45804 Å² total; per-residue (Å²): 134,83,91,82,92,84,88,87,84,87,82,91,84,83,89,82,89,86,88,86,88,85,90,82,90,76,93,73,94,71,93,81,83,83,73,68,87,67,29,65,83,54,79,76,75,72,62,87,77,48,86,52,67,65,60,50,51,27,55,57,31,54,73,45,90,50,67,70,51,27,53,53,20,50,51,54,47,50,54,54,49,54,53,32,76,74,78,49,74,82,82,54,67,49,55,55,59,42,48,69,76,68,72,61,77,70,62,48,59,55,49,50,44,67,77,35,74,43,71,69,52,47,50,49,50,50,62,76,44,39,65,64,53,49,54,50,36,42,45,54,64,74,73,53,46,40,71,45,55,26,52,72,93,82,39,53,74,69,57,22,42,54,50,39,49,51,50,47,24,46,35,40,40,49,55,37,46,51,68,68,72,52,56,70,74,63,53,57,75,46,39,71,60,51,46,58,47,70,62,36,60,68,62,44,44,34,48,42,35,93,49,46,62,35,24,47,22,40,34,53,28,51,55,50,33,66,75,73,37,47,71,63,49,63,78,36,31,45,56,47,18,43,18,49,50,58,42,25,34,70,37,75,45,48,89,33,50,67,58,46,50,55,32,50,50,54,42,42,75,75,46,54,54,36,75,51,86,32,44,83,58,97,62,60,56,66,59,32,49,51,52,36,65,71,57,52,52,49,93,50,63,82,77,72,53,54,60,49,73,67,53,33,43,47,49,22,62,72,58,48,49,54,54,54,48,33,51,32,55,54,65,66,96,88,56,101,59,67,68,70,66,92,57,37,66,56,55,50,52,55,58,67,71,63,63,46,43,64,93,50,41,39,65,54,49,40,54,54,41,49,51,54,45,47,50,51,71,69,44,55,53,86,89,44,93,57,18,66,62,40,26,52,50,38,19,52,30,28,36,41,44,24,51,51,51,41,57,56,72,72,50,98,66,52,72,68,47,50,49,41,50,49,51,36,53,50,50,45,46,54,53,28,50,50,51,28,61,80,50,59,18,48,50,37,12,30,37,28,30,46,35,31,34,48,76,56,35,35,75,67,42,61,71,36,69,69,50,33,50,55,51,50,52,40,53,61,71,46,43,45,82,26,36,78,21,79,18,14,53,42,49,41,53,42,54,58,75,39,59,90,44,90,63,32,71,62,32,52,50,49,33,49,54,49,53,68,73,47,72,95,44,76,46,41,54,47,29,54,43,30,62,62,59,45,96,51,53,64,61,22,37,52,50,46,58,75,37,25,73,84,47,54,91,35,70,64,57,56,48,50,50,49,47,46,49,52,50,60,57,71,59,58,56,92,82,40,49,67,61,51,50,46,47,52,54,47,46,50,41,47,50,78,45,27,94,61,50,70,76,75,42,58,68,68,57,54,54,49,32,51,54,48,54,51,50,50,40,67,71,46,54,48,47,53,50,50,53,50,39,40,50,72,40,20,33,75,76,75,55,59,66,75,60,85,82,44,63,59,91,56,84,69,86,89,70,48,99,38,76,68,58,35,49,52,41,49,45,51,22,52,50,45,49,35,51,65,77,41,26,66,59,53,31,50,43,52,72,68,47,84,50,66,66,38,46,54,47,50,47,58,47,37,30,71,59,51,16,61,58,55,49,52,54,44,51,48,47,37,52,53,49,51,71,67,55,93,48,79,93,76,43,62,50,68,47,78,39,77,94,76,37,32,39,38,39,34,40,82,54,95,95,39,60,35,29,39,35,39,41,48,46,68,39,29,70,70,40,71,61,43,49,44,81,77,35,87,63,104,62,56,68,71,60,50,55,49,47,34,52,46,26,34,45,40,16,63,73,52,63,62,31,48,45,57,17,53,50,48,50,50,51,56,52,54,56,48,57,65,70,74,107

Sequence (821 aa):
MPRKQFTSQASSGRAVTGFGGAFGASTGSTFGATLSPLGYVTEPPDFSSISDPNTVVSFKNLSKKDSTTKAKALEDLQSILSAHIENGPEIEEPVLEAWVGFYILGAAQESLKQVFPTQDKLNNVKKAYQQPILEYCRDAITKETPHTLSDERVVSSDEAEAKYVRVIATCLSVIASLLSELQPEDITKQQAVYDEILGQSSVWEFAASKDVSVRRSVYRLLRICLSKQYDTITVNLTTISSAFLSKALVSDQSGSSYDFVETLVALTNVCPTVWTEHYTGKKSVTSRLRQFLKRGSSDGPPEVWRLSEEDQRRVAVQMLFPLLAQYIKPASEGTQWTLQGPQAMTVLREALQTGLMDATIDEHWAQMSDTLIEDVKISLPEQSKDFDKSQTAVATEGTRWATVQAEILKLDLTESQRAGLTQSMERVLRESFKVLKSRNGKPYGAAGVVDATIRLCGHTLFEDPAMDHLVSSFVMHDLPSLILSPSCTTLMSILYSFAVHEGFPETWKTVVDTVLSASDSPVKLAALRALLYSEDTISTVAYMTGLRQPLAGTKTITRTCNELVADLTGLNINGKPDECLKQLVLLNGIIQNQEDATESIAKQRVVFLVKHITSWLQVGYLAGLLDFTFDFLGHARGRPVDASKFDLSSYTPDTESSPEKDTQWLLTHLYYLSLKHTSNLAKTWWIDCRSRQKVISVESWTERFISPTIVADALTSASEWAAAQDNPDEALTVKVSPRVREVTSSYVLDEQNLVFLIRLPSAFPLKQATCEGVNRVAISEQKWQSWLRNCQGVIAFSNNSLPEGLASIRRNILGTLKGQS